Protein AF-0000000085181229 (afdb_homodimer)

Solvent-accessible surface area (backbone atoms only — not comparable to full-atom values): 54491 Å² total; per-residue (Å²): 119,78,71,60,65,61,52,58,64,28,60,73,49,41,60,48,72,68,52,48,51,51,50,50,49,50,52,50,50,47,50,50,52,50,39,44,42,35,57,73,62,67,42,37,66,45,62,47,60,65,68,50,47,51,39,48,48,48,57,24,53,43,37,38,72,69,46,45,77,33,68,40,23,42,47,73,65,24,61,64,57,36,45,54,32,13,55,34,37,59,72,67,39,24,57,26,54,10,52,46,50,26,25,43,48,53,36,58,68,44,45,61,59,42,46,51,42,28,49,34,60,34,53,87,66,46,30,57,55,52,47,50,50,40,43,35,39,33,47,32,35,40,68,31,42,41,70,74,58,30,26,70,49,66,46,52,58,31,43,45,46,34,43,45,66,40,35,47,51,62,39,50,46,68,62,48,53,85,82,51,46,57,62,54,10,27,50,34,12,41,38,46,44,48,24,49,32,28,44,44,65,55,39,72,26,41,45,64,13,42,51,49,19,27,58,70,68,65,39,58,60,23,53,51,26,14,50,50,36,25,47,49,51,51,52,51,48,30,71,73,65,35,74,62,40,60,57,32,40,51,50,32,42,51,45,40,54,68,20,85,53,56,66,48,50,75,55,54,63,68,45,48,47,56,32,30,73,29,28,64,50,47,51,34,53,52,48,44,28,54,52,30,40,65,67,67,37,53,53,48,15,50,22,48,55,52,25,44,64,21,55,54,46,52,18,21,64,46,51,46,44,51,64,72,59,28,57,56,50,18,49,52,25,58,74,66,42,58,61,83,83,45,52,46,98,85,63,47,44,42,28,57,52,24,43,53,34,16,50,42,20,43,43,66,33,37,22,28,52,46,27,23,65,44,27,31,57,50,54,47,67,53,87,63,86,63,47,38,42,65,40,74,62,32,77,74,34,46,29,28,26,27,48,38,34,62,37,31,29,41,32,37,38,33,69,41,28,47,92,89,39,91,38,30,89,39,43,83,47,30,82,72,80,80,70,36,58,57,96,87,38,75,45,62,71,32,28,33,44,65,10,62,48,46,52,42,46,53,52,32,52,51,41,41,74,72,67,53,55,64,37,19,51,41,42,43,23,45,58,38,64,46,38,58,41,36,64,36,34,79,35,49,31,22,41,52,44,69,57,48,61,62,56,25,53,92,55,26,59,28,39,36,36,48,43,49,20,73,28,59,67,44,22,34,52,32,42,49,34,36,50,74,67,46,41,41,69,46,76,77,44,79,57,97,57,32,35,36,19,32,65,37,75,107,119,77,71,58,63,60,52,58,63,29,62,73,50,42,62,49,72,69,52,48,51,52,50,50,50,50,52,50,50,48,49,50,50,50,38,43,43,36,58,73,60,69,42,37,65,46,62,47,61,64,69,50,48,50,38,48,46,49,55,25,52,45,37,38,73,69,46,45,77,33,70,40,24,42,47,74,64,22,61,64,56,35,44,55,32,13,55,35,36,59,73,67,39,25,57,26,54,12,52,46,51,25,25,44,48,54,36,58,67,44,43,60,59,42,47,51,43,27,49,32,58,35,54,87,65,46,29,57,55,50,46,50,49,40,43,34,39,34,45,33,35,38,68,32,40,42,70,73,57,30,26,72,47,66,47,51,57,30,44,46,46,35,43,45,66,40,36,48,51,62,39,50,45,68,62,50,52,86,82,51,45,56,60,54,11,27,49,34,11,42,38,47,44,50,23,48,32,27,44,45,64,55,37,71,26,40,46,63,14,42,51,49,18,29,57,70,66,65,38,58,58,23,53,51,26,14,51,50,36,26,47,51,51,50,51,52,49,30,72,74,64,36,72,63,38,60,58,32,41,51,48,32,43,53,44,39,53,68,21,84,52,56,64,48,48,78,55,55,63,67,46,49,46,57,32,30,72,29,28,63,50,46,51,35,53,51,48,45,26,53,51,30,40,67,67,67,35,52,54,48,15,49,22,47,54,52,24,43,65,20,54,52,46,53,19,22,64,45,50,47,50,47,65,72,59,28,57,58,51,18,49,51,25,57,72,66,41,57,61,85,82,44,51,47,98,84,64,48,45,42,28,57,51,23,44,51,34,17,51,42,20,44,44,66,34,37,23,27,53,47,27,23,66,42,27,31,58,50,53,47,67,51,88,63,87,65,46,39,40,63,41,73,63,32,78,73,33,46,29,28,27,27,49,38,36,63,36,32,29,43,32,37,38,32,68,41,27,46,93,91,38,92,37,30,89,38,42,85,48,30,83,72,80,79,68,37,60,56,93,87,38,74,44,65,71,31,30,32,43,63,11,63,46,46,53,41,44,52,52,31,52,51,41,41,75,73,66,52,53,66,39,20,49,40,41,43,22,46,58,36,64,46,38,59,40,37,65,36,33,76,35,50,31,23,41,52,44,70,56,49,60,62,57,24,53,91,55,27,60,28,38,36,36,48,43,48,21,73,29,58,67,44,23,33,50,31,41,48,33,36,49,74,67,44,42,42,69,46,76,78,44,78,59,98,57,34,36,34,18,33,64,38,77,107

Foldseek 3Di:
DVVVVVLVVLVVQFQDPVRLVVLLVLLVVLLVCLLCLLVVLPFAEFFDDLVLVLQLVVVLCCVLVPDDELQWAFDLFFPLQRVQLSVVVVVQAFSRVSLSRSLSVLSVVCSVLLSVLLRWFHGDCCSNVLSSLLNLLSRFQDNFDQDQTGHCHPSLLSSLVSLVSRLLSLQQGHTSDDDDLLVNLLSNLVSQLSCCRGPNLLCVLQVVLSVLLCVVVPSVNSVVSSVVNNVVSVVVVCVVPNPVSVVSNVVSLVQLCPFPPHNWDADDLCCLDPPPLRVLLNVLLVLLLVLCVQLVVPSNSSSSVSSSSSLSVSCRRVNSPASVCLQVSLRCLQRRQDDFPRAGPVGHTSNVSSNVSSVSSCVSRVSRSVSSSCNSVCSSVDDPPQKWASLNQDPSNRRYIYGPCQQQPKDKDADQQPVPGPNVVCVVVDDDDDFADAPNDGFGDMAMDGNNVNVLQVVLVVCVVVPNAAFAEAEQAQAGSNVSNHRYDHQTQYRRGDSAAAGRLVRGQKYKYFSHYNDRVSSRRHSVSCVVQVWHWAFDDDDPTITITGIDHD/DVVVVVLVVLVVQFQDPVRLVVLLVLLVVLLVCLLCLLVVLPFAEFFDDLVLVLQLVVVLCCVLVPDDELQWAFDLFFPLQRVQLSVVVVVQAFSRVSLSRSLSVLSVVCSVLLSVLLRWFHGDCCSNVLSSLLNLLSRFQDNFDQDQTGHCHPSLLSSLVSLVSRLLSLQQGHTSDDDDLLVSLLSNLVSQLSCCRGPNLLCVLQVVLSVLSCVVVPSVNSPVSSVVNNVVSVVVVCVVPNPVSVVSNVVSLVQLCPFPPHVFDADDLCCLCPPPLRVLLNVLLVLLLVLCVQLVVPSNSSSSVSSSSSLSVSCRRVNSPASVCLQVSLRCLQRRQDDFPRAGPVGDTSNVSSNVSSVSSCVSRVSRSVSSSCNSVCSSVDDPPQKWASLNQDPSNRRYIYGPCQQQDKDKDADQQPVPGPNVVCVVVDDDDDFADAPNDGFGDMAMDGNPVNVLQVVLVVCVVVPNAAFAEAEQAQAGSNVSNHRYDHQTQYRRGDSAAGGRLVRGQKYKYFSHYNDRVSSRRHSVNCVVQVWHWAFDDDDPTITITGIDHD

Organism: NCBI:txid2984134

pLDDT: mean 93.59, std 10.64, range [24.39, 98.88]

Structure (mmCIF, N/CA/C/O backbone):
data_AF-0000000085181229-model_v1
#
loop_
_entity.id
_entity.type
_entity.pdbx_description
1 polymer 'Uncharacterized protein'
#
loop_
_atom_site.group_PDB
_atom_site.id
_atom_site.type_symbol
_atom_site.label_atom_id
_atom_site.label_alt_id
_atom_site.label_comp_id
_atom_site.label_asym_id
_atom_site.label_entity_id
_atom_site.label_seq_id
_atom_site.pdbx_PDB_ins_code
_atom_site.Cartn_x
_atom_site.Cartn_y
_atom_site.Cartn_z
_atom_site.occupancy
_atom_site.B_iso_or_equiv
_atom_site.auth_seq_id
_atom_site.auth_comp_id
_atom_site.auth_asym_id
_atom_site.auth_atom_id
_atom_site.pdbx_PDB_model_num
ATOM 1 N N . MET A 1 1 ? 55.531 7.391 -15.328 1 25.17 1 MET A N 1
ATOM 2 C CA . MET A 1 1 ? 55.406 7.551 -13.883 1 25.17 1 MET A CA 1
ATOM 3 C C . MET A 1 1 ? 53.938 7.535 -13.453 1 25.17 1 MET A C 1
ATOM 5 O O . MET A 1 1 ? 53.625 7.418 -12.258 1 25.17 1 MET A O 1
ATOM 9 N N . TRP A 1 2 ? 53 8.031 -14.375 1 29.75 2 TRP A N 1
ATOM 10 C CA . TRP A 1 2 ? 51.562 8.055 -14.133 1 29.75 2 TRP A CA 1
ATOM 11 C C . TRP A 1 2 ? 51 6.637 -14.07 1 29.75 2 TRP A C 1
ATOM 13 O O . TRP A 1 2 ? 49.906 6.41 -13.508 1 29.75 2 TRP A O 1
ATOM 23 N N . LEU A 1 3 ? 51.625 5.625 -14.758 1 29.42 3 LEU A N 1
ATOM 24 C CA . LEU A 1 3 ? 51.125 4.246 -14.758 1 29.42 3 LEU A CA 1
ATOM 25 C C . LEU A 1 3 ? 51.344 3.598 -13.398 1 29.42 3 LEU A C 1
ATOM 27 O O . LEU A 1 3 ? 50.812 2.521 -13.125 1 29.42 3 LEU A O 1
ATOM 31 N N . LYS A 1 4 ? 52.5 3.91 -12.703 1 41.47 4 LYS A N 1
ATOM 32 C CA . LYS A 1 4 ? 52.844 3.221 -11.469 1 41.47 4 LYS A CA 1
ATOM 33 C C . LYS A 1 4 ? 51.812 3.469 -10.383 1 41.47 4 LYS A C 1
ATOM 35 O O . LYS A 1 4 ? 51.5 2.582 -9.578 1 41.47 4 LYS A O 1
ATOM 40 N N . ASN A 1 5 ? 51.312 4.785 -10.234 1 34.88 5 ASN A N 1
ATOM 41 C CA . ASN A 1 5 ? 50.469 5.113 -9.094 1 34.88 5 ASN A CA 1
ATOM 42 C C . ASN A 1 5 ? 49.094 4.5 -9.234 1 34.88 5 ASN A C 1
ATOM 44 O O . ASN A 1 5 ? 48.312 4.477 -8.273 1 34.88 5 ASN A O 1
ATOM 48 N N . GLY A 1 6 ? 48.594 4.191 -10.414 1 37.28 6 GLY A N 1
ATOM 49 C CA . GLY A 1 6 ? 47.312 3.547 -10.625 1 37.28 6 GLY A CA 1
ATOM 50 C C . GLY A 1 6 ? 47.281 2.105 -10.156 1 37.28 6 GLY A C 1
ATOM 51 O O . GLY A 1 6 ? 46.219 1.557 -9.891 1 37.28 6 GLY A O 1
ATOM 52 N N . ASN A 1 7 ? 48.438 1.377 -10.312 1 37.72 7 ASN A N 1
ATOM 53 C CA . ASN A 1 7 ? 48.594 -0.023 -9.93 1 37.72 7 ASN A CA 1
ATOM 54 C C . ASN A 1 7 ? 48.562 -0.2 -8.414 1 37.72 7 ASN A C 1
ATOM 56 O O . ASN A 1 7 ? 48.156 -1.251 -7.914 1 37.72 7 ASN A O 1
ATOM 60 N N . ASN A 1 8 ? 49.25 0.661 -7.641 1 36.84 8 ASN A N 1
ATOM 61 C CA . ASN A 1 8 ? 49.312 0.511 -6.191 1 36.84 8 ASN A CA 1
ATOM 62 C C . ASN A 1 8 ? 47.938 0.651 -5.535 1 36.84 8 ASN A C 1
ATOM 64 O O . ASN A 1 8 ? 47.688 0.059 -4.484 1 36.84 8 ASN A O 1
ATOM 68 N N . LEU A 1 9 ? 47.062 1.571 -5.949 1 39.47 9 LEU A N 1
ATOM 69 C CA . LEU A 1 9 ? 45.719 1.725 -5.379 1 39.47 9 LEU A CA 1
ATOM 70 C C . LEU A 1 9 ? 44.844 0.517 -5.703 1 39.47 9 LEU A C 1
ATOM 72 O O . LEU A 1 9 ? 43.844 0.29 -5.047 1 39.47 9 LEU A O 1
ATOM 76 N N . ARG A 1 10 ? 45.156 -0.214 -6.707 1 44.41 10 ARG A N 1
ATOM 77 C CA . ARG A 1 10 ? 44.5 -1.436 -7.133 1 44.41 10 ARG A CA 1
ATOM 78 C C . ARG A 1 10 ? 44.875 -2.615 -6.25 1 44.41 10 ARG A C 1
ATOM 80 O O . ARG A 1 10 ? 44.031 -3.465 -5.934 1 44.41 10 ARG A O 1
ATOM 87 N N . ILE A 1 11 ? 46.125 -2.799 -5.883 1 42.69 11 ILE A N 1
ATOM 88 C CA . ILE A 1 11 ? 46.594 -3.889 -5.047 1 42.69 11 ILE A CA 1
ATOM 89 C C . ILE A 1 11 ? 46 -3.764 -3.643 1 42.69 11 ILE A C 1
ATOM 91 O O . ILE A 1 11 ? 45.656 -4.77 -3.02 1 42.69 11 ILE A O 1
ATOM 95 N N . GLU A 1 12 ? 45.875 -2.582 -3.053 1 45.25 12 GLU A N 1
ATOM 96 C CA . GLU A 1 12 ? 45.344 -2.391 -1.701 1 45.25 12 GLU A CA 1
ATOM 97 C C . GLU A 1 12 ? 43.844 -2.695 -1.632 1 45.25 12 GLU A C 1
ATOM 99 O O . GLU A 1 12 ? 43.312 -2.945 -0.552 1 45.25 12 GLU A O 1
ATOM 104 N N . ALA A 1 13 ? 43.188 -2.68 -2.801 1 55.78 13 ALA A N 1
ATOM 105 C CA . ALA A 1 13 ? 41.719 -2.861 -2.811 1 55.78 13 ALA A CA 1
ATOM 106 C C . ALA A 1 13 ? 41.375 -4.344 -2.807 1 55.78 13 ALA A C 1
ATOM 108 O O . ALA A 1 13 ? 40.188 -4.699 -2.619 1 55.78 13 ALA A O 1
ATOM 109 N N . GLN A 1 14 ? 42.406 -5.324 -3.146 1 56.28 14 GLN A N 1
ATOM 110 C CA . GLN A 1 14 ? 42.062 -6.746 -3.137 1 56.28 14 GLN A CA 1
ATOM 111 C C . GLN A 1 14 ? 41.844 -7.25 -1.714 1 56.28 14 GLN A C 1
ATOM 113 O O . GLN A 1 14 ? 42.656 -6.965 -0.819 1 56.28 14 GLN A O 1
ATOM 118 N N . MET A 1 15 ? 40.719 -7.75 -1.543 1 68.81 15 MET A N 1
ATOM 119 C CA . MET A 1 15 ? 40.406 -8.305 -0.221 1 68.81 15 MET A CA 1
ATOM 120 C C . MET A 1 15 ? 41.406 -9.422 0.12 1 68.81 15 MET A C 1
ATOM 122 O O . MET A 1 15 ? 41.594 -10.344 -0.676 1 68.81 15 MET A O 1
ATOM 126 N N . GLY A 1 16 ? 42.219 -9.289 1.09 1 75.19 16 GLY A N 1
ATOM 127 C CA . GLY A 1 16 ? 43.156 -10.305 1.532 1 75.19 16 GLY A CA 1
ATOM 128 C C . GLY A 1 16 ? 42.5 -11.625 1.878 1 75.19 16 GLY A C 1
ATOM 129 O O . GLY A 1 16 ? 41.281 -11.711 1.958 1 75.19 16 GLY A O 1
ATOM 130 N N . ARG A 1 17 ? 43.188 -12.742 1.844 1 79.44 17 ARG A N 1
ATOM 131 C CA . ARG A 1 17 ? 42.688 -14.086 2.143 1 79.44 17 ARG A CA 1
ATOM 132 C C . ARG A 1 17 ? 41.906 -14.109 3.447 1 79.44 17 ARG A C 1
ATOM 134 O O . ARG A 1 17 ? 40.844 -14.75 3.531 1 79.44 17 ARG A O 1
ATOM 141 N N . SER A 1 18 ? 42.406 -13.43 4.359 1 81.25 18 SER A N 1
ATOM 142 C CA . SER A 1 18 ? 41.75 -13.383 5.656 1 81.25 18 SER A CA 1
ATOM 143 C C . SER A 1 18 ? 40.406 -12.656 5.559 1 81.25 18 SER A C 1
ATOM 145 O O . SER A 1 18 ? 39.438 -13.062 6.188 1 81.25 18 SER A O 1
ATOM 147 N N . SER A 1 19 ? 40.312 -11.664 4.785 1 89.69 19 SER A N 1
ATOM 148 C CA . SER A 1 19 ? 39.062 -10.914 4.602 1 89.69 19 SER A CA 1
ATOM 149 C C . SER A 1 19 ? 38.031 -11.727 3.822 1 89.69 19 SER A C 1
ATOM 151 O O . SER A 1 19 ? 36.844 -11.68 4.129 1 89.69 19 SER A O 1
ATOM 153 N N . THR A 1 20 ? 38.531 -12.453 2.904 1 93.5 20 THR A N 1
ATOM 154 C CA . THR A 1 20 ? 37.656 -13.312 2.133 1 93.5 20 THR A CA 1
ATOM 155 C C . THR A 1 20 ? 37.094 -14.422 3.01 1 93.5 20 THR A C 1
ATOM 157 O O . THR A 1 20 ? 35.906 -14.766 2.893 1 93.5 20 THR A O 1
ATOM 160 N N . ALA A 1 21 ? 37.938 -15 3.844 1 95.88 21 ALA A N 1
ATOM 161 C CA . ALA A 1 21 ? 37.469 -16.031 4.766 1 95.88 21 ALA A CA 1
ATOM 162 C C . ALA A 1 21 ? 36.406 -15.492 5.715 1 95.88 21 ALA A C 1
ATOM 164 O O . ALA A 1 21 ? 35.438 -16.188 6.023 1 95.88 21 ALA A O 1
ATOM 165 N N . ARG A 1 22 ? 36.594 -14.336 6.23 1 96.81 22 ARG A N 1
ATOM 166 C CA . ARG A 1 22 ? 35.625 -13.719 7.121 1 96.81 22 ARG A CA 1
ATOM 167 C C . ARG A 1 22 ? 34.312 -13.469 6.402 1 96.81 22 ARG A C 1
ATOM 169 O O . ARG A 1 22 ? 33.219 -13.695 6.965 1 96.81 22 ARG A O 1
ATOM 176 N N . LEU A 1 23 ? 34.406 -12.945 5.215 1 97.81 23 LEU A N 1
ATOM 177 C CA . LEU A 1 23 ? 33.219 -12.734 4.406 1 97.81 23 LEU A CA 1
ATOM 178 C C . LEU A 1 23 ? 32.469 -14.047 4.148 1 97.81 23 LEU A C 1
ATOM 180 O O . LEU A 1 23 ? 31.25 -14.117 4.262 1 97.81 23 LEU A O 1
ATOM 184 N N . THR A 1 24 ? 33.25 -15.023 3.777 1 98.19 24 THR A N 1
ATOM 185 C CA . THR A 1 24 ? 32.656 -16.344 3.523 1 98.19 24 THR A CA 1
ATOM 186 C C . THR A 1 24 ? 31.953 -16.875 4.77 1 98.19 24 THR A C 1
ATOM 188 O O . THR A 1 24 ? 30.828 -17.375 4.688 1 98.19 24 THR A O 1
ATOM 191 N N . ALA A 1 25 ? 32.625 -16.781 5.887 1 98.31 25 ALA A N 1
ATOM 192 C CA . ALA A 1 25 ? 32.031 -17.219 7.148 1 98.31 25 ALA A CA 1
ATOM 193 C C . ALA A 1 25 ? 30.75 -16.453 7.457 1 98.31 25 ALA A C 1
ATOM 195 O O . ALA A 1 25 ? 29.766 -17.031 7.914 1 98.31 25 ALA A O 1
ATOM 196 N N . PHE A 1 26 ? 30.812 -15.195 7.266 1 98.06 26 PHE A N 1
ATOM 197 C CA . PHE A 1 26 ? 29.656 -14.359 7.496 1 98.06 26 PHE A CA 1
ATOM 198 C C . PHE A 1 26 ? 28.469 -14.844 6.668 1 98.06 26 PHE A C 1
ATOM 200 O O . PHE A 1 26 ? 27.359 -14.992 7.188 1 98.06 26 PHE A O 1
ATOM 207 N N . LEU A 1 27 ? 28.656 -15.039 5.379 1 98.69 27 LEU A N 1
ATOM 208 C CA . LEU A 1 27 ? 27.578 -15.445 4.484 1 98.69 27 LEU A CA 1
ATOM 209 C C . LEU A 1 27 ? 27.062 -16.844 4.836 1 98.69 27 LEU A C 1
ATOM 211 O O . LEU A 1 27 ? 25.859 -17.094 4.785 1 98.69 27 LEU A O 1
ATOM 215 N N . ILE A 1 28 ? 28 -17.719 5.191 1 98.69 28 ILE A N 1
ATOM 216 C CA . ILE A 1 28 ? 27.609 -19.078 5.59 1 98.69 28 ILE A CA 1
ATOM 217 C C . ILE A 1 28 ? 26.75 -19.016 6.848 1 98.69 28 ILE A C 1
ATOM 219 O O . ILE A 1 28 ? 25.719 -19.688 6.938 1 98.69 28 ILE A O 1
ATOM 223 N N . VAL A 1 29 ? 27.172 -18.25 7.816 1 98.56 29 VAL A N 1
ATOM 224 C CA . VAL A 1 29 ? 26.422 -18.094 9.055 1 98.56 29 VAL A CA 1
ATOM 225 C C . VAL A 1 29 ? 25.047 -17.484 8.758 1 98.56 29 VAL A C 1
ATOM 227 O O . VAL A 1 29 ? 24.031 -17.906 9.336 1 98.56 29 VAL A O 1
ATOM 230 N N . LEU A 1 30 ? 25 -16.5 7.887 1 98.5 30 LEU A N 1
ATOM 231 C CA . LEU A 1 30 ? 23.75 -15.883 7.504 1 98.5 30 LEU A CA 1
ATOM 232 C C . LEU A 1 30 ? 22.797 -16.891 6.867 1 98.5 30 LEU A C 1
ATOM 234 O O . LEU A 1 30 ? 21.609 -16.938 7.18 1 98.5 30 LEU A O 1
ATOM 238 N N . ILE A 1 31 ? 23.297 -17.688 5.941 1 98.75 31 ILE A N 1
ATOM 239 C CA . ILE A 1 31 ? 22.5 -18.75 5.305 1 98.75 31 ILE A CA 1
ATOM 240 C C . ILE A 1 31 ? 21.984 -19.703 6.367 1 98.75 31 ILE A C 1
ATOM 242 O O . ILE A 1 31 ? 20.812 -20.078 6.355 1 98.75 31 ILE A O 1
ATOM 246 N N . ALA A 1 32 ? 22.891 -20.047 7.301 1 98.44 32 ALA A N 1
ATOM 247 C CA . ALA A 1 32 ? 22.516 -21 8.352 1 98.44 32 ALA A CA 1
ATOM 248 C C . ALA A 1 32 ? 21.422 -20.422 9.242 1 98.44 32 ALA A C 1
ATOM 250 O O . ALA A 1 32 ? 20.422 -21.094 9.516 1 98.44 32 ALA A O 1
ATOM 251 N N . ILE A 1 33 ? 21.531 -19.234 9.633 1 98 33 ILE A N 1
ATOM 252 C CA . ILE A 1 33 ? 20.594 -18.625 10.578 1 98 33 ILE A CA 1
ATOM 253 C C . ILE A 1 33 ? 19.266 -18.344 9.898 1 98 33 ILE A C 1
ATOM 255 O O . ILE A 1 33 ? 18.203 -18.75 10.383 1 98 33 ILE A O 1
ATOM 259 N N . LEU A 1 34 ? 19.25 -17.703 8.742 1 98 34 LEU A N 1
ATOM 260 C CA . LEU A 1 34 ? 18.031 -17.328 8.047 1 98 34 LEU A CA 1
ATOM 261 C C . LEU A 1 34 ? 17.344 -18.562 7.449 1 98 34 LEU A C 1
ATOM 263 O O . LEU A 1 34 ? 16.125 -18.594 7.312 1 98 34 LEU A O 1
ATOM 267 N N . GLY A 1 35 ? 18.172 -19.516 7.059 1 97.62 35 GLY A N 1
ATOM 268 C CA . GLY A 1 35 ? 17.625 -20.734 6.496 1 97.62 35 GLY A CA 1
ATOM 269 C C . GLY A 1 35 ? 17.031 -21.656 7.543 1 97.62 35 GLY A C 1
ATOM 270 O O . GLY A 1 35 ? 16.016 -22.312 7.297 1 97.62 35 GLY A O 1
ATOM 271 N N . THR A 1 36 ? 17.609 -21.672 8.758 1 96.5 36 THR A N 1
ATOM 272 C CA . THR A 1 36 ? 17.188 -22.641 9.766 1 96.5 36 THR A CA 1
ATOM 273 C C . THR A 1 36 ? 16.094 -22.062 10.656 1 96.5 36 THR A C 1
ATOM 275 O O . THR A 1 36 ? 15.25 -22.812 11.164 1 96.5 36 THR A O 1
ATOM 278 N N . ALA A 1 37 ? 15.992 -20.812 10.781 1 96.44 37 ALA A N 1
ATOM 279 C CA . ALA A 1 37 ? 15.008 -20.188 11.664 1 96.44 37 ALA A CA 1
ATOM 280 C C . ALA A 1 37 ? 13.594 -20.625 11.312 1 96.44 37 ALA A C 1
ATOM 282 O O . ALA A 1 37 ? 12.844 -21.078 12.18 1 96.44 37 ALA A O 1
ATOM 283 N N . PRO A 1 38 ? 13.227 -20.547 10.07 1 96.25 38 PRO A N 1
ATOM 284 C CA . PRO A 1 38 ? 11.859 -20.969 9.75 1 96.25 38 PRO A CA 1
ATOM 285 C C . PRO A 1 38 ? 11.641 -22.469 9.945 1 96.25 38 PRO A C 1
ATOM 287 O O . PRO A 1 38 ? 10.523 -22.891 10.273 1 96.25 38 PRO A O 1
ATOM 290 N N . ILE A 1 39 ? 12.68 -23.266 9.758 1 97.31 39 ILE A N 1
ATOM 291 C CA . ILE A 1 39 ? 12.586 -24.719 9.891 1 97.31 39 ILE A CA 1
ATOM 292 C C . ILE A 1 39 ? 12.25 -25.078 11.336 1 97.31 39 ILE A C 1
ATOM 294 O O . ILE A 1 39 ? 11.516 -26.031 11.586 1 97.31 39 ILE A O 1
ATOM 298 N N . LEU A 1 40 ? 12.734 -24.312 12.273 1 96.62 40 LEU A N 1
ATOM 299 C CA . LEU A 1 40 ? 12.57 -24.594 13.695 1 96.62 40 LEU A CA 1
ATOM 300 C C . LEU A 1 40 ? 11.094 -24.516 14.094 1 96.62 40 LEU A C 1
ATOM 302 O O . LEU A 1 40 ? 10.688 -25.141 15.078 1 96.62 40 LEU A O 1
ATOM 306 N N . LYS A 1 41 ? 10.305 -23.797 13.344 1 95.62 41 LYS A N 1
ATOM 307 C CA . LYS A 1 41 ? 8.883 -23.656 13.656 1 95.62 41 LYS A CA 1
ATOM 308 C C . LYS A 1 41 ? 8.117 -24.938 13.336 1 95.62 41 LYS A C 1
ATOM 310 O O . LYS A 1 41 ? 7.012 -25.156 13.844 1 95.62 41 LYS A O 1
ATOM 315 N N . GLY A 1 42 ? 8.617 -25.719 12.352 1 96.44 42 GLY A N 1
ATOM 316 C CA . GLY A 1 42 ? 8.094 -27.062 12.141 1 96.44 42 GLY A CA 1
ATOM 317 C C . GLY A 1 42 ? 7.227 -27.172 10.898 1 96.44 42 GLY A C 1
ATOM 318 O O . GLY A 1 42 ? 6.934 -28.266 10.438 1 96.44 42 GLY A O 1
ATOM 319 N N . ALA A 1 43 ? 6.703 -26.078 10.375 1 97.94 43 ALA A N 1
ATOM 320 C CA . ALA A 1 43 ? 5.895 -26.031 9.156 1 97.94 43 ALA A CA 1
ATOM 321 C C . ALA A 1 43 ? 5.977 -24.641 8.516 1 97.94 43 ALA A C 1
ATOM 323 O O . ALA A 1 43 ? 6.523 -23.703 9.102 1 97.94 43 ALA A O 1
ATOM 324 N N . PHE A 1 44 ? 5.668 -24.594 7.297 1 98.31 44 PHE A N 1
ATOM 325 C CA . PHE A 1 44 ? 5.535 -23.297 6.621 1 98.31 44 PHE A CA 1
ATOM 326 C C . PHE A 1 44 ? 4.18 -22.672 6.926 1 98.31 44 PHE A C 1
ATOM 328 O O . PHE A 1 44 ? 3.152 -23.125 6.41 1 98.31 44 PHE A O 1
ATOM 335 N N . TYR A 1 45 ? 4.168 -21.625 7.703 1 97.94 45 TYR A N 1
ATOM 336 C CA . TYR A 1 45 ? 2.934 -20.969 8.109 1 97.94 45 TYR A CA 1
ATOM 337 C C . TYR A 1 45 ? 2.639 -19.766 7.223 1 97.94 45 TYR A C 1
ATOM 339 O O . TYR A 1 45 ? 3.303 -18.734 7.324 1 97.94 45 TYR A O 1
ATOM 347 N N . LEU A 1 46 ? 1.604 -19.906 6.426 1 96.44 46 LEU A N 1
ATOM 348 C CA . LEU A 1 46 ? 1.216 -18.938 5.414 1 96.44 46 LEU A CA 1
ATOM 349 C C . LEU A 1 46 ? 0.326 -17.859 6.023 1 96.44 46 LEU A C 1
ATOM 351 O O . LEU A 1 46 ? -0.563 -18.156 6.82 1 96.44 46 LEU A O 1
ATOM 355 N N . GLY A 1 47 ? 0.599 -16.625 5.578 1 95.31 47 GLY A N 1
ATOM 356 C CA . GLY A 1 47 ? -0.245 -15.531 6.023 1 95.31 47 GLY A CA 1
ATOM 357 C C . GLY A 1 47 ? -1.129 -14.969 4.926 1 95.31 47 GLY A C 1
ATOM 358 O O . GLY A 1 47 ? -2.143 -14.328 5.203 1 95.31 47 GLY A O 1
ATOM 359 N N . LYS A 1 48 ? -0.667 -15.18 3.703 1 94.69 48 LYS A N 1
ATOM 360 C CA . LYS A 1 48 ? -1.441 -14.695 2.564 1 94.69 48 LYS A CA 1
ATOM 361 C C . LYS A 1 48 ? -1.114 -15.484 1.302 1 94.69 48 LYS A C 1
ATOM 363 O O . LYS A 1 48 ? -0.189 -16.297 1.296 1 94.69 48 LYS A O 1
ATOM 368 N N . HIS A 1 49 ? -1.887 -15.445 0.284 1 94.44 49 HIS A N 1
ATOM 369 C CA . HIS A 1 49 ? -1.684 -16.016 -1.043 1 94.44 49 HIS A CA 1
ATOM 370 C C . HIS A 1 49 ? -1.797 -17.531 -1.014 1 94.44 49 HIS A C 1
ATOM 372 O O . HIS A 1 49 ? -0.91 -18.234 -1.506 1 94.44 49 HIS A O 1
ATOM 378 N N . GLU A 1 50 ? -2.801 -18.031 -0.439 1 95.06 50 GLU A N 1
ATOM 379 C CA . GLU A 1 50 ? -3.041 -19.469 -0.407 1 95.06 50 GLU A CA 1
ATOM 380 C C . GLU A 1 50 ? -3.273 -20.031 -1.81 1 95.06 50 GLU A C 1
ATOM 382 O O . GLU A 1 50 ? -2.859 -21.141 -2.117 1 95.06 50 GLU A O 1
ATOM 387 N N . GLY A 1 51 ? -3.971 -19.234 -2.664 1 94 51 GLY A N 1
ATOM 388 C CA . GLY A 1 51 ? -4.137 -19.641 -4.047 1 94 51 GLY A CA 1
ATOM 389 C C . GLY A 1 51 ? -2.824 -19.797 -4.789 1 94 51 GLY A C 1
ATOM 390 O O . GLY A 1 51 ? -2.627 -20.766 -5.527 1 94 51 GLY A O 1
ATOM 391 N N . ASP A 1 52 ? -1.923 -18.891 -4.602 1 94.88 52 ASP A N 1
ATOM 392 C CA . ASP A 1 52 ? -0.594 -18.938 -5.199 1 94.88 52 ASP A CA 1
ATOM 393 C C . ASP A 1 52 ? 0.19 -20.141 -4.699 1 94.88 52 ASP A C 1
ATOM 395 O O . ASP A 1 52 ? 0.945 -20.766 -5.457 1 94.88 52 ASP A O 1
ATOM 399 N N . THR A 1 53 ? -0.022 -20.422 -3.482 1 96.94 53 THR A N 1
ATOM 400 C CA . THR A 1 53 ? 0.699 -21.531 -2.895 1 96.94 53 THR A CA 1
ATOM 401 C C . THR A 1 53 ? 0.175 -22.859 -3.438 1 96.94 53 THR A C 1
ATOM 403 O O . THR A 1 53 ? 0.95 -23.797 -3.682 1 96.94 53 THR A O 1
ATOM 406 N N . MET A 1 54 ? -1.11 -22.953 -3.615 1 95.94 54 MET A N 1
ATOM 407 C CA . MET A 1 54 ? -1.684 -24.156 -4.23 1 95.94 54 MET A CA 1
ATOM 408 C C . MET A 1 54 ? -1.189 -24.312 -5.664 1 95.94 54 MET A C 1
ATOM 410 O O . MET A 1 54 ? -0.911 -25.422 -6.105 1 95.94 54 MET A O 1
ATOM 414 N N . HIS A 1 55 ? -1.136 -23.172 -6.34 1 96.12 55 HIS A N 1
ATOM 415 C CA . HIS A 1 55 ? -0.567 -23.141 -7.684 1 96.12 55 HIS A CA 1
ATOM 416 C C . HIS A 1 55 ? 0.849 -23.703 -7.695 1 96.12 55 HIS A C 1
ATOM 418 O O . HIS A 1 55 ? 1.161 -24.594 -8.5 1 96.12 55 HIS A O 1
ATOM 424 N N . LEU A 1 56 ? 1.625 -23.266 -6.816 1 97.56 56 LEU A N 1
ATOM 425 C CA . LEU A 1 56 ? 3.006 -23.734 -6.691 1 97.56 56 LEU A CA 1
ATOM 426 C C . LEU A 1 56 ? 3.057 -25.203 -6.316 1 97.56 56 LEU A C 1
ATOM 428 O O . LEU A 1 56 ? 3.873 -25.953 -6.848 1 97.56 56 LEU A O 1
ATOM 432 N N . ALA A 1 57 ? 2.23 -25.594 -5.43 1 97.94 57 ALA A N 1
ATOM 433 C CA . ALA A 1 57 ? 2.18 -26.984 -4.984 1 97.94 57 ALA A CA 1
ATOM 434 C C . ALA A 1 57 ? 1.938 -27.938 -6.16 1 97.94 57 ALA A C 1
ATOM 436 O O . ALA A 1 57 ? 2.617 -28.953 -6.297 1 97.94 57 ALA A O 1
ATOM 437 N N . GLU A 1 58 ? 1.03 -27.547 -6.973 1 97.31 58 GLU A N 1
ATOM 438 C CA . GLU A 1 58 ? 0.73 -28.391 -8.125 1 97.31 58 GLU A CA 1
ATOM 439 C C . GLU A 1 58 ? 1.944 -28.531 -9.039 1 97.31 58 GLU A C 1
ATOM 441 O O . GLU A 1 58 ? 2.285 -29.641 -9.461 1 97.31 58 GLU A O 1
ATOM 446 N N . LEU A 1 59 ? 2.545 -27.438 -9.312 1 98 59 LEU A N 1
ATOM 447 C CA . LEU A 1 59 ? 3.701 -27.453 -10.203 1 98 59 LEU A CA 1
ATOM 448 C C . LEU A 1 59 ? 4.812 -28.328 -9.641 1 98 59 LEU A C 1
ATOM 450 O O . LEU A 1 59 ? 5.379 -29.156 -10.352 1 98 59 LEU A O 1
ATOM 454 N N . VAL A 1 60 ? 5.078 -28.203 -8.391 1 98.62 60 VAL A N 1
ATOM 455 C CA . VAL A 1 60 ? 6.188 -28.906 -7.738 1 98.62 60 VAL A CA 1
ATOM 456 C C . VAL A 1 60 ? 5.871 -30.391 -7.633 1 98.62 60 VAL A C 1
ATOM 458 O O . VAL A 1 60 ? 6.73 -31.234 -7.906 1 98.62 60 VAL A O 1
ATOM 461 N N . LEU A 1 61 ? 4.648 -30.719 -7.25 1 98.25 61 LEU A N 1
ATOM 462 C CA . LEU A 1 61 ? 4.273 -32.125 -7.066 1 98.25 61 LEU A CA 1
ATOM 463 C C . LEU A 1 61 ? 4.277 -32.875 -8.398 1 98.25 61 LEU A C 1
ATOM 465 O O . LEU A 1 61 ? 4.707 -34.031 -8.469 1 98.25 61 LEU A O 1
ATOM 469 N N . ARG A 1 62 ? 3.814 -32.219 -9.445 1 97.75 62 ARG A N 1
ATOM 470 C CA . ARG A 1 62 ? 3.834 -32.844 -10.766 1 97.75 62 ARG A CA 1
ATOM 471 C C . ARG A 1 62 ? 5.266 -33.062 -11.242 1 97.75 62 ARG A C 1
ATOM 473 O O . ARG A 1 62 ? 5.578 -34.125 -11.797 1 97.75 62 ARG A O 1
ATOM 480 N N . MET A 1 63 ? 6.07 -32.125 -10.992 1 98.12 63 MET A N 1
ATOM 481 C CA . MET A 1 63 ? 7.473 -32.281 -11.359 1 98.12 63 MET A CA 1
ATOM 482 C C . MET A 1 63 ? 8.133 -33.375 -10.523 1 98.12 63 MET A C 1
ATOM 484 O O . MET A 1 63 ? 8.938 -34.156 -11.031 1 98.12 63 MET A O 1
ATOM 488 N N . ALA A 1 64 ? 7.871 -33.406 -9.266 1 98.19 64 ALA A N 1
ATOM 489 C CA . ALA A 1 64 ? 8.414 -34.438 -8.375 1 98.19 64 ALA A CA 1
ATOM 490 C C . ALA A 1 64 ? 7.992 -35.844 -8.836 1 98.19 64 ALA A C 1
ATOM 492 O O . ALA A 1 64 ? 8.703 -36.812 -8.594 1 98.19 64 ALA A O 1
ATOM 493 N N . ASP A 1 65 ? 6.867 -35.906 -9.484 1 96.75 65 ASP A N 1
ATOM 494 C CA . ASP A 1 65 ? 6.344 -37.188 -9.992 1 96.75 65 ASP A CA 1
ATOM 495 C C . ASP A 1 65 ? 6.949 -37.5 -11.352 1 96.75 65 ASP A C 1
ATOM 497 O O . ASP A 1 65 ? 6.59 -38.531 -11.961 1 96.75 65 ASP A O 1
ATOM 501 N N . GLY A 1 66 ? 7.789 -36.625 -11.867 1 96.44 66 GLY A N 1
ATOM 502 C CA . GLY A 1 66 ? 8.531 -36.969 -13.078 1 96.44 66 GLY A CA 1
ATOM 503 C C . GLY A 1 66 ? 8.039 -36.188 -14.289 1 96.44 66 GLY A C 1
ATOM 504 O O . GLY A 1 66 ? 8.602 -36.312 -15.383 1 96.44 66 GLY A O 1
ATOM 505 N N . GLN A 1 67 ? 7.055 -35.344 -14.148 1 96.88 67 GLN A N 1
ATOM 506 C CA . GLN A 1 67 ? 6.523 -34.562 -15.266 1 96.88 67 GLN A CA 1
ATOM 507 C C . GLN A 1 67 ? 7.395 -33.344 -15.555 1 96.88 67 GLN A C 1
ATOM 509 O O . GLN A 1 67 ? 8.062 -32.844 -14.656 1 96.88 67 GLN A O 1
ATOM 514 N N . TRP A 1 68 ? 7.414 -32.938 -16.828 1 97.12 68 TRP A N 1
ATOM 515 C CA . TRP A 1 68 ? 8.188 -31.781 -17.25 1 97.12 68 TRP A CA 1
ATOM 516 C C . TRP A 1 68 ? 7.27 -30.594 -17.516 1 97.12 68 TRP A C 1
ATOM 518 O O . TRP A 1 68 ? 6.281 -30.719 -18.25 1 97.12 68 TRP A O 1
ATOM 528 N N . PRO A 1 69 ? 7.578 -29.453 -16.922 1 97.12 69 PRO A N 1
ATOM 529 C CA . PRO A 1 69 ? 6.844 -28.25 -17.328 1 97.12 69 PRO A CA 1
ATOM 530 C C . PRO A 1 69 ? 6.879 -28.016 -18.828 1 97.12 69 PRO A C 1
ATOM 532 O O . PRO A 1 69 ? 7.871 -28.344 -19.484 1 97.12 69 PRO A O 1
ATOM 535 N N . HIS A 1 70 ? 5.824 -27.422 -19.375 1 96.88 70 HIS A N 1
ATOM 536 C CA . HIS A 1 70 ? 5.668 -27.078 -20.781 1 96.88 70 HIS A CA 1
ATOM 537 C C . HIS A 1 70 ? 5.383 -28.312 -21.641 1 96.88 70 HIS A C 1
ATOM 539 O O . HIS A 1 70 ? 4.559 -28.266 -22.547 1 96.88 70 HIS A O 1
ATOM 545 N N . LEU A 1 71 ? 6.023 -29.406 -21.312 1 97 71 LEU A N 1
ATOM 546 C CA . LEU A 1 71 ? 5.793 -30.641 -22.047 1 97 71 LEU A CA 1
ATOM 547 C C . LEU A 1 71 ? 4.566 -31.375 -21.516 1 97 71 LEU A C 1
ATOM 549 O O . LEU A 1 71 ? 3.725 -31.828 -22.297 1 97 71 LEU A O 1
ATOM 553 N N . ASP A 1 72 ? 4.477 -31.453 -20.188 1 97 72 ASP A N 1
ATOM 554 C CA . ASP A 1 72 ? 3.424 -32.25 -19.578 1 97 72 ASP A CA 1
ATOM 555 C C . ASP A 1 72 ? 2.33 -31.375 -18.984 1 97 72 ASP A C 1
ATOM 557 O O . ASP A 1 72 ? 1.212 -31.844 -18.75 1 97 72 ASP A O 1
ATOM 561 N N . PHE A 1 73 ? 2.619 -30.219 -18.672 1 96.69 73 PHE A N 1
ATOM 562 C CA . PHE A 1 73 ? 1.626 -29.281 -18.172 1 96.69 73 PHE A CA 1
ATOM 563 C C . PHE A 1 73 ? 2.002 -27.844 -18.562 1 96.69 73 PHE A C 1
ATOM 565 O O . PHE A 1 73 ? 3.172 -27.562 -18.812 1 96.69 73 PHE A O 1
ATOM 572 N N . MET A 1 74 ? 1.056 -26.969 -18.641 1 95.94 74 MET A N 1
ATOM 573 C CA . MET A 1 74 ? 1.251 -25.594 -19.094 1 95.94 74 MET A CA 1
ATOM 574 C C . MET A 1 74 ? 1.625 -24.688 -17.922 1 95.94 74 MET A C 1
ATOM 576 O O . MET A 1 74 ? 1.031 -24.781 -16.844 1 95.94 74 MET A O 1
ATOM 580 N N . THR A 1 75 ? 2.598 -23.875 -18.047 1 95.88 75 THR A N 1
ATOM 581 C CA . THR A 1 75 ? 3.002 -22.828 -17.109 1 95.88 75 THR A CA 1
ATOM 582 C C . THR A 1 75 ? 3.973 -21.859 -17.766 1 95.88 75 THR A C 1
ATOM 584 O O . THR A 1 75 ? 4.758 -22.25 -18.641 1 95.88 75 THR A O 1
ATOM 587 N N . PRO A 1 76 ? 3.871 -20.625 -17.422 1 93.5 76 PRO A N 1
ATOM 588 C CA . PRO A 1 76 ? 4.867 -19.688 -17.938 1 93.5 76 PRO A CA 1
ATOM 589 C C . PRO A 1 76 ? 6.145 -19.656 -17.109 1 93.5 76 PRO A C 1
ATOM 591 O O . PRO A 1 76 ? 7.082 -18.922 -17.422 1 93.5 76 PRO A O 1
ATOM 594 N N . ILE A 1 77 ? 6.242 -20.422 -16.047 1 96 77 ILE A N 1
ATOM 595 C CA . ILE A 1 77 ? 7.355 -20.422 -15.094 1 96 77 ILE A CA 1
ATOM 596 C C . ILE A 1 77 ? 8.406 -21.438 -15.539 1 96 77 ILE A C 1
ATOM 598 O O . ILE A 1 77 ? 8.062 -22.531 -16 1 96 77 ILE A O 1
ATOM 602 N N . GLY A 1 78 ? 9.609 -21.109 -15.406 1 97.5 78 GLY A N 1
ATOM 603 C CA . GLY A 1 78 ? 10.688 -21.984 -15.852 1 97.5 78 GLY A CA 1
ATOM 604 C C . GLY A 1 78 ? 10.95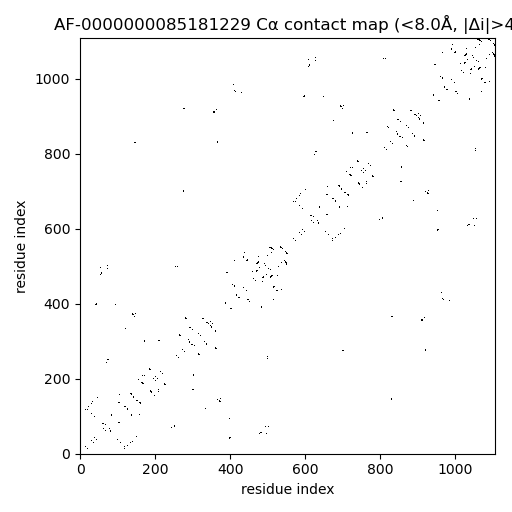3 -23.141 -14.891 1 97.5 78 GLY A C 1
ATOM 605 O O . GLY A 1 78 ? 10.617 -23.062 -13.711 1 97.5 78 GLY A O 1
ATOM 606 N N . VAL A 1 79 ? 11.633 -24.094 -15.375 1 97.94 79 VAL A N 1
ATOM 607 C CA . VAL A 1 79 ? 11.891 -25.359 -14.695 1 97.94 79 VAL A CA 1
ATOM 608 C C . VAL A 1 79 ? 12.695 -25.109 -13.422 1 97.94 79 VAL A C 1
ATOM 610 O O . VAL A 1 79 ? 12.461 -25.75 -12.398 1 97.94 79 VAL A O 1
ATOM 613 N N . LEU A 1 80 ? 13.602 -24.141 -13.453 1 98.25 80 LEU A N 1
ATOM 614 C CA . LEU A 1 80 ? 14.531 -23.953 -12.344 1 98.25 80 LEU A CA 1
ATOM 615 C C . LEU A 1 80 ? 13.867 -23.203 -11.195 1 98.25 80 LEU A C 1
ATOM 617 O O . LEU A 1 80 ? 14.391 -23.172 -10.078 1 98.25 80 LEU A O 1
ATOM 621 N N . ALA A 1 81 ? 12.695 -22.641 -11.422 1 98.31 81 ALA A N 1
ATOM 622 C CA . ALA A 1 81 ? 11.906 -22.062 -10.336 1 98.31 81 ALA A CA 1
ATOM 623 C C . ALA A 1 81 ? 11.266 -23.156 -9.484 1 98.31 81 ALA A C 1
ATOM 625 O O . ALA A 1 81 ? 10.891 -22.906 -8.336 1 98.31 81 ALA A O 1
ATOM 626 N N . LEU A 1 82 ? 11.164 -24.391 -9.992 1 98.56 82 LEU A N 1
ATOM 627 C CA . LEU A 1 82 ? 10.406 -25.469 -9.367 1 98.56 82 LEU A CA 1
ATOM 628 C C . LEU A 1 82 ? 11.32 -26.609 -8.945 1 98.56 82 LEU A C 1
ATOM 630 O O . LEU A 1 82 ? 11.109 -27.234 -7.902 1 98.56 82 LEU A O 1
ATOM 634 N N . ALA A 1 83 ? 12.367 -26.828 -9.719 1 98.38 83 ALA A N 1
ATOM 635 C CA . ALA A 1 83 ? 13.203 -28.016 -9.617 1 98.38 83 ALA A CA 1
ATOM 636 C C . ALA A 1 83 ? 13.82 -28.125 -8.227 1 98.38 83 ALA A C 1
ATOM 638 O O . ALA A 1 83 ? 13.875 -29.219 -7.652 1 98.38 83 ALA A O 1
ATOM 639 N N . PRO A 1 84 ? 14.297 -27.031 -7.645 1 98.56 84 PRO A N 1
ATOM 640 C CA . PRO A 1 84 ? 14.891 -27.156 -6.312 1 98.56 84 PRO A CA 1
ATOM 641 C C . PRO A 1 84 ? 13.906 -27.719 -5.281 1 98.56 84 PRO A C 1
ATOM 643 O O . PRO A 1 84 ? 14.305 -28.469 -4.395 1 98.56 84 PRO A O 1
ATOM 646 N N . MET A 1 85 ? 12.688 -27.391 -5.352 1 98.75 85 MET A N 1
ATOM 647 C CA . MET A 1 85 ? 11.68 -27.906 -4.434 1 98.75 85 MET A CA 1
ATOM 648 C C . MET A 1 85 ? 11.305 -29.328 -4.789 1 98.75 85 MET A C 1
ATOM 650 O O . MET A 1 85 ? 11.148 -30.172 -3.904 1 98.75 85 MET A O 1
ATOM 654 N N . ALA A 1 86 ? 11.172 -29.594 -6.062 1 98.75 86 ALA A N 1
ATOM 655 C CA . ALA A 1 86 ? 10.758 -30.922 -6.535 1 98.75 86 ALA A CA 1
ATOM 656 C C . ALA A 1 86 ? 11.758 -31.984 -6.117 1 98.75 86 ALA A C 1
ATOM 658 O O . ALA A 1 86 ? 11.375 -33.125 -5.809 1 98.75 86 ALA A O 1
ATOM 659 N N . ILE A 1 87 ? 13.055 -31.625 -6.098 1 98.31 87 ILE A N 1
ATOM 660 C CA . ILE A 1 87 ? 14.102 -32.562 -5.73 1 98.31 87 ILE A CA 1
ATOM 661 C C . ILE A 1 87 ? 13.914 -33 -4.281 1 98.31 87 ILE A C 1
ATOM 663 O O . ILE A 1 87 ? 14.055 -34.188 -3.961 1 98.31 87 ILE A O 1
ATOM 667 N N . PHE A 1 88 ? 13.57 -32.094 -3.439 1 98.81 88 PHE A N 1
ATOM 668 C CA . PHE A 1 88 ? 13.422 -32.438 -2.025 1 98.81 88 PHE A CA 1
ATOM 669 C C . PHE A 1 88 ? 12.109 -33.188 -1.777 1 98.81 88 PHE A C 1
ATOM 671 O O . PHE A 1 88 ? 12.039 -34.062 -0.915 1 98.81 88 PHE A O 1
ATOM 678 N N . VAL A 1 89 ? 11.047 -32.812 -2.498 1 98.81 89 VAL A N 1
ATOM 679 C CA . VAL A 1 89 ? 9.789 -33.562 -2.396 1 98.81 89 VAL A CA 1
ATOM 680 C C . VAL A 1 89 ? 10.008 -35 -2.834 1 98.81 89 VAL A C 1
ATOM 682 O O . VAL A 1 89 ? 9.539 -35.938 -2.174 1 98.81 89 VAL A O 1
ATOM 685 N N . LYS A 1 90 ? 10.68 -35.188 -3.92 1 98.12 90 LYS A N 1
ATOM 686 C CA . LYS A 1 90 ? 10.984 -36.531 -4.406 1 98.12 90 LYS A CA 1
ATOM 687 C C . LYS A 1 90 ? 11.797 -37.312 -3.379 1 98.12 90 LYS A C 1
ATOM 689 O O . LYS A 1 90 ? 11.633 -38.531 -3.25 1 98.12 90 LYS A O 1
ATOM 694 N N . ALA A 1 91 ? 12.602 -36.625 -2.617 1 98.31 91 ALA A N 1
ATOM 695 C CA . ALA A 1 91 ? 13.438 -37.25 -1.592 1 98.31 91 ALA A CA 1
ATOM 696 C C . ALA A 1 91 ? 12.641 -37.531 -0.326 1 98.31 91 ALA A C 1
ATOM 698 O O . ALA A 1 91 ? 13.164 -38.094 0.634 1 98.31 91 ALA A O 1
ATOM 699 N N . GLY A 1 92 ? 11.406 -37.094 -0.237 1 98.12 92 GLY A N 1
ATOM 700 C CA . GLY A 1 92 ? 10.539 -37.5 0.8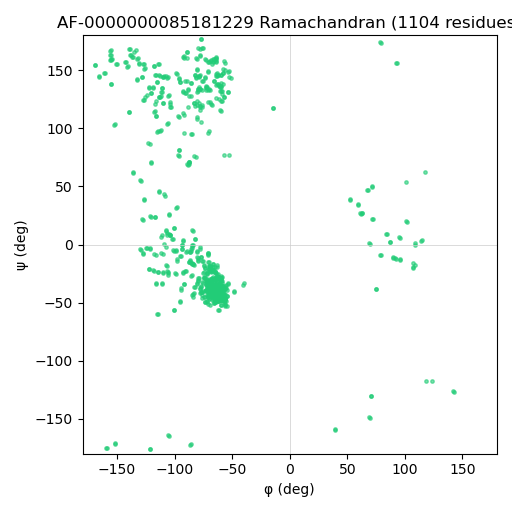61 1 98.12 92 GLY A CA 1
ATOM 701 C C . GLY A 1 92 ? 10.164 -36.344 1.767 1 98.12 92 GLY A C 1
ATOM 702 O O . GLY A 1 92 ? 9.438 -36.5 2.748 1 98.12 92 GLY A O 1
ATOM 703 N N . ALA A 1 93 ? 10.594 -35.125 1.408 1 98.5 93 ALA A N 1
ATOM 704 C CA . ALA A 1 93 ? 10.25 -33.969 2.234 1 98.5 93 ALA A CA 1
ATOM 705 C C . ALA A 1 93 ? 8.82 -33.5 1.966 1 98.5 93 ALA A C 1
ATOM 707 O O . ALA A 1 93 ? 8.336 -33.594 0.833 1 98.5 93 ALA A O 1
ATOM 708 N N . GLY A 1 94 ? 8.156 -33.031 3.062 1 98.56 94 GLY A N 1
ATOM 709 C CA . GLY A 1 94 ? 6.926 -32.312 2.834 1 98.56 94 GLY A CA 1
ATOM 710 C C . GLY A 1 94 ? 7.129 -31.016 2.055 1 98.56 94 GLY A C 1
ATOM 711 O O . GLY A 1 94 ? 8.234 -30.469 2.037 1 98.56 94 GLY A O 1
ATOM 712 N N . LEU A 1 95 ? 6.094 -30.578 1.444 1 98.38 95 LEU A N 1
ATOM 713 C CA . LEU A 1 95 ? 6.18 -29.391 0.584 1 98.38 95 LEU A CA 1
ATOM 714 C C . LEU A 1 95 ? 6.68 -28.188 1.364 1 98.38 95 LEU A C 1
ATOM 716 O O . LEU A 1 95 ? 7.465 -27.391 0.845 1 98.38 95 LEU A O 1
ATOM 720 N N . GLY A 1 96 ? 6.156 -27.969 2.615 1 98.38 96 GLY A N 1
ATOM 721 C CA . GLY A 1 96 ? 6.621 -26.859 3.432 1 98.38 96 GLY A CA 1
ATOM 722 C C . GLY A 1 96 ? 8.117 -26.875 3.68 1 98.38 96 GLY A C 1
ATOM 723 O O . GLY A 1 96 ? 8.805 -25.875 3.49 1 98.38 96 GLY A O 1
ATOM 724 N N . HIS A 1 97 ? 8.633 -28 4.027 1 98.62 97 HIS A N 1
ATOM 725 C CA . HIS A 1 97 ? 10.062 -28.156 4.273 1 98.62 97 HIS A CA 1
ATOM 726 C C . HIS A 1 97 ? 10.859 -28.062 2.977 1 98.62 97 HIS A C 1
ATOM 728 O O . HIS A 1 97 ? 11.969 -27.531 2.963 1 98.62 97 HIS A O 1
ATOM 734 N N . ALA A 1 98 ? 10.289 -28.594 1.904 1 98.81 98 ALA A N 1
ATOM 735 C CA . ALA A 1 98 ? 10.945 -28.484 0.606 1 98.81 98 ALA A CA 1
ATOM 736 C C . ALA A 1 98 ? 11.164 -27.016 0.223 1 98.81 98 ALA A C 1
ATOM 738 O O . ALA A 1 98 ? 12.18 -26.688 -0.397 1 98.81 98 ALA A O 1
ATOM 739 N N . ILE A 1 99 ? 10.227 -26.172 0.585 1 98.62 99 ILE A N 1
ATOM 740 C CA . ILE A 1 99 ? 10.352 -24.75 0.33 1 98.62 99 ILE A CA 1
ATOM 741 C C . ILE A 1 99 ? 11.555 -24.188 1.088 1 98.62 99 ILE A C 1
ATOM 743 O O . ILE A 1 99 ? 12.391 -23.484 0.513 1 98.62 99 ILE A O 1
ATOM 747 N N . PHE A 1 100 ? 11.719 -24.562 2.377 1 98.62 100 PHE A N 1
ATOM 748 C CA . PHE A 1 100 ? 12.852 -24.109 3.168 1 98.62 100 PHE A CA 1
ATOM 749 C C . PHE A 1 100 ? 14.164 -24.609 2.584 1 98.62 100 PHE A C 1
ATOM 751 O O . PHE A 1 100 ? 15.094 -23.844 2.367 1 98.62 100 PHE A O 1
ATOM 758 N N . TYR A 1 101 ? 14.195 -25.875 2.258 1 98.69 101 TYR A N 1
ATOM 759 C CA . TYR A 1 101 ? 15.422 -26.5 1.79 1 98.69 101 TYR A CA 1
ATOM 760 C C . TYR A 1 101 ? 15.844 -25.938 0.439 1 98.69 101 TYR A C 1
ATOM 762 O O . TYR A 1 101 ? 17.031 -25.75 0.188 1 98.69 101 TYR A O 1
ATOM 770 N N . SER A 1 102 ? 14.914 -25.766 -0.392 1 98.75 102 SER A N 1
ATOM 771 C CA . SER A 1 102 ? 15.219 -25.25 -1.718 1 98.75 102 SER A CA 1
ATOM 772 C C . SER A 1 102 ? 15.859 -23.859 -1.632 1 98.75 102 SER A C 1
ATOM 774 O O . SER A 1 102 ? 16.797 -23.562 -2.377 1 98.75 102 SER A O 1
ATOM 776 N N . GLN A 1 103 ? 15.383 -23.047 -0.775 1 98.62 103 GLN A N 1
ATOM 777 C CA . GLN A 1 103 ? 15.953 -21.703 -0.628 1 98.62 103 GLN A CA 1
ATOM 778 C C . GLN A 1 103 ? 17.375 -21.766 -0.106 1 98.62 103 GLN A C 1
ATOM 780 O O . GLN A 1 103 ? 18.25 -21.016 -0.567 1 98.62 103 GLN A O 1
ATOM 785 N N . ILE A 1 104 ? 17.625 -22.609 0.84 1 98.75 104 ILE A N 1
ATOM 786 C CA . ILE A 1 104 ? 18.969 -22.828 1.357 1 98.75 104 ILE A CA 1
ATOM 787 C C . ILE A 1 104 ? 19.875 -23.328 0.239 1 98.75 104 ILE A C 1
ATOM 789 O O . ILE A 1 104 ? 21.016 -22.859 0.095 1 98.75 104 ILE A O 1
ATOM 793 N N . LEU A 1 105 ? 19.359 -24.234 -0.539 1 98.75 105 LEU A N 1
ATOM 794 C CA . LEU A 1 105 ? 20.141 -24.797 -1.648 1 98.75 105 LEU A CA 1
ATOM 795 C C . LEU A 1 105 ? 20.531 -23.703 -2.633 1 98.75 105 LEU A C 1
ATOM 797 O O . LEU A 1 105 ? 21.688 -23.609 -3.049 1 98.75 105 LEU A O 1
ATOM 801 N N . VAL A 1 106 ? 19.547 -22.875 -3.008 1 98.81 106 VAL A N 1
ATOM 802 C CA . VAL A 1 106 ? 19.812 -21.797 -3.955 1 98.81 106 VAL A CA 1
ATOM 803 C C . VAL A 1 106 ? 20.859 -20.844 -3.377 1 98.81 106 VAL A C 1
ATOM 805 O O . VAL A 1 106 ? 21.797 -20.453 -4.074 1 98.81 106 VAL A O 1
ATOM 808 N N . ALA A 1 107 ? 20.719 -20.516 -2.102 1 98.88 107 ALA A N 1
ATOM 809 C CA . ALA A 1 107 ? 21.703 -19.656 -1.446 1 98.88 107 ALA A CA 1
ATOM 810 C C . ALA A 1 107 ? 23.094 -20.297 -1.463 1 98.88 107 ALA A C 1
ATOM 812 O O . ALA A 1 107 ? 24.078 -19.625 -1.752 1 98.88 107 ALA A O 1
ATOM 813 N N . ALA A 1 108 ? 23.156 -21.562 -1.194 1 98.69 108 ALA A N 1
ATOM 814 C CA . ALA A 1 108 ? 24.422 -22.297 -1.15 1 98.69 108 ALA A CA 1
ATOM 815 C C . ALA A 1 108 ? 25.078 -22.328 -2.529 1 98.69 108 ALA A C 1
ATOM 817 O O . ALA A 1 108 ? 26.281 -22.141 -2.656 1 98.69 108 ALA A O 1
ATOM 818 N N . VAL A 1 109 ? 24.281 -22.594 -3.527 1 98.62 109 VAL A N 1
ATOM 819 C CA . VAL A 1 109 ? 24.797 -22.703 -4.891 1 98.62 109 VAL A CA 1
ATOM 820 C C . VAL A 1 109 ? 25.328 -21.344 -5.348 1 98.62 109 VAL A C 1
ATOM 822 O O . VAL A 1 109 ? 26.328 -21.281 -6.066 1 98.62 109 VAL A O 1
ATOM 825 N N . LEU A 1 110 ? 24.703 -20.234 -4.934 1 98.81 110 LEU A N 1
ATOM 826 C CA . LEU A 1 110 ? 25.078 -18.906 -5.406 1 98.81 110 LEU A CA 1
ATOM 827 C C . LEU A 1 110 ? 26.203 -18.328 -4.555 1 98.81 110 LEU A C 1
ATOM 829 O O . LEU A 1 110 ? 26.75 -17.281 -4.883 1 98.81 110 LEU A O 1
ATOM 833 N N . LEU A 1 111 ? 26.578 -19.016 -3.469 1 98.75 111 LEU A N 1
ATOM 834 C CA . LEU A 1 111 ? 27.562 -18.5 -2.521 1 98.75 111 LEU A CA 1
ATOM 835 C C . LEU A 1 111 ? 28.875 -18.188 -3.225 1 98.75 111 LEU A C 1
ATOM 837 O O . LEU A 1 111 ? 29.406 -17.078 -3.088 1 98.75 111 LEU A O 1
ATOM 841 N N . LEU A 1 112 ? 29.406 -19.094 -4.047 1 98.44 112 LEU A N 1
ATOM 842 C CA . LEU A 1 112 ? 30.719 -18.922 -4.66 1 98.44 112 LEU A CA 1
ATOM 843 C C . LEU A 1 112 ? 30.688 -17.812 -5.707 1 98.44 112 LEU A C 1
ATOM 845 O O . LEU A 1 112 ? 31.547 -16.938 -5.73 1 98.44 112 LEU A O 1
ATOM 849 N N . PRO A 1 113 ? 29.641 -17.812 -6.621 1 98.75 113 PRO A N 1
ATOM 850 C CA . PRO A 1 113 ? 29.562 -16.672 -7.543 1 98.75 113 PRO A CA 1
ATOM 851 C C . PRO A 1 113 ? 29.422 -15.336 -6.82 1 98.75 113 PRO A C 1
ATOM 853 O O . PRO A 1 113 ? 29.969 -14.32 -7.273 1 98.75 113 PRO A O 1
ATOM 856 N N . VAL A 1 114 ? 28.656 -15.273 -5.734 1 98.81 114 VAL A N 1
ATOM 857 C CA . VAL A 1 114 ? 28.484 -14.055 -4.945 1 98.81 114 VAL A CA 1
ATOM 858 C C . VAL A 1 114 ? 29.844 -13.625 -4.383 1 98.81 114 VAL A C 1
ATOM 860 O O . VAL A 1 114 ? 30.188 -12.438 -4.414 1 98.81 114 VAL A O 1
ATOM 863 N N . LEU A 1 115 ? 30.609 -14.57 -3.91 1 98.25 115 LEU A N 1
ATOM 864 C CA . LEU A 1 115 ? 31.953 -14.273 -3.395 1 98.25 115 LEU A CA 1
ATOM 865 C C . LEU A 1 115 ? 32.844 -13.742 -4.5 1 98.25 115 LEU A C 1
ATOM 867 O O . LEU A 1 115 ? 33.656 -12.852 -4.266 1 98.25 115 LEU A O 1
ATOM 871 N N . ARG A 1 116 ? 32.719 -14.297 -5.691 1 97.44 116 ARG A N 1
ATOM 872 C CA . ARG A 1 116 ? 33.5 -13.82 -6.824 1 97.44 116 ARG A CA 1
ATOM 873 C C . ARG A 1 116 ? 33.25 -12.336 -7.082 1 97.44 116 ARG A C 1
ATOM 875 O O . ARG A 1 116 ? 34.188 -11.562 -7.25 1 97.44 116 ARG A O 1
ATOM 882 N N . VAL A 1 117 ? 32 -11.945 -7.102 1 98.19 117 VAL A N 1
ATOM 883 C CA . VAL A 1 117 ? 31.656 -10.539 -7.305 1 98.19 117 VAL A CA 1
ATOM 884 C C . VAL A 1 117 ? 32.188 -9.711 -6.141 1 98.19 117 VAL A C 1
ATOM 886 O O . VAL A 1 117 ? 32.875 -8.703 -6.348 1 98.19 117 VAL A O 1
ATOM 889 N N . ALA A 1 118 ? 31.922 -10.18 -4.91 1 97.94 118 ALA A N 1
ATOM 890 C CA . ALA A 1 118 ? 32.219 -9.422 -3.699 1 97.94 118 ALA A CA 1
ATOM 891 C C . ALA A 1 118 ? 33.719 -9.172 -3.576 1 97.94 118 ALA A C 1
ATOM 893 O O . ALA A 1 118 ? 34.156 -8.086 -3.174 1 97.94 118 ALA A O 1
ATOM 894 N N . THR A 1 119 ? 34.562 -10.117 -3.938 1 95.81 119 THR A N 1
ATOM 895 C CA . THR A 1 119 ? 36 -10.008 -3.715 1 95.81 119 THR A CA 1
ATOM 896 C C . THR A 1 119 ? 36.688 -9.352 -4.914 1 95.81 119 THR A C 1
ATOM 898 O O . THR A 1 119 ? 37.75 -8.75 -4.773 1 95.81 119 THR A O 1
ATOM 901 N N . SER A 1 120 ? 36.031 -9.438 -6.039 1 96.12 120 SER A N 1
ATOM 902 C CA . SER A 1 120 ? 36.719 -8.961 -7.238 1 96.12 120 SER A CA 1
ATOM 903 C C . SER A 1 120 ? 36.281 -7.551 -7.602 1 96.12 120 SER A C 1
ATOM 905 O O . SER A 1 120 ? 37 -6.82 -8.289 1 96.12 120 SER A O 1
ATOM 907 N N . ARG A 1 121 ? 35.062 -7.141 -7.195 1 96.38 121 ARG A N 1
ATOM 908 C CA . ARG A 1 121 ? 34.5 -5.887 -7.699 1 96.38 121 ARG A CA 1
ATOM 909 C C . ARG A 1 121 ? 34.25 -4.898 -6.562 1 96.38 121 ARG A C 1
ATOM 911 O O . ARG A 1 121 ? 34.125 -3.693 -6.793 1 96.38 121 ARG A O 1
ATOM 918 N N . LEU A 1 122 ? 34.125 -5.398 -5.367 1 96.62 122 LEU A N 1
ATOM 919 C CA . LEU A 1 122 ? 33.656 -4.547 -4.285 1 96.62 122 LEU A CA 1
ATOM 920 C C . LEU A 1 122 ? 34.719 -4.336 -3.229 1 96.62 122 LEU A C 1
ATOM 922 O O . LEU A 1 122 ? 35.656 -5.145 -3.107 1 96.62 122 LEU A O 1
ATOM 926 N N . THR A 1 123 ? 34.656 -3.268 -2.48 1 93.81 123 THR A N 1
ATOM 927 C CA . THR A 1 123 ? 35.594 -2.918 -1.433 1 93.81 123 THR A CA 1
ATOM 928 C C . THR A 1 123 ? 34.875 -2.383 -0.201 1 93.81 123 THR A C 1
ATOM 930 O O . THR A 1 123 ? 33.656 -2.129 -0.244 1 93.81 123 THR A O 1
ATOM 933 N N . GLY A 1 124 ? 35.562 -2.357 0.899 1 92.69 124 GLY A N 1
ATOM 934 C CA . GLY A 1 124 ? 35 -1.806 2.117 1 92.69 124 GLY A CA 1
ATOM 935 C C . GLY A 1 124 ? 33.906 -2.672 2.711 1 92.69 124 GLY A C 1
ATOM 936 O O . GLY A 1 124 ? 34.094 -3.881 2.873 1 92.69 124 GLY A O 1
ATOM 937 N N . ILE A 1 125 ? 32.75 -2.047 3.029 1 94.88 125 ILE A N 1
ATOM 938 C CA . ILE A 1 125 ? 31.641 -2.738 3.68 1 94.88 125 ILE A CA 1
ATOM 939 C C . ILE A 1 125 ? 30.75 -3.402 2.627 1 94.88 125 ILE A C 1
ATOM 941 O O . ILE A 1 125 ? 29.938 -4.266 2.949 1 94.88 125 ILE A O 1
ATOM 945 N N . TRP A 1 126 ? 30.922 -3.053 1.368 1 96.75 126 TRP A N 1
ATOM 946 C CA . TRP A 1 126 ? 29.984 -3.363 0.304 1 96.75 126 TRP A CA 1
ATOM 947 C C . TRP A 1 126 ? 29.984 -4.859 -0.002 1 96.75 126 TRP A C 1
ATOM 949 O O . TRP A 1 126 ? 28.938 -5.422 -0.359 1 96.75 126 TRP A O 1
ATOM 959 N N . PRO A 1 127 ? 31.141 -5.586 0.164 1 97.88 127 PRO A N 1
ATOM 960 C CA . PRO A 1 127 ? 31.047 -7.039 0.015 1 97.88 127 PRO A CA 1
ATOM 961 C C . PRO A 1 127 ? 30.062 -7.676 0.982 1 97.88 127 PRO A C 1
ATOM 963 O O . PRO A 1 127 ? 29.312 -8.586 0.601 1 97.88 127 PRO A O 1
ATOM 966 N N . TYR A 1 128 ? 29.984 -7.207 2.215 1 97.94 128 TYR A N 1
ATOM 967 C CA . TYR A 1 128 ? 29.094 -7.754 3.227 1 97.94 128 TYR A CA 1
ATOM 968 C C . TYR A 1 128 ? 27.641 -7.359 2.945 1 97.94 128 TYR A C 1
ATOM 970 O O . TYR A 1 128 ? 26.75 -8.195 3.02 1 97.94 128 TYR A O 1
ATOM 978 N N . ALA A 1 129 ? 27.438 -6.059 2.617 1 98.06 129 ALA A N 1
ATOM 979 C CA . ALA A 1 129 ? 26.094 -5.574 2.328 1 98.06 129 ALA A CA 1
ATOM 980 C C . ALA A 1 129 ? 25.516 -6.258 1.093 1 98.06 129 ALA A C 1
ATOM 982 O O . ALA A 1 129 ? 24.375 -6.707 1.104 1 98.06 129 ALA A O 1
ATOM 983 N N . TYR A 1 130 ? 26.359 -6.297 0.065 1 98.25 130 TYR A N 1
ATOM 984 C CA . TYR A 1 130 ? 25.969 -6.938 -1.188 1 98.25 130 TYR A CA 1
ATOM 985 C C . TYR A 1 130 ? 25.688 -8.422 -0.975 1 98.25 130 TYR A C 1
ATOM 987 O O . TYR A 1 130 ? 24.609 -8.906 -1.33 1 98.25 130 TYR A O 1
ATOM 995 N N . GLY A 1 131 ? 26.688 -9.086 -0.453 1 98.75 131 GLY A N 1
ATOM 996 C CA . GLY A 1 131 ? 26.5 -10.508 -0.225 1 98.75 131 GLY A CA 1
ATOM 997 C C . GLY A 1 131 ? 25.328 -10.82 0.676 1 98.75 131 GLY A C 1
ATOM 998 O O . GLY A 1 131 ? 24.547 -11.742 0.401 1 98.75 131 GLY A O 1
ATOM 999 N N . GLY A 1 132 ? 25.203 -10.102 1.78 1 98.62 132 GLY A N 1
ATOM 1000 C CA . GLY A 1 132 ? 24.062 -10.273 2.68 1 98.62 132 GLY A CA 1
ATOM 1001 C C . GLY A 1 132 ? 22.719 -10.086 2.002 1 98.62 132 GLY A C 1
ATOM 1002 O O . GLY A 1 132 ? 21.797 -10.867 2.217 1 98.62 132 GLY A O 1
ATOM 1003 N N . PHE A 1 133 ? 22.625 -9.062 1.138 1 98.44 133 PHE A N 1
ATOM 1004 C CA . PHE A 1 133 ? 21.359 -8.773 0.461 1 98.44 133 PHE A CA 1
ATOM 1005 C C . PHE A 1 133 ? 21 -9.891 -0.509 1 98.44 133 PHE A C 1
ATOM 1007 O O . PHE A 1 133 ? 19.828 -10.281 -0.612 1 98.44 133 PHE A O 1
ATOM 1014 N N . VAL A 1 134 ? 21.984 -10.406 -1.245 1 98.81 134 VAL A N 1
ATOM 1015 C CA . VAL A 1 134 ? 21.719 -11.492 -2.182 1 98.81 134 VAL A CA 1
ATOM 1016 C C . VAL A 1 134 ? 21.234 -12.719 -1.421 1 98.81 134 VAL A C 1
ATOM 1018 O O . VAL A 1 134 ? 20.297 -13.398 -1.865 1 98.81 134 VAL A O 1
ATOM 1021 N N . MET A 1 135 ? 21.844 -12.969 -0.251 1 98.81 135 MET A N 1
ATOM 1022 C CA . MET A 1 135 ? 21.375 -14.094 0.548 1 98.81 135 MET A CA 1
ATOM 1023 C C . MET A 1 135 ? 19.953 -13.852 1.03 1 98.81 135 MET A C 1
ATOM 1025 O O . MET A 1 135 ? 19.141 -14.781 1.093 1 98.81 135 MET A O 1
ATOM 1029 N N . LEU A 1 136 ? 19.594 -12.617 1.339 1 98.12 136 LEU A N 1
ATOM 1030 C CA . LEU A 1 136 ? 18.234 -12.281 1.729 1 98.12 136 LEU A CA 1
ATOM 1031 C C . LEU A 1 136 ? 17.266 -12.57 0.594 1 98.12 136 LEU A C 1
ATOM 1033 O O . LEU A 1 136 ? 16.156 -13.078 0.83 1 98.12 136 LEU A O 1
ATOM 1037 N N . LEU A 1 137 ? 17.625 -12.242 -0.618 1 98.25 137 LEU A N 1
ATOM 1038 C CA . LEU A 1 137 ? 16.781 -12.5 -1.779 1 98.25 137 LEU A CA 1
ATOM 1039 C C . LEU A 1 137 ? 16.484 -13.992 -1.921 1 98.25 137 LEU A C 1
ATOM 1041 O O . LEU A 1 137 ? 15.398 -14.383 -2.338 1 98.25 137 LEU A O 1
ATOM 1045 N N . CYS A 1 138 ? 17.438 -14.773 -1.49 1 98.69 138 CYS A N 1
ATOM 1046 C CA . CYS A 1 138 ? 17.281 -16.219 -1.626 1 98.69 138 CYS A CA 1
ATOM 1047 C C . CYS A 1 138 ? 16.406 -16.781 -0.508 1 98.69 138 CYS A C 1
ATOM 1049 O O . CYS A 1 138 ? 15.633 -17.719 -0.73 1 98.69 138 CYS A O 1
ATOM 1051 N N . LEU A 1 139 ? 16.5 -16.156 0.703 1 98.62 139 LEU A N 1
ATOM 1052 C CA . LEU A 1 139 ? 16.062 -16.891 1.891 1 98.62 139 LEU A CA 1
ATOM 1053 C C . LEU A 1 139 ? 14.797 -16.25 2.467 1 98.62 139 LEU A C 1
ATOM 1055 O O . LEU A 1 139 ? 14.172 -16.828 3.359 1 98.62 139 LEU A O 1
ATOM 1059 N N . ALA A 1 140 ? 14.352 -15.109 1.976 1 97.88 140 ALA A N 1
ATOM 1060 C CA . ALA A 1 140 ? 13.203 -14.406 2.529 1 97.88 140 ALA A CA 1
ATOM 1061 C C . ALA A 1 140 ? 11.914 -15.195 2.312 1 97.88 140 ALA A C 1
ATOM 1063 O O . ALA A 1 140 ? 11.859 -16.078 1.45 1 97.88 140 ALA A O 1
ATOM 1064 N N . LEU A 1 141 ? 10.875 -14.875 3.125 1 98.19 141 LEU A N 1
ATOM 1065 C CA . LEU A 1 141 ? 9.594 -15.586 3.084 1 98.19 141 LEU A CA 1
ATOM 1066 C C . LEU A 1 141 ? 8.469 -14.641 2.682 1 98.19 141 LEU A C 1
ATOM 1068 O O . LEU A 1 141 ? 7.316 -14.836 3.084 1 98.19 141 LEU A O 1
ATOM 1072 N N . VAL A 1 142 ? 8.828 -13.57 2.002 1 96.69 142 VAL A N 1
ATOM 1073 C CA . VAL A 1 142 ? 7.934 -12.617 1.347 1 96.69 142 VAL A CA 1
ATOM 1074 C C . VAL A 1 142 ? 8.477 -12.266 -0.036 1 96.69 142 VAL A C 1
ATOM 1076 O O . VAL A 1 142 ? 9.656 -12.508 -0.326 1 96.69 142 VAL A O 1
ATOM 1079 N N . HIS A 1 143 ? 7.707 -11.758 -0.881 1 94 143 HIS A N 1
ATOM 1080 C CA . HIS A 1 143 ? 8.172 -11.438 -2.227 1 94 143 HIS A CA 1
ATOM 1081 C C . HIS A 1 143 ? 8.859 -10.078 -2.264 1 94 143 HIS A C 1
ATOM 1083 O O . HIS A 1 143 ? 9.594 -9.773 -3.207 1 94 143 HIS A O 1
ATOM 1089 N N . GLY A 1 144 ? 8.617 -9.297 -1.222 1 93.81 144 GLY A N 1
ATOM 1090 C CA . GLY A 1 144 ? 9.172 -7.953 -1.144 1 93.81 144 GLY A CA 1
ATOM 1091 C C . GLY A 1 144 ? 8.211 -6.945 -0.536 1 93.81 144 GLY A C 1
ATOM 1092 O O . GLY A 1 144 ? 7.691 -7.16 0.562 1 93.81 144 GLY A O 1
ATOM 1093 N N . GLU A 1 145 ? 8.016 -5.949 -1.222 1 92 145 GLU A N 1
ATOM 1094 C CA . GLU A 1 145 ? 7.105 -4.906 -0.769 1 92 145 GLU A CA 1
ATOM 1095 C C . GLU A 1 145 ? 7.238 -4.668 0.732 1 92 145 GLU A C 1
ATOM 1097 O O . GLU A 1 145 ? 8.32 -4.852 1.302 1 92 145 GLU A O 1
ATOM 1102 N N . ALA A 1 146 ? 6.164 -4.066 1.329 1 92.5 146 ALA A N 1
ATOM 1103 C CA . ALA A 1 146 ? 6.258 -3.697 2.74 1 92.5 146 ALA A CA 1
ATOM 1104 C C . ALA A 1 146 ? 5.223 -4.449 3.572 1 92.5 146 ALA A C 1
ATOM 1106 O O . ALA A 1 146 ? 5.266 -4.418 4.805 1 92.5 146 ALA A O 1
ATOM 1107 N N . GLN A 1 147 ? 4.336 -5.148 2.891 1 90.81 147 GLN A N 1
ATOM 1108 C CA . GLN A 1 147 ? 3.355 -5.938 3.629 1 90.81 147 GLN A CA 1
ATOM 1109 C C . GLN A 1 147 ? 3.998 -7.168 4.258 1 90.81 147 GLN A C 1
ATOM 1111 O O . GLN A 1 147 ? 4.66 -7.949 3.57 1 90.81 147 GLN A O 1
ATOM 1116 N N . SER A 1 148 ? 3.699 -7.418 5.469 1 92.88 148 SER A N 1
ATOM 1117 C CA . SER A 1 148 ? 4.59 -8.266 6.254 1 92.88 148 SER A CA 1
ATOM 1118 C C . SER A 1 148 ? 4.078 -9.703 6.309 1 92.88 148 SER A C 1
ATOM 1120 O O . SER A 1 148 ? 4.793 -10.602 6.746 1 92.88 148 SER A O 1
ATOM 1122 N N . ASP A 1 149 ? 2.922 -9.977 5.773 1 94.12 149 ASP A N 1
ATOM 1123 C CA . ASP A 1 149 ? 2.4 -11.336 5.855 1 94.12 149 ASP A CA 1
ATOM 1124 C C . ASP A 1 149 ? 3.277 -12.305 5.066 1 94.12 149 ASP A C 1
ATOM 1126 O O . ASP A 1 149 ? 3.742 -11.984 3.973 1 94.12 149 ASP A O 1
ATOM 1130 N N . ILE A 1 150 ? 3.469 -13.461 5.617 1 97.38 150 ILE A N 1
ATOM 1131 C CA . ILE A 1 150 ? 4.363 -14.469 5.062 1 97.38 150 ILE A CA 1
ATOM 1132 C C . ILE A 1 150 ? 3.738 -15.078 3.809 1 97.38 150 ILE A C 1
ATOM 1134 O O . ILE A 1 150 ? 2.543 -15.383 3.787 1 97.38 150 ILE A O 1
ATOM 1138 N N . SER A 1 151 ? 4.539 -15.234 2.76 1 96.94 151 SER A N 1
ATOM 1139 C CA . SER A 1 151 ? 4.082 -15.82 1.502 1 96.94 151 SER A CA 1
ATOM 1140 C C . SER A 1 151 ? 5.254 -16.312 0.661 1 96.94 151 SER A C 1
ATOM 1142 O O . SER A 1 151 ? 6.336 -15.719 0.689 1 96.94 151 SER A O 1
ATOM 1144 N N . ILE A 1 152 ? 5.031 -17.344 -0.065 1 97.19 152 ILE A N 1
ATOM 1145 C CA . ILE A 1 152 ? 6.062 -17.859 -0.961 1 97.19 152 ILE A CA 1
ATOM 1146 C C . ILE A 1 152 ? 5.738 -17.469 -2.4 1 97.19 152 ILE A C 1
ATOM 1148 O O . ILE A 1 152 ? 6.438 -17.875 -3.332 1 97.19 152 ILE A O 1
ATOM 1152 N N . SER A 1 153 ? 4.746 -16.641 -2.512 1 95 153 SER A N 1
ATOM 1153 C CA . SER A 1 153 ? 4.344 -16.219 -3.846 1 95 153 SER A CA 1
ATOM 1154 C C . SER A 1 153 ? 5.488 -15.523 -4.574 1 95 153 SER A C 1
ATOM 1156 O O . SER A 1 153 ? 6.25 -14.766 -3.971 1 95 153 SER A O 1
ATOM 1158 N N . MET A 1 154 ? 5.707 -15.836 -5.832 1 93.88 154 MET A N 1
ATOM 1159 C CA . MET A 1 154 ? 6.625 -15.172 -6.758 1 93.88 154 MET A CA 1
ATOM 1160 C C . MET A 1 154 ? 8.062 -15.273 -6.266 1 93.88 154 MET A C 1
ATOM 1162 O O . MET A 1 154 ? 8.867 -14.367 -6.492 1 93.88 154 MET A O 1
ATOM 1166 N N . HIS A 1 155 ? 8.391 -16.297 -5.488 1 96.88 155 HIS A N 1
ATOM 1167 C CA . HIS A 1 155 ? 9.742 -16.484 -4.98 1 96.88 155 HIS A CA 1
ATOM 1168 C C . HIS A 1 155 ? 10.758 -16.469 -6.117 1 96.88 155 HIS A C 1
ATOM 1170 O O . HIS A 1 155 ? 11.906 -16.047 -5.926 1 96.88 155 HIS A O 1
ATOM 1176 N N . TYR A 1 156 ? 10.406 -16.969 -7.266 1 96.94 156 TYR A N 1
ATOM 1177 C CA . TYR A 1 156 ? 11.32 -17.078 -8.398 1 96.94 156 TYR A CA 1
ATOM 1178 C C . TYR A 1 156 ? 11.797 -15.703 -8.859 1 96.94 156 TYR A C 1
ATOM 1180 O O . TYR A 1 156 ? 12.875 -15.578 -9.438 1 96.94 156 TYR A O 1
ATOM 1188 N N . ASN A 1 157 ? 11.023 -14.656 -8.602 1 96.38 157 ASN A N 1
ATOM 1189 C CA . ASN A 1 157 ? 11.492 -13.305 -8.906 1 96.38 157 ASN A CA 1
ATOM 1190 C C . ASN A 1 157 ? 12.664 -12.906 -8.016 1 96.38 157 ASN A C 1
ATOM 1192 O O . ASN A 1 157 ? 13.609 -12.258 -8.477 1 96.38 157 ASN A O 1
ATOM 1196 N N . ARG A 1 158 ? 12.578 -13.273 -6.758 1 97 158 ARG A N 1
ATOM 1197 C CA . ARG A 1 158 ? 13.688 -13 -5.848 1 97 158 ARG A CA 1
ATOM 1198 C C . ARG A 1 158 ? 14.938 -13.758 -6.277 1 97 158 ARG A C 1
ATOM 1200 O O . ARG A 1 158 ? 16.047 -13.203 -6.254 1 97 158 ARG A O 1
ATOM 1207 N N . TRP A 1 159 ? 14.75 -14.969 -6.652 1 98.44 159 TRP A N 1
ATOM 1208 C CA . TRP A 1 159 ? 15.883 -15.766 -7.105 1 98.44 159 TRP A CA 1
ATOM 1209 C C . TRP A 1 159 ? 16.484 -15.188 -8.383 1 98.44 159 TRP A C 1
ATOM 1211 O O . TRP A 1 159 ? 17.703 -15.156 -8.539 1 98.44 159 TRP A O 1
ATOM 1221 N N . ALA A 1 160 ? 15.617 -14.766 -9.234 1 98.06 160 ALA A N 1
ATOM 1222 C CA . ALA A 1 160 ? 16.094 -14.141 -10.469 1 98.06 160 ALA A CA 1
ATOM 1223 C C . ALA A 1 160 ? 16.891 -12.883 -10.18 1 98.06 160 ALA A C 1
ATOM 1225 O O . ALA A 1 160 ? 17.922 -12.633 -10.812 1 98.06 160 ALA A O 1
ATOM 1226 N N . TRP A 1 161 ? 16.469 -12.148 -9.266 1 98 161 TRP A N 1
ATOM 1227 C CA . TRP A 1 161 ? 17.234 -10.961 -8.867 1 98 161 TRP A CA 1
ATOM 1228 C C . TRP A 1 161 ? 18.562 -11.352 -8.234 1 98 161 TRP A C 1
ATOM 1230 O O . TRP A 1 161 ? 19.578 -10.688 -8.445 1 98 161 TRP A O 1
ATOM 1240 N N . ALA A 1 162 ? 18.547 -12.391 -7.402 1 98.75 162 ALA A N 1
ATOM 1241 C CA . ALA A 1 162 ? 19.797 -12.852 -6.824 1 98.75 162 ALA A CA 1
ATOM 1242 C C . ALA A 1 162 ? 20.828 -13.156 -7.914 1 98.75 162 ALA A C 1
ATOM 1244 O O . ALA A 1 162 ? 21.984 -12.734 -7.82 1 98.75 162 ALA A O 1
ATOM 1245 N N . VAL A 1 163 ? 20.406 -13.805 -8.93 1 98.88 163 VAL A N 1
ATOM 1246 C CA . VAL A 1 163 ? 21.281 -14.125 -10.055 1 98.88 163 VAL A CA 1
ATOM 1247 C C . VAL A 1 163 ? 21.672 -12.844 -10.781 1 98.88 163 VAL A C 1
ATOM 1249 O O . VAL A 1 163 ? 22.828 -12.672 -11.164 1 98.88 163 VAL A O 1
ATOM 1252 N N . SER A 1 164 ? 20.719 -11.938 -10.922 1 98.75 164 SER A N 1
ATOM 1253 C CA . SER A 1 164 ? 20.969 -10.672 -11.602 1 98.75 164 SER A CA 1
ATOM 1254 C C . SER A 1 164 ? 22.031 -9.859 -10.859 1 98.75 164 SER A C 1
ATOM 1256 O O . SER A 1 164 ? 22.828 -9.148 -11.484 1 98.75 164 SER A O 1
ATOM 1258 N N . TYR A 1 165 ? 22.031 -9.961 -9.547 1 98.75 165 TYR A N 1
ATOM 1259 C CA . TYR A 1 165 ? 23 -9.242 -8.719 1 98.75 165 TYR A CA 1
ATOM 1260 C C . TYR A 1 165 ? 24.391 -9.836 -8.875 1 98.75 165 TYR A C 1
ATOM 1262 O O . TYR A 1 165 ? 25.375 -9.266 -8.398 1 98.75 165 TYR A O 1
ATOM 1270 N N . ILE A 1 166 ? 24.5 -10.93 -9.539 1 98.81 166 ILE A N 1
ATOM 1271 C CA . ILE A 1 166 ? 25.812 -11.5 -9.852 1 98.81 166 ILE A CA 1
ATOM 1272 C C . ILE A 1 166 ? 26.234 -11.055 -11.25 1 98.81 166 ILE A C 1
ATOM 1274 O O . ILE A 1 166 ? 27.312 -10.477 -11.414 1 98.81 166 ILE A O 1
ATOM 1278 N N . ILE A 1 167 ? 25.406 -11.18 -12.234 1 98.81 167 ILE A N 1
ATOM 1279 C CA . ILE A 1 167 ? 25.844 -11.039 -13.617 1 98.81 167 ILE A CA 1
ATOM 1280 C C . ILE A 1 167 ? 25.969 -9.555 -13.969 1 98.81 167 ILE A C 1
ATOM 1282 O O . ILE A 1 167 ? 26.828 -9.172 -14.766 1 98.81 167 ILE A O 1
ATOM 1286 N N . ILE A 1 168 ? 25.156 -8.664 -13.375 1 98.69 168 ILE A N 1
ATOM 1287 C CA . ILE A 1 168 ? 25.203 -7.246 -13.711 1 98.69 168 ILE A CA 1
ATOM 1288 C C . ILE A 1 168 ? 26.516 -6.637 -13.195 1 98.69 168 ILE A C 1
ATOM 1290 O O . ILE A 1 168 ? 27.266 -6.027 -13.961 1 98.69 168 ILE A O 1
ATOM 1294 N N . PRO A 1 169 ? 26.859 -6.824 -11.906 1 98.25 169 PRO A N 1
ATOM 1295 C CA . PRO A 1 169 ? 28.125 -6.254 -11.453 1 98.25 169 PRO A CA 1
ATOM 1296 C C . PRO A 1 169 ? 29.328 -6.836 -12.188 1 98.25 169 PRO A C 1
ATOM 1298 O O . PRO A 1 169 ? 30.312 -6.125 -12.445 1 98.25 169 PRO A O 1
ATOM 1301 N N . LEU A 1 170 ? 29.328 -8.141 -12.508 1 98.06 170 LEU A N 1
ATOM 1302 C CA . LEU A 1 170 ? 30.422 -8.727 -13.258 1 98.06 170 LEU A CA 1
ATOM 1303 C C . LEU A 1 170 ? 30.594 -8.039 -14.609 1 98.06 170 LEU A C 1
ATOM 1305 O O . LEU A 1 170 ? 31.719 -7.875 -15.086 1 98.06 170 LEU A O 1
ATOM 1309 N N . ALA A 1 171 ? 29.516 -7.66 -15.203 1 97.94 171 ALA A N 1
ATOM 1310 C CA . ALA A 1 171 ? 29.547 -7.043 -16.516 1 97.94 171 ALA A CA 1
ATOM 1311 C C . ALA A 1 171 ? 29.859 -5.551 -16.422 1 97.94 171 ALA A C 1
ATOM 1313 O O . ALA A 1 171 ? 30.625 -5.016 -17.234 1 97.94 171 ALA A O 1
ATOM 1314 N N . VAL A 1 172 ? 29.391 -4.887 -15.438 1 96.94 172 VAL A N 1
ATOM 1315 C CA . VAL A 1 172 ? 29.344 -3.43 -15.398 1 96.94 172 VAL A CA 1
ATOM 1316 C C . VAL A 1 172 ? 30.578 -2.898 -14.672 1 96.94 172 VAL A C 1
ATOM 1318 O O . VAL A 1 172 ? 31.156 -1.887 -15.07 1 96.94 172 VAL A O 1
ATOM 1321 N N . LEU A 1 173 ? 31.031 -3.555 -13.602 1 96.5 173 LEU A N 1
ATOM 1322 C CA . LEU A 1 173 ? 32.125 -3.055 -12.773 1 96.5 173 LEU A CA 1
ATOM 1323 C C . LEU A 1 173 ? 33.438 -3.662 -13.203 1 96.5 173 LEU A C 1
ATOM 1325 O O . LEU A 1 173 ? 33.531 -4.848 -13.531 1 96.5 173 LEU A O 1
ATOM 1329 N N . ALA A 1 174 ? 34.469 -2.889 -13.211 1 93.81 174 ALA A N 1
ATOM 1330 C CA . ALA A 1 174 ? 35.812 -3.363 -13.508 1 93.81 174 ALA A CA 1
ATOM 1331 C C . ALA A 1 174 ? 36.406 -4.117 -12.32 1 93.81 174 ALA A C 1
ATOM 1333 O O . ALA A 1 174 ? 36.188 -3.732 -11.172 1 93.81 174 ALA A O 1
ATOM 1334 N N . PRO A 1 175 ? 37.125 -5.191 -12.641 1 93.12 175 PRO A N 1
ATOM 1335 C CA . PRO A 1 175 ? 37.75 -5.914 -11.531 1 93.12 175 PRO A CA 1
ATOM 1336 C C . PRO A 1 175 ? 38.906 -5.137 -10.906 1 93.12 175 PRO A C 1
ATOM 1338 O O . PRO A 1 175 ? 39.594 -4.387 -11.594 1 93.12 175 PRO A O 1
ATOM 1341 N N . HIS A 1 176 ? 39.125 -5.332 -9.602 1 88.69 176 HIS A N 1
ATOM 1342 C CA . HIS A 1 176 ? 40.219 -4.715 -8.891 1 88.69 176 HIS A CA 1
ATOM 1343 C C . HIS A 1 176 ? 41.5 -5.555 -9.023 1 88.69 176 HIS A C 1
ATOM 1345 O O . HIS A 1 176 ? 42.594 -5.055 -8.797 1 88.69 176 HIS A O 1
ATOM 1351 N N . ASP A 1 177 ? 41.281 -6.789 -9.203 1 83.31 177 ASP A N 1
ATOM 1352 C CA . ASP A 1 177 ? 42.406 -7.715 -9.273 1 83.31 177 ASP A CA 1
ATOM 1353 C C . ASP A 1 177 ? 42.656 -8.172 -10.711 1 83.31 177 ASP A C 1
ATOM 1355 O O . ASP A 1 177 ? 42.219 -7.52 -11.656 1 83.31 177 ASP A O 1
ATOM 1359 N N . ARG A 1 178 ? 43.438 -9.273 -10.828 1 87.25 178 ARG A N 1
ATOM 1360 C CA . ARG A 1 178 ? 43.719 -9.852 -12.133 1 87.25 178 ARG A CA 1
ATOM 1361 C C . ARG A 1 178 ? 42.438 -10.266 -12.852 1 87.25 178 ARG A C 1
ATOM 1363 O O . ARG A 1 178 ? 41.625 -11.008 -12.305 1 87.25 178 ARG A O 1
ATOM 1370 N N . PRO A 1 179 ? 42.219 -9.742 -14.047 1 91.19 179 PRO A N 1
ATOM 1371 C CA . PRO A 1 179 ? 41.031 -10.086 -14.828 1 91.19 179 PRO A CA 1
ATOM 1372 C C . PRO A 1 179 ? 40.938 -11.578 -15.125 1 91.19 179 PRO A C 1
ATOM 1374 O O . PRO A 1 179 ? 41.938 -12.227 -15.391 1 91.19 179 PRO A O 1
ATOM 1377 N N . ARG A 1 180 ? 39.812 -12.125 -14.906 1 96.31 180 ARG A N 1
ATOM 1378 C CA . ARG A 1 180 ? 39.469 -13.492 -15.273 1 96.31 180 ARG A CA 1
ATOM 1379 C C . ARG A 1 180 ? 38.281 -13.531 -16.219 1 96.31 180 ARG A C 1
ATOM 1381 O O . ARG A 1 180 ? 37.219 -14.047 -15.867 1 96.31 180 ARG A O 1
ATOM 1388 N N . PRO A 1 181 ? 38.5 -13.102 -17.391 1 96.62 181 PRO A N 1
ATOM 1389 C CA . PRO A 1 181 ? 37.375 -12.891 -18.328 1 96.62 181 PRO A CA 1
ATOM 1390 C C . PRO A 1 181 ? 36.656 -14.18 -18.656 1 96.62 181 PRO A C 1
ATOM 1392 O O . PRO A 1 181 ? 35.438 -14.172 -18.828 1 96.62 181 PRO A O 1
ATOM 1395 N N . TRP A 1 182 ? 37.375 -15.336 -18.75 1 97.5 182 TRP A N 1
ATOM 1396 C CA . TRP A 1 182 ? 36.719 -16.594 -19.078 1 97.5 182 TRP A CA 1
ATOM 1397 C C . TRP A 1 182 ? 35.781 -17.031 -17.938 1 97.5 182 TRP A C 1
ATOM 1399 O O . TRP A 1 182 ? 34.656 -17.484 -18.188 1 97.5 182 TRP A O 1
ATOM 1409 N N . LEU A 1 183 ? 36.25 -16.922 -16.719 1 97.94 183 LEU A N 1
ATOM 1410 C CA . LEU A 1 183 ? 35.438 -17.297 -15.578 1 97.94 183 LEU A CA 1
ATOM 1411 C C . LEU A 1 183 ? 34.219 -16.359 -15.445 1 97.94 183 LEU A C 1
ATOM 1413 O O . LEU A 1 183 ? 33.094 -16.812 -15.273 1 97.94 183 LEU A O 1
ATOM 1417 N N . ASP A 1 184 ? 34.531 -15.055 -15.484 1 98.38 184 ASP A N 1
ATOM 1418 C CA . ASP A 1 184 ? 33.469 -14.07 -15.32 1 98.38 184 ASP A CA 1
ATOM 1419 C C . ASP A 1 184 ? 32.438 -14.164 -16.438 1 98.38 184 ASP A C 1
ATOM 1421 O O . ASP A 1 184 ? 31.234 -14.062 -16.203 1 98.38 184 ASP A O 1
ATOM 1425 N N . GLY A 1 185 ? 32.969 -14.328 -17.641 1 98.62 185 GLY A N 1
ATOM 1426 C CA . GLY A 1 185 ? 32.062 -14.539 -18.75 1 98.62 185 GLY A CA 1
ATOM 1427 C C . GLY A 1 185 ? 31.203 -15.781 -18.609 1 98.62 185 GLY A C 1
ATOM 1428 O O . GLY A 1 185 ? 30.016 -15.758 -18.922 1 98.62 185 GLY A O 1
ATOM 1429 N N . ALA A 1 186 ? 31.828 -16.859 -18.188 1 98.81 186 ALA A N 1
ATOM 1430 C CA . ALA A 1 186 ? 31.094 -18.109 -17.969 1 98.81 186 ALA A CA 1
ATOM 1431 C C . ALA A 1 186 ? 29.984 -17.922 -16.938 1 98.81 186 ALA A C 1
ATOM 1433 O O . ALA A 1 186 ? 28.891 -18.438 -17.094 1 98.81 186 ALA A O 1
ATOM 1434 N N . LEU A 1 187 ? 30.328 -17.188 -15.852 1 98.81 187 LEU A N 1
ATOM 1435 C CA . LEU A 1 187 ? 29.328 -16.922 -14.805 1 98.81 187 LEU A CA 1
ATOM 1436 C C . LEU A 1 187 ? 28.172 -16.109 -15.352 1 98.81 187 LEU A C 1
ATOM 1438 O O . LEU A 1 187 ? 27.016 -16.344 -14.992 1 98.81 187 LEU A O 1
ATOM 1442 N N . ILE A 1 188 ? 28.438 -15.102 -16.188 1 98.88 188 ILE A N 1
ATOM 1443 C CA . ILE A 1 188 ? 27.391 -14.305 -16.812 1 98.88 188 ILE A CA 1
ATOM 1444 C C . ILE A 1 188 ? 26.516 -15.188 -17.703 1 98.88 188 ILE A C 1
ATOM 1446 O O . ILE A 1 188 ? 25.297 -15.133 -17.625 1 98.88 188 ILE A O 1
ATOM 1450 N N . GLY A 1 189 ? 27.156 -16.062 -18.531 1 98.75 189 GLY A N 1
ATOM 1451 C CA . GLY A 1 189 ? 26.406 -16.953 -19.391 1 98.75 189 GLY A CA 1
ATOM 1452 C C . GLY A 1 189 ? 25.547 -17.953 -18.625 1 98.75 189 GLY A C 1
ATOM 1453 O O . GLY A 1 189 ? 24.391 -18.188 -18.984 1 98.75 189 GLY A O 1
ATOM 1454 N N . ILE A 1 190 ? 26.141 -18.578 -17.625 1 98.75 190 ILE A N 1
ATOM 1455 C CA . ILE A 1 190 ? 25.406 -19.5 -16.781 1 98.75 190 ILE A CA 1
ATOM 1456 C C . ILE A 1 190 ? 24.234 -18.781 -16.125 1 98.75 190 ILE A C 1
ATOM 1458 O O . ILE A 1 190 ? 23.109 -19.297 -16.078 1 98.75 190 ILE A O 1
ATOM 1462 N N . GLY A 1 191 ? 24.5 -17.547 -15.578 1 98.81 191 GLY A N 1
ATOM 1463 C CA . GLY A 1 191 ? 23.438 -16.766 -14.969 1 98.81 191 GLY A CA 1
ATOM 1464 C C . GLY A 1 191 ? 22.297 -16.453 -15.922 1 98.81 191 GLY A C 1
ATOM 1465 O O . GLY A 1 191 ? 21.125 -16.594 -15.555 1 98.81 191 GLY A O 1
ATOM 1466 N N . LEU A 1 192 ? 22.594 -16.031 -17.125 1 98.75 192 LEU A N 1
ATOM 1467 C CA . LEU A 1 192 ? 21.562 -15.758 -18.125 1 98.75 192 LEU A CA 1
ATOM 1468 C C . LEU A 1 192 ? 20.766 -17.016 -18.438 1 98.75 192 LEU A C 1
ATOM 1470 O O . LEU A 1 192 ? 19.547 -16.953 -18.609 1 98.75 192 LEU A O 1
ATOM 1474 N N . ALA A 1 193 ? 21.453 -18.156 -18.531 1 98.62 193 ALA A N 1
ATOM 1475 C CA . ALA A 1 193 ? 20.766 -19.422 -18.781 1 98.62 193 ALA A CA 1
ATOM 1476 C C . ALA A 1 193 ? 19.828 -19.766 -17.625 1 98.62 193 ALA A C 1
ATOM 1478 O O . ALA A 1 193 ? 18.719 -20.25 -17.844 1 98.62 193 ALA A O 1
ATOM 1479 N N . VAL A 1 194 ? 20.312 -19.547 -16.422 1 98.44 194 VAL A N 1
ATOM 1480 C CA . VAL A 1 194 ? 19.5 -19.797 -15.25 1 98.44 194 VAL A CA 1
ATOM 1481 C C . VAL A 1 194 ? 18.25 -18.906 -15.289 1 98.44 194 VAL A C 1
ATOM 1483 O O . VAL A 1 194 ? 17.156 -19.344 -14.953 1 98.44 194 VAL A O 1
ATOM 1486 N N . LEU A 1 195 ? 18.406 -17.656 -15.703 1 98.69 195 LEU A N 1
ATOM 1487 C CA . LEU A 1 195 ? 17.266 -16.734 -15.797 1 98.69 195 LEU A CA 1
ATOM 1488 C C . LEU A 1 195 ? 16.281 -17.203 -16.859 1 98.69 195 LEU A C 1
ATOM 1490 O O . LEU A 1 195 ? 15.07 -17.109 -16.672 1 98.69 195 LEU A O 1
ATOM 1494 N N . VAL A 1 196 ? 16.781 -17.703 -17.969 1 98.25 196 VAL A N 1
ATOM 1495 C CA . VAL A 1 196 ? 15.898 -18.25 -18.984 1 98.25 196 VAL A CA 1
ATOM 1496 C C . VAL A 1 196 ? 15.047 -19.375 -18.406 1 98.25 196 VAL A C 1
ATOM 1498 O O . VAL A 1 196 ? 13.852 -19.469 -18.688 1 98.25 196 VAL A O 1
ATOM 1501 N N . LEU A 1 197 ? 15.656 -20.172 -17.562 1 98.31 197 LEU A N 1
ATOM 1502 C CA . LEU A 1 197 ? 15.016 -21.375 -17.047 1 98.31 197 LEU A CA 1
ATOM 1503 C C . LEU A 1 197 ? 14.305 -21.094 -15.734 1 98.31 197 LEU A C 1
ATOM 1505 O O . LEU A 1 197 ? 13.852 -22.016 -15.055 1 98.31 197 LEU A O 1
ATOM 1509 N N . THR A 1 198 ? 14.266 -19.859 -15.266 1 97.94 198 THR A N 1
ATOM 1510 C CA . THR A 1 198 ? 13.539 -19.438 -14.078 1 97.94 198 THR A CA 1
ATOM 1511 C C . THR A 1 198 ? 12.414 -18.469 -14.445 1 97.94 198 THR A C 1
ATOM 1513 O O . THR A 1 198 ? 11.234 -18.766 -14.219 1 97.94 198 THR A O 1
ATOM 1516 N N . LYS A 1 199 ? 12.836 -17.375 -15.031 1 95.69 199 LYS A N 1
ATOM 1517 C CA . LYS A 1 199 ? 11.938 -16.328 -15.508 1 95.69 199 LYS A CA 1
ATOM 1518 C C . LYS A 1 199 ? 12.555 -15.578 -16.688 1 95.69 199 LYS A C 1
ATOM 1520 O O . LYS A 1 199 ? 13.32 -14.625 -16.484 1 95.69 199 LYS A O 1
ATOM 1525 N N . VAL A 1 200 ? 12.141 -15.828 -17.812 1 95.88 200 VAL A N 1
ATOM 1526 C CA . VAL A 1 200 ? 12.781 -15.422 -19.047 1 95.88 200 VAL A CA 1
ATOM 1527 C C . VAL A 1 200 ? 12.688 -13.906 -19.203 1 95.88 200 VAL A C 1
ATOM 1529 O O . VAL A 1 200 ? 13.516 -13.289 -19.875 1 95.88 200 VAL A O 1
ATOM 1532 N N . THR A 1 201 ? 11.758 -13.273 -18.578 1 93.5 201 THR A N 1
ATOM 1533 C CA . THR A 1 201 ? 11.586 -11.828 -18.703 1 93.5 201 THR A CA 1
ATOM 1534 C C . THR A 1 201 ? 12.828 -11.094 -18.203 1 93.5 201 THR A C 1
ATOM 1536 O O . THR A 1 201 ? 13.141 -10 -18.703 1 93.5 201 THR A O 1
ATOM 1539 N N . TYR A 1 202 ? 13.57 -11.648 -17.297 1 97.56 202 TYR A N 1
ATOM 1540 C CA . TYR A 1 202 ? 14.781 -11.023 -16.797 1 97.56 202 TYR A CA 1
ATOM 1541 C C . TYR A 1 202 ? 15.867 -10.984 -17.859 1 97.56 202 TYR A C 1
ATOM 1543 O O . TYR A 1 202 ? 16.641 -10.023 -17.938 1 97.56 202 TYR A O 1
ATOM 1551 N N . VAL A 1 203 ? 15.945 -11.992 -18.719 1 97.81 203 VAL A N 1
ATOM 1552 C CA . VAL A 1 203 ? 16.953 -12.023 -19.781 1 97.81 203 VAL A CA 1
ATOM 1553 C C . VAL A 1 203 ? 16.609 -10.961 -20.828 1 97.81 203 VAL A C 1
ATOM 1555 O O . VAL A 1 203 ? 17.484 -10.195 -21.25 1 97.81 203 VAL A O 1
ATOM 1558 N N . VAL A 1 204 ? 15.359 -10.906 -21.141 1 95.69 204 VAL A N 1
ATOM 1559 C CA . VAL A 1 204 ? 14.914 -9.922 -22.125 1 95.69 204 VAL A CA 1
ATOM 1560 C C . VAL A 1 204 ? 15.211 -8.516 -21.609 1 95.69 204 VAL A C 1
ATOM 1562 O O . VAL A 1 204 ? 15.641 -7.645 -22.359 1 95.69 204 VAL A O 1
ATOM 1565 N N . ALA A 1 205 ? 15.047 -8.344 -20.375 1 97.12 205 ALA A N 1
ATOM 1566 C CA . ALA A 1 205 ? 15.172 -7.031 -19.75 1 97.12 205 ALA A CA 1
ATOM 1567 C C . ALA A 1 205 ? 16.641 -6.656 -19.562 1 97.12 205 ALA A C 1
ATOM 1569 O O . ALA A 1 205 ? 17.016 -5.5 -19.75 1 97.12 205 ALA A O 1
ATOM 1570 N N . LEU A 1 206 ? 17.516 -7.574 -19.219 1 98.38 206 LEU A N 1
ATOM 1571 C CA . LEU A 1 206 ? 18.844 -7.234 -18.719 1 98.38 206 LEU A CA 1
ATOM 1572 C C . LEU A 1 206 ? 19.922 -7.484 -19.766 1 98.38 206 LEU A C 1
ATOM 1574 O O . LEU A 1 206 ? 20.984 -6.855 -19.734 1 98.38 206 LEU A O 1
ATOM 1578 N N . ALA A 1 207 ? 19.656 -8.398 -20.734 1 98.19 207 ALA A N 1
ATOM 1579 C CA . ALA A 1 207 ? 20.688 -8.828 -21.688 1 98.19 207 ALA A CA 1
ATOM 1580 C C . ALA A 1 207 ? 21.219 -7.648 -22.5 1 98.19 207 ALA A C 1
ATOM 1582 O O . ALA A 1 207 ? 22.422 -7.52 -22.688 1 98.19 207 ALA A O 1
ATOM 1583 N N . PRO A 1 208 ? 20.375 -6.738 -22.984 1 97.44 208 PRO A N 1
ATOM 1584 C CA . PRO A 1 208 ? 20.906 -5.605 -23.75 1 97.44 208 PRO A CA 1
ATOM 1585 C C . PRO A 1 208 ? 21.891 -4.762 -22.938 1 97.44 208 PRO A C 1
ATOM 1587 O O . PRO A 1 208 ? 22.953 -4.391 -23.453 1 97.44 208 PRO A O 1
ATOM 1590 N N . GLY A 1 209 ? 21.516 -4.488 -21.719 1 97.75 209 GLY A N 1
ATOM 1591 C CA . GLY A 1 209 ? 22.391 -3.697 -20.875 1 97.75 209 GLY A CA 1
ATOM 1592 C C . GLY A 1 209 ? 23.703 -4.395 -20.562 1 97.75 209 GLY A C 1
ATOM 1593 O O . GLY A 1 209 ? 24.75 -3.758 -20.547 1 97.75 209 GLY A O 1
ATOM 1594 N N . ILE A 1 210 ? 23.656 -5.672 -20.328 1 98.25 210 ILE A N 1
ATOM 1595 C CA . ILE A 1 210 ? 24.859 -6.461 -20.047 1 98.25 210 ILE A CA 1
ATOM 1596 C C . ILE A 1 210 ? 25.766 -6.477 -21.281 1 98.25 210 ILE A C 1
ATOM 1598 O O . ILE A 1 210 ? 26.969 -6.262 -21.172 1 98.25 210 ILE A O 1
ATOM 1602 N N . LEU A 1 211 ? 25.172 -6.691 -22.453 1 98.06 211 LEU A N 1
ATOM 1603 C CA . LEU A 1 211 ? 25.938 -6.734 -23.703 1 98.06 211 LEU A CA 1
ATOM 1604 C C . LEU A 1 211 ? 26.609 -5.391 -23.969 1 98.06 211 LEU A C 1
ATOM 1606 O O . LEU A 1 211 ? 27.781 -5.344 -24.344 1 98.06 211 LEU A O 1
ATOM 1610 N N . VAL A 1 212 ? 25.891 -4.344 -23.766 1 97.5 212 VAL A N 1
ATOM 1611 C CA . VAL A 1 212 ? 26.422 -3.008 -24 1 97.5 212 VAL A CA 1
ATOM 1612 C C . VAL A 1 212 ? 27.594 -2.744 -23.047 1 97.5 212 VAL A C 1
ATOM 1614 O O . VAL A 1 212 ? 28.594 -2.152 -23.438 1 97.5 212 VAL A O 1
ATOM 1617 N N . ALA A 1 213 ? 27.453 -3.145 -21.828 1 97.69 213 ALA A N 1
ATOM 1618 C CA . ALA A 1 213 ? 28.531 -2.965 -20.859 1 97.69 213 ALA A CA 1
ATOM 1619 C C . ALA A 1 213 ? 29.797 -3.709 -21.297 1 97.69 213 ALA A C 1
ATOM 1621 O O . ALA A 1 213 ? 30.891 -3.156 -21.25 1 97.69 213 ALA A O 1
ATOM 1622 N N . LEU A 1 214 ? 29.641 -4.922 -21.734 1 98 214 LEU A N 1
ATOM 1623 C CA . LEU A 1 214 ? 30.781 -5.73 -22.156 1 98 214 LEU A CA 1
ATOM 1624 C C . LEU A 1 214 ? 31.406 -5.172 -23.422 1 98 214 LEU A C 1
ATOM 1626 O O . LEU A 1 214 ? 32.625 -5.133 -23.562 1 98 214 LEU A O 1
ATOM 1630 N N . LEU A 1 215 ? 30.578 -4.746 -24.359 1 97.75 215 LEU A N 1
ATOM 1631 C CA . LEU A 1 215 ? 31.078 -4.16 -25.594 1 97.75 215 LEU A CA 1
ATOM 1632 C C . LEU A 1 215 ? 31.812 -2.854 -25.328 1 97.75 215 LEU A C 1
ATOM 1634 O O . LEU A 1 215 ? 32.844 -2.586 -25.922 1 97.75 215 LEU A O 1
ATOM 1638 N N . ALA A 1 216 ? 31.219 -2.074 -24.484 1 96.56 216 ALA A N 1
ATOM 1639 C CA . ALA A 1 216 ? 31.828 -0.792 -24.141 1 96.56 216 ALA A CA 1
ATOM 1640 C C . ALA A 1 216 ? 33.219 -0.99 -23.516 1 96.56 216 ALA A C 1
ATOM 1642 O O . ALA A 1 216 ? 34.094 -0.151 -23.688 1 96.56 216 ALA A O 1
ATOM 1643 N N . ARG A 1 217 ? 33.438 -2.111 -22.859 1 93.69 217 ARG A N 1
ATOM 1644 C CA . ARG A 1 217 ? 34.75 -2.422 -22.25 1 93.69 217 ARG A CA 1
ATOM 1645 C C . ARG A 1 217 ? 35.594 -3.238 -23.203 1 93.69 217 ARG A C 1
ATOM 1647 O O . ARG A 1 217 ? 36.75 -3.6 -22.859 1 93.69 217 ARG A O 1
ATOM 1654 N N . ARG A 1 218 ? 35.062 -3.598 -24.328 1 94.88 218 ARG A N 1
ATOM 1655 C CA . ARG A 1 218 ? 35.75 -4.395 -25.359 1 94.88 218 ARG A CA 1
ATOM 1656 C C . ARG A 1 218 ? 36.188 -5.746 -24.797 1 94.88 218 ARG A C 1
ATOM 1658 O O . ARG A 1 218 ? 37.281 -6.23 -25.094 1 94.88 218 ARG A O 1
ATOM 1665 N N . ASN A 1 219 ? 35.344 -6.211 -23.922 1 95.44 219 ASN A N 1
ATOM 1666 C CA . ASN A 1 219 ? 35.625 -7.52 -23.328 1 95.44 219 ASN A CA 1
ATOM 1667 C C . ASN A 1 219 ? 35.062 -8.648 -24.172 1 95.44 219 ASN A C 1
ATOM 1669 O O . ASN A 1 219 ? 34.188 -9.391 -23.719 1 95.44 219 ASN A O 1
ATOM 1673 N N . PHE A 1 220 ? 35.531 -8.945 -25.297 1 97.12 220 PHE A N 1
ATOM 1674 C CA . PHE A 1 220 ? 35.031 -9.93 -26.25 1 97.12 220 PHE A CA 1
ATOM 1675 C C . PHE A 1 220 ? 35.219 -11.344 -25.719 1 97.12 220 PHE A C 1
ATOM 1677 O O . PHE A 1 220 ? 34.375 -12.219 -25.984 1 97.12 220 PHE A O 1
ATOM 1684 N N . CYS A 1 221 ? 36.25 -11.547 -24.953 1 97.56 221 CYS A N 1
ATOM 1685 C CA . CYS A 1 221 ? 36.438 -12.852 -24.328 1 97.56 221 CYS A CA 1
ATOM 1686 C C . CYS A 1 221 ? 35.281 -13.203 -23.406 1 97.56 221 CYS A C 1
ATOM 1688 O O . CYS A 1 221 ? 34.812 -14.336 -23.406 1 97.56 221 CYS A O 1
ATOM 1690 N N . MET A 1 222 ? 34.844 -12.273 -22.609 1 98.06 222 MET A N 1
ATOM 1691 C CA . MET A 1 222 ? 33.719 -12.492 -21.703 1 98.06 222 MET A CA 1
ATOM 1692 C C . MET A 1 222 ? 32.438 -12.773 -22.484 1 98.06 222 MET A C 1
ATOM 1694 O O . MET A 1 222 ? 31.625 -13.594 -22.078 1 98.06 222 MET A O 1
ATOM 1698 N N . ILE A 1 223 ? 32.281 -12.062 -23.609 1 98.44 223 ILE A N 1
ATOM 1699 C CA . ILE A 1 223 ? 31.094 -12.266 -24.453 1 98.44 223 ILE A CA 1
ATOM 1700 C C . ILE A 1 223 ? 31.094 -13.688 -25 1 98.44 223 ILE A C 1
ATOM 1702 O O . ILE A 1 223 ? 30.078 -14.383 -24.922 1 98.44 223 ILE A O 1
ATOM 1706 N N . VAL A 1 224 ? 32.219 -14.109 -25.516 1 98.5 224 VAL A N 1
ATOM 1707 C CA . VAL A 1 224 ? 32.344 -15.453 -26.078 1 98.5 224 VAL A CA 1
ATOM 1708 C C . VAL A 1 224 ? 32.125 -16.484 -24.984 1 98.5 224 VAL A C 1
ATOM 1710 O O . VAL A 1 224 ? 31.422 -17.469 -25.172 1 98.5 224 VAL A O 1
ATOM 1713 N N . SER A 1 225 ? 32.812 -16.25 -23.875 1 98.62 225 SER A N 1
ATOM 1714 C CA . SER A 1 225 ? 32.688 -17.172 -22.75 1 98.62 225 SER A CA 1
ATOM 1715 C C . SER A 1 225 ? 31.234 -17.281 -22.281 1 98.62 225 SER A C 1
ATOM 1717 O O . SER A 1 225 ? 30.75 -18.375 -21.969 1 98.62 225 SER A O 1
ATOM 1719 N N . ALA A 1 226 ? 30.562 -16.156 -22.156 1 98.75 226 ALA A N 1
ATOM 1720 C CA . ALA A 1 226 ? 29.156 -16.156 -21.766 1 98.75 226 ALA A CA 1
ATOM 1721 C C . ALA A 1 226 ? 28.297 -16.938 -22.75 1 98.75 226 ALA A C 1
ATOM 1723 O O . ALA A 1 226 ? 27.438 -17.719 -22.359 1 98.75 226 ALA A O 1
ATOM 1724 N N . PHE A 1 227 ? 28.531 -16.688 -24.016 1 98.19 227 PHE A N 1
ATOM 1725 C CA . PHE A 1 227 ? 27.781 -17.375 -25.062 1 98.19 227 PHE A CA 1
ATOM 1726 C C . PHE A 1 227 ? 28.016 -18.875 -24.969 1 98.19 227 PHE A C 1
ATOM 1728 O O . PHE A 1 227 ? 27.062 -19.656 -25.031 1 98.19 227 PHE A O 1
ATOM 1735 N N . LEU A 1 228 ? 29.266 -19.328 -24.828 1 98.5 228 LEU A N 1
ATOM 1736 C CA . LEU A 1 228 ? 29.625 -20.734 -24.781 1 98.5 228 LEU A CA 1
ATOM 1737 C C . LEU A 1 228 ? 29.031 -21.422 -23.562 1 98.5 228 LEU A C 1
ATOM 1739 O O . LEU A 1 228 ? 28.5 -22.516 -23.656 1 98.5 228 LEU A O 1
ATOM 1743 N N . SER A 1 229 ? 29.141 -20.797 -22.453 1 98.56 229 SER A N 1
ATOM 1744 C CA . SER A 1 229 ? 28.594 -21.391 -21.234 1 98.56 229 SER A CA 1
ATOM 1745 C C . SER A 1 229 ? 27.078 -21.484 -21.297 1 98.56 229 SER A C 1
ATOM 1747 O O . SER A 1 229 ? 26.484 -22.469 -20.875 1 98.56 229 SER A O 1
ATOM 1749 N N . GLY A 1 230 ? 26.422 -20.422 -21.812 1 97.94 230 GLY A N 1
ATOM 1750 C CA . GLY A 1 230 ? 24.984 -20.5 -22.062 1 97.94 230 GLY A CA 1
ATOM 1751 C C . GLY A 1 230 ? 24.594 -21.609 -23 1 97.94 230 GLY A C 1
ATOM 1752 O O . GLY A 1 230 ? 23.625 -22.328 -22.766 1 97.94 230 GLY A O 1
ATOM 1753 N N . LEU A 1 231 ? 25.375 -21.797 -24.016 1 97.62 231 LEU A N 1
ATOM 1754 C CA . LEU A 1 231 ? 25.141 -22.844 -25 1 97.62 231 LEU A CA 1
ATOM 1755 C C . LEU A 1 231 ? 25.297 -24.234 -24.375 1 97.62 231 LEU A C 1
ATOM 1757 O O . LEU A 1 231 ? 24.531 -25.141 -24.688 1 97.62 231 LEU A O 1
ATOM 1761 N N . VAL A 1 232 ? 26.297 -24.391 -23.578 1 98.25 232 VAL A N 1
ATOM 1762 C CA . VAL A 1 232 ? 26.5 -25.656 -22.906 1 98.25 232 VAL A CA 1
ATOM 1763 C C . VAL A 1 232 ? 25.281 -26.016 -22.062 1 98.25 232 VAL A C 1
ATOM 1765 O O . VAL A 1 232 ? 24.797 -27.156 -22.094 1 98.25 232 VAL A O 1
ATOM 1768 N N . ILE A 1 233 ? 24.75 -25.047 -21.312 1 97.44 233 ILE A N 1
ATOM 1769 C CA . ILE A 1 233 ? 23.562 -25.281 -20.5 1 97.44 233 ILE A CA 1
ATOM 1770 C C . ILE A 1 233 ? 22.375 -25.625 -21.406 1 97.44 233 ILE A C 1
ATOM 1772 O O . ILE A 1 233 ? 21.594 -26.531 -21.109 1 97.44 233 ILE A O 1
ATOM 1776 N N . ALA A 1 234 ? 22.234 -24.906 -22.5 1 96.81 234 ALA A N 1
ATOM 1777 C CA . ALA A 1 234 ? 21.156 -25.188 -23.438 1 96.81 234 ALA A CA 1
ATOM 1778 C C . ALA A 1 234 ? 21.266 -26.594 -24 1 96.81 234 ALA A C 1
ATOM 1780 O O . ALA A 1 234 ? 20.25 -27.297 -24.125 1 96.81 234 ALA A O 1
ATOM 1781 N N . VAL A 1 235 ? 22.469 -27.047 -24.312 1 97.31 235 VAL A N 1
ATOM 1782 C CA . VAL A 1 235 ? 22.703 -28.375 -24.875 1 97.31 235 VAL A CA 1
ATOM 1783 C C . VAL A 1 235 ? 22.391 -29.438 -23.812 1 97.31 235 VAL A C 1
ATOM 1785 O O . VAL A 1 235 ? 21.734 -30.438 -24.109 1 97.31 235 VAL A O 1
ATOM 1788 N N . VAL A 1 236 ? 22.812 -29.188 -22.656 1 96.56 236 VAL A N 1
ATOM 1789 C CA . VAL A 1 236 ? 22.578 -30.141 -21.578 1 96.56 236 VAL A CA 1
ATOM 1790 C C . VAL A 1 236 ? 21.078 -30.266 -21.312 1 96.56 236 VAL A C 1
ATOM 1792 O O . VAL A 1 236 ? 20.562 -31.375 -21.188 1 96.56 236 VAL A O 1
ATOM 1795 N N . PHE A 1 237 ? 20.422 -29.172 -21.25 1 95.06 237 PHE A N 1
ATOM 1796 C CA . PHE A 1 237 ? 18.984 -29.172 -20.969 1 95.06 237 PHE A CA 1
ATOM 1797 C C . PHE A 1 237 ? 18.219 -29.797 -22.125 1 95.06 237 PHE A C 1
ATOM 1799 O O . PHE A 1 237 ? 17.219 -30.484 -21.922 1 95.06 237 PHE A O 1
ATOM 1806 N N . THR A 1 238 ? 18.688 -29.547 -23.344 1 96.88 238 THR A N 1
ATOM 1807 C CA . THR A 1 238 ? 18.078 -30.172 -24.5 1 96.88 238 THR A CA 1
ATOM 1808 C C . THR A 1 238 ? 18.266 -31.688 -24.453 1 96.88 238 THR A C 1
ATOM 1810 O O . THR A 1 238 ? 17.344 -32.438 -24.828 1 96.88 238 THR A O 1
ATOM 1813 N N . ALA A 1 239 ? 19.391 -32.094 -24.031 1 97.31 239 ALA A N 1
ATOM 1814 C CA . ALA A 1 239 ? 19.656 -33.531 -23.922 1 97.31 239 ALA A CA 1
ATOM 1815 C C . ALA A 1 239 ? 18.766 -34.188 -22.875 1 97.31 239 ALA A C 1
ATOM 1817 O O . ALA A 1 239 ? 18.359 -35.312 -23.016 1 97.31 239 ALA A O 1
ATOM 1818 N N . LEU A 1 240 ? 18.453 -33.438 -21.859 1 95.31 240 LEU A N 1
ATOM 1819 C CA . LEU A 1 240 ? 17.672 -33.969 -20.75 1 95.31 240 LEU A CA 1
ATOM 1820 C C . LEU A 1 240 ? 16.172 -33.938 -21.062 1 95.31 240 LEU A C 1
ATOM 1822 O O . LEU A 1 240 ? 15.438 -34.875 -20.75 1 95.31 240 LEU A O 1
ATOM 1826 N N . ALA A 1 241 ? 15.703 -32.844 -21.672 1 95.88 241 ALA A N 1
ATOM 1827 C CA . ALA A 1 241 ? 14.266 -32.594 -21.812 1 95.88 241 ALA A CA 1
ATOM 1828 C C . ALA A 1 241 ? 13.82 -32.812 -23.25 1 95.88 241 ALA A C 1
ATOM 1830 O O . ALA A 1 241 ? 12.625 -32.938 -23.516 1 95.88 241 ALA A O 1
ATOM 1831 N N . GLY A 1 242 ? 14.695 -32.812 -24.234 1 96.44 242 GLY A N 1
ATOM 1832 C CA . GLY A 1 242 ? 14.359 -32.875 -25.641 1 96.44 242 GLY A CA 1
ATOM 1833 C C . GLY A 1 242 ? 14.234 -31.531 -26.297 1 96.44 242 GLY A C 1
ATOM 1834 O O . GLY A 1 242 ? 14.008 -30.516 -25.625 1 96.44 242 GLY A O 1
ATOM 1835 N N . PHE A 1 243 ? 14.406 -31.484 -27.578 1 96.38 243 PHE A N 1
ATOM 1836 C CA . PHE A 1 243 ? 14.359 -30.25 -28.359 1 96.38 243 PHE A CA 1
ATOM 1837 C C . PHE A 1 243 ? 12.961 -29.641 -28.297 1 96.38 243 PHE A C 1
ATOM 1839 O O . PHE A 1 243 ? 12.812 -28.422 -28.375 1 96.38 243 PHE A O 1
ATOM 1846 N N . ASP A 1 244 ? 11.984 -30.438 -28.125 1 96.62 244 ASP A N 1
ATOM 1847 C CA . ASP A 1 244 ? 10.586 -30 -28.109 1 96.62 244 ASP A CA 1
ATOM 1848 C C . ASP A 1 244 ? 10.297 -29.125 -26.906 1 96.62 244 ASP A C 1
ATOM 1850 O O . ASP A 1 244 ? 9.352 -28.344 -26.906 1 96.62 244 ASP A O 1
ATOM 1854 N N . PHE A 1 245 ? 11.117 -29.281 -25.938 1 97.31 245 PHE A N 1
ATOM 1855 C CA . PHE A 1 245 ? 10.961 -28.5 -24.719 1 97.31 245 PHE A CA 1
ATOM 1856 C C . PHE A 1 245 ? 10.961 -27 -25.016 1 97.31 245 PHE A C 1
ATOM 1858 O O . PHE A 1 245 ? 10.117 -26.266 -24.516 1 97.31 245 PHE A O 1
ATOM 1865 N N . TRP A 1 246 ? 11.852 -26.562 -25.812 1 97.31 246 TRP A N 1
ATOM 1866 C CA . TRP A 1 246 ? 12.023 -25.141 -26.094 1 97.31 246 TRP A CA 1
ATOM 1867 C C . TRP A 1 246 ? 10.812 -24.578 -26.828 1 97.31 246 TRP A C 1
ATOM 1869 O O . TRP A 1 246 ? 10.359 -23.469 -26.547 1 97.31 246 TRP A O 1
ATOM 1879 N N . PHE A 1 247 ? 10.234 -25.328 -27.719 1 97.12 247 PHE A N 1
ATOM 1880 C CA . PHE A 1 247 ? 9.055 -24.906 -28.453 1 97.12 247 PHE A CA 1
ATOM 1881 C C . PHE A 1 247 ? 7.836 -24.859 -27.547 1 97.12 247 PHE A C 1
ATOM 1883 O O . PHE A 1 247 ? 7.023 -23.938 -27.625 1 97.12 247 PHE A O 1
ATOM 1890 N N . ALA A 1 248 ? 7.766 -25.891 -26.719 1 97.19 248 ALA A N 1
ATOM 1891 C CA . ALA A 1 248 ? 6.664 -25.922 -25.75 1 97.19 248 ALA A CA 1
ATOM 1892 C C . ALA A 1 248 ? 6.738 -24.734 -24.797 1 97.19 248 ALA A C 1
ATOM 1894 O O . ALA A 1 248 ? 5.711 -24.141 -24.453 1 97.19 248 ALA A O 1
ATOM 1895 N N . TYR A 1 249 ? 7.965 -24.469 -24.406 1 97.12 249 TYR A N 1
ATOM 1896 C CA . TYR A 1 249 ? 8.188 -23.344 -23.5 1 97.12 249 TYR A CA 1
ATOM 1897 C C . TYR A 1 249 ? 7.762 -22.031 -24.141 1 97.12 249 TYR A C 1
ATOM 1899 O O . TYR A 1 249 ? 7.016 -21.25 -23.531 1 97.12 249 TYR A O 1
ATOM 1907 N N . VAL A 1 250 ? 8.148 -21.75 -25.312 1 96.62 250 VAL A N 1
ATOM 1908 C CA . VAL A 1 250 ? 7.82 -20.516 -26.031 1 96.62 250 VAL A CA 1
ATOM 1909 C C . VAL A 1 250 ? 6.312 -20.438 -26.25 1 96.62 250 VAL A C 1
ATOM 1911 O O . VAL A 1 250 ? 5.711 -19.359 -26.141 1 96.62 250 VAL A O 1
ATOM 1914 N N . ARG A 1 251 ? 5.715 -21.531 -26.531 1 95.19 251 ARG A N 1
ATOM 1915 C CA . ARG A 1 251 ? 4.27 -21.578 -26.734 1 95.19 251 ARG A CA 1
ATOM 1916 C C . ARG A 1 251 ? 3.531 -21.172 -25.453 1 95.19 251 ARG A C 1
ATOM 1918 O O . ARG A 1 251 ? 2.57 -20.391 -25.516 1 95.19 251 ARG A O 1
ATOM 1925 N N . ASP A 1 252 ? 3.982 -21.719 -24.359 1 95.44 252 ASP A N 1
ATOM 1926 C CA . ASP A 1 252 ? 3.379 -21.344 -23.078 1 95.44 252 ASP A CA 1
ATOM 1927 C C . ASP A 1 252 ? 3.508 -19.844 -22.828 1 95.44 252 ASP A C 1
ATOM 1929 O O . ASP A 1 252 ? 2.547 -19.203 -22.406 1 95.44 252 ASP A O 1
ATOM 1933 N N . LEU A 1 253 ? 4.668 -19.281 -23.141 1 93.94 253 LEU A N 1
ATOM 1934 C CA . LEU A 1 253 ? 4.922 -17.859 -22.922 1 93.94 253 LEU A CA 1
ATOM 1935 C C . LEU A 1 253 ? 4.027 -17 -23.812 1 93.94 253 LEU A C 1
ATOM 1937 O O . LEU A 1 253 ? 3.451 -16.016 -23.359 1 93.94 253 LEU A O 1
ATOM 1941 N N . LEU A 1 254 ? 3.891 -17.391 -25.031 1 92 254 LEU A N 1
ATOM 1942 C CA . LEU A 1 254 ? 3.084 -16.641 -25.984 1 92 254 LEU A CA 1
ATOM 1943 C C . LEU A 1 254 ? 1.604 -16.719 -25.625 1 92 254 LEU A C 1
ATOM 1945 O O . LEU A 1 254 ? 0.874 -15.734 -25.766 1 92 254 LEU A O 1
ATOM 1949 N N . SER A 1 255 ? 1.175 -17.906 -25.172 1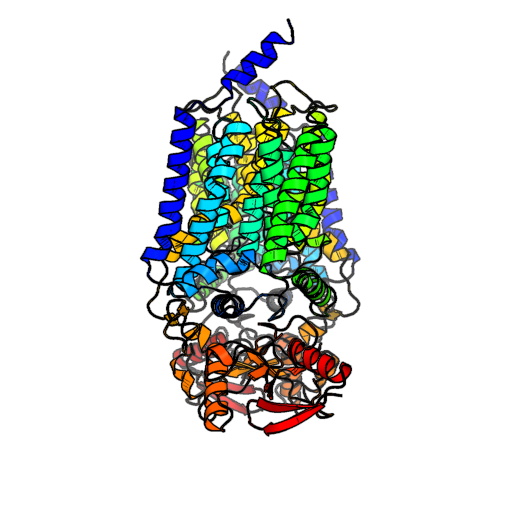 89.5 255 SER A N 1
ATOM 1950 C CA . SER A 1 255 ? -0.216 -18.078 -24.766 1 89.5 255 SER A CA 1
ATOM 1951 C C . SER A 1 255 ? -0.584 -17.156 -23.609 1 89.5 255 SER A C 1
ATOM 1953 O O . SER A 1 255 ? -1.655 -16.547 -23.625 1 89.5 255 SER A O 1
ATOM 1955 N N . VAL A 1 256 ? 0.289 -17.062 -22.703 1 86.62 256 VAL A N 1
ATOM 1956 C CA . VAL A 1 256 ? 0.037 -16.219 -21.531 1 86.62 256 VAL A CA 1
ATOM 1957 C C . VAL A 1 256 ? 0.132 -14.75 -21.922 1 86.62 256 VAL A C 1
ATOM 1959 O O . VAL A 1 256 ? -0.664 -13.93 -21.453 1 86.62 256 VAL A O 1
ATOM 1962 N N . ALA A 1 257 ? 1.023 -14.375 -22.734 1 85.12 257 ALA A N 1
ATOM 1963 C CA . ALA A 1 257 ? 1.241 -12.984 -23.141 1 85.12 257 ALA A CA 1
ATOM 1964 C C . ALA A 1 257 ? 0.07 -12.461 -23.969 1 85.12 257 ALA A C 1
ATOM 1966 O O . ALA A 1 257 ? -0.241 -11.273 -23.938 1 85.12 257 ALA A O 1
ATOM 1967 N N . GLN A 1 258 ? -0.59 -13.32 -24.688 1 79.19 258 GLN A N 1
ATOM 1968 C CA . GLN A 1 258 ? -1.643 -12.914 -25.609 1 79.19 258 GLN A CA 1
ATOM 1969 C C . GLN A 1 258 ? -3.025 -13.141 -25 1 79.19 258 GLN A C 1
ATOM 1971 O O . GLN A 1 258 ? -4.039 -12.812 -25.625 1 79.19 258 GLN A O 1
ATOM 1976 N N . GLY A 1 259 ? -3.055 -13.688 -23.953 1 74.94 259 GLY A N 1
ATOM 1977 C CA . GLY A 1 259 ? -4.348 -13.969 -23.344 1 74.94 259 GLY A CA 1
ATOM 1978 C C . GLY A 1 259 ? -5.031 -12.734 -22.797 1 74.94 259 GLY A C 1
ATOM 1979 O O . GLY A 1 259 ? -4.445 -11.648 -22.766 1 74.94 259 GLY A O 1
ATOM 1980 N N . ASP A 1 260 ? -6.418 -12.867 -22.641 1 62.19 260 ASP A N 1
ATOM 1981 C CA . ASP A 1 260 ? -7.254 -11.781 -22.141 1 62.19 260 ASP A CA 1
ATOM 1982 C C . ASP A 1 260 ? -6.816 -11.336 -20.75 1 62.19 260 ASP A C 1
ATOM 1984 O O . ASP A 1 260 ? -7.012 -10.18 -20.375 1 62.19 260 ASP A O 1
ATOM 1988 N N . SER A 1 261 ? -6.355 -12.367 -20.078 1 58.91 261 SER A N 1
ATOM 1989 C CA . SER A 1 261 ? -5.887 -11.992 -18.75 1 58.91 261 SER A CA 1
ATOM 1990 C C . SER A 1 261 ? -4.602 -11.172 -18.828 1 58.91 261 SER A C 1
ATOM 1992 O O . SER A 1 261 ? -3.676 -11.531 -19.562 1 58.91 261 SER A O 1
ATOM 1994 N N . ARG A 1 262 ? -4.789 -9.875 -18.75 1 53.53 262 ARG A N 1
ATOM 1995 C CA . ARG A 1 262 ? -3.834 -8.789 -18.953 1 53.53 262 ARG A CA 1
ATOM 1996 C C . ARG A 1 262 ? -2.402 -9.312 -18.938 1 53.53 262 ARG A C 1
ATOM 1998 O O . ARG A 1 262 ? -2.014 -10.055 -18.031 1 53.53 262 ARG A O 1
ATOM 2005 N N . PRO A 1 263 ? -1.751 -9.094 -20.172 1 49.53 263 PRO A N 1
ATOM 2006 C CA . PRO A 1 263 ? -0.319 -9.398 -20.219 1 49.53 263 PRO A CA 1
ATOM 2007 C C . PRO A 1 263 ? 0.425 -8.953 -18.953 1 49.53 263 PRO A C 1
ATOM 2009 O O . PRO A 1 263 ? 1.45 -9.539 -18.609 1 49.53 263 PRO A O 1
ATOM 2012 N N . ALA A 1 264 ? 0.002 -7.852 -18.375 1 60.66 264 ALA A N 1
ATOM 2013 C CA . ALA A 1 264 ? 0.685 -7.453 -17.156 1 60.66 264 ALA A CA 1
ATOM 2014 C C . ALA A 1 264 ? -0.303 -7.305 -16 1 60.66 264 ALA A C 1
ATOM 2016 O O . ALA A 1 264 ? -1.36 -6.691 -16.156 1 60.66 264 ALA A O 1
ATOM 2017 N N . PRO A 1 265 ? 0.259 -8.078 -14.984 1 65.19 265 PRO A N 1
ATOM 2018 C CA . PRO A 1 265 ? -0.561 -8.133 -13.773 1 65.19 265 PRO A CA 1
ATOM 2019 C C . PRO A 1 265 ? -0.455 -6.867 -12.93 1 65.19 265 PRO A C 1
ATOM 2021 O O . PRO A 1 265 ? 0.596 -6.219 -12.906 1 65.19 265 PRO A O 1
ATOM 2024 N N . GLY A 1 266 ? -1.5 -5.945 -12.914 1 73.62 266 GLY A N 1
ATOM 2025 C CA . GLY A 1 266 ? -1.509 -4.855 -11.953 1 73.62 266 GLY A CA 1
ATOM 2026 C C . GLY A 1 266 ? -1.597 -3.488 -12.602 1 73.62 266 GLY A C 1
ATOM 2027 O O . GLY A 1 266 ? -2.475 -3.244 -13.43 1 73.62 266 GLY A O 1
ATOM 2028 N N . MET A 1 267 ? -0.434 -2.701 -12.32 1 82 267 MET A N 1
ATOM 2029 C CA . MET A 1 267 ? -0.435 -1.31 -12.766 1 82 267 MET A CA 1
ATOM 2030 C C . MET A 1 267 ? 0.12 -1.188 -14.18 1 82 267 MET A C 1
ATOM 2032 O O . MET A 1 267 ? 0.879 -2.049 -14.625 1 82 267 MET A O 1
ATOM 2036 N N . SER A 1 268 ? -0.146 -0.09 -14.914 1 88.12 268 SER A N 1
ATOM 2037 C CA . SER A 1 268 ? 0.419 0.183 -16.234 1 88.12 268 SER A CA 1
ATOM 2038 C C . SER A 1 268 ? 1.913 0.478 -16.141 1 88.12 268 SER A C 1
ATOM 2040 O O . SER A 1 268 ? 2.426 0.788 -15.062 1 88.12 268 SER A O 1
ATOM 2042 N N . PHE A 1 269 ? 2.617 0.299 -17.25 1 90.81 269 PHE A N 1
ATOM 2043 C CA . PHE A 1 269 ? 4.047 0.577 -17.297 1 90.81 269 PHE A CA 1
ATOM 2044 C C . PHE A 1 269 ? 4.336 2.01 -16.875 1 90.81 269 PHE A C 1
ATOM 2046 O O . PHE A 1 269 ? 5.242 2.25 -16.078 1 90.81 269 PHE A O 1
ATOM 2053 N N . GLY A 1 270 ? 3.561 3.012 -17.391 1 90.81 270 GLY A N 1
ATOM 2054 C CA . GLY A 1 270 ? 3.717 4.402 -16.984 1 90.81 270 GLY A CA 1
ATOM 2055 C C . GLY A 1 270 ? 3.559 4.609 -15.492 1 90.81 270 GLY A C 1
ATOM 2056 O O . GLY A 1 270 ? 4.293 5.395 -14.891 1 90.81 270 GLY A O 1
ATOM 2057 N N . SER A 1 271 ? 2.66 3.898 -14.875 1 89.88 271 SER A N 1
ATOM 2058 C CA . SER A 1 271 ? 2.416 4.004 -13.438 1 89.88 271 SER A CA 1
ATOM 2059 C C . SER A 1 271 ? 3.602 3.477 -12.641 1 89.88 271 SER A C 1
ATOM 2061 O O . SER A 1 271 ? 3.98 4.062 -11.625 1 89.88 271 SER A O 1
ATOM 2063 N N . VAL A 1 272 ? 4.16 2.424 -13.102 1 91.5 272 VAL A N 1
ATOM 2064 C CA . VAL A 1 272 ? 5.293 1.822 -12.406 1 91.5 272 VAL A CA 1
ATOM 2065 C C . VAL A 1 272 ? 6.484 2.777 -12.438 1 91.5 272 VAL A C 1
ATOM 2067 O O . VAL A 1 272 ? 7.309 2.777 -11.516 1 91.5 272 VAL A O 1
ATOM 2070 N N . VAL A 1 273 ? 6.516 3.646 -13.375 1 93.75 273 VAL A N 1
ATOM 2071 C CA . VAL A 1 273 ? 7.637 4.57 -13.531 1 93.75 273 VAL A CA 1
ATOM 2072 C C . VAL A 1 273 ? 7.355 5.859 -12.766 1 93.75 273 VAL A C 1
ATOM 2074 O O . VAL A 1 273 ? 8.25 6.414 -12.117 1 93.75 273 VAL A O 1
ATOM 2077 N N . ALA A 1 274 ? 6.043 6.23 -12.75 1 93.69 274 ALA A N 1
ATOM 2078 C CA . ALA A 1 274 ? 5.84 7.648 -12.445 1 93.69 274 ALA A CA 1
ATOM 2079 C C . ALA A 1 274 ? 4.859 7.828 -11.289 1 93.69 274 ALA A C 1
ATOM 2081 O O . ALA A 1 274 ? 4.652 8.945 -10.812 1 93.69 274 ALA A O 1
ATOM 2082 N N . GLU A 1 275 ? 4.25 6.789 -10.836 1 93.19 275 GLU A N 1
ATOM 2083 C CA . GLU A 1 275 ? 3.355 6.969 -9.695 1 93.19 275 GLU A CA 1
ATOM 2084 C C . GLU A 1 275 ? 4.125 7.414 -8.453 1 93.19 275 GLU A C 1
ATOM 2086 O O . GLU A 1 275 ? 5.332 7.18 -8.352 1 93.19 275 GLU A O 1
ATOM 2091 N N . PRO A 1 276 ? 3.402 7.965 -7.531 1 94.12 276 PRO A N 1
ATOM 2092 C CA . PRO A 1 276 ? 4.066 8.578 -6.379 1 94.12 276 PRO A CA 1
ATOM 2093 C C . PRO A 1 276 ? 4.953 7.602 -5.617 1 94.12 276 PRO A C 1
ATOM 2095 O O . PRO A 1 276 ? 6.043 7.965 -5.172 1 94.12 276 PRO A O 1
ATOM 2098 N N . ILE A 1 277 ? 4.555 6.414 -5.516 1 92.75 277 ILE A N 1
ATOM 2099 C CA . ILE A 1 277 ? 5.301 5.434 -4.734 1 92.75 277 ILE A CA 1
ATOM 2100 C C . ILE A 1 277 ? 6.609 5.098 -5.445 1 92.75 277 ILE A C 1
ATOM 2102 O O . ILE A 1 277 ? 7.594 4.723 -4.805 1 92.75 277 ILE A O 1
ATOM 2106 N N . TYR A 1 278 ? 6.727 5.328 -6.777 1 94.88 278 TYR A N 1
ATOM 2107 C CA . TYR A 1 278 ? 7.863 4.852 -7.559 1 94.88 278 TYR A CA 1
ATOM 2108 C C . TYR A 1 278 ? 8.688 6.02 -8.086 1 94.88 278 TYR A C 1
ATOM 2110 O O . TYR A 1 278 ? 9.875 5.863 -8.391 1 94.88 278 TYR A O 1
ATOM 2118 N N . LEU A 1 279 ? 8.141 7.168 -8.227 1 96.56 279 LEU A N 1
ATOM 2119 C CA . LEU A 1 279 ? 8.758 8.289 -8.938 1 96.56 279 LEU A CA 1
ATOM 2120 C C . LEU A 1 279 ? 10.102 8.648 -8.305 1 96.56 279 LEU A C 1
ATOM 2122 O O . LEU A 1 279 ? 11.07 8.922 -9.023 1 96.56 279 LEU A O 1
ATOM 2126 N N . GLY A 1 280 ? 10.156 8.68 -6.973 1 97.06 280 GLY A N 1
ATOM 2127 C CA . GLY A 1 280 ? 11.422 8.977 -6.316 1 97.06 280 GLY A CA 1
ATOM 2128 C C . GLY A 1 280 ? 12.523 8.008 -6.707 1 97.06 280 GLY A C 1
ATOM 2129 O O . GLY A 1 280 ? 13.656 8.43 -6.969 1 97.06 280 GLY A O 1
ATOM 2130 N N . GLY A 1 281 ? 12.227 6.723 -6.699 1 97.25 281 GLY A N 1
ATOM 2131 C CA . GLY A 1 281 ? 13.188 5.723 -7.129 1 97.25 281 GLY A CA 1
ATOM 2132 C C . GLY A 1 281 ? 13.602 5.879 -8.578 1 97.25 281 GLY A C 1
ATOM 2133 O O . GLY A 1 281 ? 14.789 5.793 -8.906 1 97.25 281 GLY A O 1
ATOM 2134 N N . SER A 1 282 ? 12.672 6.16 -9.453 1 97.81 282 SER A N 1
ATOM 2135 C CA . SER A 1 282 ? 12.945 6.344 -10.867 1 97.81 282 SER A CA 1
ATOM 2136 C C . SER A 1 282 ? 13.859 7.543 -11.109 1 97.81 282 SER A C 1
ATOM 2138 O O . SER A 1 282 ? 14.82 7.457 -11.875 1 97.81 282 SER A O 1
ATOM 2140 N N . LEU A 1 283 ? 13.57 8.648 -10.438 1 98.25 283 LEU A N 1
ATOM 2141 C CA . LEU A 1 283 ? 14.398 9.844 -10.578 1 98.25 283 LEU A CA 1
ATOM 2142 C C . LEU A 1 283 ? 15.797 9.602 -10.031 1 98.25 283 LEU A C 1
ATOM 2144 O O . LEU A 1 283 ? 16.781 10.141 -10.555 1 98.25 283 LEU A O 1
ATOM 2148 N N . THR A 1 284 ? 15.828 8.828 -8.961 1 98.5 284 THR A N 1
ATOM 2149 C CA . THR A 1 284 ? 17.125 8.469 -8.398 1 98.5 284 THR A CA 1
ATOM 2150 C C . THR A 1 284 ? 17.969 7.688 -9.406 1 98.5 284 THR A C 1
ATOM 2152 O O . THR A 1 284 ? 19.172 7.906 -9.531 1 98.5 284 THR A O 1
ATOM 2155 N N . LEU A 1 285 ? 17.344 6.734 -10.109 1 98.5 285 LEU A N 1
ATOM 2156 C CA . LEU A 1 285 ? 18.031 5.973 -11.148 1 98.5 285 LEU A CA 1
ATOM 2157 C C . LEU A 1 285 ? 18.516 6.895 -12.258 1 98.5 285 LEU A C 1
ATOM 2159 O O . LEU A 1 285 ? 19.672 6.773 -12.711 1 98.5 285 LEU A O 1
ATOM 2163 N N . ILE A 1 286 ? 17.75 7.852 -12.68 1 98.56 286 ILE A N 1
ATOM 2164 C CA . ILE A 1 286 ? 18.141 8.812 -13.703 1 98.56 286 ILE A CA 1
ATOM 2165 C C . ILE A 1 286 ? 19.312 9.664 -13.211 1 98.56 286 ILE A C 1
ATOM 2167 O O . ILE A 1 286 ? 20.281 9.875 -13.938 1 98.56 286 ILE A O 1
ATOM 2171 N N . ALA A 1 287 ? 19.188 10.086 -11.992 1 98.56 287 ALA A N 1
ATOM 2172 C CA . ALA A 1 287 ? 20.281 10.867 -11.406 1 98.56 287 ALA A CA 1
ATOM 2173 C C . ALA A 1 287 ? 21.578 10.07 -11.375 1 98.56 287 ALA A C 1
ATOM 2175 O O . ALA A 1 287 ? 22.656 10.609 -11.648 1 98.56 287 ALA A O 1
ATOM 2176 N N . ALA A 1 288 ? 21.469 8.828 -11.016 1 98.62 288 ALA A N 1
ATOM 2177 C CA . ALA A 1 288 ? 22.656 7.977 -10.984 1 98.62 288 ALA A CA 1
ATOM 2178 C C . ALA A 1 288 ? 23.328 7.93 -12.359 1 98.62 288 ALA A C 1
ATOM 2180 O O . ALA A 1 288 ? 24.547 8.062 -12.469 1 98.62 288 ALA A O 1
ATOM 2181 N N . VAL A 1 289 ? 22.547 7.77 -13.406 1 98.44 289 VAL A N 1
ATOM 2182 C CA . VAL A 1 289 ? 23.062 7.719 -14.773 1 98.44 289 VAL A CA 1
ATOM 2183 C C . VAL A 1 289 ? 23.766 9.039 -15.102 1 98.44 289 VAL A C 1
ATOM 2185 O O . VAL A 1 289 ? 24.906 9.039 -15.562 1 98.44 289 VAL A O 1
ATOM 2188 N N . ILE A 1 290 ? 23.141 10.148 -14.805 1 98.12 290 ILE A N 1
ATOM 2189 C CA . ILE A 1 290 ? 23.656 11.477 -15.141 1 98.12 290 ILE A CA 1
ATOM 2190 C C . ILE A 1 290 ? 24.953 11.727 -14.375 1 98.12 290 ILE A C 1
ATOM 2192 O O . ILE A 1 290 ? 25.969 12.094 -14.977 1 98.12 290 ILE A O 1
ATOM 2196 N N . PHE A 1 291 ? 24.953 11.492 -13.117 1 98.38 291 PHE A N 1
ATOM 2197 C CA . PHE A 1 291 ? 26.109 11.844 -12.289 1 98.38 291 PHE A CA 1
ATOM 2198 C C . PHE A 1 291 ? 27.281 10.898 -12.562 1 98.38 291 PHE A C 1
ATOM 2200 O O . PHE A 1 291 ? 28.438 11.312 -12.5 1 98.38 291 PHE A O 1
ATOM 2207 N N . LEU A 1 292 ? 27 9.648 -12.828 1 97.94 292 LEU A N 1
ATOM 2208 C CA . LEU A 1 292 ? 28.078 8.734 -13.18 1 97.94 292 LEU A CA 1
ATOM 2209 C C . LEU A 1 292 ? 28.734 9.156 -14.484 1 97.94 292 LEU A C 1
ATOM 2211 O O . LEU A 1 292 ? 29.969 9.141 -14.594 1 97.94 292 LEU A O 1
ATOM 2215 N N . ARG A 1 293 ? 27.953 9.539 -15.445 1 96.94 293 ARG A N 1
ATOM 2216 C CA . ARG A 1 293 ? 28.516 9.992 -16.719 1 96.94 293 ARG A CA 1
ATOM 2217 C C . ARG A 1 293 ? 29.312 11.273 -16.531 1 96.94 293 ARG A C 1
ATOM 2219 O O . ARG A 1 293 ? 30.391 11.422 -17.125 1 96.94 293 ARG A O 1
ATOM 2226 N N . GLN A 1 294 ? 28.859 12.117 -15.75 1 97.19 294 GLN A N 1
ATOM 2227 C CA . GLN A 1 294 ? 29.578 13.367 -15.484 1 97.19 294 GLN A CA 1
ATOM 2228 C C . GLN A 1 294 ? 30.859 13.117 -14.711 1 97.19 294 GLN A C 1
ATOM 2230 O O . GLN A 1 294 ? 31.828 13.883 -14.828 1 97.19 294 GLN A O 1
ATOM 2235 N N . ALA A 1 295 ? 30.828 12.094 -13.938 1 96.81 295 ALA A N 1
ATOM 2236 C CA . ALA A 1 295 ? 32 11.734 -13.164 1 96.81 295 ALA A CA 1
ATOM 2237 C C . ALA A 1 295 ? 33 10.93 -14.008 1 96.81 295 ALA A C 1
ATOM 2239 O O . ALA A 1 295 ? 33.938 10.359 -13.484 1 96.81 295 ALA A O 1
ATOM 2240 N N . LYS A 1 296 ? 32.719 10.773 -15.281 1 94.69 296 LYS A N 1
ATOM 2241 C CA . LYS A 1 296 ? 33.562 10.133 -16.266 1 94.69 296 LYS A CA 1
ATOM 2242 C C . LYS A 1 296 ? 33.625 8.617 -16.062 1 94.69 296 LYS A C 1
ATOM 2244 O O . LYS A 1 296 ? 34.625 7.973 -16.359 1 94.69 296 LYS A O 1
ATOM 2249 N N . GLN A 1 297 ? 32.562 8.18 -15.367 1 95.25 297 GLN A N 1
ATOM 2250 C CA . GLN A 1 297 ? 32.312 6.738 -15.367 1 95.25 297 GLN A CA 1
ATOM 2251 C C . GLN A 1 297 ? 31.453 6.336 -16.562 1 95.25 297 GLN A C 1
ATOM 2253 O O . GLN A 1 297 ? 30.297 5.934 -16.391 1 95.25 297 GLN A O 1
ATOM 2258 N N . SER A 1 298 ? 31.984 6.387 -17.688 1 92.75 298 SER A N 1
ATOM 2259 C CA . SER A 1 298 ? 31.25 6.371 -18.953 1 92.75 298 SER A CA 1
ATOM 2260 C C . SER A 1 298 ? 30.625 5.008 -19.203 1 92.75 298 SER A C 1
ATOM 2262 O O . SER A 1 298 ? 29.469 4.922 -19.641 1 92.75 298 SER A O 1
ATOM 2264 N N . VAL A 1 299 ? 31.312 3.957 -18.891 1 94.5 299 VAL A N 1
ATOM 2265 C CA . VAL A 1 299 ? 30.812 2.619 -19.156 1 94.5 299 VAL A CA 1
ATOM 2266 C C . VAL A 1 299 ? 29.672 2.299 -18.203 1 94.5 299 VAL A C 1
ATOM 2268 O O . VAL A 1 299 ? 28.594 1.854 -18.625 1 94.5 299 VAL A O 1
ATOM 2271 N N . GLU A 1 300 ? 29.922 2.539 -16.922 1 96.56 300 GLU A N 1
ATOM 2272 C CA . GLU A 1 300 ? 28.922 2.232 -15.891 1 96.56 300 GLU A CA 1
ATOM 2273 C C . GLU A 1 300 ? 27.656 3.061 -16.078 1 96.56 300 GLU A C 1
ATOM 2275 O O . GLU A 1 300 ? 26.547 2.541 -15.953 1 96.56 300 GLU A O 1
ATOM 2280 N N . GLY A 1 301 ? 27.828 4.344 -16.391 1 97.19 301 GLY A N 1
ATOM 2281 C CA . GLY A 1 301 ? 26.688 5.188 -16.656 1 97.19 301 GLY A CA 1
ATOM 2282 C C . GLY A 1 301 ? 25.891 4.738 -17.859 1 97.19 301 GLY A C 1
ATOM 2283 O O . GLY A 1 301 ? 24.656 4.742 -17.828 1 97.19 301 GLY A O 1
ATOM 2284 N N . LEU A 1 302 ? 26.609 4.395 -18.906 1 97.25 302 LEU A N 1
ATOM 2285 C CA . LEU A 1 302 ? 25.953 3.922 -20.125 1 97.25 302 LEU A CA 1
ATOM 2286 C C . LEU A 1 302 ? 25.203 2.613 -19.859 1 97.25 302 LEU A C 1
ATOM 2288 O O . LEU A 1 302 ? 24.078 2.432 -20.328 1 97.25 302 LEU A O 1
ATOM 2292 N N . ALA A 1 303 ? 25.859 1.722 -19.188 1 97.31 303 ALA A N 1
ATOM 2293 C CA . ALA A 1 303 ? 25.234 0.438 -18.875 1 97.31 303 ALA A CA 1
ATOM 2294 C C . ALA A 1 303 ? 23.938 0.632 -18.094 1 97.31 303 ALA A C 1
ATOM 2296 O O . ALA A 1 303 ? 22.922 0.017 -18.406 1 97.31 303 ALA A O 1
ATOM 2297 N N . LEU A 1 304 ? 24 1.479 -17.062 1 97.81 304 LEU A N 1
ATOM 2298 C CA . LEU A 1 304 ? 22.797 1.737 -16.266 1 97.81 304 LEU A CA 1
ATOM 2299 C C . LEU A 1 304 ? 21.703 2.367 -17.109 1 97.81 304 LEU A C 1
ATOM 2301 O O . LEU A 1 304 ? 20.516 2.08 -16.922 1 97.81 304 LEU A O 1
ATOM 2305 N N . TYR A 1 305 ? 22.109 3.25 -18 1 98.25 305 TYR A N 1
ATOM 2306 C CA . TYR A 1 305 ? 21.156 3.887 -18.906 1 98.25 305 TYR A CA 1
ATOM 2307 C C . TYR A 1 305 ? 20.422 2.848 -19.75 1 98.25 305 TYR A C 1
ATOM 2309 O O . TYR A 1 305 ? 19.188 2.896 -19.875 1 98.25 305 TYR A O 1
ATOM 2317 N N . VAL A 1 306 ? 21.109 1.887 -20.234 1 98.44 306 VAL A N 1
ATOM 2318 C CA . VAL A 1 306 ? 20.531 0.88 -21.125 1 98.44 306 VAL A CA 1
ATOM 2319 C C . VAL A 1 306 ? 19.766 -0.149 -20.297 1 98.44 306 VAL A C 1
ATOM 2321 O O . VAL A 1 306 ? 18.781 -0.713 -20.766 1 98.44 306 VAL A O 1
ATOM 2324 N N . LEU A 1 307 ? 20.172 -0.38 -19.062 1 98.5 307 LEU A N 1
ATOM 2325 C CA . LEU A 1 307 ? 19.484 -1.315 -18.172 1 98.5 307 LEU A CA 1
ATOM 2326 C C . LEU A 1 307 ? 18.188 -0.722 -17.656 1 98.5 307 LEU A C 1
ATOM 2328 O O . LEU A 1 307 ? 17.281 -1.456 -17.234 1 98.5 307 LEU A O 1
ATOM 2332 N N . MET A 1 308 ? 18.031 0.592 -17.625 1 98.06 308 MET A N 1
ATOM 2333 C CA . MET A 1 308 ? 16.953 1.321 -16.984 1 98.06 308 MET A CA 1
ATOM 2334 C C . MET A 1 308 ? 15.594 0.853 -17.5 1 98.06 308 MET A C 1
ATOM 2336 O O . MET A 1 308 ? 14.719 0.48 -16.719 1 98.06 308 MET A O 1
ATOM 2340 N N . PRO A 1 309 ? 15.32 0.818 -18.844 1 97.19 309 PRO A N 1
ATOM 2341 C CA . PRO A 1 309 ? 14.016 0.31 -19.281 1 97.19 309 PRO A CA 1
ATOM 2342 C C . PRO A 1 309 ? 13.766 -1.133 -18.859 1 97.19 309 PRO A C 1
ATOM 2344 O O . PRO A 1 309 ? 12.625 -1.511 -18.578 1 97.19 309 PRO A O 1
ATOM 2347 N N . GLY A 1 310 ? 14.828 -1.959 -18.844 1 97.38 310 GLY A N 1
ATOM 2348 C CA . GLY A 1 310 ? 14.695 -3.322 -18.344 1 97.38 310 GLY A CA 1
ATOM 2349 C C . GLY A 1 310 ? 14.305 -3.396 -16.875 1 97.38 310 GLY A C 1
ATOM 2350 O O . GLY A 1 310 ? 13.492 -4.234 -16.5 1 97.38 310 GLY A O 1
ATOM 2351 N N . PHE A 1 311 ? 14.922 -2.492 -16.062 1 97.62 311 PHE A N 1
ATOM 2352 C CA . PHE A 1 311 ? 14.578 -2.406 -14.648 1 97.62 311 PHE A CA 1
ATOM 2353 C C . PHE A 1 311 ? 13.094 -2.098 -14.477 1 97.62 311 PHE A C 1
ATOM 2355 O O . PHE A 1 311 ? 12.398 -2.77 -13.711 1 97.62 311 PHE A O 1
ATOM 2362 N N . PHE A 1 312 ? 12.578 -1.15 -15.203 1 96.31 312 PHE A N 1
ATOM 2363 C CA . PHE A 1 312 ? 11.172 -0.771 -15.141 1 96.31 312 PHE A CA 1
ATOM 2364 C C . PHE A 1 312 ? 10.281 -1.901 -15.648 1 96.31 312 PHE A C 1
ATOM 2366 O O . PHE A 1 312 ? 9.211 -2.16 -15.078 1 96.31 312 PHE A O 1
ATOM 2373 N N . TYR A 1 313 ? 10.734 -2.59 -16.672 1 94.69 313 TYR A N 1
ATOM 2374 C CA . TYR A 1 313 ? 9.961 -3.674 -17.266 1 94.69 313 TYR A CA 1
ATOM 2375 C C . TYR A 1 313 ? 9.812 -4.836 -16.297 1 94.69 313 TYR A C 1
ATOM 2377 O O . TYR A 1 313 ? 8.734 -5.43 -16.188 1 94.69 313 TYR A O 1
ATOM 2385 N N . ILE A 1 314 ? 10.875 -5.156 -15.594 1 95.06 314 ILE A N 1
ATOM 2386 C CA . ILE A 1 314 ? 10.812 -6.234 -14.617 1 95.06 314 ILE A CA 1
ATOM 2387 C C . ILE A 1 314 ? 9.805 -5.891 -13.531 1 95.06 314 ILE A C 1
ATOM 2389 O O . ILE A 1 314 ? 8.992 -6.734 -13.133 1 95.06 314 ILE A O 1
ATOM 2393 N N . ALA A 1 315 ? 9.867 -4.652 -13.039 1 93 315 ALA A N 1
ATOM 2394 C CA . ALA A 1 315 ? 8.898 -4.23 -12.031 1 93 315 ALA A CA 1
ATOM 2395 C C . ALA A 1 315 ? 7.477 -4.293 -12.578 1 93 315 ALA A C 1
ATOM 2397 O O . ALA A 1 315 ? 6.566 -4.762 -11.891 1 93 315 ALA A O 1
ATOM 2398 N N . TYR A 1 316 ? 7.312 -3.902 -13.797 1 91.94 316 TYR A N 1
ATOM 2399 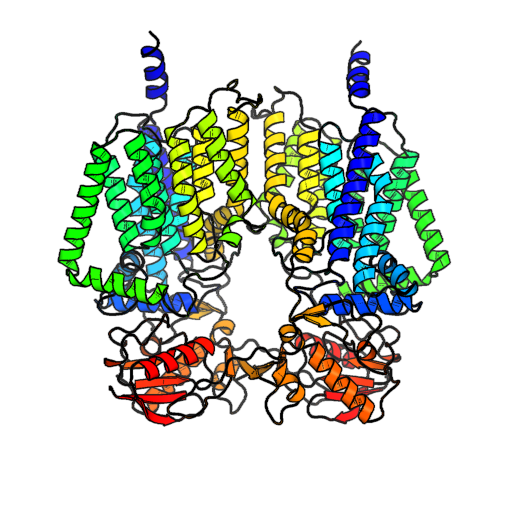C CA . TYR A 1 316 ? 6.016 -3.908 -14.461 1 91.94 316 TYR A CA 1
ATOM 2400 C C . TYR A 1 316 ? 5.461 -5.324 -14.57 1 91.94 316 TYR A C 1
ATOM 2402 O O . TYR A 1 316 ? 4.277 -5.559 -14.305 1 91.94 316 TYR A O 1
ATOM 2410 N N . GLN A 1 317 ? 6.293 -6.238 -14.82 1 89.06 317 GLN A N 1
ATOM 2411 C CA . GLN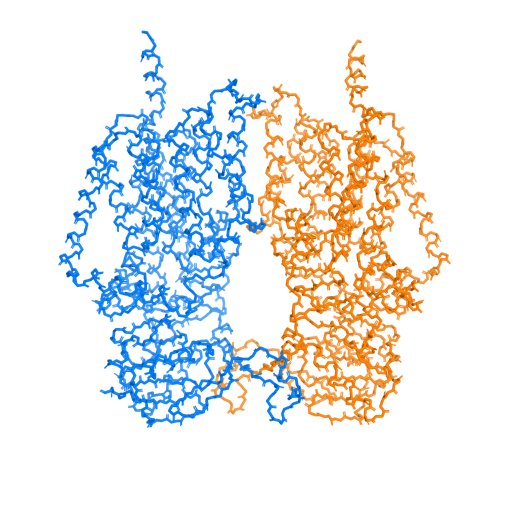 A 1 317 ? 5.891 -7.625 -15.023 1 89.06 317 GLN A CA 1
ATOM 2412 C C . GLN A 1 317 ? 5.645 -8.328 -13.688 1 89.06 317 GLN A C 1
ATOM 2414 O O . GLN A 1 317 ? 5.055 -9.414 -13.656 1 89.06 317 GLN A O 1
ATOM 2419 N N . ASN A 1 318 ? 6.105 -7.668 -12.617 1 85.38 318 ASN A N 1
ATOM 2420 C CA . ASN A 1 318 ? 5.953 -8.266 -11.297 1 85.38 318 ASN A CA 1
ATOM 2421 C C . ASN A 1 318 ? 5 -7.457 -10.422 1 85.38 318 ASN A C 1
ATOM 2423 O O . ASN A 1 318 ? 5.32 -7.133 -9.273 1 85.38 318 ASN A O 1
ATOM 2427 N N . TRP A 1 319 ? 3.898 -7.059 -10.93 1 77.12 319 TRP A N 1
ATOM 2428 C CA . TRP A 1 319 ? 2.812 -6.371 -10.242 1 77.12 319 TRP A CA 1
ATOM 2429 C C . TRP A 1 319 ? 3.273 -5.02 -9.711 1 77.12 319 TRP A C 1
ATOM 2431 O O . TRP A 1 319 ? 2.76 -4.531 -8.703 1 77.12 319 TRP A O 1
ATOM 2441 N N . GLY A 1 320 ? 4.328 -4.434 -10.43 1 71.44 320 GLY A N 1
ATOM 2442 C CA . GLY A 1 320 ? 4.855 -3.152 -9.992 1 71.44 320 GLY A CA 1
ATOM 2443 C C . GLY A 1 320 ? 5.609 -3.232 -8.68 1 71.44 320 GLY A C 1
ATOM 2444 O O . GLY A 1 320 ? 6.043 -2.211 -8.148 1 71.44 320 GLY A O 1
ATOM 2445 N N . ASN A 1 321 ? 5.582 -4.438 -8.312 1 64.81 321 ASN A N 1
ATOM 2446 C CA . ASN A 1 321 ? 6.066 -4.633 -6.949 1 64.81 321 ASN A CA 1
ATOM 2447 C C . ASN A 1 321 ? 7.574 -4.848 -6.918 1 64.81 321 ASN A C 1
ATOM 2449 O O . ASN A 1 321 ? 8.156 -5.359 -7.875 1 64.81 321 ASN A O 1
ATOM 2453 N N . ASP A 1 322 ? 8.32 -3.904 -6.207 1 77.38 322 ASP A N 1
ATOM 2454 C CA . ASP A 1 322 ? 9.594 -4.363 -5.656 1 77.38 322 ASP A CA 1
ATOM 2455 C C . ASP A 1 322 ? 10.758 -3.906 -6.523 1 77.38 322 ASP A C 1
ATOM 2457 O O . ASP A 1 322 ? 11.438 -4.727 -7.141 1 77.38 322 ASP A O 1
ATOM 2461 N N . PRO A 1 323 ? 10.875 -2.707 -6.805 1 92.44 323 PRO A N 1
ATOM 2462 C CA . PRO A 1 323 ? 12.078 -2.254 -7.508 1 92.44 323 PRO A CA 1
ATOM 2463 C C . PRO A 1 323 ? 13.367 -2.686 -6.812 1 92.44 323 PRO A C 1
ATOM 2465 O O . PRO A 1 323 ? 14.109 -1.843 -6.301 1 92.44 323 PRO A O 1
ATOM 2468 N N . GLN A 1 324 ? 13.68 -3.979 -7.008 1 95.88 324 GLN A N 1
ATOM 2469 C CA . GLN A 1 324 ? 14.852 -4.551 -6.352 1 95.88 324 GLN A CA 1
ATOM 2470 C C . GLN A 1 324 ? 16.141 -4.016 -6.973 1 95.88 324 GLN A C 1
ATOM 2472 O O . GLN A 1 324 ? 17.234 -4.23 -6.434 1 95.88 324 GLN A O 1
ATOM 2477 N N . TRP A 1 325 ? 16.047 -3.246 -8.086 1 97.31 325 TRP A N 1
ATOM 2478 C CA . TRP A 1 325 ? 17.219 -2.686 -8.758 1 97.31 325 TRP A CA 1
ATOM 2479 C C . TRP A 1 325 ? 17.766 -1.48 -8 1 97.31 325 TRP A C 1
ATOM 2481 O O . TRP A 1 325 ? 18.891 -1.035 -8.25 1 97.31 325 TRP A O 1
ATOM 2491 N N . LEU A 1 326 ? 17.078 -0.966 -7.039 1 97.88 326 LEU A N 1
ATOM 2492 C CA . LEU A 1 326 ? 17.484 0.215 -6.281 1 97.88 326 LEU A CA 1
ATOM 2493 C C . LEU A 1 326 ? 18.797 -0.028 -5.547 1 97.88 326 LEU A C 1
ATOM 2495 O O . LEU A 1 326 ? 19.641 0.869 -5.457 1 97.88 326 LEU A O 1
ATOM 2499 N N . TYR A 1 327 ? 19.047 -1.164 -5.035 1 97.75 327 TYR A N 1
ATOM 2500 C CA . TYR A 1 327 ? 20.25 -1.469 -4.281 1 97.75 327 TYR A CA 1
ATOM 2501 C C . TYR A 1 327 ? 21.453 -1.564 -5.203 1 97.75 327 TYR A C 1
ATOM 2503 O O . TYR A 1 327 ? 22.594 -1.287 -4.785 1 97.75 327 TYR A O 1
ATOM 2511 N N . LEU A 1 328 ? 21.188 -2 -6.43 1 97.69 328 LEU A N 1
ATOM 2512 C CA . LEU A 1 328 ? 22.25 -1.98 -7.43 1 97.69 328 LEU A CA 1
ATOM 2513 C C . LEU A 1 328 ? 22.656 -0.55 -7.758 1 97.69 328 LEU A C 1
ATOM 2515 O O . LEU A 1 328 ? 23.844 -0.262 -7.922 1 97.69 328 LEU A O 1
ATOM 2519 N N . VAL A 1 329 ? 21.672 0.331 -7.852 1 98.12 329 VAL A N 1
ATOM 2520 C CA . VAL A 1 329 ? 21.922 1.748 -8.086 1 98.12 329 VAL A CA 1
ATOM 2521 C C . VAL A 1 329 ? 22.734 2.326 -6.93 1 98.12 329 VAL A C 1
ATOM 2523 O O . VAL A 1 329 ? 23.703 3.066 -7.145 1 98.12 329 VAL A O 1
ATOM 2526 N N . ALA A 1 330 ? 22.359 1.97 -5.727 1 98.38 330 ALA A N 1
ATOM 2527 C CA . ALA A 1 330 ? 23.109 2.426 -4.551 1 98.38 330 ALA A CA 1
ATOM 2528 C C . ALA A 1 330 ? 24.547 1.927 -4.582 1 98.38 330 ALA A C 1
ATOM 2530 O O . ALA A 1 330 ? 25.484 2.689 -4.316 1 98.38 330 ALA A O 1
ATOM 2531 N N . LEU A 1 331 ? 24.719 0.677 -4.902 1 97.75 331 LEU A N 1
ATOM 2532 C CA . LEU A 1 331 ? 26.047 0.077 -4.98 1 97.75 331 LEU A CA 1
ATOM 2533 C C . LEU A 1 331 ? 26.922 0.824 -5.977 1 97.75 331 LEU A C 1
ATOM 2535 O O . LEU A 1 331 ? 28.047 1.193 -5.656 1 97.75 331 LEU A O 1
ATOM 2539 N N . CYS A 1 332 ? 26.422 1.099 -7.152 1 97.56 332 CYS A N 1
ATOM 2540 C CA . CYS A 1 332 ? 27.172 1.814 -8.18 1 97.56 332 CYS A CA 1
ATOM 2541 C C . CYS A 1 332 ? 27.469 3.24 -7.742 1 97.56 332 CYS A C 1
ATOM 2543 O O . CYS A 1 332 ? 28.594 3.717 -7.91 1 97.56 332 CYS A O 1
ATOM 2545 N N . ALA A 1 333 ? 26.469 3.848 -7.141 1 98 333 ALA A N 1
ATOM 2546 C CA . ALA A 1 333 ? 26.641 5.238 -6.723 1 98 333 ALA A CA 1
ATOM 2547 C C . ALA A 1 333 ? 27.75 5.367 -5.688 1 98 333 ALA A C 1
ATOM 2549 O O . ALA A 1 333 ? 28.594 6.266 -5.777 1 98 333 ALA A O 1
ATOM 2550 N N . PHE A 1 334 ? 27.812 4.5 -4.738 1 97.31 334 PHE A N 1
ATOM 2551 C CA . PHE A 1 334 ? 28.797 4.59 -3.656 1 97.31 334 PHE A CA 1
ATOM 2552 C C . PHE A 1 334 ? 30.172 4.125 -4.125 1 97.31 334 PHE A C 1
ATOM 2554 O O . PHE A 1 334 ? 31.188 4.727 -3.771 1 97.31 334 PHE A O 1
ATOM 2561 N N . LEU A 1 335 ? 30.234 3.082 -4.883 1 96.5 335 LEU A N 1
ATOM 2562 C CA . LEU A 1 335 ? 31.5 2.484 -5.281 1 96.5 335 LEU A CA 1
ATOM 2563 C C . LEU A 1 335 ? 32.219 3.371 -6.289 1 96.5 335 LEU A C 1
ATOM 2565 O O . LEU A 1 335 ? 33.469 3.404 -6.32 1 96.5 335 LEU A O 1
ATOM 2569 N N . LEU A 1 336 ? 31.484 4.113 -7.105 1 96.56 336 LEU A N 1
ATOM 2570 C CA . LEU A 1 336 ? 32.094 4.777 -8.258 1 96.56 336 LEU A CA 1
ATOM 2571 C C . LEU A 1 336 ? 32.188 6.281 -8.023 1 96.56 336 LEU A C 1
ATOM 2573 O O . LEU A 1 336 ? 32.469 7.043 -8.953 1 96.56 336 LEU A O 1
ATOM 2577 N N . ARG A 1 337 ? 31.969 6.672 -6.844 1 95.12 337 ARG A N 1
ATOM 2578 C CA . ARG A 1 337 ? 32.094 8.094 -6.543 1 95.12 337 ARG A CA 1
ATOM 2579 C C . ARG A 1 337 ? 33.531 8.578 -6.742 1 95.12 337 ARG A C 1
ATOM 2581 O O . ARG A 1 337 ? 34.469 7.883 -6.379 1 95.12 337 ARG A O 1
ATOM 2588 N N . PRO A 1 338 ? 33.656 9.727 -7.332 1 96 338 PRO A N 1
ATOM 2589 C CA . PRO A 1 338 ? 35 10.289 -7.508 1 96 338 PRO A CA 1
ATOM 2590 C C . PRO A 1 338 ? 35.562 10.906 -6.227 1 96 338 PRO A C 1
ATOM 2592 O O . PRO A 1 338 ? 34.906 10.875 -5.184 1 96 338 PRO A O 1
ATOM 2595 N N . GLU A 1 339 ? 36.812 11.383 -6.305 1 93.88 339 GLU A N 1
ATOM 2596 C CA . GLU A 1 339 ? 37.406 12.094 -5.18 1 93.88 339 GLU A CA 1
ATOM 2597 C C . GLU A 1 339 ? 36.719 13.43 -4.938 1 93.88 339 GLU A C 1
ATOM 2599 O O . GLU A 1 339 ? 36.031 13.945 -5.824 1 93.88 339 GLU A O 1
ATOM 2604 N N . ARG A 1 340 ? 36.812 13.883 -3.752 1 91.31 340 ARG A N 1
ATOM 2605 C CA . ARG A 1 340 ? 36.25 15.18 -3.424 1 91.31 340 ARG A CA 1
ATOM 2606 C C . ARG A 1 340 ? 36.844 16.281 -4.289 1 91.31 340 ARG A C 1
ATOM 2608 O O . ARG A 1 340 ? 38.031 16.281 -4.562 1 91.31 340 ARG A O 1
ATOM 2615 N N . GLY A 1 341 ? 36.031 17.188 -4.758 1 92 341 GLY A N 1
ATOM 2616 C CA . GLY A 1 341 ? 36.5 18.312 -5.547 1 92 341 GLY A CA 1
ATOM 2617 C C . GLY A 1 341 ? 36.156 18.219 -7.016 1 92 341 GLY A C 1
ATOM 2618 O O . GLY A 1 341 ? 36.188 19.203 -7.746 1 92 341 GLY A O 1
ATOM 2619 N N . VAL A 1 342 ? 35.781 16.984 -7.457 1 95.25 342 VAL A N 1
ATOM 2620 C CA . VAL A 1 342 ? 35.344 16.828 -8.836 1 95.25 342 VAL A CA 1
ATOM 2621 C C . VAL A 1 342 ? 33.906 17.375 -8.992 1 95.25 342 VAL A C 1
ATOM 2623 O O . VAL A 1 342 ? 32.969 16.891 -8.336 1 95.25 342 VAL A O 1
ATOM 2626 N N . THR A 1 343 ? 33.719 18.406 -9.836 1 96.31 343 THR A N 1
ATOM 2627 C CA . THR A 1 343 ? 32.438 19.078 -9.961 1 96.31 343 THR A CA 1
ATOM 2628 C C . THR A 1 343 ? 31.875 18.938 -11.375 1 96.31 343 THR A C 1
ATOM 2630 O O . THR A 1 343 ? 32.625 18.688 -12.32 1 96.31 343 THR A O 1
ATOM 2633 N N . ASN A 1 344 ? 30.656 19 -11.516 1 95.56 344 ASN A N 1
ATOM 2634 C CA . ASN A 1 344 ? 30.047 19 -12.844 1 95.56 344 ASN A CA 1
ATOM 2635 C C . ASN A 1 344 ? 29.984 20.422 -13.414 1 95.56 344 ASN A C 1
ATOM 2637 O O . ASN A 1 344 ? 30.594 21.344 -12.883 1 95.56 344 ASN A O 1
ATOM 2641 N N . GLY A 1 345 ? 29.281 20.594 -14.586 1 93.19 345 GLY A N 1
ATOM 2642 C CA . GLY A 1 345 ? 29.234 21.844 -15.312 1 93.19 345 GLY A CA 1
ATOM 2643 C C . GLY A 1 345 ? 28.578 22.969 -14.531 1 93.19 345 GLY A C 1
ATOM 2644 O O . GLY A 1 345 ? 28.844 24.141 -14.766 1 93.19 345 GLY A O 1
ATOM 2645 N N . ILE A 1 346 ? 27.797 22.578 -13.5 1 93.31 346 ILE A N 1
ATOM 2646 C CA . ILE A 1 346 ? 27.078 23.625 -12.766 1 93.31 346 ILE A CA 1
ATOM 2647 C C . ILE A 1 346 ? 27.672 23.766 -11.367 1 93.31 346 ILE A C 1
ATOM 2649 O O . ILE A 1 346 ? 27.062 24.375 -10.484 1 93.31 346 ILE A O 1
ATOM 2653 N N . GLY A 1 347 ? 28.781 23.109 -11.07 1 93.62 347 GLY A N 1
ATOM 2654 C CA . GLY A 1 347 ? 29.547 23.328 -9.859 1 93.62 347 GLY A CA 1
ATOM 2655 C C . GLY A 1 347 ? 29.203 22.375 -8.742 1 93.62 347 GLY A C 1
ATOM 2656 O O . GLY A 1 347 ? 29.703 22.5 -7.617 1 93.62 347 GLY A O 1
ATOM 2657 N N . TRP A 1 348 ? 28.422 21.422 -8.953 1 94.38 348 TRP A N 1
ATOM 2658 C CA . TRP A 1 348 ? 28.078 20.453 -7.918 1 94.38 348 TRP A CA 1
ATOM 2659 C C . TRP A 1 348 ? 29.203 19.438 -7.719 1 94.38 348 TRP A C 1
ATOM 2661 O O . TRP A 1 348 ? 29.766 18.922 -8.688 1 94.38 348 TRP A O 1
ATOM 2671 N N . ASP A 1 349 ? 29.531 19.203 -6.453 1 96.5 349 ASP A N 1
ATOM 2672 C CA . ASP A 1 349 ? 30.5 18.156 -6.148 1 96.5 349 ASP A CA 1
ATOM 2673 C C . ASP A 1 349 ? 29.906 16.781 -6.465 1 96.5 349 ASP A C 1
ATOM 2675 O O . ASP A 1 349 ? 28.906 16.375 -5.887 1 96.5 349 ASP A O 1
ATOM 2679 N N . LEU A 1 350 ? 30.547 16.078 -7.328 1 97.75 350 LEU A N 1
ATOM 2680 C CA . LEU A 1 350 ? 30 14.836 -7.848 1 97.75 350 LEU A CA 1
ATOM 2681 C C . LEU A 1 350 ? 30.094 13.719 -6.816 1 97.75 350 LEU A C 1
ATOM 2683 O O . LEU A 1 350 ? 29.344 12.75 -6.863 1 97.75 350 LEU A O 1
ATOM 2687 N N . ARG A 1 351 ? 31.094 13.781 -5.93 1 97.06 351 ARG A N 1
ATOM 2688 C CA . ARG A 1 351 ? 31.125 12.812 -4.844 1 97.06 351 ARG A CA 1
ATOM 2689 C C . ARG A 1 351 ? 29.891 12.922 -3.965 1 97.06 351 ARG A C 1
ATOM 2691 O O . ARG A 1 351 ? 29.266 11.914 -3.621 1 97.06 351 ARG A O 1
ATOM 2698 N N . ASP A 1 352 ? 29.484 14.164 -3.637 1 95.88 352 ASP A N 1
ATOM 2699 C CA . ASP A 1 352 ? 28.281 14.398 -2.832 1 95.88 352 ASP A CA 1
ATOM 2700 C C . ASP A 1 352 ? 27.031 13.977 -3.584 1 95.88 352 ASP A C 1
ATOM 2702 O O . ASP A 1 352 ? 26.141 13.32 -3.016 1 95.88 352 ASP A O 1
ATOM 2706 N N . ALA A 1 353 ? 27 14.359 -4.828 1 97.56 353 ALA A N 1
ATOM 2707 C CA . ALA A 1 353 ? 25.828 14.039 -5.637 1 97.56 353 ALA A CA 1
ATOM 2708 C C . ALA A 1 353 ? 25.594 12.531 -5.688 1 97.56 353 ALA A C 1
ATOM 2710 O O . ALA A 1 353 ? 24.469 12.07 -5.504 1 97.56 353 ALA A O 1
ATOM 2711 N N . LEU A 1 354 ? 26.625 11.789 -5.898 1 98.31 354 LEU A N 1
ATOM 2712 C CA . LEU A 1 354 ? 26.5 10.336 -5.98 1 98.31 354 LEU A CA 1
ATOM 2713 C C . LEU A 1 354 ? 26.219 9.734 -4.605 1 98.31 354 LEU A C 1
ATOM 2715 O O . LEU A 1 354 ? 25.516 8.734 -4.488 1 98.31 354 LEU A O 1
ATOM 2719 N N . THR A 1 355 ? 26.797 10.336 -3.572 1 97.88 355 THR A N 1
ATOM 2720 C CA . THR A 1 355 ? 26.484 9.875 -2.223 1 97.88 355 THR A CA 1
ATOM 2721 C C . THR A 1 355 ? 25 10.047 -1.919 1 97.88 355 THR A C 1
ATOM 2723 O O . THR A 1 355 ? 24.359 9.117 -1.425 1 97.88 355 THR A O 1
ATOM 2726 N N . TYR A 1 356 ? 24.469 11.25 -2.232 1 98 356 TYR A N 1
ATOM 2727 C CA . TYR A 1 356 ? 23.047 11.484 -2.02 1 98 356 TYR A CA 1
ATOM 2728 C C . TYR A 1 356 ? 22.203 10.516 -2.846 1 98 356 TYR A C 1
ATOM 2730 O O . TYR A 1 356 ? 21.172 10.023 -2.375 1 98 356 TYR A O 1
ATOM 2738 N N . THR A 1 357 ? 22.656 10.273 -4.051 1 98.44 357 THR A N 1
ATOM 2739 C CA . THR A 1 357 ? 21.953 9.328 -4.922 1 98.44 357 THR A CA 1
ATOM 2740 C C . THR A 1 357 ? 21.938 7.934 -4.301 1 98.44 357 THR A C 1
ATOM 2742 O O . THR A 1 357 ? 20.906 7.258 -4.324 1 98.44 357 THR A O 1
ATOM 2745 N N . GLY A 1 358 ? 23.062 7.5 -3.779 1 98.5 358 GLY A N 1
ATOM 2746 C CA . GLY A 1 358 ? 23.125 6.211 -3.109 1 98.5 358 GLY A CA 1
ATOM 2747 C C . GLY A 1 358 ? 22.219 6.125 -1.895 1 98.5 358 GLY A C 1
ATOM 2748 O O . GLY A 1 358 ? 21.516 5.133 -1.704 1 98.5 358 GLY A O 1
ATOM 2749 N N . VAL A 1 359 ? 22.203 7.219 -1.075 1 98.44 359 VAL A N 1
ATOM 2750 C CA . VAL A 1 359 ? 21.375 7.27 0.125 1 98.44 359 VAL A CA 1
ATOM 2751 C C . VAL A 1 359 ? 19.891 7.23 -0.263 1 98.44 359 VAL A C 1
ATOM 2753 O O . VAL A 1 359 ? 19.109 6.516 0.355 1 98.44 359 VAL A O 1
ATOM 2756 N N . LEU A 1 360 ? 19.531 7.961 -1.286 1 98.62 360 LEU A N 1
ATOM 2757 C CA . LEU A 1 360 ? 18.156 7.965 -1.772 1 98.62 360 LEU A CA 1
ATOM 2758 C C . LEU A 1 360 ? 17.734 6.578 -2.25 1 98.62 360 LEU A C 1
ATOM 2760 O O . LEU A 1 360 ? 16.656 6.105 -1.926 1 98.62 360 LEU A O 1
ATOM 2764 N N . ALA A 1 361 ? 18.594 5.938 -2.996 1 98.56 361 ALA A N 1
ATOM 2765 C CA . ALA A 1 361 ? 18.297 4.602 -3.508 1 98.56 361 ALA A CA 1
ATOM 2766 C C . ALA A 1 361 ? 18.062 3.617 -2.365 1 98.56 361 ALA A C 1
ATOM 2768 O O . ALA A 1 361 ? 17.109 2.834 -2.395 1 98.56 361 ALA A O 1
ATOM 2769 N N . LEU A 1 362 ? 18.938 3.689 -1.349 1 98.06 362 LEU A N 1
ATOM 2770 C CA . LEU A 1 362 ? 18.781 2.814 -0.192 1 98.06 362 LEU A CA 1
ATOM 2771 C C . LEU A 1 362 ? 17.484 3.125 0.552 1 98.06 362 LEU A C 1
ATOM 2773 O O . LEU A 1 362 ? 16.797 2.213 1.017 1 98.06 362 LEU A O 1
ATOM 2777 N N . ALA A 1 363 ? 17.156 4.395 0.646 1 98.19 363 ALA A N 1
ATOM 2778 C CA . ALA A 1 363 ? 15.945 4.801 1.366 1 98.19 363 ALA A CA 1
ATOM 2779 C C . ALA A 1 363 ? 14.688 4.309 0.655 1 98.19 363 ALA A C 1
ATOM 2781 O O . ALA A 1 363 ? 13.789 3.754 1.288 1 98.19 363 ALA A O 1
ATOM 2782 N N . PHE A 1 364 ? 14.617 4.465 -0.639 1 97.25 364 PHE A N 1
ATOM 2783 C CA . PHE A 1 364 ? 13.445 4.062 -1.403 1 97.25 364 PHE A CA 1
ATOM 2784 C C . PHE A 1 364 ? 13.312 2.545 -1.434 1 97.25 364 PHE A C 1
ATOM 2786 O O . PHE A 1 364 ? 12.203 2.018 -1.559 1 97.25 364 PHE A O 1
ATOM 2793 N N . GLY A 1 365 ? 14.391 1.814 -1.229 1 96.75 365 GLY A N 1
ATOM 2794 C CA . GLY A 1 365 ? 14.344 0.361 -1.219 1 96.75 365 GLY A CA 1
ATOM 2795 C C . GLY A 1 365 ? 14.203 -0.222 0.175 1 96.75 365 GLY A C 1
ATOM 2796 O O . GLY A 1 365 ? 13.938 -1.415 0.331 1 96.75 365 GLY A O 1
ATOM 2797 N N . ALA A 1 366 ? 14.336 0.593 1.203 1 96.75 366 ALA A N 1
ATOM 2798 C CA . ALA A 1 366 ? 14.477 0.135 2.582 1 96.75 366 ALA A CA 1
ATOM 2799 C C . ALA A 1 366 ? 13.25 -0.653 3.027 1 96.75 366 ALA A C 1
ATOM 2801 O O . ALA A 1 366 ? 13.375 -1.704 3.66 1 96.75 366 ALA A O 1
ATOM 2802 N N . PRO A 1 367 ? 12.031 -0.195 2.715 1 95.5 367 PRO A N 1
ATOM 2803 C CA . PRO A 1 367 ? 10.875 -0.955 3.197 1 95.5 367 PRO A CA 1
ATOM 2804 C C . PRO A 1 367 ? 10.875 -2.402 2.709 1 95.5 367 PRO A C 1
ATOM 2806 O O . PRO A 1 367 ? 10.633 -3.322 3.492 1 95.5 367 PRO A O 1
ATOM 2809 N N . SER A 1 368 ? 11.156 -2.6 1.485 1 96.44 368 SER A N 1
ATOM 2810 C CA . SER A 1 368 ? 11.203 -3.947 0.928 1 96.44 368 SER A CA 1
ATOM 2811 C C . SER A 1 368 ? 12.344 -4.758 1.534 1 96.44 368 SER A C 1
ATOM 2813 O O . SER A 1 368 ? 12.164 -5.922 1.896 1 96.44 368 SER A O 1
ATOM 2815 N N . ALA A 1 369 ? 13.531 -4.148 1.661 1 96.94 369 ALA A N 1
ATOM 2816 C CA . ALA A 1 369 ? 14.688 -4.852 2.213 1 96.94 369 ALA A CA 1
ATOM 2817 C C . ALA A 1 369 ? 14.445 -5.25 3.666 1 96.94 369 ALA A C 1
ATOM 2819 O O . ALA A 1 369 ? 14.797 -6.355 4.082 1 96.94 369 ALA A O 1
ATOM 2820 N N . ILE A 1 370 ? 13.852 -4.375 4.406 1 96.94 370 ILE A N 1
ATOM 2821 C CA . ILE A 1 370 ? 13.539 -4.652 5.805 1 96.94 370 ILE A CA 1
ATOM 2822 C C . ILE A 1 370 ? 12.523 -5.793 5.891 1 96.94 370 ILE A C 1
ATOM 2824 O O . ILE A 1 370 ? 12.664 -6.695 6.719 1 96.94 370 ILE A O 1
ATOM 2828 N N . ASN A 1 371 ? 11.547 -5.691 5.016 1 97.06 371 ASN A N 1
ATOM 2829 C CA . ASN A 1 371 ? 10.539 -6.746 4.977 1 97.06 371 ASN A CA 1
ATOM 2830 C C . ASN A 1 371 ? 11.156 -8.109 4.684 1 97.06 371 ASN A C 1
ATOM 2832 O O . ASN A 1 371 ? 10.836 -9.094 5.344 1 97.06 371 ASN A O 1
ATOM 2836 N N . LEU A 1 372 ? 12.055 -8.172 3.762 1 97.38 372 LEU A N 1
ATOM 2837 C CA . LEU A 1 372 ? 12.758 -9.398 3.418 1 97.38 372 LEU A CA 1
ATOM 2838 C C . LEU A 1 372 ? 13.578 -9.906 4.602 1 97.38 372 LEU A C 1
ATOM 2840 O O . LEU A 1 372 ? 13.516 -11.086 4.949 1 97.38 372 LEU A O 1
ATOM 2844 N N . ALA A 1 373 ? 14.258 -9.047 5.234 1 97.12 373 ALA A N 1
ATOM 2845 C CA . ALA A 1 373 ? 15.211 -9.406 6.277 1 97.12 373 ALA A CA 1
ATOM 2846 C C . ALA A 1 373 ? 14.5 -9.953 7.512 1 97.12 373 ALA A C 1
ATOM 2848 O O . ALA A 1 373 ? 15.008 -10.852 8.188 1 97.12 373 ALA A O 1
ATOM 2849 N N . PHE A 1 374 ? 13.328 -9.477 7.762 1 96.75 374 PHE A N 1
ATOM 2850 C CA . PHE A 1 374 ? 12.672 -9.836 9.016 1 96.75 374 PHE A CA 1
ATOM 2851 C C . PHE A 1 374 ? 11.68 -10.969 8.797 1 96.75 374 PHE A C 1
ATOM 2853 O O . PHE A 1 374 ? 11.172 -11.547 9.766 1 96.75 374 PHE A O 1
ATOM 2860 N N . SER A 1 375 ? 11.336 -11.32 7.621 1 97.75 375 SER A N 1
ATOM 2861 C CA . SER A 1 375 ? 10.297 -12.297 7.305 1 97.75 375 SER A CA 1
ATOM 2862 C C . SER A 1 375 ? 10.594 -13.648 7.961 1 97.75 375 SER A C 1
ATOM 2864 O O . SER A 1 375 ? 9.695 -14.289 8.508 1 97.75 375 SER A O 1
ATOM 2866 N N . PRO A 1 376 ? 11.914 -14.141 8.031 1 97.75 376 PRO A N 1
ATOM 2867 C CA . PRO A 1 376 ? 12.148 -15.422 8.703 1 97.75 376 PRO A CA 1
ATOM 2868 C C . PRO A 1 376 ? 11.883 -15.352 10.211 1 97.75 376 PRO A C 1
ATOM 2870 O O . PRO A 1 376 ? 11.391 -16.312 10.797 1 97.75 376 PRO A O 1
ATOM 2873 N N . TRP A 1 377 ? 12.188 -14.234 10.789 1 96.62 377 TRP A N 1
ATOM 2874 C CA . TRP A 1 377 ? 11.969 -14.055 12.219 1 96.62 377 TRP A CA 1
ATOM 2875 C C . TRP A 1 377 ? 10.484 -13.93 12.531 1 96.62 377 TRP A C 1
ATOM 2877 O O . TRP A 1 377 ? 10.008 -14.445 13.547 1 96.62 377 TRP A O 1
ATOM 2887 N N . ARG A 1 378 ? 9.812 -13.242 11.695 1 95.94 378 ARG A N 1
ATOM 2888 C CA . ARG A 1 378 ? 8.367 -13.141 11.852 1 95.94 378 ARG A CA 1
ATOM 2889 C C . ARG A 1 378 ? 7.703 -14.516 11.727 1 95.94 378 ARG A C 1
ATOM 2891 O O . ARG A 1 378 ? 6.75 -14.82 12.445 1 95.94 378 ARG A O 1
ATOM 2898 N N . HIS A 1 379 ? 8.172 -15.266 10.797 1 97.88 379 HIS A N 1
ATOM 2899 C CA . HIS A 1 379 ? 7.668 -16.625 10.656 1 97.88 379 HIS A CA 1
ATOM 2900 C C . HIS A 1 379 ? 7.906 -17.438 11.922 1 97.88 379 HIS A C 1
ATOM 2902 O O . HIS A 1 379 ? 7.02 -18.172 12.375 1 97.88 379 HIS A O 1
ATOM 2908 N N . LEU A 1 380 ? 9.086 -17.312 12.5 1 97.19 380 LEU A N 1
ATOM 2909 C CA . LEU A 1 380 ? 9.43 -18.047 13.719 1 97.19 380 LEU A CA 1
ATOM 2910 C C . LEU A 1 380 ? 8.539 -17.625 14.875 1 97.19 380 LEU A C 1
ATOM 2912 O O . LEU A 1 380 ? 8.172 -18.438 15.719 1 97.19 380 LEU A O 1
ATOM 2916 N N . ALA A 1 381 ? 8.094 -16.391 14.836 1 94.75 381 ALA A N 1
ATOM 2917 C CA . ALA A 1 381 ? 7.293 -15.836 15.922 1 94.75 381 ALA A CA 1
ATOM 2918 C C . ALA A 1 381 ? 5.801 -16 15.648 1 94.75 381 ALA A C 1
ATOM 2920 O O . ALA A 1 381 ? 4.965 -15.609 16.469 1 94.75 381 ALA A O 1
ATOM 2921 N N . ALA A 1 382 ? 5.414 -16.547 14.578 1 92.44 382 ALA A N 1
ATOM 2922 C CA . ALA A 1 382 ? 4.023 -16.625 14.148 1 92.44 382 ALA A CA 1
ATOM 2923 C C . ALA A 1 382 ? 3.182 -17.438 15.133 1 92.44 382 ALA A C 1
ATOM 2925 O O . ALA A 1 382 ? 3.66 -18.406 15.711 1 92.44 382 ALA A O 1
ATOM 2926 N N . GLU A 1 383 ? 1.942 -17.047 15.297 1 90.06 383 GLU A N 1
ATOM 2927 C CA . GLU A 1 383 ? 0.983 -17.828 16.078 1 90.06 383 GLU A CA 1
ATOM 2928 C C . GLU A 1 383 ? 0.445 -19 15.273 1 90.06 383 GLU A C 1
ATOM 2930 O O . GLU A 1 383 ? 0.074 -18.844 14.109 1 90.06 383 GLU A O 1
ATOM 2935 N N . THR A 1 384 ? 0.396 -20.188 15.953 1 90.94 384 THR A N 1
ATOM 2936 C CA . THR A 1 384 ? 0.101 -21.391 15.172 1 90.94 384 THR A CA 1
ATOM 2937 C C . THR A 1 384 ? -1.156 -22.078 15.695 1 90.94 384 THR A C 1
ATOM 2939 O O . THR A 1 384 ? -1.608 -23.078 15.125 1 90.94 384 THR A O 1
ATOM 2942 N N . GLU A 1 385 ? -1.79 -21.688 16.719 1 90 385 GLU A N 1
ATOM 2943 C CA . GLU A 1 385 ? -2.863 -22.406 17.391 1 90 385 GLU A CA 1
ATOM 2944 C C . GLU A 1 385 ? -4.047 -22.656 16.453 1 90 385 GLU A C 1
ATOM 2946 O O . GLU A 1 385 ? -4.633 -23.734 16.453 1 90 385 GLU A O 1
ATOM 2951 N N . GLU A 1 386 ? -4.488 -21.797 15.633 1 93.19 386 GLU A N 1
ATOM 2952 C CA . GLU A 1 386 ? -5.68 -21.969 14.812 1 93.19 386 GLU A CA 1
ATOM 2953 C C . GLU A 1 386 ? -5.316 -22.156 13.344 1 93.19 386 GLU A C 1
ATOM 2955 O O . GLU A 1 386 ? -6.02 -21.688 12.453 1 93.19 386 GLU A O 1
ATOM 2960 N N . THR A 1 387 ? -4.281 -22.984 13.164 1 96.62 387 THR A N 1
ATOM 2961 C CA . THR A 1 387 ? -3.859 -23.25 11.789 1 96.62 387 THR A CA 1
ATOM 2962 C C . THR A 1 387 ? -4.102 -24.703 11.414 1 96.62 387 THR A C 1
ATOM 2964 O O . THR A 1 387 ? -4.066 -25.594 12.273 1 96.62 387 THR A O 1
ATOM 2967 N N . VAL A 1 388 ? -4.441 -24.984 10.195 1 96.75 388 VAL A N 1
ATOM 2968 C CA . VAL A 1 388 ? -4.656 -26.312 9.648 1 96.75 388 VAL A CA 1
ATOM 2969 C C . VAL A 1 388 ? -3.922 -26.453 8.312 1 96.75 388 VAL A C 1
ATOM 2971 O O . VAL A 1 388 ? -3.547 -25.453 7.703 1 96.75 388 VAL A O 1
ATOM 2974 N N . PRO A 1 389 ? -3.65 -27.672 7.844 1 97.5 389 PRO A N 1
ATOM 2975 C CA . PRO A 1 389 ? -2.955 -27.859 6.57 1 97.5 389 PRO A CA 1
ATOM 2976 C C . PRO A 1 389 ? -3.725 -27.281 5.387 1 97.5 389 PRO A C 1
ATOM 2978 O O . PRO A 1 389 ? -4.945 -27.438 5.301 1 97.5 389 PRO A O 1
ATOM 2981 N N . LEU A 1 390 ? -3.035 -26.609 4.516 1 97.12 390 LEU A N 1
ATOM 2982 C CA . LEU A 1 390 ? -3.613 -26.109 3.279 1 97.12 390 LEU A CA 1
ATOM 2983 C C . LEU A 1 390 ? -4.09 -27.25 2.391 1 97.12 390 LEU A C 1
ATOM 2985 O O . LEU A 1 390 ? -5.191 -27.203 1.844 1 97.12 390 LEU A O 1
ATOM 2989 N N . LEU A 1 391 ? -3.217 -28.266 2.221 1 96.88 391 LEU A N 1
ATOM 2990 C CA . LEU A 1 391 ? -3.547 -29.469 1.461 1 96.88 391 LEU A CA 1
ATOM 2991 C C . LEU A 1 391 ? -4.016 -30.578 2.387 1 96.88 391 LEU A C 1
ATOM 2993 O O . LEU A 1 391 ? -3.293 -31.547 2.609 1 96.88 391 LEU A O 1
ATOM 2997 N N . SER A 1 392 ? -5.219 -30.531 2.762 1 95.5 392 SER A N 1
ATOM 2998 C CA . SER A 1 392 ? -5.785 -31.344 3.836 1 95.5 392 SER A CA 1
ATOM 2999 C C . SER A 1 392 ? -5.875 -32.812 3.43 1 95.5 392 SER A C 1
ATOM 3001 O O . SER A 1 392 ? -5.934 -33.688 4.289 1 95.5 392 SER A O 1
ATOM 3003 N N . ARG A 1 393 ? -5.82 -33.062 2.172 1 96.75 393 ARG A N 1
ATOM 3004 C CA . ARG A 1 393 ? -6.027 -34.438 1.707 1 96.75 393 ARG A CA 1
ATOM 3005 C C . ARG A 1 393 ? -4.715 -35.062 1.262 1 96.75 393 ARG A C 1
ATOM 3007 O O . ARG A 1 393 ? -4.711 -36.125 0.624 1 96.75 393 ARG A O 1
ATOM 3014 N N . LEU A 1 394 ? -3.654 -34.438 1.509 1 97.12 394 LEU A N 1
ATOM 3015 C CA . LEU A 1 394 ? -2.32 -34.969 1.229 1 97.12 394 LEU A CA 1
ATOM 3016 C C . LEU A 1 394 ? -1.478 -35 2.498 1 97.12 394 LEU A C 1
ATOM 3018 O O . LEU A 1 394 ? -0.65 -34.125 2.732 1 97.12 394 LEU A O 1
ATOM 3022 N N . PRO A 1 395 ? -1.579 -36.062 3.217 1 96.81 395 PRO A N 1
ATOM 3023 C CA . PRO A 1 395 ? -0.912 -36.125 4.52 1 96.81 395 PRO A CA 1
ATOM 3024 C C . PRO A 1 395 ? 0.604 -35.969 4.414 1 96.81 395 PRO A C 1
ATOM 3026 O O . PRO A 1 395 ? 1.237 -35.469 5.34 1 96.81 395 PRO A O 1
ATOM 3029 N N . ALA A 1 396 ? 1.202 -36.375 3.311 1 97.31 396 ALA A N 1
ATOM 3030 C CA . ALA A 1 396 ? 2.645 -36.25 3.117 1 97.31 396 ALA A CA 1
ATOM 3031 C C . ALA A 1 396 ? 3.059 -34.781 3.029 1 97.31 396 ALA A C 1
ATOM 3033 O O . ALA A 1 396 ? 4.238 -34.438 3.18 1 97.31 396 ALA A O 1
ATOM 3034 N N . HIS A 1 397 ? 2.131 -33.938 2.797 1 98.25 397 HIS A N 1
ATOM 3035 C CA . HIS A 1 397 ? 2.398 -32.5 2.602 1 98.25 397 HIS A CA 1
ATOM 3036 C C . HIS A 1 397 ? 1.55 -31.656 3.537 1 98.25 397 HIS A C 1
ATOM 3038 O O . HIS A 1 397 ? 1.012 -30.625 3.127 1 98.25 397 HIS A O 1
ATOM 3044 N N . ASP A 1 398 ? 1.363 -32.125 4.789 1 97.56 398 ASP A N 1
ATOM 3045 C CA . ASP A 1 398 ? 0.534 -31.422 5.77 1 97.56 398 ASP A CA 1
ATOM 3046 C C . ASP A 1 398 ? 1.325 -30.328 6.48 1 97.56 398 ASP A C 1
ATOM 3048 O O . ASP A 1 398 ? 0.834 -29.719 7.434 1 97.56 398 ASP A O 1
ATOM 3052 N N . ASP A 1 399 ? 2.525 -30 5.973 1 98.31 399 ASP A N 1
ATOM 3053 C CA . ASP A 1 399 ? 3.41 -29.062 6.656 1 98.31 399 ASP A CA 1
ATOM 3054 C C . ASP A 1 399 ? 3.342 -27.672 6.02 1 98.31 399 ASP A C 1
ATOM 3056 O O . ASP A 1 399 ? 4.281 -26.891 6.137 1 98.31 399 ASP A O 1
ATOM 3060 N N . ILE A 1 400 ? 2.395 -27.359 5.195 1 97.94 400 ILE A N 1
ATOM 3061 C CA . ILE A 1 400 ? 1.962 -26 4.863 1 97.94 400 ILE A CA 1
ATOM 3062 C C . ILE A 1 400 ? 0.655 -25.688 5.586 1 97.94 400 ILE A C 1
ATOM 3064 O O . ILE A 1 400 ? -0.371 -26.328 5.336 1 97.94 400 ILE A O 1
ATOM 3068 N N . LYS A 1 401 ? 0.72 -24.719 6.414 1 98 401 LYS A N 1
ATOM 3069 C CA . LYS A 1 401 ? -0.428 -24.469 7.281 1 98 401 LYS A CA 1
ATOM 3070 C C . LYS A 1 401 ? -0.888 -23.016 7.184 1 98 401 LYS A C 1
ATOM 3072 O O . LYS A 1 401 ? -0.11 -22.141 6.809 1 98 401 LYS A O 1
ATOM 3077 N N . MET A 1 402 ? -2.123 -22.812 7.48 1 96.69 402 MET A N 1
ATOM 3078 C CA . MET A 1 402 ? -2.748 -21.484 7.449 1 96.69 402 MET A CA 1
ATOM 3079 C C . MET A 1 402 ? -3.957 -21.438 8.375 1 96.69 402 MET A C 1
ATOM 3081 O O . MET A 1 402 ? -4.43 -22.484 8.844 1 96.69 402 MET A O 1
ATOM 3085 N N . SER A 1 403 ? -4.43 -20.266 8.633 1 95.56 403 SER A N 1
ATOM 3086 C CA . SER A 1 403 ? -5.598 -20.062 9.477 1 95.56 403 SER A CA 1
ATOM 3087 C C . SER A 1 403 ? -6.781 -20.891 8.992 1 95.56 403 SER A C 1
ATOM 3089 O O . SER A 1 403 ? -7.129 -20.859 7.809 1 95.56 403 SER A O 1
ATOM 3091 N N . ARG A 1 404 ? -7.375 -21.578 9.93 1 95.75 404 ARG A N 1
ATOM 3092 C CA . ARG A 1 404 ? -8.539 -22.406 9.625 1 95.75 404 ARG A CA 1
ATOM 3093 C C . ARG A 1 404 ? -9.68 -21.562 9.07 1 95.75 404 ARG A C 1
ATOM 3095 O O . ARG A 1 404 ? -10.305 -21.922 8.078 1 95.75 404 ARG A O 1
ATOM 3102 N N . ALA A 1 405 ? -9.945 -20.453 9.641 1 94.44 405 ALA A N 1
ATOM 3103 C CA . ALA A 1 405 ? -11.039 -19.578 9.234 1 94.44 405 ALA A CA 1
ATOM 3104 C C . ALA A 1 405 ? -10.844 -19.094 7.801 1 94.44 405 ALA A C 1
ATOM 3106 O O . ALA A 1 405 ? -11.805 -19 7.031 1 94.44 405 ALA A O 1
ATOM 3107 N N . ARG A 1 406 ? -9.695 -18.828 7.445 1 92.94 406 ARG A N 1
ATOM 3108 C CA . ARG A 1 406 ? -9.406 -18.328 6.105 1 92.94 406 ARG A CA 1
ATOM 3109 C C . ARG A 1 406 ? -9.625 -19.406 5.055 1 92.94 406 ARG A C 1
ATOM 3111 O O . ARG A 1 406 ? -10.117 -19.125 3.959 1 92.94 406 ARG A O 1
ATOM 3118 N N . LEU A 1 407 ? -9.383 -20.609 5.418 1 95.88 407 LEU A N 1
ATOM 3119 C CA . LEU A 1 407 ? -9.445 -21.719 4.461 1 95.88 407 LEU A CA 1
ATOM 3120 C C . LEU A 1 407 ? -10.867 -22.234 4.312 1 95.88 407 LEU A C 1
ATOM 3122 O O . LEU A 1 407 ? -11.203 -22.875 3.312 1 95.88 407 LEU A O 1
ATOM 3126 N N . TYR A 1 408 ? -11.75 -21.859 5.312 1 96.25 408 TYR A N 1
ATOM 3127 C CA . TYR A 1 408 ? -13.008 -22.594 5.309 1 96.25 408 TYR A CA 1
ATOM 3128 C C . TYR A 1 408 ? -14.203 -21.656 5.359 1 96.25 408 TYR A C 1
ATOM 3130 O O . TYR A 1 408 ? -15.352 -22.078 5.211 1 96.25 408 TYR A O 1
ATOM 3138 N N . THR A 1 409 ? -13.969 -20.375 5.496 1 94.31 409 THR A N 1
ATOM 3139 C CA . THR A 1 409 ? -15.078 -19.422 5.48 1 94.31 409 THR A CA 1
ATOM 3140 C C . THR A 1 409 ? -15.5 -19.125 4.047 1 94.31 409 THR A C 1
ATOM 3142 O O . THR A 1 409 ? -14.711 -18.594 3.26 1 94.31 409 THR A O 1
ATOM 3145 N N . ASN A 1 410 ? -16.766 -19.438 3.748 1 93.62 410 ASN A N 1
ATOM 3146 C CA . ASN A 1 410 ? -17.266 -19.234 2.395 1 93.62 410 ASN A CA 1
ATOM 3147 C C . ASN A 1 410 ? -18.438 -18.234 2.381 1 93.62 410 ASN A C 1
ATOM 3149 O O . ASN A 1 410 ? -19.297 -18.281 3.256 1 93.62 410 ASN A O 1
ATOM 3153 N N . HIS A 1 411 ? -18.328 -17.359 1.438 1 95 411 HIS A N 1
ATOM 3154 C CA . HIS A 1 411 ? -19.438 -16.469 1.129 1 95 411 HIS A CA 1
ATOM 3155 C C . HIS A 1 411 ? -19.812 -16.547 -0.346 1 95 411 HIS A C 1
ATOM 3157 O O . HIS A 1 411 ? -19 -16.953 -1.18 1 95 411 HIS A O 1
ATOM 3163 N N . ILE A 1 412 ? -21.062 -16.281 -0.608 1 95.44 412 ILE A N 1
ATOM 3164 C CA . ILE A 1 412 ? -21.531 -16.156 -1.981 1 95.44 412 ILE A CA 1
ATOM 3165 C C . ILE A 1 412 ? -21.906 -14.695 -2.256 1 95.44 412 ILE A C 1
ATOM 3167 O O . ILE A 1 412 ? -22.469 -14.023 -1.395 1 95.44 412 ILE A O 1
ATOM 3171 N N . VAL A 1 413 ? -21.484 -14.203 -3.354 1 95.62 413 VAL A N 1
ATOM 3172 C CA . VAL A 1 413 ? -21.781 -12.836 -3.787 1 95.62 413 VAL A CA 1
ATOM 3173 C C . VAL A 1 413 ? -22.703 -12.875 -5.004 1 95.62 413 VAL A C 1
ATOM 3175 O O . VAL A 1 413 ? -22.391 -13.523 -6.008 1 95.62 413 VAL A O 1
ATOM 3178 N N . LEU A 1 414 ? -23.766 -12.18 -4.945 1 94.62 414 LEU A N 1
ATO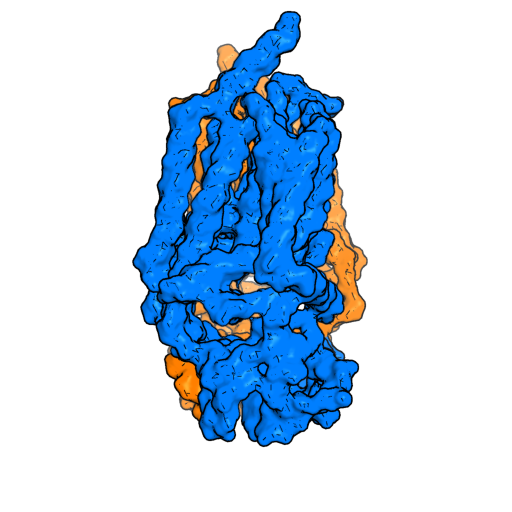M 3179 C CA . LEU A 1 414 ? -24.766 -12.148 -6 1 94.62 414 LEU A CA 1
ATOM 3180 C C . LEU A 1 414 ? -25.094 -10.719 -6.41 1 94.62 414 LEU A C 1
ATOM 3182 O O . LEU A 1 414 ? -25.047 -9.805 -5.578 1 94.62 414 LEU A O 1
ATOM 3186 N N . PRO A 1 415 ? -25.344 -10.562 -7.773 1 93.5 415 PRO A N 1
ATOM 3187 C CA . PRO A 1 415 ? -25.969 -9.281 -8.102 1 93.5 415 PRO A CA 1
ATOM 3188 C C . PRO A 1 415 ? -27.281 -9.062 -7.371 1 93.5 415 PRO A C 1
ATOM 3190 O O . PRO A 1 415 ? -28 -10.031 -7.074 1 93.5 415 PRO A O 1
ATOM 3193 N N . TYR A 1 416 ? -27.578 -7.871 -7.059 1 95.19 416 TYR A N 1
ATOM 3194 C CA . TYR A 1 416 ? -28.812 -7.578 -6.344 1 95.19 416 TYR A CA 1
ATOM 3195 C C . TYR A 1 416 ? -29.703 -6.621 -7.141 1 95.19 416 TYR A C 1
ATOM 3197 O O . TYR A 1 416 ? -30.469 -5.859 -6.566 1 95.19 416 TYR A O 1
ATOM 3205 N N . ASP A 1 417 ? -29.469 -6.625 -8.461 1 94.12 417 ASP A N 1
ATOM 3206 C CA . ASP A 1 417 ? -30.203 -5.715 -9.344 1 94.12 417 ASP A CA 1
ATOM 3207 C C . ASP A 1 417 ? -30.859 -6.473 -10.492 1 94.12 417 ASP A C 1
ATOM 3209 O O . ASP A 1 417 ? -31.141 -5.895 -11.539 1 94.12 417 ASP A O 1
ATOM 3213 N N . ARG A 1 418 ? -31.109 -7.758 -10.422 1 90.69 418 ARG A N 1
ATOM 3214 C CA . ARG A 1 418 ? -31.766 -8.555 -11.453 1 90.69 418 ARG A CA 1
ATOM 3215 C C . ARG A 1 418 ? -33.281 -8.305 -11.477 1 90.69 418 ARG A C 1
ATOM 3217 O O . ARG A 1 418 ? -33.812 -7.703 -10.547 1 90.69 418 ARG A O 1
ATOM 3224 N N . PRO A 1 419 ? -33.906 -8.828 -12.562 1 90.94 419 PRO A N 1
ATOM 3225 C CA . PRO A 1 419 ? -35.375 -8.633 -12.625 1 90.94 419 PRO A CA 1
ATOM 3226 C C . PRO A 1 419 ? -36.094 -9.195 -11.406 1 90.94 419 PRO A C 1
ATOM 3228 O O . PRO A 1 419 ? -35.875 -10.352 -11.047 1 90.94 419 PRO A O 1
ATOM 3231 N N . GLY A 1 420 ? -36.844 -8.43 -10.812 1 92.62 420 GLY A N 1
ATOM 3232 C CA . GLY A 1 420 ? -37.594 -8.852 -9.641 1 92.62 420 GLY A CA 1
ATOM 3233 C C . GLY A 1 420 ? -36.906 -8.508 -8.328 1 92.62 420 GLY A C 1
ATOM 3234 O O . GLY A 1 420 ? -37.531 -8.594 -7.266 1 92.62 420 GLY A O 1
ATOM 3235 N N . GLU A 1 421 ? -35.688 -8.141 -8.406 1 93.31 421 GLU A N 1
ATOM 3236 C CA . GLU A 1 421 ? -34.938 -7.805 -7.199 1 93.31 421 GLU A CA 1
ATOM 3237 C C . GLU A 1 421 ? -35.094 -6.328 -6.855 1 93.31 421 GLU A C 1
ATOM 3239 O O . GLU A 1 421 ? -35.5 -5.527 -7.691 1 93.31 421 GLU A O 1
ATOM 3244 N N . PRO A 1 422 ? -34.719 -5.98 -5.688 1 92.56 422 PRO A N 1
ATOM 3245 C CA . PRO A 1 422 ? -34.969 -4.625 -5.195 1 92.56 422 PRO A CA 1
ATOM 3246 C C . PRO A 1 422 ? -34.281 -3.551 -6.027 1 92.56 422 PRO A C 1
ATOM 3248 O O . PRO A 1 422 ? -34.844 -2.475 -6.246 1 92.56 422 PRO A O 1
ATOM 3251 N N . PHE A 1 423 ? -33.094 -3.832 -6.574 1 95.44 423 PHE A N 1
ATOM 3252 C CA . PHE A 1 423 ? -32.344 -2.787 -7.246 1 95.44 423 PHE A CA 1
ATOM 3253 C C . PHE A 1 423 ? -32.406 -2.949 -8.758 1 95.44 423 PHE A C 1
ATOM 3255 O O . PHE A 1 423 ? -31.516 -2.488 -9.477 1 95.44 423 PHE A O 1
ATOM 3262 N N . GLU A 1 424 ? -33.406 -3.547 -9.266 1 94.81 424 GLU A N 1
ATOM 3263 C CA . GLU A 1 424 ? -33.594 -3.809 -10.688 1 94.81 424 GLU A CA 1
ATOM 3264 C C . GLU A 1 424 ? -33.5 -2.521 -11.508 1 94.81 424 GLU A C 1
ATOM 3266 O O . GLU A 1 424 ? -32.938 -2.506 -12.594 1 94.81 424 GLU A O 1
ATOM 3271 N N . ALA A 1 425 ? -34.031 -1.488 -10.977 1 94 425 ALA A N 1
ATOM 3272 C CA . ALA A 1 425 ? -34.125 -0.222 -11.703 1 94 425 ALA A CA 1
ATOM 3273 C C . ALA A 1 425 ? -32.719 0.356 -11.977 1 94 425 ALA A C 1
ATOM 3275 O O . ALA A 1 425 ? -32.562 1.203 -12.852 1 94 425 ALA A O 1
ATOM 3276 N N . TYR A 1 426 ? -31.766 -0.074 -11.258 1 95 426 TYR A N 1
ATOM 3277 C CA . TYR A 1 426 ? -30.422 0.485 -11.383 1 95 426 TYR A CA 1
ATOM 3278 C C . TYR A 1 426 ? -29.531 -0.437 -12.195 1 95 426 TYR A C 1
ATOM 3280 O O . TYR A 1 426 ? -28.328 -0.172 -12.336 1 95 426 TYR A O 1
ATOM 3288 N N . HIS A 1 427 ? -30 -1.485 -12.734 1 92.44 427 HIS A N 1
ATOM 3289 C CA . HIS A 1 427 ? -29.219 -2.484 -13.461 1 92.44 427 HIS A CA 1
ATOM 3290 C C . HIS A 1 427 ? -28.438 -1.85 -14.602 1 92.44 427 HIS A C 1
ATOM 3292 O O . HIS A 1 427 ? -27.297 -2.219 -14.852 1 92.44 427 HIS A O 1
ATOM 3298 N N . GLU A 1 428 ? -29.016 -0.859 -15.234 1 90.25 428 GLU A N 1
ATOM 3299 C CA . GLU A 1 428 ? -28.391 -0.242 -16.406 1 90.25 428 GLU A CA 1
ATOM 3300 C C . GLU A 1 428 ? -27.203 0.628 -16.016 1 90.25 428 GLU A C 1
ATOM 3302 O O . GLU A 1 428 ? -26.344 0.929 -16.844 1 90.25 428 GLU A O 1
ATOM 3307 N N . TYR A 1 429 ? -27.141 1.027 -14.789 1 91.62 429 TYR A N 1
ATOM 3308 C CA . TYR A 1 429 ? -26.047 1.88 -14.32 1 91.62 429 TYR A CA 1
ATOM 3309 C C . TYR A 1 429 ? -24.859 1.044 -13.859 1 91.62 429 TYR A C 1
ATOM 3311 O O . TYR A 1 429 ? -23.75 1.563 -13.695 1 91.62 429 TYR A O 1
ATOM 3319 N N . ALA A 1 430 ? -25.125 -0.256 -13.664 1 88.38 430 ALA A N 1
ATOM 3320 C CA . ALA A 1 430 ? -24.125 -1.141 -13.086 1 88.38 430 ALA A CA 1
ATOM 3321 C C . ALA A 1 430 ? -23.141 -1.608 -14.148 1 88.38 430 ALA A C 1
ATOM 3323 O O . ALA A 1 430 ? -23.453 -1.611 -15.344 1 88.38 430 ALA A O 1
ATOM 3324 N N . ASP A 1 431 ? -21.891 -1.77 -13.695 1 82.25 431 ASP A N 1
ATOM 3325 C CA . ASP A 1 431 ? -20.859 -2.387 -14.531 1 82.25 431 ASP A CA 1
ATOM 3326 C C . ASP A 1 431 ? -20.906 -3.908 -14.422 1 82.25 431 ASP A C 1
ATOM 3328 O O . ASP A 1 431 ? -20.422 -4.484 -13.453 1 82.25 431 ASP A O 1
ATOM 3332 N N . ARG A 1 432 ? -21.625 -4.531 -15.398 1 83.12 432 ARG A N 1
ATOM 3333 C CA . ARG A 1 432 ? -21.797 -5.98 -15.375 1 83.12 432 ARG A CA 1
ATOM 3334 C C . ARG A 1 432 ? -21.266 -6.621 -16.656 1 83.12 432 ARG A C 1
ATOM 3336 O O . ARG A 1 432 ? -21.422 -6.07 -17.734 1 83.12 432 ARG A O 1
ATOM 3343 N N . GLU A 1 433 ? -20.547 -7.699 -16.344 1 76.06 433 GLU A N 1
ATOM 3344 C CA . GLU A 1 433 ? -20.172 -8.523 -17.484 1 76.06 433 GLU A CA 1
ATOM 3345 C C . GLU A 1 433 ? -21.312 -9.453 -17.891 1 76.06 433 GLU A C 1
ATOM 3347 O O . GLU A 1 433 ? -22.156 -9.812 -17.062 1 76.06 433 GLU A O 1
ATOM 3352 N N . GLY A 1 434 ? -21.516 -9.727 -19.188 1 76.62 434 GLY A N 1
ATOM 3353 C CA . GLY A 1 434 ? -22.547 -10.656 -19.625 1 76.62 434 GLY A CA 1
ATOM 3354 C C . GLY A 1 434 ? -22.391 -12.047 -19.047 1 76.62 434 GLY A C 1
ATOM 3355 O O . GLY A 1 434 ? -21.297 -12.438 -18.641 1 76.62 434 GLY A O 1
ATOM 3356 N N . PRO A 1 435 ? -23.484 -12.727 -18.891 1 81.06 435 PRO A N 1
ATOM 3357 C CA . PRO A 1 435 ? -23.453 -14.078 -18.312 1 81.06 435 PRO A CA 1
ATOM 3358 C C . PRO A 1 435 ? -22.609 -15.047 -19.125 1 81.06 435 PRO A C 1
ATOM 3360 O O . PRO A 1 435 ? -22.484 -14.898 -20.344 1 81.06 435 PRO A O 1
ATOM 3363 N N . ALA A 1 436 ? -21.984 -15.93 -18.453 1 90.44 436 ALA A N 1
ATOM 3364 C CA . ALA A 1 436 ? -21.281 -17.031 -19.125 1 90.44 436 ALA A CA 1
ATOM 3365 C C . ALA A 1 436 ? -22.266 -18.047 -19.672 1 90.44 436 ALA A C 1
ATOM 3367 O O . ALA A 1 436 ? -23.328 -18.266 -19.094 1 90.44 436 ALA A O 1
ATOM 3368 N N . MET A 1 437 ? -21.922 -18.594 -20.828 1 91.5 437 MET A N 1
ATOM 3369 C CA . MET A 1 437 ? -22.812 -19.531 -21.5 1 91.5 437 MET A CA 1
ATOM 3370 C C . MET A 1 437 ? -22.234 -20.953 -21.484 1 91.5 437 MET A C 1
ATOM 3372 O O . MET A 1 437 ? -21.031 -21.125 -21.703 1 91.5 437 MET A O 1
ATOM 3376 N N . LEU A 1 438 ? -23.062 -21.875 -21.094 1 93.25 438 LEU A N 1
ATOM 3377 C CA . LEU A 1 438 ? -22.734 -23.297 -21.25 1 93.25 438 LEU A CA 1
ATOM 3378 C C . LEU A 1 438 ? -23.703 -23.984 -22.203 1 93.25 438 LEU A C 1
ATOM 3380 O O . LEU A 1 438 ? -24.875 -24.156 -21.875 1 93.25 438 LEU A O 1
ATOM 3384 N N . ASN A 1 439 ? -23.281 -24.391 -23.375 1 88.44 439 ASN A N 1
ATOM 3385 C CA . ASN A 1 439 ? -24.094 -25.047 -24.375 1 88.44 439 ASN A CA 1
ATOM 3386 C C . ASN A 1 439 ? -25.359 -24.25 -24.688 1 88.44 439 ASN A C 1
ATOM 3388 O O . ASN A 1 439 ? -26.453 -24.828 -24.766 1 88.44 439 ASN A O 1
ATOM 3392 N N . GLY A 1 440 ? -25.266 -22.906 -24.734 1 85.75 440 GLY A N 1
ATOM 3393 C CA . GLY A 1 440 ? -26.375 -22.047 -25.094 1 85.75 440 GLY A CA 1
ATOM 3394 C C . GLY A 1 440 ? -27.172 -21.578 -23.891 1 85.75 440 GLY A C 1
ATOM 3395 O O . GLY A 1 440 ? -28 -20.656 -24.016 1 85.75 440 GLY A O 1
ATOM 3396 N N . ASP A 1 441 ? -26.938 -22.188 -22.703 1 89.69 441 ASP A N 1
ATOM 3397 C CA . ASP A 1 441 ? -27.656 -21.797 -21.5 1 89.69 441 ASP A CA 1
ATOM 3398 C C . ASP A 1 441 ? -26.844 -20.797 -20.672 1 89.69 441 ASP A C 1
ATOM 3400 O O . ASP A 1 441 ? -25.625 -20.938 -20.547 1 89.69 441 ASP A O 1
ATOM 3404 N N . GLU A 1 442 ? -27.531 -19.891 -20.109 1 91.88 442 GLU A N 1
ATOM 3405 C CA . GLU A 1 442 ? -26.891 -18.891 -19.25 1 91.88 442 GLU A CA 1
ATOM 3406 C C . GLU A 1 442 ? -26.609 -19.469 -17.859 1 91.88 442 GLU A C 1
ATOM 3408 O O . GLU A 1 442 ? -27.453 -20.156 -17.297 1 91.88 442 GLU A O 1
ATOM 3413 N N . LEU A 1 443 ? -25.453 -19.219 -17.438 1 93.94 443 LEU A N 1
ATOM 3414 C CA . LEU A 1 443 ? -25.078 -19.656 -16.094 1 93.94 443 LEU A CA 1
ATOM 3415 C C . LEU A 1 443 ? -25.344 -18.547 -15.078 1 93.94 443 LEU A C 1
ATOM 3417 O O . LEU A 1 443 ? -25.453 -17.375 -15.445 1 93.94 443 LEU A O 1
ATOM 3421 N N . ALA A 1 444 ? -25.391 -19.016 -13.844 1 88 444 ALA A N 1
ATOM 3422 C CA . ALA A 1 444 ? -25.656 -18.078 -12.766 1 88 444 ALA A CA 1
ATOM 3423 C C . ALA A 1 444 ? -24.562 -17.031 -12.648 1 88 444 ALA A C 1
ATOM 3425 O O . ALA A 1 444 ? -23.391 -17.328 -12.875 1 88 444 ALA A O 1
ATOM 3426 N N . ASP A 1 445 ? -24.953 -15.82 -12.297 1 91.38 445 ASP A N 1
ATOM 3427 C CA . ASP A 1 445 ? -24.016 -14.719 -12.039 1 91.38 445 ASP A CA 1
ATOM 3428 C C . ASP A 1 445 ? -23.734 -14.578 -10.547 1 91.38 445 ASP A C 1
ATOM 3430 O O . ASP A 1 445 ? -24.281 -13.703 -9.883 1 91.38 445 ASP A O 1
ATOM 3434 N N . CYS A 1 446 ? -22.906 -15.445 -10.031 1 93.38 446 CYS A N 1
ATOM 3435 C CA . CYS A 1 446 ? -22.516 -15.445 -8.625 1 93.38 446 CYS A CA 1
ATOM 3436 C C . CYS A 1 446 ? -21.047 -15.828 -8.469 1 93.38 446 CYS A C 1
ATOM 3438 O O . CYS A 1 446 ? -20.453 -16.422 -9.375 1 93.38 446 CYS A O 1
ATOM 3440 N N . GLU A 1 447 ? -20.531 -15.398 -7.359 1 94 447 GLU A N 1
ATOM 3441 C CA . GLU A 1 447 ? -19.125 -15.695 -7.082 1 94 447 GLU A CA 1
ATOM 3442 C C . GLU A 1 447 ? -18.938 -16.219 -5.66 1 94 447 GLU A C 1
ATOM 3444 O O . GLU A 1 447 ? -19.625 -15.766 -4.734 1 94 447 GLU A O 1
ATOM 3449 N N . LEU A 1 448 ? -18.062 -17.141 -5.586 1 94.56 448 LEU A N 1
ATOM 3450 C CA . LEU A 1 448 ? -17.656 -17.641 -4.277 1 94.56 448 LEU A CA 1
ATOM 3451 C C . LEU A 1 448 ? -16.438 -16.891 -3.768 1 94.56 448 LEU A C 1
ATOM 3453 O O . LEU A 1 448 ? -15.461 -16.719 -4.508 1 94.56 448 LEU A O 1
ATOM 3457 N N . THR A 1 449 ? -16.547 -16.469 -2.527 1 92.88 449 THR A N 1
ATOM 3458 C CA . THR A 1 449 ? -15.383 -15.805 -1.938 1 92.88 449 THR A CA 1
ATOM 3459 C C . THR A 1 449 ? -14.914 -16.547 -0.694 1 92.88 449 THR A C 1
ATOM 3461 O O . THR A 1 449 ? -15.727 -16.953 0.137 1 92.88 449 THR A O 1
ATOM 3464 N N . GLY A 1 450 ? -13.609 -16.797 -0.678 1 88.75 450 GLY A N 1
ATOM 3465 C CA . GLY A 1 450 ? -13.008 -17.516 0.435 1 88.75 450 GLY A CA 1
ATOM 3466 C C . GLY A 1 450 ? -13.227 -19.016 0.371 1 88.75 450 GLY A C 1
ATOM 3467 O O . GLY A 1 450 ? -13.797 -19.516 -0.593 1 88.75 450 GLY A O 1
ATOM 3468 N N . GLY A 1 451 ? -12.617 -19.734 1.263 1 91.19 451 GLY A N 1
ATOM 3469 C CA . GLY A 1 451 ? -12.875 -21.141 1.525 1 91.19 451 GLY A CA 1
ATOM 3470 C C . GLY A 1 451 ? -12.445 -22.047 0.384 1 91.19 451 GLY A C 1
ATOM 3471 O O . GLY A 1 451 ? -13.219 -22.906 -0.059 1 91.19 451 GLY A O 1
ATOM 3472 N N . PHE A 1 452 ? -11.312 -21.891 -0.139 1 88.81 452 PHE A N 1
ATOM 3473 C CA . PHE A 1 452 ? -10.844 -22.688 -1.257 1 88.81 452 PHE A CA 1
ATOM 3474 C C . PHE A 1 452 ? -10.758 -24.156 -0.863 1 88.81 452 PHE A C 1
ATOM 3476 O O . PHE A 1 452 ? -11.117 -25.047 -1.649 1 88.81 452 PHE A O 1
ATOM 3483 N N . SER A 1 453 ? -10.352 -24.359 0.381 1 94.06 453 SER A N 1
ATOM 3484 C CA . SER A 1 453 ? -10.219 -25.734 0.843 1 94.06 453 SER A CA 1
ATOM 3485 C C . SER A 1 453 ? -11.586 -26.406 0.994 1 94.06 453 SER A C 1
ATOM 3487 O O . SER A 1 453 ? -11.758 -27.562 0.62 1 94.06 453 SER A O 1
ATOM 3489 N N . ALA A 1 454 ? -12.516 -25.641 1.496 1 95.19 454 ALA A N 1
ATOM 3490 C CA . ALA A 1 454 ? -13.867 -26.172 1.635 1 95.19 454 ALA A CA 1
ATOM 3491 C C . ALA A 1 454 ? -14.445 -26.562 0.278 1 95.19 454 ALA A C 1
ATOM 3493 O O . ALA A 1 454 ? -15.078 -27.625 0.148 1 95.19 454 ALA A O 1
ATOM 3494 N N . TRP A 1 455 ? -14.266 -25.766 -0.721 1 95.69 455 TRP A N 1
ATOM 3495 C CA . TRP A 1 455 ? -14.766 -26.031 -2.064 1 95.69 455 TRP A CA 1
ATOM 3496 C C . TRP A 1 455 ? -14.203 -27.328 -2.613 1 95.69 455 TRP A C 1
ATOM 3498 O O . TRP A 1 455 ? -14.945 -28.219 -3.043 1 95.69 455 TRP A O 1
ATOM 3508 N N . PHE A 1 456 ? -12.93 -27.469 -2.574 1 96.88 456 PHE A N 1
ATOM 3509 C CA . PHE A 1 456 ? -12.289 -28.625 -3.197 1 96.88 456 PHE A CA 1
ATOM 3510 C C . PHE A 1 456 ? -12.594 -29.906 -2.418 1 96.88 456 PHE A C 1
ATOM 3512 O O . PHE A 1 456 ? -12.828 -30.953 -3.008 1 96.88 456 PHE A O 1
ATOM 3519 N N . GLU A 1 457 ? -12.609 -29.781 -1.065 1 97.06 457 GLU A N 1
ATOM 3520 C CA . GLU A 1 457 ? -12.961 -30.938 -0.263 1 97.06 457 GLU A CA 1
ATOM 3521 C C . GLU A 1 457 ? -14.375 -31.422 -0.575 1 97.06 457 GLU A C 1
ATOM 3523 O O . GLU A 1 457 ? -14.594 -32.594 -0.835 1 97.06 457 GLU A O 1
ATOM 3528 N N . LEU A 1 458 ? -15.258 -30.5 -0.596 1 96.81 458 LEU A N 1
ATOM 3529 C CA . LEU A 1 458 ? -16.672 -30.828 -0.776 1 96.81 458 LEU A CA 1
ATOM 3530 C C . LEU A 1 458 ? -16.922 -31.406 -2.168 1 96.81 458 LEU A C 1
ATOM 3532 O O . LEU A 1 458 ? -17.594 -32.438 -2.311 1 96.81 458 LEU A O 1
ATOM 3536 N N . VAL A 1 459 ? -16.453 -30.812 -3.197 1 97.19 459 VAL A N 1
ATOM 3537 C CA . VAL A 1 459 ? -16.734 -31.188 -4.578 1 97.19 459 VAL A CA 1
ATOM 3538 C C . VAL A 1 459 ? -16.031 -32.5 -4.902 1 97.19 459 VAL A C 1
ATOM 3540 O O . VAL A 1 459 ? -16.609 -33.375 -5.574 1 97.19 459 VAL A O 1
ATOM 3543 N N . THR A 1 460 ? -14.836 -32.719 -4.418 1 97.94 460 THR A N 1
ATOM 3544 C CA . THR A 1 460 ? -14.133 -33.969 -4.688 1 97.94 460 THR A CA 1
ATOM 3545 C C . THR A 1 460 ? -14.812 -35.125 -3.967 1 97.94 460 THR A C 1
ATOM 3547 O O . THR A 1 460 ? -14.922 -36.219 -4.52 1 97.94 460 THR A O 1
ATOM 3550 N N . ASP A 1 461 ? -15.234 -34.906 -2.725 1 97.88 461 ASP A N 1
ATOM 3551 C CA . ASP A 1 461 ? -15.984 -35.938 -2.014 1 97.88 461 ASP A CA 1
ATOM 3552 C C . ASP A 1 461 ? -17.234 -36.312 -2.781 1 97.88 461 ASP A C 1
ATOM 3554 O O . ASP A 1 461 ? -17.562 -37.5 -2.904 1 97.88 461 ASP A O 1
ATOM 3558 N N . ASP A 1 462 ? -17.922 -35.312 -3.264 1 97.94 462 ASP A N 1
ATOM 3559 C CA . ASP A 1 462 ? -19.156 -35.531 -4.004 1 97.94 462 ASP A CA 1
ATOM 3560 C C . ASP A 1 462 ? -18.891 -36.281 -5.301 1 97.94 462 ASP A C 1
ATOM 3562 O O . ASP A 1 462 ? -19.625 -37.219 -5.652 1 97.94 462 ASP A O 1
ATOM 3566 N N . LEU A 1 463 ? -17.906 -35.906 -6.055 1 98.31 463 LEU A N 1
ATOM 3567 C CA . LEU A 1 463 ? -17.547 -36.562 -7.309 1 98.31 463 LEU A CA 1
ATOM 3568 C C . LEU A 1 463 ? -17.141 -38.031 -7.074 1 98.31 463 LEU A C 1
ATOM 3570 O O . LEU A 1 463 ? -17.516 -38.906 -7.852 1 98.31 463 LEU A O 1
ATOM 3574 N N . GLU A 1 464 ? -16.391 -38.25 -6.008 1 98.44 464 GLU A N 1
ATOM 3575 C CA . GLU A 1 464 ? -16 -39.625 -5.672 1 98.44 464 GLU A CA 1
ATOM 3576 C C . GLU A 1 464 ? -17.219 -40.469 -5.324 1 98.44 464 GLU A C 1
ATOM 3578 O O . GLU A 1 464 ? -17.344 -41.625 -5.805 1 98.44 464 GLU A O 1
ATOM 3583 N N . ALA A 1 465 ? -18.062 -39.938 -4.516 1 98.12 465 ALA A N 1
ATOM 3584 C CA . ALA A 1 465 ? -19.281 -40.656 -4.121 1 98.12 465 ALA A CA 1
ATOM 3585 C C . ALA A 1 465 ? -20.141 -40.969 -5.336 1 98.12 465 ALA A C 1
ATOM 3587 O O . ALA A 1 465 ? -20.828 -42 -5.367 1 98.12 465 ALA A O 1
ATOM 3588 N N . ALA A 1 466 ? -20.078 -40.125 -6.344 1 98.25 466 ALA A N 1
ATOM 3589 C CA . ALA A 1 466 ? -20.906 -40.281 -7.543 1 98.25 466 ALA A CA 1
ATOM 3590 C C . ALA A 1 466 ? -20.25 -41.219 -8.539 1 98.25 466 ALA A C 1
ATOM 3592 O O . ALA A 1 466 ? -20.797 -41.5 -9.609 1 98.25 466 ALA A O 1
ATOM 3593 N N . GLY A 1 467 ? -19.047 -41.688 -8.266 1 98.12 467 GLY A N 1
ATOM 3594 C CA . GLY A 1 467 ? -18.438 -42.75 -9.062 1 98.12 467 GLY A CA 1
ATOM 3595 C C . GLY A 1 467 ? -17.422 -42.219 -10.062 1 98.12 467 GLY A C 1
ATOM 3596 O O . GLY A 1 467 ? -17.062 -42.938 -11.008 1 98.12 467 GLY A O 1
ATOM 3597 N N . TYR A 1 468 ? -16.906 -41.031 -9.867 1 98.5 468 TYR A N 1
ATOM 3598 C CA . TYR A 1 468 ? -16.016 -40.469 -10.867 1 98.5 468 TYR A CA 1
ATOM 3599 C C . TYR A 1 468 ? -14.562 -40.531 -10.398 1 98.5 468 TYR A C 1
ATOM 3601 O O . TYR A 1 468 ? -13.68 -39.906 -11.008 1 98.5 468 TYR A O 1
ATOM 3609 N N . ALA A 1 469 ? -14.297 -41.219 -9.312 1 98.19 469 ALA A N 1
ATOM 3610 C CA . ALA A 1 469 ? -12.938 -41.375 -8.805 1 98.19 469 ALA A CA 1
ATOM 3611 C C . ALA A 1 469 ? -12 -41.906 -9.891 1 98.19 469 ALA A C 1
ATOM 3613 O O . ALA A 1 469 ? -12.406 -42.688 -10.75 1 98.19 469 ALA A O 1
ATOM 3614 N N . GLY A 1 470 ? -10.75 -41.406 -9.844 1 98.06 470 GLY A N 1
ATOM 3615 C CA . GLY A 1 470 ? -9.742 -41.875 -10.773 1 98.06 470 GLY A CA 1
ATOM 3616 C C . GLY A 1 470 ? -9.695 -41.062 -12.062 1 98.06 470 GLY A C 1
ATOM 3617 O O . GLY A 1 470 ? -8.742 -41.188 -12.828 1 98.06 470 GLY A O 1
ATOM 3618 N N . SER A 1 471 ? -10.648 -40.219 -12.328 1 98.31 471 SER A N 1
ATOM 3619 C CA . SER A 1 471 ? -10.734 -39.438 -13.57 1 98.31 471 SER A CA 1
ATOM 3620 C C . SER A 1 471 ? -9.836 -38.219 -13.523 1 98.31 471 SER A C 1
ATOM 3622 O O . SER A 1 471 ? -9.391 -37.812 -12.453 1 98.31 471 SER A O 1
ATOM 3624 N N . ALA A 1 472 ? -9.531 -37.719 -14.711 1 98.19 472 ALA A N 1
ATOM 3625 C CA . ALA A 1 472 ? -8.891 -36.406 -14.852 1 98.19 472 ALA A CA 1
ATOM 3626 C C . ALA A 1 472 ? -9.938 -35.281 -15.016 1 98.19 472 ALA A C 1
ATOM 3628 O O . ALA A 1 472 ? -10.609 -35.219 -16.047 1 98.19 472 ALA A O 1
ATOM 3629 N N . VAL A 1 473 ? -10 -34.469 -13.984 1 97.88 473 VAL A N 1
ATOM 3630 C CA . VAL A 1 473 ? -11.047 -33.438 -13.969 1 97.88 473 VAL A CA 1
ATOM 3631 C C . VAL A 1 473 ? -10.422 -32.062 -14.07 1 97.88 473 VAL A C 1
ATOM 3633 O O . VAL A 1 473 ? -9.469 -31.75 -13.352 1 97.88 473 VAL A O 1
ATOM 3636 N N . MET A 1 474 ? -10.844 -31.266 -14.992 1 96.06 474 MET A N 1
ATOM 3637 C CA . MET A 1 474 ? -10.453 -29.859 -15.07 1 96.06 474 MET A CA 1
ATOM 3638 C C . MET A 1 474 ? -11.625 -28.953 -14.734 1 96.06 474 MET A C 1
ATOM 3640 O O . MET A 1 474 ? -12.773 -29.281 -15.008 1 96.06 474 MET A O 1
ATOM 3644 N N . GLY A 1 475 ? -11.367 -27.859 -14.078 1 96 475 GLY A N 1
ATOM 3645 C CA . GLY A 1 475 ? -12.406 -26.922 -13.711 1 96 475 GLY A CA 1
ATOM 3646 C C . GLY A 1 475 ? -12.391 -25.656 -14.547 1 96 475 GLY A C 1
ATOM 3647 O O . GLY A 1 475 ? -11.328 -25.156 -14.906 1 96 475 GLY A O 1
ATOM 3648 N N . THR A 1 476 ? -13.586 -25.109 -14.859 1 95.69 476 THR A N 1
ATOM 3649 C CA . THR A 1 476 ? -13.695 -23.812 -15.523 1 95.69 476 THR A CA 1
ATOM 3650 C C . THR A 1 476 ? -13.75 -22.688 -14.492 1 95.69 476 THR A C 1
ATOM 3652 O O . THR A 1 476 ? -14.781 -22.047 -14.328 1 95.69 476 THR A O 1
ATOM 3655 N N . ASP A 1 477 ? -12.695 -22.438 -13.82 1 94.12 477 ASP A N 1
ATOM 3656 C CA . ASP A 1 477 ? -12.453 -21.438 -12.781 1 94.12 477 ASP A CA 1
ATOM 3657 C C . ASP A 1 477 ? -10.977 -21.031 -12.742 1 94.12 477 ASP A C 1
ATOM 3659 O O . ASP A 1 477 ? -10.203 -21.406 -13.625 1 94.12 477 ASP A O 1
ATOM 3663 N N . LEU A 1 478 ? -10.672 -20.312 -11.758 1 92 478 LEU A N 1
ATOM 3664 C CA . LEU A 1 478 ? -9.273 -19.922 -11.633 1 92 478 LEU A CA 1
ATOM 3665 C C . LEU A 1 478 ? -8.406 -21.125 -11.281 1 92 478 LEU A C 1
ATOM 3667 O O . LEU A 1 478 ? -7.316 -21.297 -11.836 1 92 478 LEU A O 1
ATOM 3671 N N . PHE A 1 479 ? -8.969 -22.016 -10.414 1 91 479 PHE A N 1
ATOM 3672 C CA . PHE A 1 479 ? -8.172 -23.141 -9.945 1 91 479 PHE A CA 1
ATOM 3673 C C . PHE A 1 479 ? -8.781 -24.453 -10.414 1 91 479 PHE A C 1
ATOM 3675 O O . PHE A 1 479 ? -10 -24.578 -10.562 1 91 479 PHE A O 1
ATOM 3682 N N . SER A 1 480 ? -7.91 -25.391 -10.688 1 91.44 480 SER A N 1
ATOM 3683 C CA . SER A 1 480 ? -8.305 -26.75 -11.062 1 91.44 480 SER A CA 1
ATOM 3684 C C . SER A 1 480 ? -7.566 -27.797 -10.227 1 91.44 480 SER A C 1
ATOM 3686 O O . SER A 1 480 ? -6.98 -28.734 -10.773 1 91.44 480 SER A O 1
ATOM 3688 N N . ALA A 1 481 ? -7.645 -27.719 -8.938 1 92.56 481 ALA A N 1
ATOM 3689 C CA . ALA A 1 481 ? -6.773 -28.469 -8.047 1 92.56 481 ALA A CA 1
ATOM 3690 C C . ALA A 1 481 ? -7.473 -29.734 -7.539 1 92.56 481 ALA A C 1
ATOM 3692 O O . ALA A 1 481 ? -7.195 -30.203 -6.434 1 92.56 481 ALA A O 1
ATOM 3693 N N . TYR A 1 482 ? -8.344 -30.344 -8.281 1 96.88 482 TYR A N 1
ATOM 3694 C CA . TYR A 1 482 ? -9.18 -31.453 -7.828 1 96.88 482 TYR A CA 1
ATOM 3695 C C . TYR A 1 482 ? -8.32 -32.656 -7.422 1 96.88 482 TYR A C 1
ATOM 3697 O O . TYR A 1 482 ? -8.578 -33.281 -6.398 1 96.88 482 TYR A O 1
ATOM 3705 N N . TRP A 1 483 ? -7.266 -32.938 -8.148 1 97 483 TRP A N 1
ATOM 3706 C CA . TRP A 1 483 ? -6.449 -34.125 -7.922 1 97 483 TRP A CA 1
ATOM 3707 C C . TRP A 1 483 ? -5.656 -34 -6.625 1 97 483 TRP A C 1
ATOM 3709 O O . TRP A 1 483 ? -5.172 -35 -6.09 1 97 483 TRP A O 1
ATOM 3719 N N . MET A 1 484 ? -5.543 -32.812 -6.047 1 97.25 484 MET A N 1
ATOM 3720 C CA . MET A 1 484 ? -4.797 -32.625 -4.805 1 97.25 484 MET A CA 1
ATOM 3721 C C . MET A 1 484 ? -5.707 -32.812 -3.594 1 97.25 484 MET A C 1
ATOM 3723 O O . MET A 1 484 ? -5.234 -32.844 -2.457 1 97.25 484 MET A O 1
ATOM 3727 N N . PHE A 1 485 ? -6.996 -32.969 -3.826 1 97.56 485 PHE A N 1
ATOM 3728 C CA . PHE A 1 485 ? -7.941 -33.031 -2.717 1 97.56 485 PHE A CA 1
ATOM 3729 C C . PHE A 1 485 ? -8.758 -34.312 -2.764 1 97.56 485 PHE A C 1
ATOM 3731 O O . PHE A 1 485 ? -9.578 -34.562 -1.875 1 97.56 485 PHE A O 1
ATOM 3738 N N . GLY A 1 486 ? -8.555 -35.125 -3.789 1 97.31 486 GLY A N 1
ATOM 3739 C CA . GLY A 1 486 ? -9.305 -36.375 -3.93 1 97.31 486 GLY A CA 1
ATOM 3740 C C . GLY A 1 486 ? -8.625 -37.375 -4.832 1 97.31 486 GLY A C 1
ATOM 3741 O O . GLY A 1 486 ? -7.48 -37.188 -5.246 1 97.31 486 GLY A O 1
ATOM 3742 N N . ASP A 1 487 ? -9.367 -38.5 -5.043 1 97.75 487 ASP A N 1
ATOM 3743 C CA . ASP A 1 487 ? -8.828 -39.562 -5.883 1 97.75 487 ASP A CA 1
ATOM 3744 C C . ASP A 1 487 ? -9.031 -39.25 -7.363 1 97.75 487 ASP A C 1
ATOM 3746 O O . ASP A 1 487 ? -9.891 -39.844 -8.016 1 97.75 487 ASP A O 1
ATOM 3750 N N . PHE A 1 488 ? -8.227 -38.344 -7.836 1 98.25 488 PHE A N 1
ATOM 3751 C CA . PHE A 1 488 ? -8.25 -37.906 -9.227 1 98.25 488 PHE A CA 1
ATOM 3752 C C . PHE A 1 488 ? -6.844 -37.844 -9.797 1 98.25 488 PHE A C 1
ATOM 3754 O O . PHE A 1 488 ? -5.863 -37.906 -9.055 1 98.25 488 PHE A O 1
ATOM 3761 N N . ARG A 1 489 ? -6.719 -37.719 -11.078 1 97 489 ARG A N 1
ATOM 3762 C CA . ARG A 1 489 ? -5.434 -37.594 -11.75 1 97 489 ARG A CA 1
ATOM 3763 C C . ARG A 1 489 ? -5.254 -36.156 -12.289 1 97 489 ARG A C 1
ATOM 3765 O O . ARG A 1 489 ? -6.219 -35.531 -12.703 1 97 489 ARG A O 1
ATOM 3772 N N . PRO A 1 490 ? -4.016 -35.688 -12.242 1 96.69 490 PRO A N 1
ATOM 3773 C CA . PRO A 1 490 ? -3.807 -34.406 -12.922 1 96.69 490 PRO A CA 1
ATOM 3774 C C . PRO A 1 490 ? -4.051 -34.469 -14.422 1 96.69 490 PRO A C 1
ATOM 3776 O O . PRO A 1 490 ? -3.732 -35.5 -15.055 1 96.69 490 PRO A O 1
ATOM 3779 N N . VAL A 1 491 ? -4.523 -33.406 -14.992 1 97.44 491 VAL A N 1
ATOM 3780 C CA . VAL A 1 491 ? -4.836 -33.375 -16.422 1 97.44 491 VAL A CA 1
ATOM 3781 C C . VAL A 1 491 ? -3.559 -33.156 -17.219 1 97.44 491 VAL A C 1
ATOM 3783 O O . VAL A 1 491 ? -2.869 -32.156 -17.031 1 97.44 491 VAL A O 1
ATOM 3786 N N . LYS A 1 492 ? -3.289 -34.062 -18.109 1 96.69 492 LYS A N 1
ATOM 3787 C CA . LYS A 1 492 ? -2.146 -33.906 -19 1 96.69 492 LYS A CA 1
ATOM 3788 C C . LYS A 1 492 ? -2.283 -32.625 -19.812 1 96.69 492 LYS A C 1
ATOM 3790 O O . LYS A 1 492 ? -3.352 -32.344 -20.359 1 96.69 492 LYS A O 1
ATOM 3795 N N . GLY A 1 493 ? -1.202 -31.844 -19.797 1 96.19 493 GLY A N 1
ATOM 3796 C CA . GLY A 1 493 ? -1.205 -30.594 -20.547 1 96.19 493 GLY A CA 1
ATOM 3797 C C . GLY A 1 493 ? -1.93 -29.469 -19.844 1 96.19 493 GLY A C 1
ATOM 3798 O O . GLY A 1 493 ? -1.898 -28.328 -20.281 1 96.19 493 GLY A O 1
ATOM 3799 N N . GLY A 1 494 ? -2.596 -29.828 -18.766 1 95.88 494 GLY A N 1
ATOM 3800 C CA . GLY A 1 494 ? -3.381 -28.828 -18.031 1 95.88 494 GLY A CA 1
ATOM 3801 C C . GLY A 1 494 ? -2.527 -27.812 -17.312 1 95.88 494 GLY A C 1
ATOM 3802 O O . GLY A 1 494 ? -1.354 -28.062 -17.031 1 95.88 494 GLY A O 1
ATOM 3803 N N . ALA A 1 495 ? -3.084 -26.625 -17.016 1 94.81 495 ALA A N 1
ATOM 3804 C CA . ALA A 1 495 ? -2.447 -25.578 -16.203 1 94.81 495 ALA A CA 1
ATOM 3805 C C . ALA A 1 495 ? -2.947 -25.625 -14.766 1 94.81 495 ALA A C 1
ATOM 3807 O O . ALA A 1 495 ? -4.098 -25.984 -14.508 1 94.81 495 ALA A O 1
ATOM 3808 N N . PRO A 1 496 ? -2.061 -25.266 -13.82 1 92.31 496 PRO A N 1
ATOM 3809 C CA . PRO A 1 496 ? -2.506 -25.266 -12.43 1 92.31 496 PRO A CA 1
ATOM 3810 C C . PRO A 1 496 ? -3.613 -24.25 -12.156 1 92.31 496 PRO A C 1
ATOM 3812 O O . PRO A 1 496 ? -4.465 -24.469 -11.297 1 92.31 496 PRO A O 1
ATOM 3815 N N . TRP A 1 497 ? -3.553 -23.156 -12.797 1 91.44 497 TRP A N 1
ATOM 3816 C CA . TRP A 1 497 ? -4.668 -22.219 -12.828 1 91.44 497 TRP A CA 1
ATOM 3817 C C . TRP A 1 497 ? -4.84 -21.625 -14.227 1 91.44 497 TRP A C 1
ATOM 3819 O O . TRP A 1 497 ? -4.039 -21.891 -15.125 1 91.44 497 TRP A O 1
ATOM 3829 N N . TYR A 1 498 ? -5.891 -20.984 -14.438 1 90.81 498 TYR A N 1
ATOM 3830 C CA . TYR A 1 498 ? -6.25 -20.562 -15.789 1 90.81 498 TYR A CA 1
ATOM 3831 C C . TYR A 1 498 ? -5.445 -19.344 -16.219 1 90.81 498 TYR A C 1
ATOM 3833 O O . TYR A 1 498 ? -5.527 -18.281 -15.586 1 90.81 498 TYR A O 1
ATOM 3841 N N . TYR A 1 499 ? -4.672 -19.562 -17.297 1 90.06 499 TYR A N 1
ATOM 3842 C CA . TYR A 1 499 ? -3.971 -18.453 -17.938 1 90.06 499 TYR A CA 1
ATOM 3843 C C . TYR A 1 499 ? -4.711 -17.984 -19.188 1 90.06 499 TYR A C 1
ATOM 3845 O O . TYR A 1 499 ? -4.984 -16.797 -19.328 1 90.06 499 TYR A O 1
ATOM 3853 N N . SER A 1 500 ? -4.918 -18.922 -20.062 1 89.5 500 SER A N 1
ATOM 3854 C CA . SER A 1 500 ? -5.562 -18.672 -21.344 1 89.5 500 SER A CA 1
ATOM 3855 C C . SER A 1 500 ? -5.91 -19.969 -22.047 1 89.5 500 SER A C 1
ATOM 3857 O O . SER A 1 500 ? -5.355 -21.031 -21.734 1 89.5 500 SER A O 1
ATOM 3859 N N . GLY A 1 501 ? -6.887 -19.859 -22.859 1 90.5 501 GLY A N 1
ATOM 3860 C CA . GLY A 1 501 ? -7.227 -20.984 -23.703 1 90.5 501 GLY A CA 1
ATOM 3861 C C . GLY A 1 501 ? -7.797 -22.156 -22.922 1 90.5 501 GLY A C 1
ATOM 3862 O O . GLY A 1 501 ? -8.57 -21.969 -21.984 1 90.5 501 GLY A O 1
ATOM 3863 N N . THR A 1 502 ? -7.5 -23.375 -23.484 1 92.44 502 THR A N 1
ATOM 3864 C CA . THR A 1 502 ? -8.023 -24.594 -22.875 1 92.44 502 THR A CA 1
ATOM 3865 C C . THR A 1 502 ? -6.945 -25.672 -22.812 1 92.44 502 THR A C 1
ATOM 3867 O O . THR A 1 502 ? -7.141 -26.781 -23.328 1 92.44 502 THR A O 1
ATOM 3870 N N . PRO A 1 503 ? -5.93 -25.344 -22.109 1 93 503 PRO A N 1
ATOM 3871 C CA . PRO A 1 503 ? -4.836 -26.328 -22.062 1 93 503 PRO A CA 1
ATOM 3872 C C . PRO A 1 503 ? -5.25 -27.656 -21.453 1 93 503 PRO A C 1
ATOM 3874 O O . PRO A 1 503 ? -5.77 -27.703 -20.344 1 93 503 PRO A O 1
ATOM 3877 N N . GLY A 1 504 ? -5 -28.734 -22.234 1 95.25 504 GLY A N 1
ATOM 3878 C CA . GLY A 1 504 ? -5.168 -30.078 -21.734 1 95.25 504 GLY A CA 1
ATOM 3879 C C . GLY A 1 504 ? -6.586 -30.609 -21.891 1 95.25 504 GLY A C 1
ATOM 3880 O O . GLY A 1 504 ? -6.891 -31.719 -21.469 1 95.25 504 GLY A O 1
ATOM 3881 N N . ILE A 1 505 ? -7.461 -29.844 -22.484 1 96.5 505 ILE A N 1
ATOM 3882 C CA . ILE A 1 505 ? -8.867 -30.219 -22.547 1 96.5 505 ILE A CA 1
ATOM 3883 C C . ILE A 1 505 ? -9.016 -31.547 -23.281 1 96.5 505 ILE A C 1
ATOM 3885 O O . ILE A 1 505 ? -9.898 -32.344 -22.969 1 96.5 505 ILE A O 1
ATOM 3889 N N . GLU A 1 506 ? -8.125 -31.906 -24.234 1 96 506 GLU A N 1
ATOM 3890 C CA . GLU A 1 506 ? -8.188 -33.125 -25.016 1 96 506 GLU A CA 1
ATOM 3891 C C . GLU A 1 506 ? -7.898 -34.344 -24.141 1 96 506 GLU A C 1
ATOM 3893 O O . GLU A 1 506 ? -8.266 -35.469 -24.484 1 96 506 GLU A O 1
ATOM 3898 N N . TYR A 1 507 ? -7.273 -34.094 -23 1 97.06 507 TYR A N 1
ATOM 3899 C CA . TYR A 1 507 ? -6.887 -35.188 -22.125 1 97.06 507 TYR A CA 1
ATOM 3900 C C . TYR A 1 507 ? -7.758 -35.25 -20.875 1 97.06 507 TYR A C 1
ATOM 3902 O O . TYR A 1 507 ? -7.594 -36.125 -20.016 1 97.06 507 TYR A O 1
ATOM 3910 N N . ALA A 1 508 ? -8.656 -34.344 -20.734 1 97.88 508 ALA A N 1
ATOM 3911 C CA . ALA A 1 508 ? -9.57 -34.344 -19.594 1 97.88 508 ALA A CA 1
ATOM 3912 C C . ALA A 1 508 ? -10.719 -35.344 -19.797 1 97.88 508 ALA A C 1
ATOM 3914 O O . ALA A 1 508 ? -11.328 -35.375 -20.875 1 97.88 508 ALA A O 1
ATOM 3915 N N . ASP A 1 509 ? -10.945 -36.125 -18.781 1 98.31 509 ASP A N 1
ATOM 3916 C CA . ASP A 1 509 ? -12.117 -36.969 -18.812 1 98.31 509 ASP A CA 1
ATOM 3917 C C . ASP A 1 509 ? -13.398 -36.156 -18.625 1 98.31 509 ASP A C 1
ATOM 3919 O O . ASP A 1 509 ? -14.422 -36.438 -19.25 1 98.31 509 ASP A O 1
ATOM 3923 N N . TYR A 1 510 ? -13.281 -35.188 -17.703 1 98.38 510 TYR A N 1
ATOM 3924 C CA . TYR A 1 510 ? -14.43 -34.375 -17.391 1 98.38 510 TYR A CA 1
ATOM 3925 C C . TYR A 1 510 ? -14.023 -32.906 -17.172 1 98.38 510 TYR A C 1
ATOM 3927 O O . TYR A 1 510 ? -12.867 -32.625 -16.859 1 98.38 510 TYR A O 1
ATOM 3935 N N . VAL A 1 511 ? -14.953 -32.031 -17.438 1 98.25 511 VAL A N 1
ATOM 3936 C CA . VAL A 1 511 ? -14.852 -30.609 -17.141 1 98.25 511 VAL A CA 1
ATOM 3937 C C . VAL A 1 511 ? -15.922 -30.203 -16.141 1 98.25 511 VAL A C 1
ATOM 3939 O O . VAL A 1 511 ? -17.109 -30.328 -16.406 1 98.25 511 VAL A O 1
ATOM 3942 N N . ALA A 1 512 ? -15.43 -29.797 -14.969 1 98.06 512 ALA A N 1
ATOM 3943 C CA . ALA A 1 512 ? -16.344 -29.297 -13.945 1 98.06 512 ALA A CA 1
ATOM 3944 C C . ALA A 1 512 ? -16.625 -27.812 -14.133 1 98.06 512 ALA A C 1
ATOM 3946 O O . ALA A 1 512 ? -15.703 -27 -14.203 1 98.06 512 ALA A O 1
ATOM 3947 N N . VAL A 1 513 ? -17.812 -27.406 -14.188 1 97.69 513 VAL A N 1
ATOM 3948 C CA . VAL A 1 513 ? -18.25 -26.031 -14.328 1 97.69 513 VAL A CA 1
ATOM 3949 C C . VAL A 1 513 ? -18.953 -25.562 -13.047 1 97.69 513 VAL A C 1
ATOM 3951 O O . VAL A 1 513 ? -20.141 -25.828 -12.852 1 97.69 513 VAL A O 1
ATOM 3954 N N . PRO A 1 514 ? -18.203 -24.891 -12.25 1 96.38 514 PRO A N 1
ATOM 3955 C CA . PRO A 1 514 ? -18.875 -24.359 -11.062 1 96.38 514 PRO A CA 1
ATOM 3956 C C . PRO A 1 514 ? -20 -23.391 -11.406 1 96.38 514 PRO A C 1
ATOM 3958 O O . PRO A 1 514 ? -19.859 -22.562 -12.32 1 96.38 514 PRO A O 1
ATOM 3961 N N . LEU A 1 515 ? -21.047 -23.547 -10.711 1 95.38 515 LEU A N 1
ATOM 3962 C CA . LEU A 1 515 ? -22.141 -22.625 -10.922 1 95.38 515 LEU A CA 1
ATOM 3963 C C . LEU A 1 515 ? -21.797 -21.234 -10.375 1 95.38 515 LEU A C 1
ATOM 3965 O O . LEU A 1 515 ? -22 -20.234 -11.062 1 95.38 515 LEU A O 1
ATOM 3969 N N . CYS A 1 516 ? -21.234 -21.203 -9.156 1 94.5 516 CYS A N 1
ATOM 3970 C CA . CYS A 1 516 ? -20.656 -19.984 -8.609 1 94.5 516 CYS A CA 1
ATOM 3971 C C . CYS A 1 516 ? -19.141 -20.125 -8.422 1 94.5 516 CYS A C 1
ATOM 3973 O O . CYS A 1 516 ? -18.688 -20.609 -7.387 1 94.5 516 CYS A O 1
ATOM 3975 N N . PRO A 1 517 ? -18.438 -19.578 -9.453 1 94.62 517 PRO A N 1
ATOM 3976 C CA . PRO A 1 517 ? -16.984 -19.766 -9.43 1 94.62 517 PRO A CA 1
ATOM 3977 C C . PRO A 1 517 ? -16.281 -18.797 -8.477 1 94.62 517 PRO A C 1
ATOM 3979 O O . PRO A 1 517 ? -16.922 -17.891 -7.926 1 94.62 517 PRO A O 1
ATOM 3982 N N . THR A 1 518 ? -15 -19.047 -8.227 1 92.69 518 THR A N 1
ATOM 3983 C CA . THR A 1 518 ? -14.172 -18.109 -7.473 1 92.69 518 THR A CA 1
ATOM 3984 C C . THR A 1 518 ? -13.867 -16.859 -8.305 1 92.69 518 THR A C 1
ATOM 3986 O O . THR A 1 518 ? -13.555 -15.805 -7.754 1 92.69 518 THR A O 1
ATOM 3989 N N . SER A 1 519 ? -13.93 -17.094 -9.633 1 91.31 519 SER A N 1
ATOM 3990 C CA . SER A 1 519 ? -13.727 -15.977 -10.555 1 91.31 519 SER A CA 1
ATOM 3991 C C . SER A 1 519 ? -14.688 -16.047 -11.734 1 91.31 519 SER A C 1
ATOM 3993 O O . SER A 1 519 ? -14.516 -16.891 -12.625 1 91.31 519 SER A O 1
ATOM 3995 N N . LEU A 1 520 ? -15.57 -15.109 -11.812 1 91.06 520 LEU A N 1
ATOM 3996 C CA . LEU A 1 520 ? -16.562 -15.055 -12.875 1 91.06 520 LEU A CA 1
ATOM 3997 C C . LEU A 1 520 ? -15.906 -14.828 -14.234 1 91.06 520 LEU A C 1
ATOM 3999 O O . LEU A 1 520 ? -16.297 -15.445 -15.227 1 91.06 520 LEU A O 1
ATOM 4003 N N . SER A 1 521 ? -14.961 -13.977 -14.188 1 88.81 521 SER A N 1
ATOM 4004 C CA . SER A 1 521 ? -14.312 -13.609 -15.438 1 88.81 521 SER A CA 1
ATOM 4005 C C . SER A 1 521 ? -13.523 -14.781 -16.016 1 88.81 521 SER A C 1
ATOM 4007 O O . SER A 1 521 ? -13.523 -15 -17.234 1 88.81 521 SER A O 1
ATOM 4009 N N . ARG A 1 522 ? -12.914 -15.547 -15.164 1 91.19 522 ARG A N 1
ATOM 4010 C CA . ARG A 1 522 ? -12.109 -16.672 -15.633 1 91.19 522 ARG A CA 1
ATOM 4011 C C . ARG A 1 522 ? -13 -17.812 -16.125 1 91.19 522 ARG A C 1
ATOM 4013 O O . ARG A 1 522 ? -12.672 -18.469 -17.125 1 91.19 522 ARG A O 1
ATOM 4020 N N . ARG A 1 523 ? -14.047 -18.047 -15.422 1 93.81 523 ARG A N 1
ATOM 4021 C CA . ARG A 1 523 ? -14.977 -19.062 -15.914 1 93.81 523 ARG A CA 1
ATOM 4022 C C . ARG A 1 523 ? -15.508 -18.688 -17.297 1 93.81 523 ARG A C 1
ATOM 4024 O O . ARG A 1 523 ? -15.547 -19.531 -18.188 1 93.81 523 ARG A O 1
ATOM 4031 N N . ALA A 1 524 ? -15.906 -17.453 -17.422 1 92.38 524 ALA A N 1
ATOM 4032 C CA . ALA A 1 524 ? -16.453 -17 -18.703 1 92.38 524 ALA A CA 1
ATOM 4033 C C . ALA A 1 524 ? -15.422 -17.094 -19.812 1 92.38 524 ALA A C 1
ATOM 4035 O O . ALA A 1 524 ? -15.727 -17.562 -20.906 1 92.38 524 ALA A O 1
ATOM 4036 N N . SER A 1 525 ? -14.234 -16.672 -19.531 1 91.44 525 SER A N 1
ATOM 4037 C CA . SER A 1 525 ? -13.164 -16.703 -20.531 1 91.44 525 SER A CA 1
ATOM 4038 C C . SER A 1 525 ? -12.836 -18.125 -20.969 1 91.44 525 SER A C 1
ATOM 4040 O O . SER A 1 525 ? -12.594 -18.375 -22.141 1 91.44 525 SER A O 1
ATOM 4042 N N . MET A 1 526 ? -12.828 -19 -20.031 1 93.69 526 MET A N 1
ATOM 4043 C CA . MET A 1 526 ? -12.508 -20.391 -20.359 1 93.69 526 MET A CA 1
ATOM 4044 C C . MET A 1 526 ? -13.625 -21.016 -21.188 1 93.69 526 MET A C 1
ATOM 4046 O O . MET A 1 526 ? -13.352 -21.734 -22.156 1 93.69 526 MET A O 1
ATOM 4050 N N . LEU A 1 527 ? -14.805 -20.781 -20.812 1 95.38 527 LEU A N 1
ATOM 4051 C CA . LEU A 1 527 ? -15.938 -21.328 -21.562 1 95.38 527 LEU A CA 1
ATOM 4052 C C . LEU A 1 527 ? -15.969 -20.75 -22.969 1 95.38 527 LEU A C 1
ATOM 4054 O O . LEU A 1 527 ? -16.297 -21.469 -23.922 1 95.38 527 LEU A O 1
ATOM 4058 N N . GLU A 1 528 ? -15.664 -19.5 -23.078 1 92.69 528 GLU A N 1
ATOM 4059 C CA . GLU A 1 528 ? -15.555 -18.906 -24.406 1 92.69 528 GLU A CA 1
ATOM 4060 C C . GLU A 1 528 ? -14.461 -19.562 -25.234 1 92.69 528 GLU A C 1
ATOM 4062 O O . GLU A 1 528 ? -14.648 -19.828 -26.422 1 92.69 528 GLU A O 1
ATOM 4067 N N . ALA A 1 529 ? -13.344 -19.781 -24.609 1 92.75 529 ALA A N 1
ATOM 4068 C CA . ALA A 1 529 ? -12.234 -20.453 -25.297 1 92.75 529 ALA A CA 1
ATOM 4069 C C . ALA A 1 529 ? -12.617 -21.859 -25.734 1 92.75 529 ALA A C 1
ATOM 4071 O O . ALA A 1 529 ? -12.211 -22.312 -26.797 1 92.75 529 ALA A O 1
ATOM 4072 N N . ILE A 1 530 ? -13.359 -22.562 -24.922 1 95.06 530 ILE A N 1
ATOM 4073 C CA . ILE A 1 530 ? -13.82 -23.906 -25.234 1 95.06 530 ILE A CA 1
ATOM 4074 C C . ILE A 1 530 ? -14.734 -23.875 -26.453 1 95.06 530 ILE A C 1
ATOM 4076 O O . ILE A 1 530 ? -14.562 -24.672 -27.391 1 95.06 530 ILE A O 1
ATOM 4080 N N . ASN A 1 531 ? -15.594 -22.938 -26.438 1 93.44 531 ASN A N 1
ATOM 4081 C CA . ASN A 1 531 ? -16.516 -22.781 -27.562 1 93.44 531 ASN A CA 1
ATOM 4082 C C . ASN A 1 531 ? -15.766 -22.406 -28.844 1 93.44 531 ASN A C 1
ATOM 4084 O O . ASN A 1 531 ? -16.047 -22.953 -29.906 1 93.44 531 ASN A O 1
ATOM 4088 N N . GLU A 1 532 ? -14.906 -21.516 -28.75 1 92 532 GLU A N 1
ATOM 4089 C CA . GLU A 1 532 ? -14.133 -21.062 -29.906 1 92 532 GLU A CA 1
ATOM 4090 C C . GLU A 1 532 ? -13.273 -22.188 -30.469 1 92 532 GLU A C 1
ATOM 4092 O O . GLU A 1 532 ? -13.008 -22.234 -31.672 1 92 532 GLU A O 1
ATOM 4097 N N . GLY A 1 533 ? -12.891 -23.062 -29.547 1 93 533 GLY A N 1
ATOM 4098 C CA . GLY A 1 533 ? -12.086 -24.203 -29.953 1 93 533 GLY A CA 1
ATOM 4099 C C . GLY A 1 533 ? -12.906 -25.297 -30.609 1 93 533 GLY A C 1
ATOM 4100 O O . GLY A 1 533 ? -12.352 -26.281 -31.094 1 93 533 GLY A O 1
ATOM 4101 N N . GLY A 1 534 ? -14.18 -25.156 -30.672 1 92.81 534 GLY A N 1
ATOM 4102 C CA . GLY A 1 534 ? -15.047 -26.125 -31.312 1 92.81 534 GLY A CA 1
ATOM 4103 C C . GLY A 1 534 ? -15.43 -27.281 -30.391 1 92.81 534 GLY A C 1
ATOM 4104 O O . GLY A 1 534 ? -16.016 -28.266 -30.844 1 92.81 534 GLY A O 1
ATOM 4105 N N . TRP A 1 535 ? -15.102 -27.188 -29.125 1 94.44 535 TRP A N 1
ATOM 4106 C CA . TRP A 1 535 ? -15.43 -28.234 -28.172 1 94.44 535 TRP A CA 1
ATOM 4107 C C . TRP A 1 535 ? -16.891 -28.141 -27.75 1 94.44 535 TRP A C 1
ATOM 4109 O O . TRP A 1 535 ? -17.453 -27.047 -27.672 1 94.44 535 TRP A O 1
ATOM 4119 N N . THR A 1 536 ? -17.484 -29.25 -27.531 1 93.56 536 THR A N 1
ATOM 4120 C CA . THR A 1 536 ? -18.812 -29.328 -26.922 1 93.56 536 THR A CA 1
ATOM 4121 C C . THR A 1 536 ? -18.75 -30.016 -25.562 1 93.56 536 THR A C 1
ATOM 4123 O O . THR A 1 536 ? -18.016 -31 -25.391 1 93.56 536 THR A O 1
ATOM 4126 N N . LEU A 1 537 ? -19.469 -29.531 -24.641 1 97.12 537 LEU A N 1
ATOM 4127 C CA . LEU A 1 537 ? -19.484 -30.078 -23.281 1 97.12 537 LEU A CA 1
ATOM 4128 C C . LEU A 1 537 ? -20.781 -30.844 -23.031 1 97.12 537 LEU A C 1
ATOM 4130 O O . LEU A 1 537 ? -21.812 -30.234 -22.734 1 97.12 537 LEU A O 1
ATOM 4134 N N . ARG A 1 538 ? -20.703 -32.125 -23.062 1 97.56 538 ARG A N 1
ATOM 4135 C CA . ARG A 1 538 ? -21.875 -32.938 -22.797 1 97.56 538 ARG A CA 1
ATOM 4136 C C . ARG A 1 538 ? -22.109 -33.125 -21.297 1 97.56 538 ARG A C 1
ATOM 4138 O O . ARG A 1 538 ? -21.266 -33.719 -20.609 1 97.56 538 ARG A O 1
ATOM 4145 N N . GLU A 1 539 ? -23.25 -32.719 -20.859 1 97.38 539 GLU A N 1
ATOM 4146 C CA . GLU A 1 539 ? -23.562 -32.812 -19.422 1 97.38 539 GLU A CA 1
ATOM 4147 C C . GLU A 1 539 ? -23.719 -34.25 -19 1 97.38 539 GLU A C 1
ATOM 4149 O O . GLU A 1 539 ? -24.422 -35.031 -19.656 1 97.38 539 GLU A O 1
ATOM 4154 N N . VAL A 1 540 ? -23.078 -34.625 -17.875 1 97.94 540 VAL A N 1
ATOM 4155 C CA . VAL A 1 540 ? -23.188 -35.969 -17.375 1 97.94 540 VAL A CA 1
ATOM 4156 C C . VAL A 1 540 ? -23.734 -35.969 -15.945 1 97.94 540 VAL A C 1
ATOM 4158 O O . VAL A 1 540 ? -24.266 -36.969 -15.469 1 97.94 540 VAL A O 1
ATOM 4161 N N . ARG A 1 541 ? -23.578 -34.781 -15.273 1 97.19 541 ARG A N 1
ATOM 4162 C CA . ARG A 1 541 ? -24.094 -34.625 -13.914 1 97.19 541 ARG A CA 1
ATOM 4163 C C . ARG A 1 541 ? -24.359 -33.156 -13.602 1 97.19 541 ARG A C 1
ATOM 4165 O O . ARG A 1 541 ? -23.578 -32.281 -13.977 1 97.19 541 ARG A O 1
ATOM 4172 N N . ARG A 1 542 ? -25.469 -32.875 -12.953 1 96.12 542 ARG A N 1
ATOM 4173 C CA . ARG A 1 542 ? -25.812 -31.531 -12.5 1 96.12 542 ARG A CA 1
ATOM 4174 C C . ARG A 1 542 ? -26.141 -31.516 -11.016 1 96.12 542 ARG A C 1
ATOM 4176 O O . ARG A 1 542 ? -26.922 -32.344 -10.547 1 96.12 542 ARG A O 1
ATOM 4183 N N . THR A 1 543 ? -25.469 -30.719 -10.32 1 95.69 543 THR A N 1
ATOM 4184 C CA . THR A 1 543 ? -25.734 -30.531 -8.906 1 95.69 543 THR A CA 1
ATOM 4185 C C . THR A 1 543 ? -26.062 -29.062 -8.617 1 95.69 543 THR A C 1
ATOM 4187 O O . THR A 1 543 ? -26.141 -28.25 -9.531 1 95.69 543 THR A O 1
ATOM 4190 N N . ALA A 1 544 ? -26.234 -28.797 -7.297 1 92.56 544 ALA A N 1
ATOM 4191 C CA . ALA A 1 544 ? -26.484 -27.422 -6.879 1 92.56 544 ALA A CA 1
ATOM 4192 C C . ALA A 1 544 ? -25.203 -26.594 -6.914 1 92.56 544 ALA A C 1
ATOM 4194 O O . ALA A 1 544 ? -25.25 -25.359 -6.934 1 92.56 544 ALA A O 1
ATOM 4195 N N . LEU A 1 545 ? -24.031 -27.25 -7.023 1 95.25 545 LEU A N 1
ATOM 4196 C CA . LEU A 1 545 ? -22.766 -26.547 -6.91 1 95.25 545 LEU A CA 1
ATOM 4197 C C . LEU A 1 545 ? -22.031 -26.5 -8.25 1 95.25 545 LEU A C 1
ATOM 4199 O O . LEU A 1 545 ? -21.297 -25.562 -8.531 1 95.25 545 LEU A O 1
ATOM 4203 N N . TYR A 1 546 ? -22.234 -27.594 -9.016 1 97.12 546 TYR A N 1
ATOM 4204 C CA . TYR A 1 546 ? -21.469 -27.672 -10.25 1 97.12 546 TYR A CA 1
ATOM 4205 C C . TYR A 1 546 ? -22.172 -28.562 -11.266 1 97.12 546 TYR A C 1
ATOM 4207 O O . TYR A 1 546 ? -23.078 -29.328 -10.922 1 97.12 546 TYR A O 1
ATOM 4215 N N . ILE A 1 547 ? -21.797 -28.328 -12.523 1 97.81 547 ILE A N 1
ATOM 4216 C CA . ILE A 1 547 ? -22.172 -29.203 -13.633 1 97.81 547 ILE A CA 1
ATOM 4217 C C . ILE A 1 547 ? -20.938 -29.938 -14.141 1 97.81 547 ILE A C 1
ATOM 4219 O O . ILE A 1 547 ? -19.922 -29.328 -14.438 1 97.81 547 ILE A O 1
ATOM 4223 N N . LEU A 1 548 ? -21.047 -31.219 -14.086 1 98.5 548 LEU A N 1
ATOM 4224 C CA . LEU A 1 548 ? -19.984 -32.031 -14.656 1 98.5 548 LEU A CA 1
ATOM 4225 C C . LEU A 1 548 ? -20.25 -32.344 -16.125 1 98.5 548 LEU A C 1
ATOM 4227 O O . LEU A 1 548 ? -21.359 -32.75 -16.469 1 98.5 548 LEU A O 1
ATOM 4231 N N . THR A 1 549 ? -19.266 -32.125 -16.953 1 98.38 549 THR A N 1
ATOM 4232 C CA . THR A 1 549 ? -19.453 -32.344 -18.391 1 98.38 549 THR A CA 1
ATOM 4233 C C . THR A 1 549 ? -18.312 -33.188 -18.953 1 98.38 549 THR A C 1
ATOM 4235 O O . THR A 1 549 ? -17.25 -33.312 -18.328 1 98.38 549 THR A O 1
ATOM 4238 N N . GLN A 1 550 ? -18.562 -33.844 -20.047 1 98.19 550 GLN A N 1
ATOM 4239 C CA . GLN A 1 550 ? -17.547 -34.531 -20.844 1 98.19 550 GLN A CA 1
ATOM 4240 C C . GLN A 1 550 ? -17.219 -33.719 -22.094 1 98.19 550 GLN A C 1
ATOM 4242 O O . GLN A 1 550 ? -18.109 -33.406 -22.891 1 98.19 550 GLN A O 1
ATOM 4247 N N . PRO A 1 551 ? -15.969 -33.406 -22.188 1 97.56 551 PRO A N 1
ATOM 4248 C CA . PRO A 1 551 ? -15.617 -32.656 -23.406 1 97.56 551 PRO A CA 1
ATOM 4249 C C . PRO A 1 551 ? -15.625 -33.531 -24.656 1 97.56 551 PRO A C 1
ATOM 4251 O O . PRO A 1 551 ? -15.102 -34.656 -24.625 1 97.56 551 PRO A O 1
ATOM 4254 N N . VAL A 1 552 ? -16.266 -33.031 -25.703 1 95.44 552 VAL A N 1
ATOM 4255 C CA . VAL A 1 552 ? -16.328 -33.719 -27 1 95.44 552 VAL A CA 1
ATOM 4256 C C . VAL A 1 552 ? -15.617 -32.875 -28.047 1 95.44 552 VAL A C 1
ATOM 4258 O O . VAL A 1 552 ? -15.977 -31.734 -28.281 1 95.44 552 VAL A O 1
ATOM 4261 N N . GLY A 1 553 ? -14.695 -33.469 -28.625 1 91.38 553 GLY A N 1
ATOM 4262 C CA . GLY A 1 553 ? -13.852 -32.781 -29.594 1 91.38 553 GLY A CA 1
ATOM 4263 C C . GLY A 1 553 ? -14.602 -32.344 -30.844 1 91.38 553 GLY A C 1
ATOM 4264 O O . GLY A 1 553 ? -15.703 -32.844 -31.109 1 91.38 553 GLY A O 1
ATOM 4265 N N . PRO A 1 554 ? -14.102 -31.406 -31.516 1 86.19 554 PRO A N 1
ATOM 4266 C CA . PRO A 1 554 ? -14.695 -31.047 -32.812 1 86.19 554 PRO A CA 1
ATOM 4267 C C . PRO A 1 554 ? -14.547 -32.125 -33.844 1 86.19 554 PRO A C 1
ATOM 4269 O O . PRO A 1 554 ? -13.625 -32.938 -33.781 1 86.19 554 PRO A O 1
ATOM 4272 N N . MET B 1 1 ? 35.438 39.844 22.188 1 24.39 1 MET B N 1
ATOM 4273 C CA . MET B 1 1 ? 35.625 39.812 20.75 1 24.39 1 MET B CA 1
ATOM 4274 C C . MET B 1 1 ? 34.844 38.656 20.125 1 24.39 1 MET B C 1
ATOM 4276 O O . MET B 1 1 ? 34.688 38.594 18.906 1 24.39 1 MET B O 1
ATOM 4280 N N . TRP B 1 2 ? 34.594 37.531 20.922 1 27.03 2 TRP B N 1
ATOM 4281 C CA . TRP B 1 2 ? 33.844 36.344 20.5 1 27.03 2 TRP B CA 1
ATOM 4282 C C . TRP B 1 2 ? 32.375 36.688 20.281 1 27.03 2 TRP B C 1
ATOM 4284 O O . TRP B 1 2 ? 31.656 36.031 19.531 1 27.03 2 TRP B O 1
ATOM 4294 N N . LEU B 1 3 ? 31.797 37.719 21 1 28.5 3 LEU B N 1
ATOM 4295 C CA . LEU B 1 3 ? 30.406 38.125 20.859 1 28.5 3 LEU B CA 1
ATOM 4296 C C . LEU B 1 3 ? 30.172 38.812 19.516 1 28.5 3 LEU B C 1
ATOM 4298 O O . LEU B 1 3 ? 29.031 39.125 19.172 1 28.5 3 LEU B O 1
ATOM 4302 N N . LYS B 1 4 ? 31.172 39.562 19 1 36.44 4 LYS B N 1
ATOM 4303 C CA . LYS B 1 4 ? 30.953 40.375 17.797 1 36.44 4 LYS B CA 1
ATOM 4304 C C . LYS B 1 4 ? 30.672 39.5 16.578 1 36.44 4 LYS B C 1
ATOM 4306 O O . LYS B 1 4 ? 29.906 39.875 15.695 1 36.44 4 LYS B O 1
ATOM 4311 N N . ASN B 1 5 ? 31.5 38.406 16.422 1 32.28 5 ASN B N 1
ATOM 4312 C CA . ASN B 1 5 ? 31.391 37.625 15.195 1 32.28 5 ASN B CA 1
ATOM 4313 C C . ASN B 1 5 ? 30.094 36.812 15.141 1 32.28 5 ASN B C 1
ATOM 4315 O O . ASN B 1 5 ? 29.734 36.281 14.094 1 32.28 5 ASN B O 1
ATOM 4319 N N . GLY B 1 6 ? 29.453 36.5 16.266 1 36.06 6 GLY B N 1
ATOM 4320 C CA . GLY B 1 6 ? 28.188 35.781 16.266 1 36.06 6 GLY B CA 1
ATOM 4321 C C . GLY B 1 6 ? 27.031 36.625 15.727 1 36.06 6 GLY B C 1
ATOM 4322 O O . GLY B 1 6 ? 26.031 36.062 15.258 1 36.06 6 GLY B O 1
ATOM 4323 N N . ASN B 1 7 ? 27.062 37.906 16.047 1 37.25 7 ASN B N 1
ATOM 4324 C CA . ASN B 1 7 ? 26.047 38.875 15.625 1 37.25 7 ASN B CA 1
ATOM 4325 C C . ASN B 1 7 ? 26.062 39.094 14.117 1 37.25 7 ASN B C 1
ATOM 4327 O O . ASN B 1 7 ? 25.031 39.375 13.516 1 37.25 7 ASN B O 1
ATOM 4331 N N . ASN B 1 8 ? 27.25 39.219 13.5 1 35.88 8 ASN B N 1
ATOM 4332 C CA . ASN B 1 8 ? 27.359 39.5 12.07 1 35.88 8 ASN B CA 1
ATOM 4333 C C . ASN B 1 8 ? 26.812 38.344 11.227 1 35.88 8 ASN B C 1
ATOM 4335 O O . ASN B 1 8 ? 26.297 38.562 10.125 1 35.88 8 ASN B O 1
ATOM 4339 N N . LEU B 1 9 ? 27.078 37.062 11.594 1 38.94 9 LEU B N 1
ATOM 4340 C CA . LEU B 1 9 ? 26.531 35.938 10.844 1 38.94 9 LEU B CA 1
ATOM 4341 C C . LEU B 1 9 ? 25 35.906 10.953 1 38.94 9 LEU B C 1
ATOM 4343 O O . LEU B 1 9 ? 24.328 35.312 10.117 1 38.94 9 LEU B O 1
ATOM 4347 N N . ARG B 1 10 ? 24.453 36.5 11.969 1 43.66 10 ARG B N 1
ATOM 4348 C CA . ARG B 1 10 ? 23.016 36.594 12.242 1 43.66 10 ARG B CA 1
ATOM 4349 C C . ARG B 1 10 ? 22.344 37.625 11.359 1 43.66 10 ARG B C 1
ATOM 4351 O O . ARG B 1 10 ? 21.203 37.438 10.922 1 43.66 10 ARG B O 1
ATOM 4358 N N . ILE B 1 11 ? 22.875 38.812 11.188 1 41.31 11 ILE B N 1
ATOM 4359 C CA . ILE B 1 11 ? 22.328 39.906 10.383 1 41.31 11 ILE B CA 1
ATOM 4360 C C . ILE B 1 11 ? 22.266 39.469 8.914 1 41.31 11 ILE B C 1
ATOM 4362 O O . ILE B 1 11 ? 21.312 39.812 8.211 1 41.31 11 ILE B O 1
ATOM 4366 N N . GLU B 1 12 ? 23.203 38.75 8.375 1 44.72 12 GLU B N 1
ATOM 4367 C CA . GLU B 1 12 ? 23.219 38.312 6.98 1 44.72 12 GLU B CA 1
ATOM 4368 C C . GLU B 1 12 ? 22.156 37.281 6.695 1 44.72 12 GLU B C 1
ATOM 4370 O O . GLU B 1 12 ? 21.797 37.031 5.535 1 44.72 12 GLU B O 1
ATOM 4375 N N . ALA B 1 13 ? 21.609 36.625 7.777 1 55.06 13 ALA B N 1
ATOM 4376 C CA . ALA B 1 13 ? 20.656 35.531 7.586 1 55.06 13 ALA B CA 1
ATOM 4377 C C . ALA B 1 13 ? 19.234 36.062 7.441 1 55.06 13 ALA B C 1
ATOM 4379 O O . ALA B 1 13 ? 18.312 35.312 7.109 1 55.06 13 ALA B O 1
ATOM 4380 N N . GLN B 1 14 ? 18.953 37.406 7.84 1 55.97 14 GLN B N 1
ATOM 4381 C CA . GLN B 1 14 ? 17.609 37.938 7.703 1 55.97 14 GLN B CA 1
ATOM 4382 C C . GLN B 1 14 ? 17.234 38.125 6.234 1 55.97 14 GLN B C 1
ATOM 4384 O O . GLN B 1 14 ? 18.016 38.688 5.457 1 55.97 14 GLN B O 1
ATOM 4389 N N . MET B 1 15 ? 16.203 37.5 5.887 1 68.69 15 MET B N 1
ATOM 4390 C CA . MET B 1 15 ? 15.742 37.656 4.508 1 68.69 15 MET B CA 1
ATOM 4391 C C . MET B 1 15 ? 15.406 39.125 4.215 1 68.69 15 MET B C 1
ATOM 4393 O O . MET B 1 15 ? 14.656 39.75 4.965 1 68.69 15 MET B O 1
ATOM 4397 N N . GLY B 1 16 ? 16.047 39.812 3.359 1 75.5 16 GLY B N 1
ATOM 4398 C CA . GLY B 1 16 ? 15.797 41.188 2.975 1 75.5 16 GLY B CA 1
ATOM 4399 C C . GLY B 1 16 ? 14.383 41.406 2.471 1 75.5 16 GLY B C 1
ATOM 4400 O O . GLY B 1 16 ? 13.633 40.438 2.246 1 75.5 16 GLY B O 1
ATOM 4401 N N . ARG B 1 17 ? 13.828 42.625 2.49 1 78.81 17 ARG B N 1
ATOM 4402 C CA . ARG B 1 17 ? 12.492 43 2.043 1 78.81 17 ARG B CA 1
ATOM 4403 C C . ARG B 1 17 ? 12.195 42.438 0.657 1 78.81 17 ARG B C 1
ATOM 4405 O O . ARG B 1 17 ? 11.102 41.938 0.405 1 78.81 17 ARG B O 1
ATOM 4412 N N . SER B 1 18 ? 13.172 42.5 -0.144 1 80.81 18 SER B N 1
ATOM 4413 C CA . SER B 1 18 ? 13 42 -1.506 1 80.81 18 SER B CA 1
ATOM 4414 C C . SER B 1 18 ? 12.844 40.5 -1.524 1 80.81 18 SER B C 1
ATOM 4416 O O . SER B 1 18 ? 12.047 39.969 -2.293 1 80.81 18 SER B O 1
ATOM 4418 N N . SER B 1 19 ? 13.508 39.812 -0.7 1 89.69 19 SER B N 1
ATOM 4419 C CA . SER B 1 19 ? 13.422 38.375 -0.619 1 89.69 19 SER B CA 1
ATOM 4420 C C . SER B 1 19 ? 12.086 37.906 -0.025 1 89.69 19 SER B C 1
ATOM 4422 O O . SER B 1 19 ? 11.5 36.938 -0.469 1 89.69 19 SER B O 1
ATOM 4424 N N . THR B 1 20 ? 11.656 38.688 0.911 1 93.5 20 THR B N 1
ATOM 4425 C CA . THR B 1 20 ? 10.359 38.406 1.512 1 93.5 20 THR B CA 1
ATOM 4426 C C . THR B 1 20 ? 9.234 38.594 0.5 1 93.5 20 THR B C 1
ATOM 4428 O O . THR B 1 20 ? 8.289 37.812 0.449 1 93.5 20 THR B O 1
ATOM 4431 N N . ALA B 1 21 ? 9.336 39.656 -0.271 1 95.94 21 ALA B N 1
ATOM 4432 C CA . ALA B 1 21 ? 8.344 39.938 -1.308 1 95.94 21 ALA B CA 1
ATOM 4433 C C . ALA B 1 21 ? 8.312 38.812 -2.342 1 95.94 21 ALA B C 1
ATOM 4435 O O . ALA B 1 21 ? 7.238 38.438 -2.811 1 95.94 21 ALA B O 1
ATOM 4436 N N . ARG B 1 22 ? 9.422 38.344 -2.748 1 96.88 22 ARG B N 1
ATOM 4437 C CA . ARG B 1 22 ? 9.5 37.25 -3.711 1 96.88 22 ARG B CA 1
ATOM 4438 C C . ARG B 1 22 ? 8.883 35.969 -3.143 1 96.88 22 ARG B C 1
ATOM 4440 O O . ARG B 1 22 ? 8.164 35.25 -3.846 1 96.88 22 ARG B O 1
ATOM 4447 N N . LEU B 1 23 ? 9.227 35.719 -1.915 1 97.75 23 LEU B N 1
ATOM 4448 C CA . LEU B 1 23 ? 8.641 34.562 -1.245 1 97.75 23 LEU B CA 1
ATOM 4449 C C . LEU B 1 23 ? 7.125 34.688 -1.167 1 97.75 23 LEU B C 1
ATOM 4451 O O . LEU B 1 23 ? 6.402 33.719 -1.434 1 97.75 23 LEU B O 1
ATOM 4455 N N . THR B 1 24 ? 6.699 35.812 -0.782 1 98.19 24 THR B N 1
ATOM 4456 C CA . THR B 1 24 ? 5.266 36.062 -0.686 1 98.19 24 THR B CA 1
ATOM 4457 C C . THR B 1 24 ? 4.59 35.875 -2.041 1 98.19 24 THR B C 1
ATOM 4459 O O . THR B 1 24 ? 3.541 35.219 -2.131 1 98.19 24 THR B O 1
ATOM 4462 N N . ALA B 1 25 ? 5.18 36.438 -3.053 1 98.31 25 ALA B N 1
ATOM 4463 C CA . ALA B 1 25 ? 4.645 36.281 -4.402 1 98.31 25 ALA B CA 1
ATOM 4464 C C . ALA B 1 25 ? 4.605 34.812 -4.816 1 98.31 25 ALA B C 1
ATOM 4466 O O . ALA B 1 25 ? 3.633 34.375 -5.422 1 98.31 25 ALA B O 1
ATOM 4467 N N . PHE B 1 26 ? 5.645 34.156 -4.531 1 98.12 26 PHE B N 1
ATOM 4468 C CA . PHE B 1 26 ? 5.715 32.719 -4.84 1 98.12 26 PHE B CA 1
ATOM 4469 C C . PHE B 1 26 ? 4.559 31.984 -4.199 1 98.12 26 PHE B C 1
ATOM 4471 O O . PHE B 1 26 ? 3.879 31.188 -4.859 1 98.12 26 PHE B O 1
ATOM 4478 N N . LEU B 1 27 ? 4.332 32.156 -2.918 1 98.69 27 LEU B N 1
ATOM 4479 C CA . LEU B 1 27 ? 3.293 31.453 -2.186 1 98.69 27 LEU B CA 1
ATOM 4480 C C . LEU B 1 27 ? 1.907 31.844 -2.689 1 98.69 27 LEU B C 1
ATOM 4482 O O . LEU B 1 27 ? 1.019 30.984 -2.795 1 98.69 27 LEU B O 1
ATOM 4486 N N . ILE B 1 28 ? 1.731 33.125 -2.988 1 98.69 28 ILE B N 1
ATOM 4487 C CA . ILE B 1 28 ? 0.453 33.594 -3.516 1 98.69 28 ILE B CA 1
ATOM 4488 C C . ILE B 1 28 ? 0.177 32.938 -4.859 1 98.69 28 ILE B C 1
ATOM 4490 O O . ILE B 1 28 ? -0.938 32.469 -5.117 1 98.69 28 ILE B O 1
ATOM 4494 N N . VAL B 1 29 ? 1.164 32.906 -5.723 1 98.56 29 VAL B N 1
ATOM 4495 C CA . VAL B 1 29 ? 1.026 32.281 -7.031 1 98.56 29 VAL B CA 1
ATOM 4496 C C . VAL B 1 29 ? 0.727 30.797 -6.859 1 98.56 29 VAL B C 1
ATOM 4498 O O . VAL B 1 29 ? -0.103 30.234 -7.582 1 98.56 29 VAL B O 1
ATOM 4501 N N . LEU B 1 30 ? 1.405 30.141 -5.941 1 98.44 30 LEU B N 1
ATOM 4502 C CA . LEU B 1 30 ? 1.172 28.734 -5.672 1 98.44 30 LEU B CA 1
ATOM 4503 C C . LEU B 1 30 ? -0.266 28.5 -5.223 1 98.44 30 LEU B C 1
ATOM 4505 O O . LEU B 1 30 ? -0.917 27.547 -5.68 1 98.44 30 LEU B O 1
ATOM 4509 N N . ILE B 1 31 ? -0.756 29.297 -4.293 1 98.75 31 ILE B N 1
ATOM 4510 C CA . ILE B 1 31 ? -2.135 29.203 -3.828 1 98.75 31 ILE B CA 1
ATOM 4511 C C . ILE B 1 31 ? -3.09 29.375 -5.004 1 98.75 31 ILE B C 1
ATOM 4513 O O . ILE B 1 31 ? -4.047 28.609 -5.16 1 98.75 31 ILE B O 1
ATOM 4517 N N . ALA B 1 32 ? -2.754 30.375 -5.848 1 98.38 32 ALA B N 1
ATOM 4518 C CA . ALA B 1 32 ? -3.611 30.672 -6.992 1 98.38 32 ALA B CA 1
ATOM 4519 C C . ALA B 1 32 ? -3.643 29.5 -7.969 1 98.38 32 ALA B C 1
ATOM 4521 O O . ALA B 1 32 ? -4.715 29.078 -8.406 1 98.38 32 ALA B O 1
ATOM 4522 N N . ILE B 1 33 ? -2.557 28.938 -8.266 1 98 33 ILE B N 1
ATOM 4523 C CA . ILE B 1 33 ? -2.457 27.891 -9.281 1 98 33 ILE B CA 1
ATOM 4524 C C . ILE B 1 33 ? -3.051 26.594 -8.75 1 98 33 ILE B C 1
ATOM 4526 O O . ILE B 1 33 ? -3.916 25.984 -9.383 1 98 33 ILE B O 1
ATOM 4530 N N . LEU B 1 34 ? -2.682 26.141 -7.562 1 97.94 34 LEU B N 1
ATOM 4531 C CA . LEU B 1 34 ? -3.145 24.891 -6.996 1 97.94 34 LEU B CA 1
ATOM 4532 C C . LEU B 1 34 ? -4.605 24.984 -6.566 1 97.94 34 LEU B C 1
ATOM 4534 O O . LEU B 1 34 ? -5.332 23.984 -6.586 1 97.94 34 LEU B O 1
ATOM 4538 N N . GLY B 1 35 ? -4.973 26.172 -6.141 1 97.56 35 GLY B N 1
ATOM 4539 C CA . GLY B 1 35 ? -6.352 26.375 -5.727 1 97.56 35 GLY B CA 1
ATOM 4540 C C . GLY B 1 35 ? -7.316 26.484 -6.895 1 97.56 35 GLY B C 1
ATOM 4541 O O . GLY B 1 35 ? -8.445 26 -6.816 1 97.56 35 GLY B O 1
ATOM 4542 N N . THR B 1 36 ? -6.859 27.031 -8.031 1 96.38 36 THR B N 1
ATOM 4543 C CA . THR B 1 36 ? -7.766 27.312 -9.141 1 96.38 36 THR B CA 1
ATOM 4544 C C . THR B 1 36 ? -7.801 26.141 -10.117 1 96.38 36 THR B C 1
ATOM 4546 O O . THR B 1 36 ? -8.812 25.906 -10.773 1 96.38 36 THR B O 1
ATOM 4549 N N . ALA B 1 37 ? -6.801 25.359 -10.172 1 96.38 37 ALA B N 1
ATOM 4550 C CA . ALA B 1 37 ? -6.719 24.266 -11.133 1 96.38 37 ALA B CA 1
ATOM 4551 C C . ALA B 1 37 ? -7.91 23.312 -10.984 1 96.38 37 ALA B C 1
ATOM 4553 O O . ALA B 1 37 ? -8.594 23.016 -11.961 1 96.38 37 ALA B O 1
ATOM 4554 N N . PRO B 1 38 ? -8.203 22.891 -9.789 1 96.25 38 PRO B N 1
ATOM 4555 C CA . PRO B 1 38 ? -9.344 21.984 -9.672 1 96.25 38 PRO B CA 1
ATOM 4556 C C . PRO B 1 38 ? -10.68 22.656 -9.984 1 96.25 38 PRO B C 1
ATOM 4558 O O . PRO B 1 38 ? -11.609 22.016 -10.469 1 96.25 38 PRO B O 1
ATOM 4561 N N . ILE B 1 39 ? -10.773 23.953 -9.719 1 97.38 39 ILE B N 1
ATOM 4562 C CA . ILE B 1 39 ? -12.008 24.703 -9.953 1 97.38 39 ILE B CA 1
ATOM 4563 C C . ILE B 1 39 ? -12.312 24.734 -11.445 1 97.38 39 ILE B C 1
ATOM 4565 O O . ILE B 1 39 ? -13.477 24.688 -11.844 1 97.38 39 ILE B O 1
ATOM 4569 N N . LEU B 1 40 ? -11.305 24.766 -12.273 1 96.62 40 LEU B N 1
ATOM 4570 C CA . LEU B 1 40 ? -11.445 24.875 -13.719 1 96.62 40 LEU B CA 1
ATOM 4571 C C . LEU B 1 40 ? -12.164 23.641 -14.289 1 96.62 40 LEU B C 1
ATOM 4573 O O . LEU B 1 40 ? -12.773 23.719 -15.359 1 96.62 40 LEU B O 1
ATOM 4577 N N . LYS B 1 41 ? -12.102 22.531 -13.594 1 95.56 41 LYS B N 1
ATOM 4578 C CA . LYS B 1 41 ? -12.727 21.312 -14.07 1 95.56 41 LYS B CA 1
ATOM 4579 C C . LYS B 1 41 ? -14.242 21.375 -13.922 1 95.56 41 LYS B C 1
ATOM 4581 O O . LYS B 1 41 ? -14.969 20.625 -14.586 1 95.56 41 LYS B O 1
ATOM 4586 N N . GLY B 1 42 ? -14.727 22.156 -12.93 1 96.44 42 GLY B N 1
ATOM 4587 C CA . GLY B 1 42 ? -16.141 22.469 -12.867 1 96.44 42 GLY B CA 1
ATOM 4588 C C . GLY B 1 42 ? -16.875 21.734 -11.75 1 96.44 42 GLY B C 1
ATOM 4589 O O . GLY B 1 42 ? -18 22.094 -11.398 1 96.44 42 GLY B O 1
ATOM 4590 N N . ALA B 1 43 ? -16.328 20.656 -11.227 1 98 43 ALA B N 1
ATOM 4591 C CA . ALA B 1 43 ? -16.875 19.875 -10.117 1 98 43 ALA B CA 1
ATOM 4592 C C . ALA B 1 43 ? -15.773 19.125 -9.375 1 98 43 ALA B C 1
ATOM 4594 O O . ALA B 1 43 ? -14.625 19.094 -9.828 1 98 43 ALA B O 1
ATOM 4595 N N . PHE B 1 44 ? -16.047 18.75 -8.203 1 98.31 44 PHE B N 1
ATOM 4596 C CA . PHE B 1 44 ? -15.148 17.875 -7.469 1 98.31 44 PHE B CA 1
ATOM 4597 C C . PHE B 1 44 ? -15.344 16.422 -7.895 1 98.31 44 PHE B C 1
ATOM 4599 O O . PHE B 1 44 ? -16.344 15.797 -7.543 1 98.31 44 PHE B O 1
ATOM 4606 N N . TYR B 1 45 ? -14.406 15.883 -8.602 1 97.94 45 TYR B N 1
ATOM 4607 C CA . TYR B 1 45 ? -14.492 14.523 -9.117 1 97.94 45 TYR B CA 1
ATOM 4608 C C . TYR B 1 45 ? -13.781 13.539 -8.195 1 97.94 45 TYR B C 1
ATOM 4610 O O . TYR B 1 45 ? -12.547 13.508 -8.148 1 97.94 45 TYR B O 1
ATOM 4618 N N . LEU B 1 46 ? -14.578 12.727 -7.539 1 96.44 46 LEU B N 1
ATOM 4619 C CA . LEU B 1 46 ? -14.117 11.789 -6.52 1 96.44 46 LEU B CA 1
ATOM 4620 C C . LEU B 1 46 ? -13.648 10.484 -7.148 1 96.44 46 LEU B C 1
ATOM 4622 O O . LEU B 1 46 ? -14.289 9.969 -8.062 1 96.44 46 LEU B O 1
ATOM 4626 N N . GLY B 1 47 ? -12.539 9.992 -6.598 1 95.31 47 GLY B N 1
ATOM 4627 C CA . GLY B 1 47 ? -12.047 8.711 -7.074 1 95.31 47 GLY B CA 1
ATOM 4628 C C . GLY B 1 47 ? -12.203 7.594 -6.059 1 95.31 47 GLY B C 1
ATOM 4629 O O . GLY B 1 47 ? -12.211 6.418 -6.418 1 95.31 47 GLY B O 1
ATOM 4630 N N . LYS B 1 48 ? -12.258 8.016 -4.801 1 94.5 48 LYS B N 1
ATOM 4631 C CA . LYS B 1 48 ? -12.422 7.031 -3.734 1 94.5 48 LYS B CA 1
ATOM 4632 C C . LYS B 1 48 ? -13.047 7.66 -2.492 1 94.5 48 LYS B C 1
ATOM 4634 O O . LYS B 1 48 ? -13.195 8.883 -2.418 1 94.5 48 LYS B O 1
ATOM 4639 N N . HIS B 1 49 ? -13.57 6.93 -1.588 1 94.19 49 HIS B N 1
ATOM 4640 C CA . HIS B 1 49 ? -14.094 7.328 -0.284 1 94.19 49 HIS B CA 1
ATOM 4641 C C . HIS B 1 49 ? -15.398 8.102 -0.423 1 94.19 49 HIS B C 1
ATOM 4643 O O . HIS B 1 49 ? -15.539 9.195 0.127 1 94.19 49 HIS B O 1
ATOM 4649 N N . GLU B 1 50 ? -16.297 7.59 -1.141 1 94.81 50 GLU B N 1
ATOM 4650 C CA . GLU B 1 50 ? -17.609 8.211 -1.297 1 94.81 50 GLU B CA 1
ATOM 4651 C C . GLU B 1 50 ? -18.359 8.25 0.029 1 94.81 50 GLU B C 1
ATOM 4653 O O . GLU B 1 50 ? -19.094 9.203 0.307 1 94.81 50 GLU B O 1
ATOM 4658 N N . GLY B 1 51 ? -18.188 7.172 0.846 1 93.88 51 GLY B N 1
ATOM 4659 C CA . GLY B 1 51 ? -18.797 7.188 2.166 1 93.88 51 GLY B CA 1
ATOM 4660 C C . GLY B 1 51 ? -18.281 8.297 3.053 1 93.88 51 GLY B C 1
ATOM 4661 O O . GLY B 1 51 ? -19.062 8.969 3.744 1 93.88 51 GLY B O 1
ATOM 4662 N N . ASP B 1 52 ? -17.016 8.539 3.025 1 94.75 52 ASP B N 1
ATOM 4663 C CA . ASP B 1 52 ? -16.391 9.617 3.777 1 94.75 52 ASP B CA 1
ATOM 4664 C C . ASP B 1 52 ? -16.891 10.977 3.299 1 94.75 52 ASP B C 1
ATOM 4666 O O . ASP B 1 52 ? -17.062 11.898 4.102 1 94.75 52 ASP B O 1
ATOM 4670 N N . THR B 1 53 ? -17.078 11.039 2.057 1 96.88 53 THR B N 1
ATOM 4671 C CA . THR B 1 53 ? -17.531 12.305 1.486 1 96.88 53 THR B CA 1
ATOM 4672 C C . THR B 1 53 ? -18.984 12.586 1.878 1 96.88 53 THR B C 1
ATOM 4674 O O . THR B 1 53 ? -19.344 13.734 2.152 1 96.88 53 THR B O 1
ATOM 4677 N N . MET B 1 54 ? -19.797 11.57 1.894 1 95.81 54 MET B N 1
ATOM 4678 C CA . MET B 1 54 ? -21.172 11.734 2.357 1 95.81 54 MET B CA 1
ATOM 4679 C C . MET B 1 54 ? -21.203 12.141 3.828 1 95.81 54 MET B C 1
ATOM 4681 O O . MET B 1 54 ? -22.016 12.977 4.227 1 95.81 54 MET B O 1
ATOM 4685 N N . HIS B 1 55 ? -20.312 11.492 4.574 1 96.12 55 HIS B N 1
ATOM 4686 C CA . HIS B 1 55 ? -20.141 11.859 5.977 1 96.12 55 HIS B CA 1
ATOM 4687 C C . HIS B 1 55 ? -19.812 13.344 6.125 1 96.12 55 HIS B C 1
ATOM 4689 O O . HIS B 1 55 ? -20.469 14.047 6.898 1 96.12 55 HIS B O 1
ATOM 4695 N N . LEU B 1 56 ? -18.922 13.789 5.375 1 97.56 56 LEU B N 1
ATOM 4696 C CA . LEU B 1 56 ? -18.516 15.195 5.391 1 97.56 56 LEU B CA 1
ATOM 4697 C C . LEU B 1 56 ? -19.656 16.094 4.926 1 97.56 56 LEU B C 1
ATOM 4699 O O . LEU B 1 56 ? -19.891 17.156 5.508 1 97.56 56 LEU B O 1
ATOM 4703 N N . ALA B 1 57 ? -20.328 15.695 3.926 1 97.94 57 ALA B N 1
ATOM 4704 C CA . ALA B 1 57 ? -21.453 16.469 3.391 1 97.94 57 ALA B CA 1
ATOM 4705 C C . ALA B 1 57 ? -22.516 16.719 4.465 1 97.94 57 ALA B C 1
ATOM 4707 O O . ALA B 1 57 ? -22.984 17.844 4.613 1 97.94 57 ALA B O 1
ATOM 4708 N N . GLU B 1 58 ? -22.781 15.711 5.188 1 97.31 58 GLU B N 1
ATOM 4709 C CA . GLU B 1 58 ? -23.797 15.867 6.234 1 97.31 58 GLU B CA 1
ATOM 4710 C C . GLU B 1 58 ? -23.344 16.891 7.281 1 97.31 58 GLU B C 1
ATOM 4712 O O . GLU B 1 58 ? -24.109 17.766 7.676 1 97.31 58 GLU B O 1
ATOM 4717 N N . LEU B 1 59 ? -22.141 16.734 7.695 1 98 59 LEU B N 1
ATOM 4718 C CA . LEU B 1 59 ? -21.609 17.641 8.711 1 98 59 LEU B CA 1
ATOM 4719 C C . LEU B 1 59 ? -21.656 19.094 8.227 1 98 59 LEU B C 1
ATOM 4721 O O . LEU B 1 59 ? -22.109 19.969 8.953 1 98 59 LEU B O 1
ATOM 4725 N N . VAL B 1 60 ? -21.266 19.312 7.035 1 98.62 60 VAL B N 1
ATOM 4726 C CA . VAL B 1 60 ? -21.141 20.656 6.477 1 98.62 60 VAL B CA 1
ATOM 4727 C C . VAL B 1 60 ? -22.531 21.25 6.238 1 98.62 60 VAL B C 1
ATOM 4729 O O . VAL B 1 60 ? -22.781 22.406 6.559 1 98.62 60 VAL B O 1
ATOM 4732 N N . LEU B 1 61 ? -23.438 20.469 5.699 1 98.25 61 LEU B N 1
ATOM 4733 C CA . LEU B 1 61 ? -24.766 20.953 5.383 1 98.25 61 LEU B CA 1
ATOM 4734 C C . LEU B 1 61 ? -25.547 21.297 6.652 1 98.25 61 LEU B C 1
ATOM 4736 O O . LEU B 1 61 ? -26.25 22.297 6.703 1 98.25 61 LEU B O 1
ATOM 4740 N N . ARG B 1 62 ? -25.391 20.484 7.668 1 97.75 62 ARG B N 1
ATOM 4741 C CA . ARG B 1 62 ? -26.047 20.766 8.938 1 97.75 62 ARG B CA 1
ATOM 4742 C C . ARG B 1 62 ? -25.5 22.047 9.57 1 97.75 62 ARG B C 1
ATOM 4744 O O . ARG B 1 62 ? -26.266 22.875 10.078 1 97.75 62 ARG B O 1
ATOM 4751 N N . MET B 1 63 ? -24.25 22.188 9.477 1 98.19 63 MET B N 1
ATOM 4752 C CA . MET B 1 63 ? -23.641 23.406 10 1 98.19 63 MET B CA 1
ATOM 4753 C C . MET B 1 63 ? -24.078 24.625 9.18 1 98.19 63 MET B C 1
ATOM 4755 O O . MET B 1 63 ? -24.328 25.688 9.734 1 98.19 63 MET B O 1
ATOM 4759 N N . ALA B 1 64 ? -24.094 24.5 7.906 1 98.25 64 ALA B N 1
ATOM 4760 C CA . ALA B 1 64 ? -24.531 25.594 7.031 1 98.25 64 ALA B CA 1
ATOM 4761 C C . ALA B 1 64 ? -25.969 26 7.34 1 98.25 64 ALA B C 1
ATOM 4763 O O . ALA B 1 64 ? -26.359 27.156 7.125 1 98.25 64 ALA B O 1
ATOM 4764 N N . ASP B 1 65 ? -26.719 25.094 7.844 1 96.81 65 ASP B N 1
ATOM 4765 C CA . ASP B 1 65 ? -28.125 25.344 8.203 1 96.81 65 ASP B CA 1
ATOM 4766 C C . ASP B 1 65 ? -28.234 25.953 9.594 1 96.81 65 ASP B C 1
ATOM 4768 O O . ASP B 1 65 ? -29.328 26.188 10.094 1 96.81 65 ASP B O 1
ATOM 4772 N N . GLY B 1 66 ? -27.109 26.094 10.266 1 96.44 66 GLY B N 1
ATOM 4773 C CA . GLY B 1 66 ? -27.094 26.812 11.531 1 96.44 66 GLY B CA 1
ATOM 4774 C C . GLY B 1 66 ? -26.891 25.906 12.727 1 96.44 66 GLY B C 1
ATOM 4775 O O . GLY B 1 66 ? -26.812 26.375 13.867 1 96.44 66 GLY B O 1
ATOM 4776 N N . GLN B 1 67 ? -26.719 24.609 12.539 1 96.94 67 GLN B N 1
ATOM 4777 C CA . GLN B 1 67 ? -26.516 23.672 13.633 1 96.94 67 GLN B CA 1
ATOM 4778 C C . GLN B 1 67 ? -25.062 23.688 14.102 1 96.94 67 GLN B C 1
ATOM 4780 O O . GLN B 1 67 ? -24.156 23.984 13.328 1 96.94 67 GLN B O 1
ATOM 4785 N N . TRP B 1 68 ? -24.875 23.391 15.383 1 97.12 68 TRP B N 1
ATOM 4786 C CA . TRP B 1 68 ? -23.547 23.344 15.977 1 97.12 68 TRP B CA 1
ATOM 4787 C C . TRP B 1 68 ? -23.109 21.891 16.219 1 97.12 68 TRP B C 1
ATOM 4789 O O . TRP B 1 68 ? -23.844 21.109 16.812 1 97.12 68 TRP B O 1
ATOM 4799 N N . PRO B 1 69 ? -21.922 21.547 15.719 1 97.19 69 PRO B N 1
ATOM 4800 C CA . PRO B 1 69 ? -21.391 20.234 16.109 1 97.19 69 PRO B CA 1
ATOM 4801 C C . PRO B 1 69 ? -21.359 20.031 17.625 1 97.19 69 PRO B C 1
ATOM 4803 O O . PRO B 1 69 ? -21.156 21 18.375 1 97.19 69 PRO B O 1
ATOM 4806 N N . HIS B 1 70 ? -21.516 18.797 18.078 1 96.88 70 HIS B N 1
ATOM 4807 C CA . HIS B 1 70 ? -21.484 18.391 19.469 1 96.88 70 HIS B CA 1
ATOM 4808 C C . HIS B 1 70 ? -22.766 18.797 20.203 1 96.88 70 HIS B C 1
ATOM 4810 O O . HIS B 1 70 ? -23.297 18.031 21.016 1 96.88 70 HIS B O 1
ATOM 4816 N N . LEU B 1 71 ? -23.281 19.969 19.875 1 97.06 71 LEU B N 1
ATOM 4817 C CA . LEU B 1 71 ? -24.516 20.422 20.516 1 97.06 71 LEU B CA 1
ATOM 4818 C C . LEU B 1 71 ? -25.734 19.875 19.797 1 97.06 71 LEU B C 1
ATOM 4820 O O . LEU B 1 71 ? -26.672 19.375 20.422 1 97.06 71 LEU B O 1
ATOM 4824 N N . ASP B 1 72 ? -25.688 19.922 18.453 1 97 72 ASP B N 1
ATOM 4825 C CA . ASP B 1 72 ? -26.859 19.547 17.672 1 97 72 ASP B CA 1
ATOM 4826 C C . ASP B 1 72 ? -26.672 18.188 17 1 97 72 ASP B C 1
ATOM 4828 O O . ASP B 1 72 ? -27.656 17.547 16.594 1 97 72 ASP B O 1
ATOM 4832 N N . PHE B 1 73 ? -25.531 17.797 16.812 1 96.69 73 PHE B N 1
ATOM 4833 C CA . PHE B 1 73 ? -25.25 16.484 16.25 1 96.69 73 PHE B CA 1
ATOM 4834 C C . PHE B 1 73 ? -23.906 15.961 16.766 1 96.69 73 PHE B C 1
ATOM 4836 O O . PHE B 1 73 ? -23.047 16.734 17.188 1 96.69 73 PHE B O 1
ATOM 4843 N N . MET B 1 74 ? -23.734 14.68 16.781 1 96 74 MET B N 1
ATOM 4844 C CA . MET B 1 74 ? -22.547 14.031 17.344 1 96 74 MET B CA 1
ATOM 4845 C C . MET B 1 74 ? -21.453 13.891 16.297 1 96 74 MET B C 1
ATOM 4847 O O . MET B 1 74 ? -21.719 13.508 15.156 1 96 74 MET B O 1
ATOM 4851 N N . THR B 1 75 ? -20.25 14.219 16.594 1 95.88 75 THR B N 1
ATOM 4852 C CA . THR B 1 75 ? -19.047 14.016 15.781 1 95.88 75 THR B CA 1
ATOM 4853 C C . THR B 1 75 ? -17.781 14.219 16.609 1 95.88 75 THR B C 1
ATOM 4855 O O . THR B 1 75 ? -17.766 15.031 17.547 1 95.88 75 THR B O 1
ATOM 4858 N N . PRO B 1 76 ? -16.781 13.469 16.328 1 93.56 76 PRO B N 1
ATOM 4859 C CA . PRO B 1 76 ? -15.523 13.727 17.031 1 93.56 76 PRO B CA 1
ATOM 4860 C C . PRO B 1 76 ? -14.695 14.82 16.344 1 93.56 76 PRO B C 1
ATOM 4862 O O . PRO B 1 76 ? -13.617 15.172 16.844 1 93.56 76 PRO B O 1
ATOM 4865 N N . ILE B 1 77 ? -15.133 15.383 15.266 1 95.94 77 ILE B N 1
ATOM 4866 C CA . ILE B 1 77 ? -14.414 16.359 14.461 1 95.94 77 ILE B CA 1
ATOM 4867 C C . ILE B 1 77 ? -14.711 17.766 14.961 1 95.94 77 ILE B C 1
ATOM 4869 O O . ILE B 1 77 ? -15.852 18.078 15.32 1 95.94 77 ILE B O 1
ATOM 4873 N N . GLY B 1 78 ? -13.766 18.594 14.992 1 97.5 78 GLY B N 1
ATOM 4874 C CA . GLY B 1 78 ? -13.93 19.953 15.5 1 97.5 78 GLY B CA 1
ATOM 4875 C C . GLY B 1 78 ? -14.609 20.875 14.516 1 97.5 78 GLY B C 1
ATOM 4876 O O . GLY B 1 78 ? -14.594 20.625 13.305 1 97.5 78 GLY B O 1
ATOM 4877 N N . VAL B 1 79 ? -15.078 21.938 15.016 1 98 79 VAL B N 1
ATOM 4878 C CA . VAL B 1 79 ? -15.891 22.906 14.289 1 98 79 VAL B CA 1
ATOM 4879 C C . VAL B 1 79 ? -15.086 23.516 13.141 1 98 79 VAL B C 1
ATOM 4881 O O . VAL B 1 79 ? -15.625 23.75 12.055 1 98 79 VAL B O 1
ATOM 4884 N N . LEU B 1 80 ? -13.789 23.719 13.344 1 98.25 80 LEU B N 1
ATOM 4885 C CA . LEU B 1 80 ? -12.992 24.453 12.359 1 98.25 80 LEU B CA 1
ATOM 4886 C C . LEU B 1 80 ? -12.602 23.547 11.195 1 98.25 80 LEU B C 1
ATOM 4888 O O . LEU B 1 80 ? -12.141 24.031 10.164 1 98.25 80 LEU B O 1
ATOM 4892 N N . ALA B 1 81 ? -12.82 22.25 11.32 1 98.31 81 ALA B N 1
ATOM 4893 C CA . ALA B 1 81 ? -12.648 21.344 10.188 1 98.31 81 ALA B CA 1
ATOM 4894 C C . ALA B 1 81 ? -13.797 21.484 9.195 1 98.31 81 ALA B C 1
ATOM 4896 O O . ALA B 1 81 ? -13.664 21.109 8.023 1 98.31 81 ALA B O 1
ATOM 4897 N N . LEU B 1 82 ? -14.938 22.078 9.617 1 98.56 82 LEU B N 1
ATOM 4898 C CA . LEU B 1 82 ? -16.172 22.094 8.836 1 98.56 82 LEU B CA 1
ATOM 4899 C C . LEU B 1 82 ? -16.547 23.516 8.453 1 98.56 82 LEU B C 1
ATOM 4901 O O . LEU B 1 82 ? -17.047 23.766 7.352 1 98.56 82 LEU B O 1
ATOM 4905 N N . ALA B 1 83 ? -16.234 24.453 9.328 1 98.38 83 ALA B N 1
ATOM 4906 C CA . ALA B 1 83 ? -16.734 25.812 9.25 1 98.38 83 ALA B CA 1
ATOM 4907 C C . ALA B 1 83 ? -16.328 26.484 7.934 1 98.38 83 ALA B C 1
ATOM 4909 O O . ALA B 1 83 ? -17.125 27.172 7.305 1 98.38 83 ALA B O 1
ATOM 4910 N N . PRO B 1 84 ? -15.078 26.281 7.488 1 98.62 84 PRO B N 1
ATOM 4911 C CA . PRO B 1 84 ? -14.703 26.922 6.23 1 98.62 84 PRO B CA 1
ATOM 4912 C C . PRO B 1 84 ? -15.578 26.5 5.055 1 98.62 84 PRO B C 1
ATOM 4914 O O . PRO B 1 84 ? -15.883 27.312 4.18 1 98.62 84 PRO B O 1
ATOM 4917 N N . MET B 1 85 ? -15.992 25.312 5 1 98.75 85 MET B N 1
ATOM 4918 C CA . MET B 1 85 ? -16.859 24.828 3.936 1 98.75 85 MET B CA 1
ATOM 4919 C C . MET B 1 85 ? -18.297 25.297 4.148 1 98.75 85 MET B C 1
ATOM 4921 O O . MET B 1 85 ? -18.969 25.703 3.201 1 98.75 85 MET B O 1
ATOM 4925 N N . ALA B 1 86 ? -18.75 25.266 5.371 1 98.75 86 ALA B N 1
ATOM 4926 C CA . ALA B 1 86 ? -20.109 25.641 5.711 1 98.75 86 ALA B CA 1
ATOM 4927 C C . ALA B 1 86 ? -20.391 27.094 5.344 1 98.75 86 ALA B C 1
ATOM 4929 O O . ALA B 1 86 ? -21.5 27.438 4.918 1 98.75 86 ALA B O 1
ATOM 4930 N N . ILE B 1 87 ? -19.375 27.953 5.516 1 98.31 87 ILE B N 1
ATOM 4931 C CA . ILE B 1 87 ? -19.516 29.375 5.211 1 98.31 87 ILE B CA 1
ATOM 4932 C C . ILE B 1 87 ? -19.812 29.562 3.723 1 98.31 87 ILE B C 1
ATOM 4934 O O . ILE B 1 87 ? -20.672 30.359 3.348 1 98.31 87 ILE B O 1
ATOM 4938 N N . PHE B 1 88 ? -19.156 28.812 2.904 1 98.81 88 PHE B N 1
ATOM 4939 C CA . PHE B 1 88 ? -19.328 28.969 1.465 1 98.81 88 PHE B CA 1
ATOM 4940 C C . PHE B 1 88 ? -20.641 28.328 1.012 1 98.81 88 PHE B C 1
ATOM 4942 O O . PHE B 1 88 ? -21.297 28.812 0.091 1 98.81 88 PHE B O 1
ATOM 4949 N N . VAL B 1 89 ? -21.031 27.203 1.625 1 98.81 89 VAL B N 1
ATOM 4950 C CA . VAL B 1 89 ? -22.328 26.594 1.326 1 98.81 89 VAL B CA 1
ATOM 4951 C C . VAL B 1 89 ? -23.453 27.562 1.69 1 98.81 89 VAL B C 1
ATOM 4953 O O . VAL B 1 89 ? -24.391 27.75 0.918 1 98.81 89 VAL B O 1
ATOM 4956 N N . LYS B 1 90 ? -23.328 28.156 2.824 1 98.12 90 LYS B N 1
ATOM 4957 C CA . LYS B 1 90 ? -24.328 29.125 3.258 1 98.12 90 LYS B CA 1
ATOM 4958 C C . LYS B 1 90 ? -24.406 30.297 2.287 1 98.12 90 LYS B C 1
ATOM 4960 O O . LYS B 1 90 ? -25.469 30.859 2.061 1 98.12 90 LYS B O 1
ATOM 4965 N N . ALA B 1 91 ? -23.297 30.625 1.681 1 98.31 91 ALA B N 1
ATOM 4966 C CA . ALA B 1 91 ? -23.219 31.734 0.727 1 98.31 91 ALA B CA 1
ATOM 4967 C C . ALA B 1 91 ? -23.734 31.312 -0.642 1 98.31 91 ALA B C 1
ATOM 4969 O O . ALA B 1 91 ? -23.812 32.125 -1.565 1 98.31 91 ALA B O 1
ATOM 4970 N N . GLY B 1 92 ? -24.062 30.078 -0.854 1 98.12 92 GLY B N 1
ATOM 4971 C CA . GLY B 1 92 ? -24.734 29.656 -2.072 1 98.12 92 GLY B CA 1
ATOM 4972 C C . GLY B 1 92 ? -23.891 28.75 -2.939 1 98.12 92 GLY B C 1
ATOM 4973 O O . GLY B 1 92 ? -24.328 28.312 -4.008 1 98.12 92 GLY B O 1
ATOM 4974 N N . ALA B 1 93 ? -22.703 28.406 -2.459 1 98.5 93 ALA B N 1
ATOM 4975 C CA . ALA B 1 93 ? -21.844 27.516 -3.246 1 98.5 93 ALA B CA 1
ATOM 4976 C C . ALA B 1 93 ? -22.297 26.062 -3.121 1 98.5 93 ALA B C 1
ATOM 4978 O O . ALA B 1 93 ? -22.766 25.641 -2.061 1 98.5 93 ALA B O 1
ATOM 4979 N N . GLY B 1 94 ? -22.125 25.312 -4.254 1 98.56 94 GLY B N 1
ATOM 4980 C CA . GLY B 1 94 ? -22.234 23.875 -4.129 1 98.56 94 GLY B CA 1
ATOM 4981 C C . GLY B 1 94 ? -21.172 23.266 -3.25 1 98.56 94 GLY B C 1
ATOM 4982 O O . GLY B 1 94 ? -20.094 23.859 -3.062 1 98.56 94 GLY B O 1
ATOM 4983 N N . LEU B 1 95 ? -21.453 22.125 -2.74 1 98.38 95 LEU B N 1
ATOM 4984 C CA . LEU B 1 95 ? -20.547 21.469 -1.804 1 98.38 95 LEU B CA 1
ATOM 4985 C C . LEU B 1 95 ? -19.172 21.25 -2.439 1 98.38 95 LEU B C 1
ATOM 4987 O O . LEU B 1 95 ? -18.141 21.406 -1.779 1 98.38 95 LEU B O 1
ATOM 4991 N N . GLY B 1 96 ? -19.125 20.781 -3.732 1 98.38 96 GLY B N 1
ATOM 4992 C CA . GLY B 1 96 ? -17.859 20.578 -4.418 1 98.38 96 GLY B CA 1
ATOM 4993 C C . GLY B 1 96 ? -17.016 21.844 -4.48 1 98.38 96 GLY B C 1
ATOM 4994 O O . GLY B 1 96 ? -15.836 21.828 -4.141 1 98.38 96 GLY B O 1
ATOM 4995 N N . HIS B 1 97 ? -17.609 22.922 -4.836 1 98.62 97 HIS B N 1
ATOM 4996 C CA . HIS B 1 97 ? -16.922 24.203 -4.91 1 98.62 97 HIS B CA 1
ATOM 4997 C C . HIS B 1 97 ? -16.547 24.719 -3.523 1 98.62 97 HIS B C 1
ATOM 4999 O O . HIS B 1 97 ? -15.5 25.328 -3.34 1 98.62 97 HIS B O 1
ATOM 5005 N N . ALA B 1 98 ? -17.438 24.484 -2.561 1 98.81 98 ALA B N 1
ATOM 5006 C CA . ALA B 1 98 ? -17.141 24.875 -1.187 1 98.81 98 ALA B CA 1
ATOM 5007 C C . ALA B 1 98 ? -15.859 24.203 -0.686 1 98.81 98 ALA B C 1
ATOM 5009 O O . ALA B 1 98 ? -15.094 24.797 0.076 1 98.81 98 ALA B O 1
ATOM 5010 N N . ILE B 1 99 ? -15.648 22.984 -1.106 1 98.62 99 ILE B N 1
ATOM 5011 C CA . ILE B 1 99 ? -14.43 22.266 -0.748 1 98.62 99 ILE B CA 1
ATOM 5012 C C . ILE B 1 99 ? -13.211 22.984 -1.315 1 98.62 99 ILE B C 1
ATOM 5014 O O . ILE B 1 99 ? -12.242 23.234 -0.599 1 98.62 99 ILE B O 1
ATOM 5018 N N . PHE B 1 100 ? -13.281 23.406 -2.598 1 98.62 100 PHE B N 1
ATOM 5019 C CA . PHE B 1 100 ? -12.172 24.141 -3.213 1 98.62 100 PHE B CA 1
ATOM 5020 C C . PHE B 1 100 ? -11.93 25.469 -2.51 1 98.62 100 PHE B C 1
ATOM 5022 O O . PHE B 1 100 ? -10.805 25.781 -2.129 1 98.62 100 PHE B O 1
ATOM 5029 N N . TYR B 1 101 ? -12.984 26.188 -2.262 1 98.75 101 TYR B N 1
ATOM 5030 C CA . TYR B 1 101 ? -12.891 27.516 -1.688 1 98.75 101 TYR B CA 1
ATOM 5031 C C . TYR B 1 101 ? -12.352 27.469 -0.261 1 98.75 101 TYR B C 1
ATOM 5033 O O . TYR B 1 101 ? -11.562 28.312 0.147 1 98.75 101 TYR B O 1
ATOM 5041 N N . SER B 1 102 ? -12.828 26.531 0.456 1 98.75 102 SER B N 1
ATOM 5042 C CA . SER B 1 102 ? -12.391 26.406 1.842 1 98.75 102 SER B CA 1
ATOM 5043 C C . SER B 1 102 ? -10.883 26.156 1.923 1 98.75 102 SER B C 1
ATOM 5045 O O . SER B 1 102 ? -10.203 26.719 2.793 1 98.75 102 SER B O 1
ATOM 5047 N N . GLN B 1 103 ? -10.375 25.359 1.067 1 98.62 103 GLN B N 1
ATOM 5048 C CA . GLN B 1 103 ? -8.945 25.078 1.076 1 98.62 103 GLN B CA 1
ATOM 5049 C C . GLN B 1 103 ? -8.141 26.328 0.729 1 98.62 103 GLN B C 1
ATOM 5051 O O . GLN B 1 103 ? -7.102 26.594 1.342 1 98.62 103 GLN B O 1
ATOM 5056 N N . ILE B 1 104 ? -8.578 27.062 -0.235 1 98.75 104 ILE B N 1
ATOM 5057 C CA . ILE B 1 104 ? -7.941 28.328 -0.6 1 98.75 104 ILE B CA 1
ATOM 5058 C C . ILE B 1 104 ? -7.988 29.281 0.585 1 98.75 104 ILE B C 1
ATOM 5060 O O . ILE B 1 104 ? -6.996 29.953 0.893 1 98.75 104 ILE B O 1
ATOM 5064 N N . LEU B 1 105 ? -9.125 29.328 1.236 1 98.75 105 LEU B N 1
ATOM 5065 C CA . LEU B 1 105 ? -9.281 30.219 2.393 1 98.75 105 LEU B CA 1
ATOM 5066 C C . LEU B 1 105 ? -8.281 29.859 3.486 1 98.75 105 LEU B C 1
ATOM 5068 O O . LEU B 1 105 ? -7.621 30.734 4.043 1 98.75 105 LEU B O 1
ATOM 5072 N N . VAL B 1 106 ? -8.188 28.562 3.795 1 98.81 106 VAL B N 1
ATOM 5073 C CA . VAL B 1 106 ? -7.27 28.109 4.836 1 98.81 106 VAL B CA 1
ATOM 5074 C C . VAL B 1 106 ? -5.836 28.469 4.449 1 98.81 106 VAL B C 1
ATOM 5076 O O . VAL B 1 106 ? -5.074 28.969 5.277 1 98.81 106 VAL B O 1
ATOM 5079 N N . ALA B 1 107 ? -5.488 28.25 3.193 1 98.88 107 ALA B N 1
ATOM 5080 C CA . ALA B 1 107 ? -4.156 28.609 2.717 1 98.88 107 ALA B CA 1
ATOM 5081 C C . ALA B 1 107 ? -3.914 30.109 2.861 1 98.88 107 ALA B C 1
ATOM 5083 O O . ALA B 1 107 ? -2.846 30.531 3.311 1 98.88 107 ALA B O 1
ATOM 5084 N N . ALA B 1 108 ? -4.895 30.906 2.51 1 98.69 108 ALA B N 1
ATOM 5085 C CA . ALA B 1 108 ? -4.781 32.344 2.576 1 98.69 108 ALA B CA 1
ATOM 5086 C C . ALA B 1 108 ? -4.621 32.844 4.02 1 98.69 108 ALA B C 1
ATOM 5088 O O . ALA B 1 108 ? -3.799 33.719 4.305 1 98.69 108 ALA B O 1
ATOM 5089 N N . VAL B 1 109 ? -5.398 32.25 4.895 1 98.62 109 VAL B N 1
ATOM 5090 C CA . VAL B 1 109 ? -5.367 32.656 6.301 1 98.62 109 VAL B CA 1
ATOM 5091 C C . VAL B 1 109 ? -4.008 32.281 6.902 1 98.62 109 VAL B C 1
ATOM 5093 O O . VAL B 1 109 ? -3.48 33.031 7.738 1 98.62 109 VAL B O 1
ATOM 5096 N N . LEU B 1 110 ? -3.396 31.172 6.492 1 98.81 110 LEU B N 1
ATOM 5097 C CA . LEU B 1 110 ? -2.15 30.703 7.086 1 98.81 110 LEU B CA 1
ATOM 5098 C C . LEU B 1 110 ? -0.946 31.359 6.414 1 98.81 110 LEU B C 1
ATOM 5100 O O . LEU B 1 110 ? 0.187 31.203 6.875 1 98.81 110 LEU B O 1
ATOM 5104 N N . LEU B 1 111 ? -1.18 32.125 5.344 1 98.75 111 LEU B N 1
ATOM 5105 C CA . LEU B 1 111 ? -0.095 32.688 4.555 1 98.75 111 LEU B CA 1
ATOM 5106 C C . LEU B 1 111 ? 0.813 33.562 5.43 1 98.75 111 LEU B C 1
ATOM 5108 O O . LEU B 1 111 ? 2.033 33.375 5.434 1 98.75 111 LEU B O 1
ATOM 5112 N N . LEU B 1 112 ? 0.264 34.469 6.246 1 98.44 112 LEU B N 1
ATOM 5113 C CA . LEU B 1 112 ? 1.067 35.406 7.023 1 98.44 112 LEU B CA 1
ATOM 5114 C C . LEU B 1 112 ? 1.831 34.688 8.125 1 98.44 112 LEU B C 1
ATOM 5116 O O . LEU B 1 112 ? 3.031 34.906 8.305 1 98.44 112 LEU B O 1
ATOM 5120 N N . PRO B 1 113 ? 1.149 33.75 8.906 1 98.75 113 PRO B N 1
ATOM 5121 C CA . PRO B 1 113 ? 1.927 33 9.883 1 98.75 113 PRO B CA 1
ATOM 5122 C C . PRO B 1 113 ? 3.041 32.188 9.234 1 98.75 113 PRO B C 1
ATOM 5124 O O . PRO B 1 113 ? 4.121 32.031 9.812 1 98.75 113 PRO B O 1
ATOM 5127 N N . VAL B 1 114 ? 2.793 31.578 8.078 1 98.81 114 VAL B N 1
ATOM 5128 C CA . VAL B 1 114 ? 3.801 30.812 7.359 1 98.81 114 VAL B CA 1
ATOM 5129 C C . VAL B 1 114 ? 4.977 31.719 6.988 1 98.81 114 VAL B C 1
ATOM 5131 O O . VAL B 1 114 ? 6.137 31.328 7.141 1 98.81 114 VAL B O 1
ATOM 5134 N N . LEU B 1 115 ? 4.68 32.906 6.547 1 98.25 115 LEU B N 1
ATOM 5135 C CA . LEU B 1 115 ? 5.723 33.875 6.215 1 98.25 115 LEU B CA 1
ATOM 5136 C C . LEU B 1 115 ? 6.527 34.25 7.453 1 98.25 115 LEU B C 1
ATOM 5138 O O . LEU B 1 115 ? 7.746 34.438 7.375 1 98.25 115 LEU B O 1
ATOM 5142 N N . ARG B 1 116 ? 5.859 34.375 8.586 1 97.5 116 ARG B N 1
ATOM 5143 C CA . ARG B 1 116 ? 6.547 34.656 9.828 1 97.5 116 ARG B CA 1
ATOM 5144 C C . ARG B 1 116 ? 7.598 33.594 10.156 1 97.5 116 ARG B C 1
ATOM 5146 O O . ARG B 1 116 ? 8.742 33.938 10.484 1 97.5 116 ARG B O 1
ATOM 5153 N N . VAL B 1 117 ? 7.219 32.375 10.047 1 98.19 117 VAL B N 1
ATOM 5154 C CA . VAL B 1 117 ? 8.164 31.281 10.297 1 98.19 117 VAL B CA 1
ATOM 5155 C C . VAL B 1 117 ? 9.281 31.312 9.258 1 98.19 117 VAL B C 1
ATOM 5157 O O . VAL B 1 117 ? 10.461 31.297 9.609 1 98.19 117 VAL B O 1
ATOM 5160 N N . ALA B 1 118 ? 8.891 31.438 7.984 1 97.94 118 ALA B N 1
ATOM 5161 C CA . ALA B 1 118 ? 9.828 31.328 6.871 1 97.94 118 ALA B CA 1
ATOM 5162 C C . ALA B 1 118 ? 10.883 32.438 6.941 1 97.94 118 ALA B C 1
ATOM 5164 O O . ALA B 1 118 ? 12.062 32.188 6.66 1 97.94 118 ALA B O 1
ATOM 5165 N N . THR B 1 119 ? 10.531 33.625 7.344 1 95.88 119 THR B N 1
ATOM 5166 C CA . THR B 1 119 ? 11.445 34.781 7.301 1 95.88 119 THR B CA 1
ATOM 5167 C C . THR B 1 119 ? 12.211 34.906 8.617 1 95.88 119 THR B C 1
ATOM 5169 O O . THR B 1 119 ? 13.32 35.438 8.648 1 95.88 119 THR B O 1
ATOM 5172 N N . SER B 1 120 ? 11.664 34.344 9.648 1 96.12 120 SER B N 1
ATOM 5173 C CA . SER B 1 120 ? 12.289 34.562 10.945 1 96.12 120 SER B CA 1
ATOM 5174 C C . SER B 1 120 ? 13.156 33.375 11.352 1 96.12 120 SER B C 1
ATOM 5176 O O . SER B 1 120 ? 14.07 33.5 12.164 1 96.12 120 SER B O 1
ATOM 5178 N N . ARG B 1 121 ? 12.859 32.156 10.812 1 96.44 121 ARG B N 1
ATOM 5179 C CA . ARG B 1 121 ? 13.531 30.969 11.328 1 96.44 121 ARG B CA 1
ATOM 5180 C C . ARG B 1 121 ? 14.352 30.297 10.242 1 96.44 121 ARG B C 1
ATOM 5182 O O . ARG B 1 121 ? 15.242 29.5 10.539 1 96.44 121 ARG B O 1
ATOM 5189 N N . LEU B 1 122 ? 14.008 30.531 9.016 1 96.69 122 LEU B N 1
ATOM 5190 C CA . LEU B 1 122 ? 14.562 29.719 7.941 1 96.69 122 LEU B CA 1
ATOM 5191 C C . LEU B 1 122 ? 15.469 30.547 7.031 1 96.69 122 LEU B C 1
ATOM 5193 O O . LEU B 1 122 ? 15.328 31.766 6.965 1 96.69 122 LEU B O 1
ATOM 5197 N N . THR B 1 123 ? 16.391 29.938 6.355 1 93.81 123 THR B N 1
ATOM 5198 C CA . THR B 1 123 ? 17.328 30.594 5.449 1 93.81 123 THR B CA 1
ATOM 5199 C C . THR B 1 123 ? 17.516 29.766 4.176 1 93.81 123 THR B C 1
ATOM 5201 O O . THR B 1 123 ? 17.062 28.625 4.098 1 93.81 123 THR B O 1
ATOM 5204 N N . GLY B 1 124 ? 18.047 30.406 3.168 1 92.69 124 GLY B N 1
ATOM 5205 C CA . GLY B 1 124 ? 18.328 29.703 1.926 1 92.69 124 GLY B CA 1
ATOM 5206 C C . GLY B 1 124 ? 17.078 29.312 1.156 1 92.69 124 GLY B C 1
ATOM 5207 O O . GLY B 1 124 ? 16.203 30.156 0.944 1 92.69 124 GLY B O 1
ATOM 5208 N N . ILE B 1 125 ? 16.984 28.047 0.743 1 94.94 125 ILE B N 1
ATOM 5209 C CA . ILE B 1 125 ? 15.883 27.562 -0.077 1 94.94 125 ILE B CA 1
ATOM 5210 C C . ILE B 1 125 ? 14.719 27.141 0.819 1 94.94 125 ILE B C 1
ATOM 5212 O O . ILE B 1 125 ? 13.594 26.969 0.347 1 94.94 125 ILE B O 1
ATOM 5216 N N . TRP B 1 126 ? 14.961 27 2.107 1 96.75 126 TRP B N 1
ATOM 5217 C CA . TRP B 1 126 ? 14.047 26.328 3.029 1 96.75 126 TRP B CA 1
ATOM 5218 C C . TRP B 1 126 ? 12.781 27.156 3.234 1 96.75 126 TRP B C 1
ATOM 5220 O O . TRP B 1 126 ? 11.695 26.609 3.432 1 96.75 126 TRP B O 1
ATOM 5230 N N . PRO B 1 127 ? 12.852 28.531 3.162 1 97.88 127 PRO B N 1
ATOM 5231 C CA . PRO B 1 127 ? 11.594 29.281 3.205 1 97.88 127 PRO B CA 1
ATOM 5232 C C . PRO B 1 127 ? 10.633 28.891 2.086 1 97.88 127 PRO B C 1
ATOM 5234 O O . PRO B 1 127 ? 9.43 28.766 2.314 1 97.88 127 PRO B O 1
ATOM 5237 N N . TYR B 1 128 ? 11.125 28.625 0.888 1 97.94 128 TYR B N 1
ATOM 5238 C CA . TYR B 1 128 ? 10.305 28.266 -0.259 1 97.94 128 TYR B CA 1
ATOM 5239 C C . TYR B 1 128 ? 9.789 26.828 -0.13 1 97.94 128 TYR B C 1
ATOM 5241 O O . TYR B 1 128 ? 8.609 26.562 -0.364 1 97.94 128 TYR B O 1
ATOM 5249 N N . ALA B 1 129 ? 10.703 25.906 0.258 1 98.06 129 ALA B N 1
ATOM 5250 C CA . ALA B 1 129 ? 10.312 24.5 0.411 1 98.06 129 ALA B CA 1
ATOM 5251 C C . ALA B 1 129 ? 9.281 24.344 1.521 1 98.06 129 ALA B C 1
ATOM 5253 O O . ALA B 1 129 ? 8.273 23.656 1.343 1 98.06 129 ALA B O 1
ATOM 5254 N N . TYR B 1 130 ? 9.594 24.984 2.645 1 98.31 130 TYR B N 1
ATOM 5255 C CA . TYR B 1 130 ? 8.703 24.953 3.797 1 98.31 130 TYR B CA 1
ATOM 5256 C C . TYR B 1 130 ? 7.352 25.578 3.455 1 98.31 130 TYR B C 1
ATOM 5258 O O . TYR B 1 130 ? 6.309 24.953 3.645 1 98.31 130 TYR B O 1
ATOM 5266 N N . GLY B 1 131 ? 7.43 26.812 3.01 1 98.75 131 GLY B N 1
ATOM 5267 C CA . GLY B 1 131 ? 6.188 27.484 2.67 1 98.75 131 GLY B CA 1
ATOM 5268 C C . GLY B 1 131 ? 5.379 26.75 1.617 1 98.75 131 GLY B C 1
ATOM 5269 O O . GLY B 1 131 ? 4.16 26.625 1.739 1 98.75 131 GLY B O 1
ATOM 5270 N N . GLY B 1 132 ? 6.031 26.312 0.56 1 98.56 132 GLY B N 1
ATOM 5271 C CA . GLY B 1 132 ? 5.363 25.547 -0.48 1 98.56 132 GLY B CA 1
ATOM 5272 C C . GLY B 1 132 ? 4.691 24.281 0.041 1 98.56 132 GLY B C 1
ATOM 5273 O O . GLY B 1 132 ? 3.559 23.969 -0.332 1 98.56 132 GLY B O 1
ATOM 5274 N N . PHE B 1 133 ? 5.371 23.547 0.942 1 98.44 133 PHE B N 1
ATOM 5275 C CA . PHE B 1 133 ? 4.824 22.312 1.477 1 98.44 133 PHE B CA 1
ATOM 5276 C C . PHE B 1 133 ? 3.588 22.578 2.322 1 98.44 133 PHE B C 1
ATOM 5278 O O . PHE B 1 133 ? 2.609 21.844 2.258 1 98.44 133 PHE B O 1
ATOM 5285 N N . VAL B 1 134 ? 3.635 23.641 3.145 1 98.81 134 VAL B N 1
ATOM 5286 C CA . VAL B 1 134 ? 2.479 23.984 3.971 1 98.81 134 VAL B CA 1
ATOM 5287 C C . VAL B 1 134 ? 1.286 24.312 3.078 1 98.81 134 VAL B C 1
ATOM 5289 O O . VAL B 1 134 ? 0.157 23.906 3.361 1 98.81 134 VAL B O 1
ATOM 5292 N N . MET B 1 135 ? 1.568 25.047 1.975 1 98.81 135 MET B N 1
ATOM 5293 C CA . MET B 1 135 ? 0.475 25.344 1.053 1 98.81 135 MET B CA 1
ATOM 5294 C C . MET B 1 135 ? -0.061 24.062 0.42 1 98.81 135 MET B C 1
ATOM 5296 O O . MET B 1 135 ? -1.268 23.922 0.204 1 98.81 135 MET B O 1
ATOM 5300 N N . LEU B 1 136 ? 0.803 23.094 0.155 1 98.06 136 LEU B N 1
ATOM 5301 C CA . LEU B 1 136 ? 0.37 21.812 -0.376 1 98.06 136 LEU B CA 1
ATOM 5302 C C . LEU B 1 136 ? -0.546 21.094 0.612 1 98.06 136 LEU B C 1
ATOM 5304 O O . LEU B 1 136 ? -1.543 20.484 0.214 1 98.06 136 LEU B O 1
ATOM 5308 N N . LEU B 1 137 ? -0.223 21.125 1.876 1 98.19 137 LEU B N 1
ATOM 5309 C CA . LEU B 1 137 ? -1.044 20.5 2.908 1 98.19 137 LEU B CA 1
ATOM 5310 C C . LEU B 1 137 ? -2.447 21.094 2.92 1 98.19 137 LEU B C 1
ATOM 5312 O O . LEU B 1 137 ? -3.424 20.391 3.184 1 98.19 137 LEU B O 1
ATOM 5316 N N . CYS B 1 138 ? -2.514 22.344 2.559 1 98.69 138 CYS B N 1
ATOM 5317 C CA . CYS B 1 138 ? -3.805 23.031 2.582 1 98.69 138 CYS B CA 1
ATOM 5318 C C . CYS B 1 138 ? -4.617 22.703 1.334 1 98.69 138 CYS B C 1
ATOM 5320 O O . CYS B 1 138 ? -5.84 22.562 1.401 1 98.69 138 CYS B O 1
ATOM 5322 N N . LEU B 1 139 ? -3.906 22.516 0.185 1 98.62 139 LEU B N 1
ATOM 5323 C CA . LEU B 1 139 ? -4.602 22.625 -1.091 1 98.62 139 LEU B CA 1
ATOM 5324 C C . LEU B 1 139 ? -4.723 21.266 -1.775 1 98.62 139 LEU B C 1
ATOM 5326 O O . LEU B 1 139 ? -5.43 21.141 -2.775 1 98.62 139 LEU B O 1
ATOM 5330 N N . ALA B 1 140 ? -4.082 20.219 -1.269 1 97.88 140 ALA B N 1
ATOM 5331 C CA . ALA B 1 140 ? -4.074 18.906 -1.911 1 97.88 140 ALA B CA 1
ATOM 5332 C C . ALA B 1 140 ? -5.469 18.297 -1.906 1 97.88 140 ALA B C 1
ATOM 5334 O O . ALA B 1 140 ? -6.328 18.688 -1.115 1 97.88 140 ALA B O 1
ATOM 5335 N N . LEU B 1 141 ? -5.684 17.312 -2.824 1 98.12 141 LEU B N 1
ATOM 5336 C CA . LEU B 1 141 ? -6.977 16.656 -2.986 1 98.12 141 LEU B CA 1
ATOM 5337 C C . LEU B 1 141 ? -6.879 15.164 -2.668 1 98.12 141 LEU B C 1
ATOM 5339 O O . LEU B 1 141 ? -7.613 14.352 -3.234 1 98.12 141 LEU B O 1
ATOM 5343 N N . VAL B 1 142 ? -5.891 14.812 -1.869 1 96.69 142 VAL B N 1
ATOM 5344 C CA . VAL B 1 142 ? -5.68 13.492 -1.273 1 96.69 142 VAL B CA 1
ATOM 5345 C C . VAL B 1 142 ? -5.27 13.648 0.19 1 96.69 142 VAL B C 1
ATOM 5347 O O . VAL B 1 142 ? -4.875 14.734 0.618 1 96.69 142 VAL B O 1
ATOM 5350 N N . HIS B 1 143 ? -5.387 12.664 0.938 1 93.88 143 HIS B N 1
ATOM 5351 C CA . HIS B 1 143 ? -5.031 12.773 2.348 1 93.88 143 HIS B CA 1
ATOM 5352 C C . HIS B 1 143 ? -3.531 12.578 2.555 1 93.88 143 HIS B C 1
ATOM 5354 O O . HIS B 1 143 ? -2.99 12.961 3.596 1 93.88 143 HIS B O 1
ATOM 5360 N N . GLY B 1 144 ? -2.889 12 1.559 1 93.81 144 GLY B N 1
ATOM 5361 C CA . GLY B 1 144 ? -1.464 11.719 1.632 1 93.81 144 GLY B CA 1
ATOM 5362 C C . GLY B 1 144 ? -1.083 10.398 0.982 1 93.81 144 GLY B C 1
ATOM 5363 O O . GLY B 1 144 ? -1.411 10.156 -0.181 1 93.81 144 GLY B O 1
ATOM 5364 N N . GLU B 1 145 ? -0.435 9.656 1.698 1 92.06 145 GLU B N 1
ATOM 5365 C CA . GLU B 1 145 ? -0.017 8.344 1.217 1 92.06 145 GLU B CA 1
ATOM 5366 C C . GLU B 1 145 ? 0.419 8.406 -0.245 1 92.06 145 GLU B C 1
ATOM 5368 O O . GLU B 1 145 ? 0.906 9.438 -0.71 1 92.06 145 GLU B O 1
ATOM 5373 N N . ALA B 1 146 ? 0.405 7.211 -0.903 1 92.56 146 ALA B N 1
ATOM 5374 C CA . ALA B 1 146 ? 0.932 7.164 -2.264 1 92.56 146 ALA B CA 1
ATOM 5375 C C . ALA B 1 146 ? -0.162 6.801 -3.264 1 92.56 146 ALA B C 1
ATOM 5377 O O . ALA B 1 146 ? 0.03 6.926 -4.477 1 92.56 146 ALA B O 1
ATOM 5378 N N . GLN B 1 147 ? -1.312 6.41 -2.75 1 90.88 147 GLN B N 1
ATOM 5379 C CA . GLN B 1 147 ? -2.416 6.098 -3.652 1 90.88 147 GLN B CA 1
ATOM 5380 C C . GLN B 1 147 ? -2.992 7.367 -4.277 1 90.88 147 GLN B C 1
ATOM 5382 O O . GLN B 1 147 ? -3.342 8.312 -3.566 1 90.88 147 GLN B O 1
ATOM 5387 N N . SER B 1 148 ? -3.229 7.332 -5.527 1 92.88 148 SER B N 1
ATOM 5388 C CA . SER B 1 148 ? -3.336 8.594 -6.258 1 92.88 148 SER B CA 1
ATOM 5389 C C . SER B 1 148 ? -4.793 8.992 -6.457 1 92.88 148 SER B C 1
ATOM 5391 O O . SER B 1 148 ? -5.086 10.117 -6.859 1 92.88 148 SER B O 1
ATOM 5393 N N . ASP B 1 149 ? -5.727 8.164 -6.082 1 94.06 149 ASP B N 1
ATOM 5394 C CA . ASP B 1 149 ? -7.125 8.508 -6.316 1 94.06 149 ASP B CA 1
ATOM 5395 C C . ASP B 1 149 ? -7.535 9.727 -5.492 1 94.06 149 ASP B C 1
ATOM 5397 O O . ASP B 1 149 ? -7.148 9.859 -4.332 1 94.06 149 ASP B O 1
ATOM 5401 N N . ILE B 1 150 ? -8.32 10.57 -6.086 1 97.31 150 ILE B N 1
ATOM 5402 C CA . ILE B 1 150 ? -8.727 11.844 -5.492 1 97.31 150 ILE B CA 1
ATOM 5403 C C . ILE B 1 150 ? -9.727 11.586 -4.363 1 97.31 150 ILE B C 1
ATOM 5405 O O . ILE B 1 150 ? -10.641 10.773 -4.508 1 97.31 150 ILE B O 1
ATOM 5409 N N . SER B 1 151 ? -9.539 12.281 -3.238 1 96.94 151 SER B N 1
ATOM 5410 C CA . SER B 1 151 ? -10.414 12.148 -2.084 1 96.94 151 SER B CA 1
ATOM 5411 C C . SER B 1 151 ? -10.281 13.336 -1.14 1 96.94 151 SER B C 1
ATOM 5413 O O . SER B 1 151 ? -9.188 13.898 -1 1 96.94 151 SER B O 1
ATOM 5415 N N . ILE B 1 152 ? -11.344 13.68 -0.507 1 97.19 152 ILE B N 1
ATOM 5416 C CA . ILE B 1 152 ? -11.312 14.758 0.474 1 97.19 152 ILE B CA 1
ATOM 5417 C C . ILE B 1 152 ? -11.336 14.18 1.885 1 97.19 152 ILE B C 1
ATOM 5419 O O . ILE B 1 152 ? -11.406 14.914 2.869 1 97.19 152 ILE B O 1
ATOM 5423 N N . SER B 1 153 ? -11.211 12.891 1.922 1 94.88 153 SER B N 1
ATOM 5424 C CA . SER B 1 153 ? -11.242 12.227 3.219 1 94.88 153 SER B CA 1
ATOM 5425 C C . SER B 1 153 ? -10.125 12.734 4.125 1 94.88 153 SER B C 1
ATOM 5427 O O . SER B 1 153 ? -9.008 12.977 3.668 1 94.88 153 SER B O 1
ATOM 5429 N N . MET B 1 154 ? -10.414 12.992 5.375 1 93.75 154 MET B N 1
ATOM 5430 C CA . MET B 1 154 ? -9.469 13.32 6.445 1 93.75 154 MET B CA 1
ATOM 5431 C C . MET B 1 154 ? -8.703 14.594 6.121 1 93.75 154 MET B C 1
ATOM 5433 O O . MET B 1 154 ? -7.535 14.734 6.504 1 93.75 154 MET B O 1
ATOM 5437 N N . HIS B 1 155 ? -9.273 15.5 5.328 1 96.88 155 HIS B N 1
ATOM 5438 C CA . HIS B 1 155 ? -8.617 16.75 4.98 1 96.88 155 HIS B CA 1
ATOM 5439 C C . HIS B 1 155 ? -8.18 17.516 6.23 1 96.88 155 HIS B C 1
ATOM 5441 O O . HIS B 1 155 ? -7.176 18.219 6.207 1 96.88 155 HIS B O 1
ATOM 5447 N N . TYR B 1 156 ? -8.914 17.422 7.297 1 97 156 TYR B N 1
ATOM 5448 C CA . TYR B 1 156 ? -8.641 18.156 8.523 1 97 156 TYR B CA 1
ATOM 5449 C C . TYR B 1 156 ? -7.301 17.75 9.117 1 97 156 TYR B C 1
ATOM 5451 O O . TYR B 1 156 ? -6.668 18.531 9.844 1 97 156 TYR B O 1
ATOM 5459 N N . ASN B 1 157 ? -6.832 16.531 8.844 1 96.38 157 ASN B N 1
ATOM 5460 C CA . ASN B 1 157 ? -5.5 16.141 9.281 1 96.38 157 ASN B CA 1
ATOM 5461 C C . ASN B 1 157 ? -4.41 16.938 8.57 1 96.38 157 ASN B C 1
ATOM 5463 O O . ASN B 1 157 ? -3.412 17.312 9.18 1 96.38 157 ASN B O 1
ATOM 5467 N N . ARG B 1 158 ? -4.617 17.141 7.285 1 97 158 ARG B N 1
ATOM 5468 C CA . ARG B 1 158 ? -3.672 17.969 6.535 1 97 158 ARG B CA 1
ATOM 5469 C C . ARG B 1 158 ? -3.646 19.391 7.066 1 97 158 ARG B C 1
ATOM 5471 O O . ARG B 1 158 ? -2.578 20 7.215 1 97 158 ARG B O 1
ATOM 5478 N N . TRP B 1 159 ? -4.801 19.906 7.336 1 98.44 159 TRP B N 1
ATOM 5479 C CA . TRP B 1 159 ? -4.887 21.266 7.871 1 98.44 159 TRP B CA 1
ATOM 5480 C C . TRP B 1 159 ? -4.227 21.344 9.242 1 98.44 159 TRP B C 1
ATOM 5482 O O . TRP B 1 159 ? -3.541 22.328 9.547 1 98.44 159 TRP B O 1
ATOM 5492 N N . ALA B 1 160 ? -4.457 20.344 10.016 1 98.06 160 ALA B N 1
ATOM 5493 C CA . ALA B 1 160 ? -3.83 20.297 11.336 1 98.06 160 ALA B CA 1
ATOM 5494 C C . ALA B 1 160 ? -2.309 20.281 11.219 1 98.06 160 ALA B C 1
ATOM 5496 O O . ALA B 1 160 ? -1.611 20.938 11.984 1 98.06 160 ALA B O 1
ATOM 5497 N N . TRP B 1 161 ? -1.828 19.562 10.312 1 97.94 161 TRP B N 1
ATOM 5498 C CA . TRP B 1 161 ? -0.386 19.547 10.086 1 97.94 161 TRP B CA 1
ATOM 5499 C C . TRP B 1 161 ? 0.106 20.906 9.594 1 97.94 161 TRP B C 1
ATOM 5501 O O . TRP B 1 161 ? 1.189 21.359 9.977 1 97.94 161 TRP B O 1
ATOM 5511 N N . ALA B 1 162 ? -0.654 21.531 8.703 1 98.75 162 ALA B N 1
ATOM 5512 C CA . ALA B 1 162 ? -0.273 22.859 8.25 1 98.75 162 ALA B CA 1
ATOM 5513 C C . ALA B 1 162 ? -0.085 23.812 9.438 1 98.75 162 ALA B C 1
ATOM 5515 O O . ALA B 1 162 ? 0.913 24.531 9.508 1 98.75 162 ALA B O 1
ATOM 5516 N N . VAL B 1 163 ? -0.969 23.766 10.344 1 98.88 163 VAL B N 1
ATOM 5517 C CA . VAL B 1 163 ? -0.887 24.594 11.539 1 98.88 163 VAL B CA 1
ATOM 5518 C C . VAL B 1 163 ? 0.301 24.141 12.391 1 98.88 163 VAL B C 1
ATOM 5520 O O . VAL B 1 163 ? 1.037 24.984 12.922 1 98.88 163 VAL B O 1
ATOM 5523 N N . SER B 1 164 ? 0.496 22.844 12.477 1 98.69 164 SER B N 1
ATOM 5524 C CA . SER B 1 164 ? 1.6 22.297 13.266 1 98.69 164 SER B CA 1
ATOM 5525 C C . SER B 1 164 ? 2.947 22.75 12.711 1 98.69 164 SER B C 1
ATOM 5527 O O . SER B 1 164 ? 3.893 22.969 13.469 1 98.69 164 SER B O 1
ATOM 5529 N N . TYR B 1 165 ? 3.021 22.891 11.414 1 98.75 165 TYR B N 1
ATOM 5530 C CA . TYR B 1 165 ? 4.246 23.328 10.758 1 98.75 165 TYR B CA 1
ATOM 5531 C C . TYR B 1 165 ? 4.52 24.812 11.047 1 98.75 165 TYR B C 1
ATOM 5533 O O . TYR B 1 165 ? 5.598 25.312 10.734 1 98.75 165 TYR B O 1
ATOM 5541 N N . ILE B 1 166 ? 3.596 25.469 11.641 1 98.81 166 ILE B N 1
ATOM 5542 C CA . ILE B 1 166 ? 3.812 26.844 12.07 1 98.81 166 ILE B CA 1
ATOM 5543 C C . ILE B 1 166 ? 4.25 26.875 13.531 1 98.81 166 ILE B C 1
ATOM 5545 O O . ILE B 1 166 ? 5.305 27.422 13.867 1 98.81 166 ILE B O 1
ATOM 5549 N N . ILE B 1 167 ? 3.57 26.188 14.398 1 98.81 167 ILE B N 1
ATOM 5550 C CA . ILE B 1 167 ? 3.768 26.375 15.836 1 98.81 167 ILE B CA 1
ATOM 5551 C C . ILE B 1 167 ? 5.012 25.625 16.297 1 98.81 167 ILE B C 1
ATOM 5553 O O . ILE B 1 167 ? 5.711 26.062 17.203 1 98.81 167 ILE B O 1
ATOM 5557 N N . ILE B 1 168 ? 5.371 24.5 15.648 1 98.69 168 ILE B N 1
ATOM 5558 C CA . ILE B 1 168 ? 6.527 23.719 16.078 1 98.69 168 ILE B CA 1
ATOM 5559 C C . ILE B 1 168 ? 7.809 24.469 15.758 1 98.69 168 ILE B C 1
ATOM 5561 O O . ILE B 1 168 ? 8.641 24.703 16.641 1 98.69 168 ILE B O 1
ATOM 5565 N N . PRO B 1 169 ? 8 24.938 14.523 1 98.25 169 PRO B N 1
ATOM 5566 C CA . PRO B 1 169 ? 9.227 25.703 14.266 1 98.25 169 PRO B CA 1
ATOM 5567 C C . PRO B 1 169 ? 9.328 26.969 15.102 1 98.25 169 PRO B C 1
ATOM 5569 O O . PRO B 1 169 ? 10.422 27.359 15.516 1 98.25 169 PRO B O 1
ATOM 5572 N N . LEU B 1 170 ? 8.211 27.672 15.336 1 98.06 170 LEU B N 1
ATOM 5573 C CA . LEU B 1 170 ? 8.25 28.859 16.172 1 98.06 170 LEU B CA 1
ATOM 5574 C C . LEU B 1 170 ? 8.75 28.531 17.578 1 98.06 170 LEU B C 1
ATOM 5576 O O . LEU B 1 170 ? 9.461 29.328 18.188 1 98.06 170 LEU B O 1
ATOM 5580 N N . ALA B 1 171 ? 8.398 27.391 18.047 1 97.94 171 ALA B N 1
ATOM 5581 C CA . ALA B 1 171 ? 8.766 26.984 19.406 1 97.94 171 ALA B CA 1
ATOM 5582 C C . ALA B 1 171 ? 10.18 26.406 19.438 1 97.94 171 ALA B C 1
ATOM 5584 O O . ALA B 1 171 ? 10.945 26.688 20.359 1 97.94 171 ALA B O 1
ATOM 5585 N N . VAL B 1 172 ? 10.578 25.703 18.438 1 96.94 172 VAL B N 1
ATOM 5586 C CA . VAL B 1 172 ? 11.766 24.859 18.5 1 96.94 172 VAL B CA 1
ATOM 5587 C C . VAL B 1 172 ? 12.977 25.625 17.953 1 96.94 172 VAL B C 1
ATOM 5589 O O . VAL B 1 172 ? 14.078 25.5 18.5 1 96.94 172 VAL B O 1
ATOM 5592 N N . LEU B 1 173 ? 12.805 26.422 16.922 1 96.5 173 LEU B N 1
ATOM 5593 C CA . LEU B 1 173 ? 13.922 27.094 16.266 1 96.5 173 LEU B CA 1
ATOM 5594 C C . LEU B 1 173 ? 14.109 28.5 16.812 1 96.5 173 LEU B C 1
ATOM 5596 O O . LEU B 1 173 ? 13.133 29.203 17.062 1 96.5 173 LEU B O 1
ATOM 5600 N N . ALA B 1 174 ? 15.312 28.906 17 1 93.94 174 ALA B N 1
ATOM 5601 C CA . ALA B 1 174 ? 15.633 30.266 17.422 1 93.94 174 ALA B CA 1
ATOM 5602 C C . ALA B 1 174 ? 15.484 31.25 16.266 1 93.94 174 ALA B C 1
ATOM 5604 O O . ALA B 1 174 ? 15.82 30.938 15.117 1 93.94 174 ALA B O 1
ATOM 5605 N N . PRO B 1 175 ? 14.961 32.438 16.578 1 93.25 175 PRO B N 1
ATOM 5606 C CA . PRO B 1 175 ? 14.852 33.406 15.516 1 93.25 175 PRO B CA 1
ATOM 5607 C C . PRO B 1 175 ? 16.203 33.969 15.078 1 93.25 175 PRO B C 1
ATOM 5609 O O . PRO B 1 175 ? 17.125 34.094 15.891 1 93.25 175 PRO B O 1
ATOM 5612 N N . HIS B 1 176 ? 16.297 34.312 13.797 1 88.75 176 HIS B N 1
ATOM 5613 C CA . HIS B 1 176 ? 17.5 34.938 13.266 1 88.75 176 HIS B CA 1
ATOM 5614 C C . HIS B 1 176 ? 17.5 36.438 13.469 1 88.75 176 HIS B C 1
ATOM 5616 O O . HIS B 1 176 ? 18.531 37.094 13.391 1 88.75 176 HIS B O 1
ATOM 5622 N N . ASP B 1 177 ? 16.328 36.938 13.547 1 83.94 177 ASP B N 1
ATOM 5623 C CA . ASP B 1 177 ? 16.156 38.375 13.688 1 83.94 177 ASP B CA 1
ATOM 5624 C C . ASP B 1 177 ? 15.758 38.75 15.109 1 83.94 177 ASP B C 1
ATOM 5626 O O . ASP B 1 177 ? 15.938 37.969 16.031 1 83.94 177 ASP B O 1
ATOM 5630 N N . ARG B 1 178 ? 15.273 40 15.242 1 87.44 178 ARG B N 1
ATOM 5631 C CA . ARG B 1 178 ? 14.82 40.5 16.531 1 87.44 178 ARG B CA 1
ATOM 5632 C C . ARG B 1 178 ? 13.68 39.625 17.078 1 87.44 178 ARG B C 1
ATOM 5634 O O . ARG B 1 178 ? 12.68 39.406 16.391 1 87.44 178 ARG B O 1
ATOM 5641 N N . PRO B 1 179 ? 13.867 39.094 18.266 1 91.44 179 PRO B N 1
ATOM 5642 C CA . PRO B 1 179 ? 12.828 38.25 18.875 1 91.44 179 PRO B CA 1
ATOM 5643 C C . PRO B 1 179 ? 11.516 39 19.078 1 91.44 179 PRO B C 1
ATOM 5645 O O . PRO B 1 179 ? 11.516 40.188 19.422 1 91.44 179 PRO B O 1
ATOM 5648 N N . ARG B 1 180 ? 10.484 38.406 18.688 1 96.44 180 ARG B N 1
ATOM 5649 C CA . ARG B 1 180 ? 9.125 38.875 18.922 1 96.44 180 ARG B CA 1
ATOM 5650 C C . ARG B 1 180 ? 8.32 37.844 19.719 1 96.44 180 ARG B C 1
ATOM 5652 O O . ARG B 1 180 ? 7.344 37.281 19.219 1 96.44 180 ARG B O 1
ATOM 5659 N N . PRO B 1 181 ? 8.656 37.719 20.938 1 96.69 181 PRO B N 1
ATOM 5660 C CA . PRO B 1 181 ? 8.102 36.625 21.734 1 96.69 181 PRO B CA 1
ATOM 5661 C C . PRO B 1 181 ? 6.59 36.719 21.906 1 96.69 181 PRO B C 1
ATOM 5663 O O . PRO B 1 181 ? 5.902 35.688 21.922 1 96.69 181 PRO B O 1
ATOM 5666 N N . TRP B 1 182 ? 6.027 37.938 22 1 97.56 182 TRP B N 1
ATOM 5667 C CA . TRP B 1 182 ? 4.586 38.094 22.172 1 97.56 182 TRP B CA 1
ATOM 5668 C C . TRP B 1 182 ? 3.842 37.656 20.906 1 97.56 182 TRP B C 1
ATOM 5670 O O . TRP B 1 182 ? 2.814 37 21 1 97.56 182 TRP B O 1
ATOM 5680 N N . LEU B 1 183 ? 4.34 38.062 19.766 1 98 183 LEU B N 1
ATOM 5681 C CA . LEU B 1 183 ? 3.721 37.656 18.516 1 98 183 LEU B CA 1
ATOM 5682 C C . LEU B 1 183 ? 3.838 36.156 18.297 1 98 183 LEU B C 1
ATOM 5684 O O . LEU B 1 183 ? 2.854 35.5 17.953 1 98 183 LEU B O 1
ATOM 5688 N N . ASP B 1 184 ? 5.074 35.688 18.453 1 98.38 184 ASP B N 1
ATOM 5689 C CA . ASP B 1 184 ? 5.316 34.25 18.219 1 98.38 184 ASP B CA 1
ATOM 5690 C C . ASP B 1 184 ? 4.527 33.406 19.203 1 98.38 184 ASP B C 1
ATOM 5692 O O . ASP B 1 184 ? 3.973 32.375 18.844 1 98.38 184 ASP B O 1
ATOM 5696 N N . GLY B 1 185 ? 4.539 33.844 20.438 1 98.62 185 GLY B N 1
ATOM 5697 C CA . GLY B 1 185 ? 3.729 33.156 21.438 1 98.62 185 GLY B CA 1
ATOM 5698 C C . GLY B 1 185 ? 2.248 33.156 21.109 1 98.62 185 GLY B C 1
ATOM 5699 O O . GLY B 1 185 ? 1.564 32.156 21.266 1 98.62 185 GLY B O 1
ATOM 5700 N N . ALA B 1 186 ? 1.751 34.312 20.688 1 98.81 186 ALA B N 1
ATOM 5701 C CA . ALA B 1 186 ? 0.345 34.406 20.297 1 98.81 186 ALA B CA 1
ATOM 5702 C C . ALA B 1 186 ? 0.01 33.469 19.156 1 98.81 186 ALA B C 1
ATOM 5704 O O . ALA B 1 186 ? -1.053 32.844 19.141 1 98.81 186 ALA B O 1
ATOM 5705 N N . LEU B 1 187 ? 0.93 33.375 18.188 1 98.81 187 LEU B N 1
ATOM 5706 C CA . LEU B 1 187 ? 0.715 32.5 17.047 1 98.81 187 LEU B CA 1
ATOM 5707 C C . LEU B 1 187 ? 0.678 31.047 17.5 1 98.81 187 LEU B C 1
ATOM 5709 O O . LEU B 1 187 ? -0.113 30.25 16.984 1 98.81 187 LEU B O 1
ATOM 5713 N N . ILE B 1 188 ? 1.556 30.656 18.422 1 98.88 188 ILE B N 1
ATOM 5714 C CA . ILE B 1 188 ? 1.56 29.297 18.969 1 98.88 188 ILE B CA 1
ATOM 5715 C C . ILE B 1 188 ? 0.237 29.031 19.688 1 98.88 188 ILE B C 1
ATOM 5717 O O . ILE B 1 188 ? -0.391 27.984 19.469 1 98.88 188 ILE B O 1
ATOM 5721 N N . GLY B 1 189 ? -0.225 29.984 20.516 1 98.75 189 GLY B N 1
ATOM 5722 C CA . GLY B 1 189 ? -1.48 29.828 21.234 1 98.75 189 GLY B CA 1
ATOM 5723 C C . GLY B 1 189 ? -2.684 29.734 20.312 1 98.75 189 GLY B C 1
ATOM 5724 O O . GLY B 1 189 ? -3.561 28.891 20.516 1 98.75 189 GLY B O 1
ATOM 5725 N N . ILE B 1 190 ? -2.744 30.625 19.344 1 98.75 190 ILE B N 1
ATOM 5726 C CA . ILE B 1 190 ? -3.818 30.594 18.359 1 98.75 190 ILE B CA 1
ATOM 5727 C C . ILE B 1 190 ? -3.791 29.266 17.609 1 98.75 190 ILE B C 1
ATOM 5729 O O . ILE B 1 190 ? -4.836 28.641 17.406 1 98.75 190 ILE B O 1
ATOM 5733 N N . GLY B 1 191 ? -2.576 28.828 17.203 1 98.81 191 GLY B N 1
ATOM 5734 C CA . GLY B 1 191 ? -2.441 27.547 16.516 1 98.81 191 GLY B CA 1
ATOM 5735 C C . GLY B 1 191 ? -2.945 26.391 17.344 1 98.81 191 GLY B C 1
ATOM 5736 O O . GLY B 1 191 ? -3.656 25.516 16.828 1 98.81 191 GLY B O 1
ATOM 5737 N N . LEU B 1 192 ? -2.576 26.312 18.594 1 98.75 192 LEU B N 1
ATOM 5738 C CA . LEU B 1 192 ? -3.043 25.25 19.484 1 98.75 192 LEU B CA 1
ATOM 5739 C C . LEU B 1 192 ? -4.562 25.281 19.609 1 98.75 192 LEU B C 1
ATOM 5741 O O . LEU B 1 192 ? -5.207 24.234 19.641 1 98.75 192 LEU B O 1
ATOM 5745 N N . ALA B 1 193 ? -5.129 26.484 19.719 1 98.62 193 ALA B N 1
ATOM 5746 C CA . ALA B 1 193 ? -6.578 26.609 19.797 1 98.62 193 ALA B CA 1
ATOM 5747 C C . ALA B 1 193 ? -7.246 26.125 18.516 1 98.62 193 ALA B C 1
ATOM 5749 O O . ALA B 1 193 ? -8.289 25.469 18.562 1 98.62 193 ALA B O 1
ATOM 5750 N N . VAL B 1 194 ? -6.652 26.469 17.406 1 98.5 194 VAL B N 1
ATOM 5751 C CA . VAL B 1 194 ? -7.168 26.016 16.125 1 98.5 194 VAL B CA 1
ATOM 5752 C C . VAL B 1 194 ? -7.129 24.484 16.062 1 98.5 194 VAL B C 1
ATOM 5754 O O . VAL B 1 194 ? -8.062 23.859 15.57 1 98.5 194 VAL B O 1
ATOM 5757 N N . LEU B 1 195 ? -6.062 23.859 16.578 1 98.69 195 LEU B N 1
ATOM 5758 C CA . LEU B 1 195 ? -5.949 22.406 16.594 1 98.69 195 LEU B CA 1
ATOM 5759 C C . LEU B 1 195 ? -7.008 21.797 17.5 1 98.69 195 LEU B C 1
ATOM 5761 O O . LEU B 1 195 ? -7.59 20.766 17.172 1 98.69 195 LEU B O 1
ATOM 5765 N N . VAL B 1 196 ? -7.281 22.422 18.625 1 98.25 196 VAL B N 1
ATOM 5766 C CA . VAL B 1 196 ? -8.344 21.938 19.5 1 98.25 196 VAL B CA 1
ATOM 5767 C C . VAL B 1 196 ? -9.672 21.906 18.75 1 98.25 196 VAL B C 1
ATOM 5769 O O . VAL B 1 196 ? -10.445 20.953 18.859 1 98.25 196 VAL B O 1
ATOM 5772 N N . LEU B 1 197 ? -9.891 22.906 17.938 1 98.31 197 LEU B N 1
ATOM 5773 C CA . LEU B 1 197 ? -11.172 23.094 17.266 1 98.31 197 LEU B CA 1
ATOM 5774 C C . LEU B 1 197 ? -11.172 22.438 15.891 1 98.31 197 LEU B C 1
ATOM 5776 O O . LEU B 1 197 ? -12.109 22.625 15.109 1 98.31 197 LEU B O 1
ATOM 5780 N N . THR B 1 198 ? -10.109 21.75 15.5 1 98 198 THR B N 1
ATOM 5781 C CA . THR B 1 198 ? -10.031 20.984 14.258 1 98 198 THR B CA 1
ATOM 5782 C C . THR B 1 198 ? -9.898 19.484 14.555 1 98 198 THR B C 1
ATOM 5784 O O . THR B 1 198 ? -10.758 18.703 14.156 1 98 198 THR B O 1
ATOM 5787 N N . LYS B 1 199 ? -8.844 19.188 15.258 1 95.62 199 LYS B N 1
ATOM 5788 C CA . LYS B 1 199 ? -8.539 17.828 15.688 1 95.62 199 LYS B CA 1
ATOM 5789 C C . LYS B 1 199 ? -7.715 17.828 16.969 1 95.62 199 LYS B C 1
ATOM 5791 O O . LYS B 1 199 ? -6.488 17.922 16.922 1 95.62 199 LYS B O 1
ATOM 5796 N N . VAL B 1 200 ? -8.297 17.562 18.016 1 95.94 200 VAL B N 1
ATOM 5797 C CA . VAL B 1 200 ? -7.75 17.766 19.359 1 95.94 200 VAL B CA 1
ATOM 5798 C C . VAL B 1 200 ? -6.578 16.828 19.594 1 95.94 200 VAL B C 1
ATOM 5800 O O . VAL B 1 200 ? -5.691 17.109 20.391 1 95.94 200 VAL B O 1
ATOM 5803 N N . THR B 1 201 ? -6.5 15.758 18.891 1 93.38 201 THR B N 1
ATOM 5804 C CA . THR B 1 201 ? -5.43 14.781 19.094 1 93.38 201 THR B CA 1
ATOM 5805 C C . THR B 1 201 ? -4.07 15.414 18.797 1 93.38 201 THR B C 1
ATOM 5807 O O . THR B 1 201 ? -3.059 15.016 19.391 1 93.38 201 THR B O 1
ATOM 5810 N N . TYR B 1 202 ? -4 16.391 17.953 1 97.5 202 TYR B N 1
ATOM 5811 C CA . TYR B 1 202 ? -2.748 17.062 17.625 1 97.5 202 TYR B CA 1
ATOM 5812 C C . TYR B 1 202 ? -2.24 17.859 18.828 1 97.5 202 TYR B C 1
ATOM 5814 O O . TYR B 1 202 ? -1.032 17.953 19.062 1 97.5 202 TYR B O 1
ATOM 5822 N N . VAL B 1 203 ? -3.141 18.453 19.625 1 97.88 203 VAL B N 1
ATOM 5823 C CA . VAL B 1 203 ? -2.738 19.219 20.797 1 97.88 203 VAL B CA 1
ATOM 5824 C C . VAL B 1 203 ? -2.172 18.281 21.859 1 97.88 203 VAL B C 1
ATOM 5826 O O . VAL B 1 203 ? -1.109 18.547 22.422 1 97.88 203 VAL B O 1
ATOM 5829 N N . VAL B 1 204 ? -2.863 17.203 22.016 1 95.69 204 VAL B N 1
ATOM 5830 C CA . VAL B 1 204 ? -2.418 16.203 23 1 95.69 204 VAL B CA 1
ATOM 5831 C C . VAL B 1 204 ? -1.034 15.688 22.609 1 95.69 204 VAL B C 1
ATOM 5833 O O . VAL B 1 204 ? -0.172 15.5 23.469 1 95.69 204 VAL B O 1
ATOM 5836 N N . ALA B 1 205 ? -0.841 15.539 21.375 1 97 205 ALA B N 1
ATOM 5837 C CA . ALA B 1 205 ? 0.388 14.945 20.859 1 97 205 ALA B CA 1
ATOM 5838 C C . ALA B 1 205 ? 1.536 15.953 20.875 1 97 205 ALA B C 1
ATOM 5840 O O . ALA B 1 205 ? 2.676 15.594 21.188 1 97 205 ALA B O 1
ATOM 5841 N N . LEU B 1 206 ? 1.316 17.203 20.594 1 98.31 206 LEU B N 1
ATOM 5842 C CA . LEU B 1 206 ? 2.396 18.141 20.266 1 98.31 206 LEU B CA 1
ATOM 5843 C C . LEU B 1 206 ? 2.658 19.094 21.438 1 98.31 206 LEU B C 1
ATOM 5845 O O . LEU B 1 206 ? 3.766 19.609 21.578 1 98.31 206 LEU B O 1
ATOM 5849 N N . ALA B 1 207 ? 1.643 19.344 22.297 1 98.19 207 ALA B N 1
ATOM 5850 C CA . ALA B 1 207 ? 1.74 20.359 23.344 1 98.19 207 ALA B CA 1
ATOM 5851 C C . ALA B 1 207 ? 2.91 20.078 24.281 1 98.19 207 ALA B C 1
ATOM 5853 O O . ALA B 1 207 ? 3.666 20.984 24.641 1 98.19 207 ALA B O 1
ATOM 5854 N N . PRO B 1 208 ? 3.135 18.844 24.719 1 97.44 208 PRO B N 1
ATOM 5855 C CA . PRO B 1 208 ? 4.273 18.578 25.609 1 97.44 208 PRO B CA 1
ATOM 5856 C C . PRO B 1 208 ? 5.609 18.969 24.984 1 97.44 208 PRO B C 1
ATOM 5858 O O . PRO B 1 208 ? 6.445 19.609 25.641 1 97.44 208 PRO B O 1
ATOM 5861 N N . GLY B 1 209 ? 5.758 18.594 23.75 1 97.81 209 GLY B N 1
ATOM 5862 C CA . GLY B 1 209 ? 7 18.922 23.062 1 97.81 209 GLY B CA 1
ATOM 5863 C C . GLY B 1 209 ? 7.191 20.406 22.859 1 97.81 209 GLY B C 1
ATOM 5864 O O . GLY B 1 209 ? 8.297 20.922 23.016 1 97.81 209 GLY B O 1
ATOM 5865 N N . ILE B 1 210 ? 6.148 21.125 22.547 1 98.25 210 ILE B N 1
ATOM 5866 C CA . ILE B 1 210 ? 6.191 22.562 22.375 1 98.25 210 ILE B CA 1
ATOM 5867 C C . ILE B 1 210 ? 6.535 23.25 23.688 1 98.25 210 ILE B C 1
ATOM 5869 O O . ILE B 1 210 ? 7.395 24.125 23.734 1 98.25 210 ILE B O 1
ATOM 5873 N N . LEU B 1 211 ? 5.895 22.797 24.781 1 98.12 211 LEU B N 1
ATOM 5874 C CA . LEU B 1 211 ? 6.137 23.375 26.094 1 98.12 211 LEU B CA 1
ATOM 5875 C C . LEU B 1 211 ? 7.582 23.156 26.531 1 98.12 211 LEU B C 1
ATOM 5877 O O . LEU B 1 211 ? 8.234 24.062 27.031 1 98.12 211 LEU B O 1
ATOM 5881 N N . VAL B 1 212 ? 8.07 21.984 26.297 1 97.56 212 VAL B N 1
ATOM 5882 C CA . VAL B 1 212 ? 9.438 21.656 26.688 1 97.56 212 VAL B CA 1
ATOM 5883 C C . VAL B 1 212 ? 10.414 22.531 25.891 1 97.56 212 VAL B C 1
ATOM 5885 O O . VAL B 1 212 ? 11.422 22.984 26.438 1 97.56 212 VAL B O 1
ATOM 5888 N N . ALA B 1 213 ? 10.156 22.703 24.625 1 97.75 213 ALA B N 1
ATOM 5889 C CA . ALA B 1 213 ? 11.016 23.562 23.812 1 97.75 213 ALA B CA 1
ATOM 5890 C C . ALA B 1 213 ? 11.055 24.984 24.359 1 97.75 213 ALA B C 1
ATOM 5892 O O . ALA B 1 213 ? 12.125 25.578 24.484 1 97.75 213 ALA B O 1
ATOM 5893 N N . LEU B 1 214 ? 9.922 25.531 24.703 1 98 214 LEU B N 1
ATOM 5894 C CA . LEU B 1 214 ? 9.844 26.891 25.203 1 98 214 LEU B CA 1
ATOM 5895 C C . LEU B 1 214 ? 10.5 27.016 26.578 1 98 214 LEU B C 1
ATOM 5897 O O . LEU B 1 214 ? 11.195 27.984 26.859 1 98 214 LEU B O 1
ATOM 5901 N N . LEU B 1 215 ? 10.281 26.031 27.422 1 97.75 215 LEU B N 1
ATOM 5902 C CA . LEU B 1 215 ? 10.898 26.031 28.75 1 97.75 215 LEU B CA 1
ATOM 5903 C C . LEU B 1 215 ? 12.414 25.906 28.641 1 97.75 215 LEU B C 1
ATOM 5905 O O . LEU B 1 215 ? 13.141 26.578 29.375 1 97.75 215 LEU B O 1
ATOM 5909 N N . ALA B 1 216 ? 12.82 25.031 27.781 1 96.62 216 ALA B N 1
ATOM 5910 C CA . ALA B 1 216 ? 14.258 24.828 27.594 1 96.62 216 ALA B CA 1
ATOM 5911 C C . ALA B 1 216 ? 14.938 26.125 27.125 1 96.62 216 ALA B C 1
ATOM 5913 O O . ALA B 1 216 ? 16.094 26.375 27.453 1 96.62 216 ALA B O 1
ATOM 5914 N N . ARG B 1 217 ? 14.219 26.969 26.438 1 93.81 217 ARG B N 1
ATOM 5915 C CA . ARG B 1 217 ? 14.75 28.234 25.953 1 93.81 217 ARG B CA 1
ATOM 5916 C C . ARG B 1 217 ? 14.461 29.359 26.938 1 93.81 217 ARG B C 1
ATOM 5918 O O . ARG B 1 217 ? 14.836 30.516 26.719 1 93.81 217 ARG B O 1
ATOM 5925 N N . ARG B 1 218 ? 13.742 29.062 27.984 1 94.94 218 ARG B N 1
ATOM 5926 C CA . ARG B 1 218 ? 13.352 30.016 29.031 1 94.94 218 ARG B CA 1
ATOM 5927 C C . ARG B 1 218 ? 12.547 31.172 28.438 1 94.94 218 ARG B C 1
ATOM 5929 O O . ARG B 1 218 ? 12.727 32.312 28.828 1 94.94 218 ARG B O 1
ATOM 5936 N N . ASN B 1 219 ? 11.805 30.812 27.453 1 95.38 219 ASN B N 1
ATOM 5937 C CA . ASN B 1 219 ? 10.953 31.828 26.828 1 95.38 219 ASN B CA 1
ATOM 5938 C C . ASN B 1 219 ? 9.609 31.938 27.531 1 95.38 219 ASN B C 1
ATOM 5940 O O . ASN B 1 219 ? 8.562 31.656 26.938 1 95.38 219 ASN B O 1
ATOM 5944 N N . PHE B 1 220 ? 9.5 32.438 28.672 1 97.19 220 PHE B N 1
ATOM 5945 C CA . PHE B 1 220 ? 8.305 32.531 29.5 1 97.19 220 PHE B CA 1
ATOM 5946 C C . PHE B 1 220 ? 7.289 33.5 28.906 1 97.19 220 PHE B C 1
ATOM 5948 O O . PHE B 1 220 ? 6.082 33.281 29.016 1 97.19 220 PHE B O 1
ATOM 5955 N N . CYS B 1 221 ? 7.781 34.5 28.234 1 97.56 221 CYS B N 1
ATOM 5956 C CA . CYS B 1 221 ? 6.895 35.469 27.562 1 97.56 221 CYS B CA 1
ATOM 5957 C C . CYS B 1 221 ? 6.07 34.75 26.484 1 97.56 221 CYS B C 1
ATOM 5959 O O . CYS B 1 221 ? 4.871 35 26.375 1 97.56 221 CYS B O 1
ATOM 5961 N N . MET B 1 222 ? 6.691 33.906 25.719 1 98.06 222 MET B N 1
ATOM 5962 C CA . MET B 1 222 ? 5.988 33.156 24.688 1 98.06 222 MET B CA 1
ATOM 5963 C C . MET B 1 222 ? 4.953 32.219 25.297 1 98.06 222 MET B C 1
ATOM 5965 O O . MET B 1 222 ? 3.873 32.031 24.734 1 98.06 222 MET B O 1
ATOM 5969 N N . ILE B 1 223 ? 5.316 31.609 26.438 1 98.44 223 ILE B N 1
ATOM 5970 C CA . ILE B 1 223 ? 4.395 30.703 27.109 1 98.44 223 ILE B CA 1
ATOM 5971 C C . ILE B 1 223 ? 3.158 31.469 27.562 1 98.44 223 ILE B C 1
ATOM 5973 O O . ILE B 1 223 ? 2.027 31.031 27.328 1 98.44 223 ILE B O 1
ATOM 5977 N N . VAL B 1 224 ? 3.373 32.594 28.172 1 98.5 224 VAL B N 1
ATOM 5978 C CA . VAL B 1 224 ? 2.271 33.438 28.656 1 98.5 224 VAL B CA 1
ATOM 5979 C C . VAL B 1 224 ? 1.431 33.906 27.484 1 98.5 224 VAL B C 1
ATOM 5981 O O . VAL B 1 224 ? 0.199 33.875 27.531 1 98.5 224 VAL B O 1
ATOM 5984 N N . SER B 1 225 ? 2.129 34.406 26.484 1 98.69 225 SER B N 1
ATOM 5985 C CA . SER B 1 225 ? 1.429 34.875 25.297 1 98.69 225 SER B CA 1
ATOM 5986 C C . SER B 1 225 ? 0.592 33.781 24.656 1 98.69 225 SER B C 1
ATOM 5988 O O . SER B 1 225 ? -0.533 34.031 24.219 1 98.69 225 SER B O 1
ATOM 5990 N N . ALA B 1 226 ? 1.163 32.625 24.516 1 98.75 226 ALA B N 1
ATOM 5991 C CA . ALA B 1 226 ? 0.434 31.469 23.969 1 98.75 226 ALA B CA 1
ATOM 5992 C C . ALA B 1 226 ? -0.801 31.156 24.797 1 98.75 226 ALA B C 1
ATOM 5994 O O . ALA B 1 226 ? -1.884 30.922 24.266 1 98.75 226 ALA B O 1
ATOM 5995 N N . PHE B 1 227 ? -0.617 31.125 26.094 1 98.19 227 PHE B N 1
ATOM 5996 C CA . PHE B 1 227 ? -1.727 30.844 27 1 98.19 227 PHE B CA 1
ATOM 5997 C C . PHE B 1 227 ? -2.828 31.875 26.844 1 98.19 227 PHE B C 1
ATOM 5999 O O . PHE B 1 227 ? -4.008 31.531 26.734 1 98.19 227 PHE B O 1
ATOM 6006 N N . LEU B 1 228 ? -2.475 33.156 26.812 1 98.5 228 LEU B N 1
ATOM 6007 C CA . LEU B 1 228 ? -3.438 34.25 26.734 1 98.5 228 LEU B CA 1
ATOM 6008 C C . LEU B 1 228 ? -4.18 34.219 25.391 1 98.5 228 LEU B C 1
ATOM 6010 O O . LEU B 1 228 ? -5.398 34.406 25.359 1 98.5 228 LEU B O 1
ATOM 6014 N N . SER B 1 229 ? -3.473 34.062 24.344 1 98.56 229 SER B N 1
ATOM 6015 C CA . SER B 1 229 ? -4.121 34.031 23.047 1 98.56 229 SER B CA 1
ATOM 6016 C C . SER B 1 229 ? -5.047 32.812 22.922 1 98.56 229 SER B C 1
ATOM 6018 O O . SER B 1 229 ? -6.141 32.906 22.359 1 98.56 229 SER B O 1
ATOM 6020 N N . GLY B 1 230 ? -4.594 31.641 23.422 1 98 230 GLY B N 1
ATOM 6021 C CA . GLY B 1 230 ? -5.48 30.484 23.484 1 98 230 GLY B CA 1
ATOM 6022 C C . GLY B 1 230 ? -6.73 30.75 24.297 1 98 230 GLY B C 1
ATOM 6023 O O . GLY B 1 230 ? -7.828 30.344 23.906 1 98 230 GLY B O 1
ATOM 6024 N N . LEU B 1 231 ? -6.57 31.422 25.391 1 97.69 231 LEU B N 1
ATOM 6025 C CA . LEU B 1 231 ? -7.684 31.734 26.266 1 97.69 231 LEU B CA 1
ATOM 6026 C C . LEU B 1 231 ? -8.656 32.688 25.578 1 97.69 231 LEU B C 1
ATOM 6028 O O . LEU B 1 231 ? -9.875 32.562 25.734 1 97.69 231 LEU B O 1
ATOM 6032 N N . VAL B 1 232 ? -8.148 33.656 24.891 1 98.25 232 VAL B N 1
ATOM 6033 C CA . VAL B 1 232 ? -9 34.594 24.172 1 98.25 232 VAL B CA 1
ATOM 6034 C C . VAL B 1 232 ? -9.875 33.844 23.172 1 98.25 232 VAL B C 1
ATOM 6036 O O . VAL B 1 232 ? -11.078 34.094 23.094 1 98.25 232 VAL B O 1
ATOM 6039 N N . ILE B 1 233 ? -9.289 32.906 22.438 1 97.44 233 ILE B N 1
ATOM 6040 C CA . ILE B 1 233 ? -10.039 32.125 21.469 1 97.44 233 ILE B CA 1
ATOM 6041 C C . ILE B 1 233 ? -11.086 31.281 22.203 1 97.44 233 ILE B C 1
ATOM 6043 O O . ILE B 1 233 ? -12.234 31.188 21.766 1 97.44 233 ILE B O 1
ATOM 6047 N N . ALA B 1 234 ? -10.695 30.703 23.312 1 96.88 234 ALA B N 1
ATOM 6048 C CA . ALA B 1 234 ? -11.625 29.891 24.109 1 96.88 234 ALA B CA 1
ATOM 6049 C C . ALA B 1 234 ? -12.805 30.734 24.578 1 96.88 234 ALA B C 1
ATOM 6051 O O . ALA B 1 234 ? -13.953 30.297 24.531 1 96.88 234 ALA B O 1
ATOM 6052 N N . VAL B 1 235 ? -12.547 31.953 25.016 1 97.38 235 VAL B N 1
ATOM 6053 C CA . VAL B 1 235 ? -13.57 32.844 25.531 1 97.38 235 VAL B CA 1
ATOM 6054 C C . VAL B 1 235 ? -14.5 33.281 24.391 1 97.38 235 VAL B C 1
ATOM 6056 O O . VAL B 1 235 ? -15.719 33.281 24.547 1 97.38 235 VAL B O 1
ATOM 6059 N N . VAL B 1 236 ? -13.922 33.562 23.312 1 96.62 236 VAL B N 1
ATOM 6060 C CA . VAL B 1 236 ? -14.711 34 22.156 1 96.62 236 VAL B CA 1
ATOM 6061 C C . VAL B 1 236 ? -15.609 32.875 21.688 1 96.62 236 VAL B C 1
ATOM 6063 O O . VAL B 1 236 ? -16.797 33.062 21.422 1 96.62 236 VAL B O 1
ATOM 6066 N N . PHE B 1 237 ? -15.023 31.719 21.594 1 95.19 237 PHE B N 1
ATOM 6067 C CA . PHE B 1 237 ? -15.797 30.562 21.141 1 95.19 237 PHE B CA 1
ATOM 6068 C C . PHE B 1 237 ? -16.875 30.188 22.141 1 95.19 237 PHE B C 1
ATOM 6070 O O . PHE B 1 237 ? -17.969 29.781 21.766 1 95.19 237 PHE B O 1
ATOM 6077 N N . THR B 1 238 ? -16.562 30.328 23.422 1 96.94 238 THR B N 1
ATOM 6078 C CA . THR B 1 238 ? -17.562 30.094 24.453 1 96.94 238 THR B CA 1
ATOM 6079 C C . THR B 1 238 ? -18.703 31.109 24.344 1 96.94 238 THR B C 1
ATOM 6081 O O . THR B 1 238 ? -19.875 30.75 24.547 1 96.94 238 THR B O 1
ATOM 6084 N N . ALA B 1 239 ? -18.375 32.312 24.062 1 97.31 239 ALA B N 1
ATOM 6085 C CA . ALA B 1 239 ? -19.391 33.344 23.906 1 97.31 239 ALA B CA 1
ATOM 6086 C C . ALA B 1 239 ? -20.297 33.062 22.703 1 97.31 239 ALA B C 1
ATOM 6088 O O . ALA B 1 239 ? -21.5 33.344 22.734 1 97.31 239 ALA B O 1
ATOM 6089 N N . LEU B 1 240 ? -19.75 32.438 21.703 1 95.31 240 LEU B N 1
ATOM 6090 C CA . LEU B 1 240 ? -20.469 32.156 20.469 1 95.31 240 LEU B CA 1
ATOM 6091 C C . LEU B 1 240 ? -21.297 30.891 20.594 1 95.31 240 LEU B C 1
ATOM 6093 O O . LEU B 1 240 ? -22.438 30.844 20.141 1 95.31 240 LEU B O 1
ATOM 6097 N N . ALA B 1 241 ? -20.734 29.859 21.203 1 95.81 241 ALA B N 1
ATOM 6098 C CA . ALA B 1 241 ? -21.344 28.531 21.188 1 95.81 241 ALA B CA 1
ATOM 6099 C C . ALA B 1 241 ? -21.938 28.172 22.547 1 95.81 241 ALA B C 1
ATOM 6101 O O . ALA B 1 241 ? -22.75 27.25 22.641 1 95.81 241 ALA B O 1
ATOM 6102 N N . GLY B 1 242 ? -21.578 28.828 23.609 1 96.44 242 GLY B N 1
ATOM 6103 C CA . GLY B 1 242 ? -22 28.5 24.969 1 96.44 242 GLY B CA 1
ATOM 6104 C C . GLY B 1 242 ? -21.031 27.578 25.688 1 96.44 242 GLY B C 1
ATOM 6105 O O . GLY B 1 242 ? -20.25 26.875 25.047 1 96.44 242 GLY B O 1
ATOM 6106 N N . PHE B 1 243 ? -21.062 27.625 26.984 1 96.44 243 PHE B N 1
ATOM 6107 C CA . PHE B 1 243 ? -20.172 26.828 27.812 1 96.44 243 PHE B CA 1
ATOM 6108 C C . PHE B 1 243 ? -20.438 25.344 27.625 1 96.44 243 PHE B C 1
ATOM 6110 O O . PHE B 1 243 ? -19.531 24.516 27.75 1 96.44 243 PHE B O 1
ATOM 6117 N N . ASP B 1 244 ? -21.625 25 27.297 1 96.69 244 ASP B N 1
ATOM 6118 C CA . ASP B 1 244 ? -22.047 23.609 27.141 1 96.69 244 ASP B CA 1
ATOM 6119 C C . ASP B 1 244 ? -21.344 22.969 25.953 1 96.69 244 ASP B C 1
ATOM 6121 O O . ASP B 1 244 ? -21.219 21.734 25.891 1 96.69 244 ASP B O 1
ATOM 6125 N N . PHE B 1 245 ? -20.891 23.766 25.094 1 97.38 245 PHE B N 1
ATOM 6126 C CA . PHE B 1 245 ? -20.188 23.281 23.906 1 97.38 245 PHE B CA 1
ATOM 6127 C C . PHE B 1 245 ? -19 22.406 24.312 1 97.38 245 PHE B C 1
ATOM 6129 O O . PHE B 1 245 ? -18.797 21.328 23.766 1 97.38 245 PHE B O 1
ATOM 6136 N N . TRP B 1 246 ? -18.234 22.844 25.234 1 97.31 246 TRP B N 1
ATOM 6137 C CA . TRP B 1 246 ? -17 22.156 25.609 1 97.31 246 TRP B CA 1
ATOM 6138 C C . TRP B 1 246 ? -17.297 20.797 26.234 1 97.31 246 TRP B C 1
ATOM 6140 O O . TRP B 1 246 ? -16.609 19.812 25.969 1 97.31 246 TRP B O 1
ATOM 6150 N N . PHE B 1 247 ? -18.344 20.703 27 1 97.19 247 PHE B N 1
ATOM 6151 C CA . PHE B 1 247 ? -18.734 19.438 27.609 1 97.19 247 PHE B CA 1
ATOM 6152 C C . PHE B 1 247 ? -19.266 18.469 26.562 1 97.19 247 PHE B C 1
ATOM 6154 O O . PHE B 1 247 ? -18.969 17.266 26.594 1 97.19 247 PHE B O 1
ATOM 6161 N N . ALA B 1 248 ? -20.062 19.047 25.672 1 97.25 248 ALA B N 1
ATOM 6162 C CA . ALA B 1 248 ? -20.578 18.234 24.594 1 97.25 248 ALA B CA 1
ATOM 6163 C C . ALA B 1 248 ? -19.453 17.688 23.719 1 97.25 248 ALA B C 1
ATOM 6165 O O . ALA B 1 248 ? -19.484 16.531 23.297 1 97.25 248 ALA B O 1
ATOM 6166 N N . TYR B 1 249 ? -18.5 18.547 23.5 1 97.12 249 TYR B N 1
ATOM 6167 C CA . TYR B 1 249 ? -17.344 18.156 22.688 1 97.12 249 TYR B CA 1
ATOM 6168 C C . TYR B 1 249 ? -16.578 17.016 23.359 1 97.12 249 TYR B C 1
ATOM 6170 O O . TYR B 1 249 ? -16.281 16.016 22.719 1 97.12 249 TYR B O 1
ATOM 6178 N N . VAL B 1 250 ? -16.266 17.109 24.594 1 96.69 250 VAL B N 1
ATOM 6179 C CA . VAL B 1 250 ? -15.531 16.094 25.344 1 96.69 250 VAL B CA 1
ATOM 6180 C C . VAL B 1 250 ? -16.328 14.805 25.375 1 96.69 250 VAL B C 1
ATOM 6182 O O . VAL B 1 250 ? -15.773 13.711 25.25 1 96.69 250 VAL B O 1
ATOM 6185 N N . ARG B 1 251 ? -17.594 14.914 25.516 1 95.25 251 ARG B N 1
ATOM 6186 C CA . ARG B 1 251 ? -18.453 13.734 25.531 1 95.25 251 ARG B CA 1
ATOM 6187 C C . ARG B 1 251 ? -18.375 12.977 24.203 1 95.25 251 ARG B C 1
ATOM 6189 O O . ARG B 1 251 ? -18.281 11.75 24.203 1 95.25 251 ARG B O 1
ATOM 6196 N N . ASP B 1 252 ? -18.453 13.734 23.141 1 95.56 252 ASP B N 1
ATOM 6197 C CA . ASP B 1 252 ? -18.328 13.109 21.828 1 95.56 252 ASP B CA 1
ATOM 6198 C C . ASP B 1 252 ? -17 12.383 21.688 1 95.56 252 ASP B C 1
ATOM 6200 O O . ASP B 1 252 ? -16.953 11.25 21.188 1 95.56 252 ASP B O 1
ATOM 6204 N N . LEU B 1 253 ? -15.922 12.992 22.172 1 94 253 LEU B N 1
ATOM 6205 C CA . LEU B 1 253 ? -14.586 12.414 22.078 1 94 253 LEU B CA 1
ATOM 6206 C C . LEU B 1 253 ? -14.484 11.133 22.906 1 94 253 LEU B C 1
ATOM 6208 O O . LEU B 1 253 ? -13.945 10.133 22.438 1 94 253 LEU B O 1
ATOM 6212 N N . LEU B 1 254 ? -15.023 11.164 24.062 1 92.06 254 LEU B N 1
ATOM 6213 C CA . LEU B 1 254 ? -14.969 10.016 24.969 1 92.06 254 LEU B CA 1
ATOM 6214 C C . LEU B 1 254 ? -15.82 8.867 24.422 1 92.06 254 LEU B C 1
ATOM 6216 O O . LEU B 1 254 ? -15.43 7.703 24.531 1 92.06 254 LEU B O 1
ATOM 6220 N N . SER B 1 255 ? -16.984 9.211 23.844 1 89.56 255 SER B N 1
ATOM 6221 C CA . SER B 1 255 ? -17.859 8.203 23.266 1 89.56 255 SER B CA 1
ATOM 6222 C C . SER B 1 255 ? -17.156 7.449 22.141 1 89.56 255 SER B C 1
ATOM 6224 O O . SER B 1 255 ? -17.25 6.223 22.047 1 89.56 255 SER B O 1
ATOM 6226 N N . VAL B 1 256 ? -16.484 8.164 21.344 1 86.62 256 VAL B N 1
ATOM 6227 C CA . VAL B 1 256 ? -15.797 7.562 20.203 1 86.62 256 VAL B CA 1
ATOM 6228 C C . VAL B 1 256 ? -14.57 6.781 20.688 1 86.62 256 VAL B C 1
ATOM 6230 O O . VAL B 1 256 ? -14.289 5.691 20.188 1 86.62 256 VAL B O 1
ATOM 6233 N N . ALA B 1 257 ? -13.867 7.254 21.625 1 85.31 257 ALA B N 1
ATOM 6234 C CA . ALA B 1 257 ? -12.648 6.625 22.141 1 85.31 257 ALA B CA 1
ATOM 6235 C C . ALA B 1 257 ? -12.969 5.312 22.844 1 85.31 257 ALA B C 1
ATOM 6237 O O . ALA B 1 257 ? -12.148 4.391 22.859 1 85.31 257 ALA B O 1
ATOM 6238 N N . GLN B 1 258 ? -14.125 5.191 23.406 1 79.44 258 GLN B N 1
ATOM 6239 C CA . GLN B 1 258 ? -14.484 4.031 24.219 1 79.44 258 GLN B CA 1
ATOM 6240 C C . GLN B 1 258 ? -15.367 3.064 23.438 1 79.44 258 GLN B C 1
ATOM 6242 O O . GLN B 1 258 ? -15.734 2.004 23.938 1 79.44 258 GLN B O 1
ATOM 6247 N N . GLY B 1 259 ? -15.703 3.422 22.359 1 75.12 259 GLY B N 1
ATOM 6248 C CA . GLY B 1 259 ? -16.578 2.568 21.578 1 75.12 259 GLY B CA 1
ATOM 6249 C C . GLY B 1 259 ? -15.891 1.345 21.016 1 75.12 259 GLY B C 1
ATOM 6250 O O . GLY B 1 259 ? -14.672 1.205 21.141 1 75.12 259 GLY B O 1
ATOM 6251 N N . ASP B 1 260 ? -16.75 0.296 20.656 1 62.31 260 ASP B N 1
ATOM 6252 C CA . ASP B 1 260 ? -16.25 -0.974 20.125 1 62.31 260 ASP B CA 1
ATOM 6253 C C . ASP B 1 260 ? -15.477 -0.764 18.828 1 62.31 260 ASP B C 1
ATOM 6255 O O . ASP B 1 260 ? -14.586 -1.55 18.5 1 62.31 260 ASP B O 1
ATOM 6259 N N . SER B 1 261 ? -15.992 0.241 18.156 1 58.84 261 SER B N 1
ATOM 6260 C CA . SER B 1 261 ? -15.266 0.514 16.922 1 58.84 261 SER B CA 1
ATOM 6261 C C . SER B 1 261 ? -13.898 1.126 17.203 1 58.84 261 SER B C 1
ATOM 6263 O O . SER B 1 261 ? -13.773 2.039 18.031 1 58.84 261 SER B O 1
ATOM 6265 N N . ARG B 1 262 ? -12.914 0.26 17.219 1 53.75 262 ARG B N 1
ATOM 6266 C CA . ARG B 1 262 ? -11.516 0.439 17.625 1 53.75 262 ARG B CA 1
ATOM 6267 C C . ARG B 1 262 ? -11.164 1.919 17.734 1 53.75 262 ARG B C 1
ATOM 6269 O O . ARG B 1 262 ? -11.43 2.693 16.812 1 53.75 262 ARG B O 1
ATOM 6276 N N . PRO B 1 263 ? -10.805 2.297 19.047 1 49.94 263 PRO B N 1
ATOM 6277 C CA . PRO B 1 263 ? -10.258 3.643 19.234 1 49.94 263 PRO B CA 1
ATOM 6278 C C . PRO B 1 263 ? -9.305 4.059 18.125 1 49.94 263 PRO B C 1
ATOM 6280 O O . PRO B 1 263 ? -9.141 5.254 17.859 1 49.94 263 PRO B O 1
ATOM 6283 N N . ALA B 1 264 ? -8.586 3.104 17.594 1 60.75 264 ALA B N 1
ATOM 6284 C CA . ALA B 1 264 ? -7.719 3.486 16.469 1 60.75 264 ALA B CA 1
ATOM 6285 C C . ALA B 1 264 ? -7.977 2.609 15.25 1 60.75 264 ALA B C 1
ATOM 6287 O O . ALA B 1 264 ? -8.023 1.382 15.359 1 60.75 264 ALA B O 1
ATOM 6288 N N . PRO B 1 265 ? -8.211 3.504 14.25 1 65.06 265 PRO B N 1
ATOM 6289 C CA . PRO B 1 265 ? -8.531 2.857 12.977 1 65.06 265 PRO B CA 1
ATOM 6290 C C . PRO B 1 265 ? -7.297 2.316 12.258 1 65.06 265 PRO B C 1
ATOM 6292 O O . PRO B 1 265 ? -6.199 2.852 12.43 1 65.06 265 PRO B O 1
ATOM 6295 N N . GLY B 1 266 ? -7.156 0.985 12.047 1 73.81 266 GLY B N 1
ATOM 6296 C CA . GLY B 1 266 ? -6.117 0.47 11.172 1 73.81 266 GLY B CA 1
ATOM 6297 C C . GLY B 1 266 ? -5.125 -0.428 11.883 1 73.81 266 GLY B C 1
ATOM 6298 O O . GLY B 1 266 ? -5.516 -1.371 12.578 1 73.81 266 GLY B O 1
ATOM 6299 N N . MET B 1 267 ? -3.807 0.11 11.859 1 81.88 267 MET B N 1
ATOM 6300 C CA . MET B 1 267 ? -2.715 -0.702 12.391 1 81.88 267 MET B CA 1
ATOM 6301 C C . MET B 1 267 ? -2.48 -0.398 13.867 1 81.88 267 MET B C 1
ATOM 6303 O O . MET B 1 267 ? -2.818 0.687 14.344 1 81.88 267 MET B O 1
ATOM 6307 N N . SER B 1 268 ? -1.823 -1.284 14.641 1 88 268 SER B N 1
ATOM 6308 C CA . SER B 1 268 ? -1.445 -1.052 16.031 1 88 268 SER B CA 1
ATOM 6309 C C . SER B 1 268 ? -0.367 0.021 16.141 1 88 268 SER B C 1
ATOM 6311 O O . SER B 1 268 ? 0.306 0.333 15.156 1 88 268 SER B O 1
ATOM 6313 N N . PHE B 1 269 ? -0.256 0.617 17.297 1 90.56 269 PHE B N 1
ATOM 6314 C CA . PHE B 1 269 ? 0.757 1.637 17.547 1 90.56 269 PHE B CA 1
ATOM 6315 C C . PHE B 1 269 ? 2.15 1.1 17.25 1 90.56 269 PHE B C 1
ATOM 6317 O O . PHE B 1 269 ? 2.947 1.762 16.578 1 90.56 269 PHE B O 1
ATOM 6324 N N . GLY B 1 270 ? 2.488 -0.122 17.75 1 90.5 270 GLY B N 1
ATOM 6325 C CA . GLY B 1 270 ? 3.768 -0.75 17.453 1 90.5 270 GLY B CA 1
ATOM 6326 C C . GLY B 1 270 ? 4.039 -0.906 15.977 1 90.5 270 GLY B C 1
ATOM 6327 O O . GLY B 1 270 ? 5.168 -0.706 15.523 1 90.5 270 GLY B O 1
ATOM 6328 N N . SER B 1 271 ? 3.023 -1.214 15.211 1 89.62 271 SER B N 1
ATOM 6329 C CA . SER B 1 271 ? 3.152 -1.385 13.766 1 89.62 271 SER B CA 1
ATOM 6330 C C . SER B 1 271 ? 3.473 -0.061 13.078 1 89.62 271 SER B C 1
ATOM 6332 O O . SER B 1 271 ? 4.293 -0.015 12.156 1 89.62 271 SER B O 1
ATOM 6334 N N . VAL B 1 272 ? 2.857 0.965 13.539 1 91.19 272 VAL B N 1
ATOM 6335 C CA . VAL B 1 272 ? 3.072 2.281 12.945 1 91.19 272 VAL B CA 1
ATOM 6336 C C . VAL B 1 272 ? 4.516 2.723 13.18 1 91.19 272 VAL B C 1
ATOM 6338 O O . VAL B 1 272 ? 5.082 3.463 12.367 1 91.19 272 VAL B O 1
ATOM 6341 N N . VAL B 1 273 ? 5.137 2.209 14.164 1 93.56 273 VAL B N 1
ATOM 6342 C CA . VAL B 1 273 ? 6.496 2.602 14.516 1 93.56 273 VAL B CA 1
ATOM 6343 C C . VAL B 1 273 ? 7.496 1.686 13.812 1 93.56 273 VAL B C 1
ATOM 6345 O O . VAL B 1 273 ? 8.523 2.146 13.312 1 93.56 273 VAL B O 1
ATOM 6348 N N . ALA B 1 274 ? 7.07 0.402 13.664 1 93.5 274 ALA B N 1
ATOM 6349 C CA . ALA B 1 274 ? 8.156 -0.547 13.438 1 93.5 274 ALA B CA 1
ATOM 6350 C C . ALA B 1 274 ? 7.902 -1.385 12.188 1 93.5 274 ALA B C 1
ATOM 6352 O O . ALA B 1 274 ? 8.766 -2.158 11.766 1 93.5 274 ALA B O 1
ATOM 6353 N N . GLU B 1 275 ? 6.77 -1.291 11.602 1 93 275 GLU B N 1
ATOM 6354 C CA . GLU B 1 275 ? 6.559 -2.057 10.375 1 93 275 GLU B CA 1
ATOM 6355 C C . GLU B 1 275 ? 7.504 -1.595 9.266 1 93 275 GLU B C 1
ATOM 6357 O O . GLU B 1 275 ? 7.992 -0.463 9.289 1 93 275 GLU B O 1
ATOM 6362 N N . PRO B 1 276 ? 7.66 -2.436 8.297 1 94 276 PRO B N 1
ATOM 6363 C CA . PRO B 1 276 ? 8.672 -2.164 7.273 1 94 276 PRO B CA 1
ATOM 6364 C C . PRO B 1 276 ? 8.453 -0.829 6.566 1 94 276 PRO B C 1
ATOM 6366 O O . PRO B 1 276 ? 9.414 -0.112 6.277 1 94 276 PRO B O 1
ATOM 6369 N N . ILE B 1 277 ? 7.273 -0.482 6.344 1 92.62 277 ILE B N 1
ATOM 6370 C CA . ILE B 1 277 ? 6.977 0.738 5.598 1 92.62 277 ILE B CA 1
ATOM 6371 C C . ILE B 1 277 ? 7.336 1.957 6.445 1 92.62 277 ILE B C 1
ATOM 6373 O O . ILE B 1 277 ? 7.637 3.025 5.906 1 92.62 277 ILE B O 1
ATOM 6377 N N . TYR B 1 278 ? 7.438 1.833 7.797 1 94.69 278 TYR B N 1
ATOM 6378 C CA . TYR B 1 278 ? 7.582 2.984 8.68 1 94.69 278 TYR B CA 1
ATOM 6379 C C . TYR B 1 278 ? 8.938 2.973 9.375 1 94.69 278 TYR B C 1
ATOM 6381 O O . TYR B 1 278 ? 9.438 4.02 9.797 1 94.69 278 TYR B O 1
ATOM 6389 N N . LEU B 1 279 ? 9.57 1.87 9.523 1 96.44 279 LEU B N 1
ATOM 6390 C CA . LEU B 1 279 ? 10.75 1.705 10.367 1 96.44 279 LEU B CA 1
ATOM 6391 C C . LEU B 1 279 ? 11.867 2.645 9.93 1 96.44 279 LEU B C 1
ATOM 6393 O O . LEU B 1 279 ? 12.547 3.238 10.766 1 96.44 279 LEU B O 1
ATOM 6397 N N . GLY B 1 280 ? 12.07 2.754 8.609 1 96.94 280 GLY B N 1
ATOM 6398 C CA . GLY B 1 280 ? 13.094 3.676 8.133 1 96.94 280 GLY B CA 1
ATOM 6399 C C . GLY B 1 280 ? 12.867 5.102 8.586 1 96.94 280 GLY B C 1
ATOM 6400 O O . GLY B 1 280 ? 13.812 5.777 9.016 1 96.94 280 GLY B O 1
ATOM 6401 N N . GLY B 1 281 ? 11.641 5.586 8.461 1 97.12 281 GLY B N 1
ATOM 6402 C CA . GLY B 1 281 ? 11.305 6.918 8.938 1 97.12 281 GLY B CA 1
ATOM 6403 C C . GLY B 1 281 ? 11.492 7.078 10.438 1 97.12 281 GLY B C 1
ATOM 6404 O O . GLY B 1 281 ? 12.039 8.078 10.898 1 97.12 281 GLY B O 1
ATOM 6405 N N . SER B 1 282 ? 11.102 6.094 11.203 1 97.69 282 SER B N 1
ATOM 6406 C CA . SER B 1 282 ? 11.234 6.129 12.656 1 97.69 282 SER B CA 1
ATOM 6407 C C . SER B 1 282 ? 12.703 6.188 13.078 1 97.69 282 SER B C 1
ATOM 6409 O O . SER B 1 282 ? 13.07 6.973 13.953 1 97.69 282 SER B O 1
ATOM 6411 N N . LEU B 1 283 ? 13.531 5.371 12.461 1 98.25 283 LEU B N 1
ATOM 6412 C CA . LEU B 1 283 ? 14.953 5.363 12.773 1 98.25 283 LEU B CA 1
ATOM 6413 C C . LEU B 1 283 ? 15.602 6.691 12.383 1 98.25 283 LEU B C 1
ATOM 6415 O O . LEU B 1 283 ? 16.531 7.152 13.055 1 98.25 283 LEU B O 1
ATOM 6419 N N . THR B 1 284 ? 15.109 7.223 11.273 1 98.5 284 THR B N 1
ATOM 6420 C CA . THR B 1 284 ? 15.609 8.523 10.844 1 98.5 284 THR B CA 1
ATOM 6421 C C . THR B 1 284 ? 15.305 9.594 11.891 1 98.5 284 THR B C 1
ATOM 6423 O O . THR B 1 284 ? 16.141 10.445 12.18 1 98.5 284 THR B O 1
ATOM 6426 N N . LEU B 1 285 ? 14.086 9.57 12.461 1 98.5 285 LEU B N 1
ATOM 6427 C CA . LEU B 1 285 ? 13.719 10.508 13.523 1 98.5 285 LEU B CA 1
ATOM 6428 C C . LEU B 1 285 ? 14.617 10.32 14.742 1 98.5 285 LEU B C 1
ATOM 6430 O O . LEU B 1 285 ? 15.102 11.297 15.312 1 98.5 285 LEU B O 1
ATOM 6434 N N . ILE B 1 286 ? 14.93 9.125 15.125 1 98.56 286 ILE B N 1
ATOM 6435 C CA . ILE B 1 286 ? 15.812 8.828 16.25 1 98.56 286 ILE B CA 1
ATOM 6436 C C . ILE B 1 286 ? 17.219 9.344 15.953 1 98.56 286 ILE B C 1
ATOM 6438 O O . ILE B 1 286 ? 17.844 9.977 16.812 1 98.56 286 ILE B O 1
ATOM 6442 N N . ALA B 1 287 ? 17.641 9.086 14.766 1 98.5 287 ALA B N 1
ATOM 6443 C CA . ALA B 1 287 ? 18.969 9.57 14.367 1 98.5 287 ALA B CA 1
ATOM 6444 C C . ALA B 1 287 ? 19.031 11.094 14.445 1 98.5 287 ALA B C 1
ATOM 6446 O O . ALA B 1 287 ? 20.047 11.656 14.883 1 98.5 287 ALA B O 1
ATOM 6447 N N . ALA B 1 288 ? 18 11.734 13.992 1 98.62 288 ALA B N 1
ATOM 6448 C CA . ALA B 1 288 ? 17.969 13.188 14.055 1 98.62 288 ALA B CA 1
ATOM 6449 C C . ALA B 1 288 ? 18.141 13.68 15.492 1 98.62 288 ALA B C 1
ATOM 6451 O O . ALA B 1 288 ? 18.922 14.602 15.75 1 98.62 288 ALA B O 1
ATOM 6452 N N . VAL B 1 289 ? 17.438 13.055 16.422 1 98.44 289 VAL B N 1
ATOM 6453 C CA . VAL B 1 289 ? 17.531 13.422 17.828 1 98.44 289 VAL B CA 1
ATOM 6454 C C . VAL B 1 289 ? 18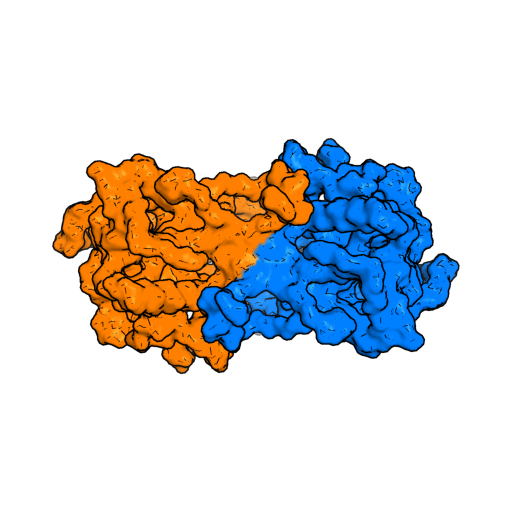.953 13.234 18.328 1 98.44 289 VAL B C 1
ATOM 6456 O O . VAL B 1 289 ? 19.547 14.141 18.922 1 98.44 289 VAL B O 1
ATOM 6459 N N . ILE B 1 290 ? 19.562 12.109 18.031 1 98.12 290 ILE B N 1
ATOM 6460 C CA . ILE B 1 290 ? 20.891 11.766 18.5 1 98.12 290 ILE B CA 1
ATOM 6461 C C . ILE B 1 290 ? 21.922 12.742 17.922 1 98.12 290 ILE B C 1
ATOM 6463 O O . ILE B 1 290 ? 22.703 13.328 18.672 1 98.12 290 ILE B O 1
ATOM 6467 N N . PHE B 1 291 ? 21.875 12.953 16.656 1 98.38 291 PHE B N 1
ATOM 6468 C CA . PHE B 1 291 ? 22.906 13.758 16.016 1 98.38 291 PHE B CA 1
ATOM 6469 C C . PHE B 1 291 ? 22.75 15.227 16.359 1 98.38 291 PHE B C 1
ATOM 6471 O O . PHE B 1 291 ? 23.734 15.961 16.469 1 98.38 291 PHE B O 1
ATOM 6478 N N . LEU B 1 292 ? 21.531 15.695 16.516 1 97.94 292 LEU B N 1
ATOM 6479 C CA . LEU B 1 292 ? 21.328 17.078 16.938 1 97.94 292 LEU B CA 1
ATOM 6480 C C . LEU B 1 292 ? 21.891 17.297 18.328 1 97.94 292 LEU B C 1
ATOM 6482 O O . LEU B 1 292 ? 22.547 18.312 18.594 1 97.94 292 LEU B O 1
ATOM 6486 N N . ARG B 1 293 ? 21.656 16.375 19.203 1 96.94 293 ARG B N 1
ATOM 6487 C CA . ARG B 1 293 ? 22.188 16.5 20.562 1 96.94 293 ARG B CA 1
ATOM 6488 C C . ARG B 1 293 ? 23.703 16.453 20.562 1 96.94 293 ARG B C 1
ATOM 6490 O O . ARG B 1 293 ? 24.359 17.219 21.281 1 96.94 293 ARG B O 1
ATOM 6497 N N . GLN B 1 294 ? 24.25 15.641 19.781 1 97.19 294 GLN B N 1
ATOM 6498 C CA . GLN B 1 294 ? 25.703 15.539 19.688 1 97.19 294 GLN B CA 1
ATOM 6499 C C . GLN B 1 294 ? 26.297 16.797 19.047 1 97.19 294 GLN B C 1
ATOM 6501 O O . GLN B 1 294 ? 27.438 17.156 19.344 1 97.19 294 GLN B O 1
ATOM 6506 N N . ALA B 1 295 ? 25.531 17.391 18.219 1 96.75 295 ALA B N 1
ATOM 6507 C CA . ALA B 1 295 ? 25.984 18.625 17.578 1 96.75 295 ALA B CA 1
ATOM 6508 C C . ALA B 1 295 ? 25.766 19.828 18.484 1 96.75 295 ALA B C 1
ATOM 6510 O O . ALA B 1 295 ? 25.875 20.969 18.031 1 96.75 295 ALA B O 1
ATOM 6511 N N . LYS B 1 296 ? 25.328 19.609 19.688 1 94.62 296 LYS B N 1
ATOM 6512 C CA . LYS B 1 296 ? 25.156 20.609 20.734 1 94.62 296 LYS B CA 1
ATOM 6513 C C . LYS B 1 296 ? 23.953 21.516 20.422 1 94.62 296 LYS B C 1
ATOM 6515 O O . LYS B 1 296 ? 23.953 22.688 20.797 1 94.62 296 LYS B O 1
ATOM 6520 N N . GLN B 1 297 ? 23.109 20.953 19.594 1 95.19 297 GLN B N 1
ATOM 6521 C CA . GLN B 1 297 ? 21.781 21.562 19.469 1 95.19 297 GLN B CA 1
ATOM 6522 C C . GLN B 1 297 ? 20.828 21 20.516 1 95.19 297 GLN B C 1
ATOM 6524 O O . GLN B 1 297 ? 19.875 20.297 20.188 1 95.19 297 GLN B O 1
ATOM 6529 N N . SER B 1 298 ? 21.016 21.344 21.703 1 92.81 298 SER B N 1
ATOM 6530 C CA . SER B 1 298 ? 20.438 20.656 22.859 1 92.81 298 SER B CA 1
ATOM 6531 C C . SER B 1 298 ? 18.938 20.891 22.953 1 92.81 298 SER B C 1
ATOM 6533 O O . SER B 1 298 ? 18.172 19.969 23.234 1 92.81 298 SER B O 1
ATOM 6535 N N . VAL B 1 299 ? 18.5 22.078 22.656 1 94.56 299 VAL B N 1
ATOM 6536 C CA . VAL B 1 299 ? 17.078 22.391 22.766 1 94.56 299 VAL B CA 1
ATOM 6537 C C . VAL B 1 299 ? 16.297 21.703 21.656 1 94.56 299 VAL B C 1
ATOM 6539 O O . VAL B 1 299 ? 15.289 21.047 21.922 1 94.56 299 VAL B O 1
ATOM 6542 N N . GLU B 1 300 ? 16.797 21.844 20.438 1 96.56 300 GLU B N 1
ATOM 6543 C CA . GLU B 1 300 ? 16.125 21.281 19.281 1 96.56 300 GLU B CA 1
ATOM 6544 C C . GLU B 1 300 ? 16.078 19.75 19.359 1 96.56 300 GLU B C 1
ATOM 6546 O O . GLU B 1 300 ? 15.047 19.141 19.078 1 96.56 300 GLU B O 1
ATOM 6551 N N . GLY B 1 301 ? 17.188 19.156 19.766 1 97.19 301 GLY B N 1
ATOM 6552 C CA . GLY B 1 301 ? 17.203 17.703 19.953 1 97.19 301 GLY B CA 1
ATOM 6553 C C . GLY B 1 301 ? 16.25 17.234 21.031 1 97.19 301 GLY B C 1
ATOM 6554 O O . GLY B 1 301 ? 15.57 16.219 20.859 1 97.19 301 GLY B O 1
ATOM 6555 N N . LEU B 1 302 ? 16.234 17.953 22.125 1 97.25 302 LEU B N 1
ATOM 6556 C CA . LEU B 1 302 ? 15.336 17.594 23.219 1 97.25 302 LEU B CA 1
ATOM 6557 C C . LEU B 1 302 ? 13.875 17.75 22.797 1 97.25 302 LEU B C 1
ATOM 6559 O O . LEU B 1 302 ? 13.047 16.891 23.109 1 97.25 302 LEU B O 1
ATOM 6563 N N . ALA B 1 303 ? 13.594 18.844 22.141 1 97.38 303 ALA B N 1
ATOM 6564 C CA . ALA B 1 303 ? 12.234 19.062 21.672 1 97.38 303 ALA B CA 1
ATOM 6565 C C . ALA B 1 303 ? 11.773 17.938 20.75 1 97.38 303 ALA B C 1
ATOM 6567 O O . ALA B 1 303 ? 10.656 17.422 20.906 1 97.38 303 ALA B O 1
ATOM 6568 N N . LEU B 1 304 ? 12.625 17.562 19.797 1 97.81 304 LEU B N 1
ATOM 6569 C CA . LEU B 1 304 ? 12.273 16.484 18.891 1 97.81 304 LEU B CA 1
ATOM 6570 C C . LEU B 1 304 ? 12.078 15.18 19.641 1 97.81 304 LEU B C 1
ATOM 6572 O O . LEU B 1 304 ? 11.203 14.375 19.281 1 97.81 304 LEU B O 1
ATOM 6576 N N . TYR B 1 305 ? 12.914 14.953 20.609 1 98.25 305 TYR B N 1
ATOM 6577 C CA . TYR B 1 305 ? 12.797 13.75 21.438 1 98.25 305 TYR B CA 1
ATOM 6578 C C . TYR B 1 305 ? 11.43 13.68 22.109 1 98.25 305 TYR B C 1
ATOM 6580 O O . TYR B 1 305 ? 10.773 12.641 22.094 1 98.25 305 TYR B O 1
ATOM 6588 N N . VAL B 1 306 ? 10.977 14.766 22.625 1 98.44 306 VAL B N 1
ATOM 6589 C CA . VAL B 1 306 ? 9.719 14.797 23.359 1 98.44 306 VAL B CA 1
ATOM 6590 C C . VAL B 1 306 ? 8.539 14.805 22.391 1 98.44 306 VAL B C 1
ATOM 6592 O O . VAL B 1 306 ? 7.469 14.273 22.703 1 98.44 306 VAL B O 1
ATOM 6595 N N . LEU B 1 307 ? 8.734 15.344 21.203 1 98.5 307 LEU B N 1
ATOM 6596 C CA . LEU B 1 307 ? 7.691 15.375 20.172 1 98.5 307 LEU B CA 1
ATOM 6597 C C . LEU B 1 307 ? 7.516 14 19.547 1 98.5 307 LEU B C 1
ATOM 6599 O O . LEU B 1 307 ? 6.465 13.695 18.984 1 98.5 307 LEU B O 1
ATOM 6603 N N . MET B 1 308 ? 8.523 13.133 19.578 1 98 308 MET B N 1
ATOM 6604 C CA . MET B 1 308 ? 8.594 11.867 18.859 1 98 308 MET B CA 1
ATOM 6605 C C . MET B 1 308 ? 7.391 10.992 19.172 1 98 308 MET B C 1
ATOM 6607 O O . MET B 1 308 ? 6.695 10.531 18.266 1 98 308 MET B O 1
ATOM 6611 N N . PRO B 1 309 ? 7.035 10.695 20.469 1 97.12 309 PRO B N 1
ATOM 6612 C CA . PRO B 1 309 ? 5.84 9.883 20.719 1 97.12 309 PRO B CA 1
ATOM 6613 C C . PRO B 1 309 ? 4.57 10.523 20.172 1 97.12 309 PRO B C 1
ATOM 6615 O O . PRO B 1 309 ? 3.652 9.82 19.75 1 97.12 309 PRO B O 1
ATOM 6618 N N . GLY B 1 310 ? 4.48 11.859 20.234 1 97.25 310 GLY B N 1
ATOM 6619 C CA . GLY B 1 310 ? 3.348 12.555 19.641 1 97.25 310 GLY B CA 1
ATOM 6620 C C . GLY B 1 310 ? 3.248 12.367 18.141 1 97.25 310 GLY B C 1
ATOM 6621 O O . GLY B 1 310 ? 2.152 12.195 17.594 1 97.25 310 GLY B O 1
ATOM 6622 N N . PHE B 1 311 ? 4.434 12.422 17.469 1 97.5 311 PHE B N 1
ATOM 6623 C CA . PHE B 1 311 ? 4.484 12.172 16.031 1 97.5 311 PHE B CA 1
ATOM 6624 C C . PHE B 1 311 ? 3.936 10.789 15.703 1 97.5 311 PHE B C 1
ATOM 6626 O O . PHE B 1 311 ? 3.09 10.648 14.82 1 97.5 311 PHE B O 1
ATOM 6633 N N . PHE B 1 312 ? 4.336 9.789 16.406 1 96.12 312 PHE B N 1
ATOM 6634 C CA . PHE B 1 312 ? 3.873 8.422 16.203 1 96.12 312 PHE B CA 1
ATOM 6635 C C . PHE B 1 312 ? 2.389 8.297 16.516 1 96.12 312 PHE B C 1
ATOM 6637 O O . PHE B 1 312 ? 1.653 7.602 15.82 1 96.12 312 PHE B O 1
ATOM 6644 N N . TYR B 1 313 ? 1.957 8.977 17.547 1 94.56 313 TYR B N 1
ATOM 6645 C CA . TYR B 1 313 ? 0.563 8.914 17.969 1 94.56 313 TYR B CA 1
ATOM 6646 C C . TYR B 1 313 ? -0.357 9.508 16.906 1 94.56 313 TYR B C 1
ATOM 6648 O O . TYR B 1 313 ? -1.426 8.961 16.625 1 94.56 313 TYR B O 1
ATOM 6656 N N . ILE B 1 314 ? 0.054 10.617 16.344 1 94.88 314 ILE B N 1
ATOM 6657 C CA . ILE B 1 314 ? -0.752 11.242 15.297 1 94.88 314 ILE B CA 1
ATOM 6658 C C . ILE B 1 314 ? -0.897 10.289 14.109 1 94.88 314 ILE B C 1
ATOM 6660 O O . ILE B 1 314 ? -1.992 10.125 13.57 1 94.88 314 ILE B O 1
ATOM 6664 N N . ALA B 1 315 ? 0.209 9.68 13.727 1 92.81 315 ALA B N 1
ATOM 6665 C CA . ALA B 1 315 ? 0.144 8.703 12.641 1 92.81 315 ALA B CA 1
ATOM 6666 C C . ALA B 1 315 ? -0.765 7.535 13 1 92.81 315 ALA B C 1
ATOM 6668 O O . ALA B 1 315 ? -1.575 7.094 12.188 1 92.81 315 ALA B O 1
ATOM 6669 N N . TYR B 1 316 ? -0.678 7.094 14.211 1 91.75 316 TYR B N 1
ATOM 6670 C CA . TYR B 1 316 ? -1.483 5.988 14.711 1 91.75 316 TYR B CA 1
ATOM 6671 C C . TYR B 1 316 ? -2.969 6.324 14.656 1 91.75 316 TYR B C 1
ATOM 6673 O O . TYR B 1 316 ? -3.785 5.5 14.242 1 91.75 316 TYR B O 1
ATOM 6681 N N . GLN B 1 317 ? -3.285 7.52 14.945 1 88.75 317 GLN B N 1
ATOM 6682 C CA . GLN B 1 317 ? -4.676 7.961 15.008 1 88.75 317 GLN B CA 1
ATOM 6683 C C . GLN B 1 317 ? -5.227 8.234 13.617 1 88.75 317 GLN B C 1
ATOM 6685 O O . GLN B 1 317 ? -6.441 8.344 13.43 1 88.75 317 GLN B O 1
ATOM 6690 N N . ASN B 1 318 ? -4.289 8.312 12.648 1 84.81 318 ASN B N 1
ATOM 6691 C CA . ASN B 1 318 ? -4.703 8.609 11.281 1 84.81 318 ASN B CA 1
ATOM 6692 C C . ASN B 1 318 ? -4.457 7.43 10.344 1 84.81 318 ASN B C 1
ATOM 6694 O O . ASN B 1 318 ? -3.871 7.594 9.273 1 84.81 318 ASN B O 1
ATOM 6698 N N . TRP B 1 319 ? -4.812 6.266 10.742 1 76.5 319 TRP B N 1
ATOM 6699 C CA . TRP B 1 319 ? -4.766 5.027 9.969 1 76.5 319 TRP B CA 1
ATOM 6700 C C . TRP B 1 319 ? -3.334 4.672 9.586 1 76.5 319 TRP B C 1
ATOM 6702 O O . TRP B 1 319 ? -3.096 4.02 8.57 1 76.5 319 TRP B O 1
ATOM 6712 N N . GLY B 1 320 ? -2.387 5.168 10.461 1 69.94 320 GLY B N 1
ATOM 6713 C CA . GLY B 1 320 ? -0.987 4.895 10.18 1 69.94 320 GLY B CA 1
ATOM 6714 C C . GLY B 1 320 ? -0.47 5.625 8.953 1 69.94 320 GLY B C 1
ATOM 6715 O O . GLY B 1 320 ? 0.663 5.398 8.523 1 69.94 320 GLY B O 1
ATOM 6716 N N . ASN B 1 321 ? -1.439 6.34 8.5 1 63 321 ASN B N 1
ATOM 6717 C CA . ASN B 1 321 ? -1.239 6.859 7.156 1 63 321 ASN B CA 1
ATOM 6718 C C . ASN B 1 321 ? -0.589 8.242 7.176 1 63 321 ASN B C 1
ATOM 6720 O O . ASN B 1 321 ? -0.963 9.094 7.984 1 63 321 ASN B O 1
ATOM 6724 N N . ASP B 1 322 ? 0.768 8.312 7.027 1 77.25 322 ASP B N 1
ATOM 6725 C CA . ASP B 1 322 ? 1.239 9.586 6.484 1 77.25 322 ASP B CA 1
ATOM 6726 C C . ASP B 1 322 ? 2.141 10.305 7.48 1 77.25 322 ASP B C 1
ATOM 6728 O O . ASP B 1 322 ? 1.727 11.289 8.102 1 77.25 322 ASP B O 1
ATOM 6732 N N . PRO B 1 323 ? 3.154 9.781 7.793 1 92.12 323 PRO B N 1
ATOM 6733 C CA . PRO B 1 323 ? 4.102 10.477 8.672 1 92.12 323 PRO B CA 1
ATOM 6734 C C . PRO B 1 323 ? 4.543 11.828 8.109 1 92.12 323 PRO B C 1
ATOM 6736 O O . PRO B 1 323 ? 5.711 12.008 7.766 1 92.12 323 PRO B O 1
ATOM 6739 N N . GLN B 1 324 ? 3.627 12.805 8.25 1 95.69 324 GLN B N 1
ATOM 6740 C CA . GLN B 1 324 ? 3.881 14.133 7.711 1 95.69 324 GLN B CA 1
ATOM 6741 C C . GLN B 1 324 ? 4.961 14.852 8.516 1 95.69 324 GLN B C 1
ATOM 6743 O O . GLN B 1 324 ? 5.465 15.898 8.094 1 95.69 324 GLN B O 1
ATOM 6748 N N . TRP B 1 325 ? 5.41 14.281 9.656 1 97.25 325 TRP B N 1
ATOM 6749 C CA . TRP B 1 325 ? 6.434 14.883 10.5 1 97.25 325 TRP B CA 1
ATOM 6750 C C . TRP B 1 325 ? 7.82 14.695 9.891 1 97.25 325 TRP B C 1
ATOM 6752 O O . TRP B 1 325 ? 8.781 15.359 10.305 1 97.25 325 TRP B O 1
ATOM 6762 N N . LEU B 1 326 ? 7.988 13.898 8.898 1 97.81 326 LEU B N 1
ATOM 6763 C CA . LEU B 1 326 ? 9.273 13.609 8.273 1 97.81 326 LEU B CA 1
ATOM 6764 C C . LEU B 1 326 ? 9.891 14.875 7.684 1 97.81 326 LEU B C 1
ATOM 6766 O O . LEU B 1 326 ? 11.109 15.07 7.758 1 97.81 326 LEU B O 1
ATOM 6770 N N . TYR B 1 327 ? 9.148 15.75 7.137 1 97.69 327 TYR B N 1
ATOM 6771 C CA . TYR B 1 327 ? 9.664 16.969 6.516 1 97.69 327 TYR B CA 1
ATOM 6772 C C . TYR B 1 327 ? 10.141 17.953 7.566 1 97.69 327 TYR B C 1
ATOM 6774 O O . TYR B 1 327 ? 11.039 18.766 7.309 1 97.69 327 TYR B O 1
ATOM 6782 N N . LEU B 1 328 ? 9.492 17.906 8.727 1 97.69 328 LEU B N 1
ATOM 6783 C CA . LEU B 1 328 ? 9.977 18.703 9.844 1 97.69 328 LEU B CA 1
ATOM 6784 C C . LEU B 1 328 ? 11.344 18.219 10.312 1 97.69 328 LEU B C 1
ATOM 6786 O O . LEU B 1 328 ? 12.219 19.016 10.641 1 97.69 328 LEU B O 1
ATOM 6790 N N . VAL B 1 329 ? 11.5 16.906 10.336 1 98.12 329 VAL B N 1
ATOM 6791 C CA . VAL B 1 329 ? 12.773 16.297 10.695 1 98.12 329 VAL B CA 1
ATOM 6792 C C . VAL B 1 329 ? 13.844 16.703 9.68 1 98.12 329 VAL B C 1
ATOM 6794 O O . VAL B 1 329 ? 14.961 17.062 10.062 1 98.12 329 VAL B O 1
ATOM 6797 N N . ALA B 1 330 ? 13.484 16.672 8.422 1 98.38 330 ALA B N 1
ATOM 6798 C CA . ALA B 1 330 ? 14.414 17.094 7.375 1 98.38 330 ALA B CA 1
ATOM 6799 C C . ALA B 1 330 ? 14.805 18.562 7.547 1 98.38 330 ALA B C 1
ATOM 6801 O O . ALA B 1 330 ? 15.977 18.922 7.449 1 98.38 330 ALA B O 1
ATOM 6802 N N . LEU B 1 331 ? 13.828 19.391 7.809 1 97.75 331 LEU B N 1
ATOM 6803 C CA . LEU B 1 331 ? 14.062 20.812 8.008 1 97.75 331 LEU B CA 1
ATOM 6804 C C . LEU B 1 331 ? 15.047 21.047 9.148 1 97.75 331 LEU B C 1
ATOM 6806 O O . LEU B 1 331 ? 16.016 21.781 8.992 1 97.75 331 LEU B O 1
ATOM 6810 N N . CYS B 1 332 ? 14.859 20.406 10.273 1 97.56 332 CYS B N 1
ATOM 6811 C CA . CYS B 1 332 ? 15.734 20.562 11.422 1 97.56 332 CYS B CA 1
ATOM 6812 C C . CYS B 1 332 ? 17.141 20.031 11.117 1 97.56 332 CYS B C 1
ATOM 6814 O O . CYS B 1 332 ? 18.125 20.672 11.453 1 97.56 332 CYS B O 1
ATOM 6816 N N . ALA B 1 333 ? 17.141 18.891 10.438 1 98.06 333 ALA B N 1
ATOM 6817 C CA . ALA B 1 333 ? 18.438 18.281 10.133 1 98.06 333 ALA B CA 1
ATOM 6818 C C . ALA B 1 333 ? 19.281 19.188 9.25 1 98.06 333 ALA B C 1
ATOM 6820 O O . ALA B 1 333 ? 20.484 19.359 9.5 1 98.06 333 ALA B O 1
ATOM 6821 N N . PHE B 1 334 ? 18.719 19.781 8.266 1 97.31 334 PHE B N 1
ATOM 6822 C CA . PHE B 1 334 ? 19.469 20.609 7.316 1 97.31 334 PHE B CA 1
ATOM 6823 C C . PHE B 1 334 ? 19.781 21.969 7.918 1 97.31 334 PHE B C 1
ATOM 6825 O O . PHE B 1 334 ? 20.891 22.5 7.727 1 97.31 334 PHE B O 1
ATOM 6832 N N . LEU B 1 335 ? 18.875 22.578 8.609 1 96.5 335 LEU B N 1
ATOM 6833 C CA . LEU B 1 335 ? 19.047 23.922 9.117 1 96.5 335 LEU B CA 1
ATOM 6834 C C . LEU B 1 335 ? 20.047 23.969 10.258 1 96.5 335 LEU B C 1
ATOM 6836 O O . LEU B 1 335 ? 20.766 24.953 10.438 1 96.5 335 LEU B O 1
ATOM 6840 N N . LEU B 1 336 ? 20.156 22.891 11.023 1 96.62 336 LEU B N 1
ATOM 6841 C CA . LEU B 1 336 ? 20.906 22.938 12.273 1 96.62 336 LEU B CA 1
ATOM 6842 C C . LEU B 1 336 ? 22.234 22.188 12.156 1 96.62 336 LEU B C 1
ATOM 6844 O O . LEU B 1 336 ? 22.891 21.922 13.164 1 96.62 336 LEU B O 1
ATOM 6848 N N . ARG B 1 337 ? 22.562 21.859 10.984 1 95.06 337 ARG B N 1
ATOM 6849 C CA . ARG B 1 337 ? 23.844 21.172 10.797 1 95.06 337 ARG B CA 1
ATOM 6850 C C . ARG B 1 337 ? 25 22.062 11.203 1 95.06 337 ARG B C 1
ATOM 6852 O O . ARG B 1 337 ? 25.016 23.25 10.906 1 95.06 337 ARG B O 1
ATOM 6859 N N . PRO B 1 338 ? 25.953 21.484 11.875 1 96.06 338 PRO B N 1
ATOM 6860 C CA . PRO B 1 338 ? 27.125 22.25 12.25 1 96.06 338 PRO B CA 1
ATOM 6861 C C . PRO B 1 338 ? 28.094 22.453 11.086 1 96.06 338 PRO B C 1
ATOM 6863 O O . PRO B 1 338 ? 27.828 21.984 9.977 1 96.06 338 PRO B O 1
ATOM 6866 N N . GLU B 1 339 ? 29.172 23.203 11.344 1 93.88 339 GLU B N 1
ATOM 6867 C CA . GLU B 1 339 ? 30.234 23.359 10.352 1 93.88 339 GLU B CA 1
ATOM 6868 C C . GLU B 1 339 ? 30.969 22.047 10.109 1 93.88 339 GLU B C 1
ATOM 6870 O O . GLU B 1 339 ? 30.906 21.141 10.938 1 93.88 339 GLU B O 1
ATOM 6875 N N . ARG B 1 340 ? 31.562 21.969 8.977 1 91.38 340 ARG B N 1
ATOM 6876 C CA . ARG B 1 340 ? 32.344 20.781 8.664 1 91.38 340 ARG B CA 1
ATOM 6877 C C . ARG B 1 340 ? 33.469 20.594 9.664 1 91.38 340 ARG B C 1
ATOM 6879 O O . ARG B 1 340 ? 34.094 21.562 10.086 1 91.38 340 ARG B O 1
ATOM 6886 N N . GLY B 1 341 ? 33.719 19.375 10.094 1 92 341 GLY B N 1
ATOM 6887 C CA . GLY B 1 341 ? 34.812 19.094 11.008 1 92 341 GLY B CA 1
ATOM 6888 C C . GLY B 1 341 ? 34.344 18.75 12.406 1 92 341 GLY B C 1
ATOM 6889 O O . GLY B 1 341 ? 35.094 18.203 13.203 1 92 341 GLY B O 1
ATOM 6890 N N . VAL B 1 342 ? 33.062 19.109 12.711 1 95.25 342 VAL B N 1
ATOM 6891 C CA . VAL B 1 342 ? 32.531 18.75 14.016 1 95.25 342 VAL B CA 1
ATOM 6892 C C . VAL B 1 342 ? 32.188 17.266 14.031 1 95.25 342 VAL B C 1
ATOM 6894 O O . VAL B 1 342 ? 31.344 16.812 13.242 1 95.25 342 VAL B O 1
ATOM 6897 N N . THR B 1 343 ? 32.812 16.469 14.922 1 96.31 343 THR B N 1
ATOM 6898 C CA . THR B 1 343 ? 32.656 15.016 14.93 1 96.31 343 THR B CA 1
ATOM 6899 C C . THR B 1 343 ? 32.031 14.555 16.25 1 96.31 343 THR B C 1
ATOM 6901 O O . THR B 1 343 ? 32.125 15.258 17.266 1 96.31 343 THR B O 1
ATOM 6904 N N . ASN B 1 344 ? 31.391 13.5 16.234 1 95.56 344 ASN B N 1
ATOM 6905 C CA . ASN B 1 344 ? 30.906 12.906 17.484 1 95.56 344 ASN B CA 1
ATOM 6906 C C . ASN B 1 344 ? 31.953 12.016 18.125 1 95.56 344 ASN B C 1
ATOM 6908 O O . ASN B 1 344 ? 33.125 12.047 17.75 1 95.56 344 ASN B O 1
ATOM 6912 N N . GLY B 1 345 ? 31.547 11.273 19.219 1 93.19 345 GLY B N 1
ATOM 6913 C CA . GLY B 1 345 ? 32.469 10.484 20.016 1 93.19 345 GLY B CA 1
ATOM 6914 C C . GLY B 1 345 ? 33.125 9.359 19.234 1 93.19 345 GLY B C 1
ATOM 6915 O O . GLY B 1 345 ? 34.219 8.898 19.578 1 93.19 345 GLY B O 1
ATOM 6916 N N . ILE B 1 346 ? 32.531 9.008 18.078 1 93.31 346 ILE B N 1
ATOM 6917 C CA . ILE B 1 346 ? 33.062 7.879 17.344 1 93.31 346 ILE B CA 1
ATOM 6918 C C . ILE B 1 346 ? 33.688 8.375 16.031 1 93.31 346 ILE B C 1
ATOM 6920 O O . ILE B 1 346 ? 33.938 7.586 15.125 1 93.31 346 ILE B O 1
ATOM 6924 N N . GLY B 1 347 ? 33.781 9.672 15.836 1 93.69 347 GLY B N 1
ATOM 6925 C CA . GLY B 1 347 ? 34.531 10.25 14.742 1 93.69 347 GLY B CA 1
ATOM 6926 C C . GLY B 1 347 ? 33.688 10.586 13.531 1 93.69 347 GLY B C 1
ATOM 6927 O O . GLY B 1 347 ? 34.219 10.984 12.492 1 93.69 347 GLY B O 1
ATOM 6928 N N . TRP B 1 348 ? 32.469 10.461 13.578 1 94.38 348 TRP B N 1
ATOM 6929 C CA . TRP B 1 348 ? 31.594 10.789 12.445 1 94.38 348 TRP B CA 1
ATOM 6930 C C . TRP B 1 348 ? 31.422 12.305 12.32 1 94.38 348 TRP B C 1
ATOM 6932 O O . TRP B 1 348 ? 31.188 12.992 13.32 1 94.38 348 TRP B O 1
ATOM 6942 N N . ASP B 1 349 ? 31.578 12.781 11.094 1 96.5 349 ASP B N 1
ATOM 6943 C CA . ASP B 1 349 ? 31.281 14.188 10.836 1 96.5 349 ASP B CA 1
ATOM 6944 C C . ASP B 1 349 ? 29.781 14.469 10.992 1 96.5 349 ASP B C 1
ATOM 6946 O O . ASP B 1 349 ? 28.969 13.898 10.266 1 96.5 349 ASP B O 1
ATOM 6950 N N . LEU B 1 350 ? 29.453 15.336 11.883 1 97.69 350 LEU B N 1
ATOM 6951 C CA . LEU B 1 350 ? 28.062 15.547 12.25 1 97.69 350 LEU B CA 1
ATOM 6952 C C . LEU B 1 350 ? 27.328 16.328 11.164 1 97.69 350 LEU B C 1
ATOM 6954 O O . LEU B 1 350 ? 26.094 16.25 11.055 1 97.69 350 LEU B O 1
ATOM 6958 N N . ARG B 1 351 ? 28.031 17.172 10.414 1 97.06 351 ARG B N 1
ATOM 6959 C CA . ARG B 1 351 ? 27.391 17.828 9.281 1 97.06 351 ARG B CA 1
ATOM 6960 C C . ARG B 1 351 ? 26.891 16.797 8.266 1 97.06 351 ARG B C 1
ATOM 6962 O O . ARG B 1 351 ? 25.766 16.875 7.785 1 97.06 351 ARG B O 1
ATOM 6969 N N . ASP B 1 352 ? 27.734 15.781 7.969 1 95.88 352 ASP B N 1
ATOM 6970 C CA . ASP B 1 352 ? 27.359 14.711 7.047 1 95.88 352 ASP B CA 1
ATOM 6971 C C . ASP B 1 352 ? 26.219 13.867 7.613 1 95.88 352 ASP B C 1
ATOM 6973 O O . ASP B 1 352 ? 25.266 13.547 6.902 1 95.88 352 ASP B O 1
ATOM 6977 N N . ALA B 1 353 ? 26.375 13.547 8.867 1 97.56 353 ALA B N 1
ATOM 6978 C CA . ALA B 1 353 ? 25.359 12.711 9.508 1 97.56 353 ALA B CA 1
ATOM 6979 C C . ALA B 1 353 ? 23.984 13.367 9.43 1 97.56 353 ALA B C 1
ATOM 6981 O O . ALA B 1 353 ? 23 12.711 9.086 1 97.56 353 ALA B O 1
ATOM 6982 N N . LEU B 1 354 ? 23.906 14.617 9.727 1 98.31 354 LEU B N 1
ATOM 6983 C CA . LEU B 1 354 ? 22.641 15.328 9.695 1 98.31 354 LEU B CA 1
ATOM 6984 C C . LEU B 1 354 ? 22.156 15.531 8.266 1 98.31 354 LEU B C 1
ATOM 6986 O O . LEU B 1 354 ? 20.953 15.516 8 1 98.31 354 LEU B O 1
ATOM 6990 N N . THR B 1 355 ? 23.094 15.719 7.34 1 97.88 355 THR B N 1
ATOM 6991 C CA . THR B 1 355 ? 22.703 15.812 5.938 1 97.88 355 THR B CA 1
ATOM 6992 C C . THR B 1 355 ? 22.062 14.516 5.469 1 97.88 355 THR B C 1
ATOM 6994 O O . THR B 1 355 ? 21 14.531 4.844 1 97.88 355 THR B O 1
ATOM 6997 N N . TYR B 1 356 ? 22.719 13.383 5.793 1 98 356 TYR B N 1
ATOM 6998 C CA . TYR B 1 356 ? 22.141 12.094 5.426 1 98 356 TYR B CA 1
ATOM 6999 C C . TYR B 1 356 ? 20.781 11.891 6.082 1 98 356 TYR B C 1
ATOM 7001 O O . TYR B 1 356 ? 19.859 11.359 5.457 1 98 356 TYR B O 1
ATOM 7009 N N . THR B 1 357 ? 20.688 12.328 7.312 1 98.44 357 THR B N 1
ATOM 7010 C CA . THR B 1 357 ? 19.422 12.234 8.031 1 98.44 357 THR B CA 1
ATOM 7011 C C . THR B 1 357 ? 18.328 13.039 7.328 1 98.44 357 THR B C 1
ATOM 7013 O O . THR B 1 357 ? 17.203 12.578 7.188 1 98.44 357 THR B O 1
ATOM 7016 N N . GLY B 1 358 ? 18.672 14.258 6.918 1 98.5 358 GLY B N 1
ATOM 7017 C CA . GLY B 1 358 ? 17.719 15.078 6.18 1 98.5 358 GLY B CA 1
ATOM 7018 C C . GLY B 1 358 ? 17.297 14.461 4.859 1 98.5 358 GLY B C 1
ATOM 7019 O O . GLY B 1 358 ? 16.109 14.453 4.527 1 98.5 358 GLY B O 1
ATOM 7020 N N . VAL B 1 359 ? 18.281 13.867 4.125 1 98.44 359 VAL B N 1
ATOM 7021 C CA . VAL B 1 359 ? 18 13.234 2.838 1 98.44 359 VAL B CA 1
ATOM 7022 C C . VAL B 1 359 ? 17.109 12.016 3.043 1 98.44 359 VAL B C 1
ATOM 7024 O O . VAL B 1 359 ? 16.141 11.812 2.291 1 98.44 359 VAL B O 1
ATOM 7027 N N . LEU B 1 360 ? 17.375 11.234 4.047 1 98.62 360 LEU B N 1
ATOM 7028 C CA . LEU B 1 360 ? 16.562 10.07 4.363 1 98.62 360 LEU B CA 1
ATOM 7029 C C . LEU B 1 360 ? 15.125 10.492 4.699 1 98.62 360 LEU B C 1
ATOM 7031 O O . LEU B 1 360 ? 14.172 9.891 4.211 1 98.62 360 LEU B O 1
ATOM 7035 N N . ALA B 1 361 ? 14.984 11.508 5.508 1 98.56 361 ALA B N 1
ATOM 7036 C CA . ALA B 1 361 ? 13.664 11.992 5.895 1 98.56 361 ALA B CA 1
ATOM 7037 C C . ALA B 1 361 ? 12.859 12.438 4.672 1 98.56 361 ALA B C 1
ATOM 7039 O O . ALA B 1 361 ? 11.688 12.094 4.539 1 98.56 361 ALA B O 1
ATOM 7040 N N . LEU B 1 362 ? 13.539 13.172 3.775 1 98.12 362 LEU B N 1
ATOM 7041 C CA . LEU B 1 362 ? 12.867 13.617 2.555 1 98.12 362 LEU B CA 1
ATOM 7042 C C . LEU B 1 362 ? 12.492 12.422 1.679 1 98.12 362 LEU B C 1
ATOM 7044 O O . LEU B 1 362 ? 11.422 12.406 1.077 1 98.12 362 LEU B O 1
ATOM 7048 N N . ALA B 1 363 ? 13.359 11.438 1.624 1 98.19 363 ALA B N 1
ATOM 7049 C CA . ALA B 1 363 ? 13.109 10.266 0.788 1 98.19 363 ALA B CA 1
ATOM 7050 C C . ALA B 1 363 ? 11.922 9.461 1.307 1 98.19 363 ALA B C 1
ATOM 7052 O O . ALA B 1 363 ? 11.039 9.07 0.535 1 98.19 363 ALA B O 1
ATOM 7053 N N . PHE B 1 364 ? 11.859 9.219 2.584 1 97.19 364 PHE B N 1
ATOM 7054 C CA . PHE B 1 364 ? 10.789 8.43 3.172 1 97.19 364 PHE B CA 1
ATOM 7055 C C . PHE B 1 364 ? 9.461 9.172 3.088 1 97.19 364 PHE B C 1
ATOM 7057 O O . PHE B 1 364 ? 8.398 8.547 3.033 1 97.19 364 PHE B O 1
ATOM 7064 N N . GLY B 1 365 ? 9.484 10.484 2.982 1 96.69 365 GLY B N 1
ATOM 7065 C CA . GLY B 1 365 ? 8.266 11.273 2.877 1 96.69 365 GLY B CA 1
ATOM 7066 C C . GLY B 1 365 ? 7.875 11.578 1.443 1 96.69 365 GLY B C 1
ATOM 7067 O O . GLY B 1 365 ? 6.762 12.039 1.181 1 96.69 365 GLY B O 1
ATOM 7068 N N . ALA B 1 366 ? 8.742 11.297 0.49 1 96.75 366 ALA B N 1
ATOM 7069 C CA . ALA B 1 366 ? 8.609 11.766 -0.886 1 96.75 366 ALA B CA 1
ATOM 7070 C C . ALA B 1 366 ? 7.332 11.227 -1.527 1 96.75 366 ALA B C 1
ATOM 7072 O O . ALA B 1 366 ? 6.613 11.969 -2.205 1 96.75 366 ALA B O 1
ATOM 7073 N N . PRO B 1 367 ? 6.996 9.953 -1.334 1 95.44 367 PRO B N 1
ATOM 7074 C CA . PRO B 1 367 ? 5.785 9.469 -2.002 1 95.44 367 PRO B CA 1
ATOM 7075 C C . PRO B 1 367 ? 4.535 10.25 -1.607 1 95.44 367 PRO B C 1
ATOM 7077 O O . PRO B 1 367 ? 3.734 10.617 -2.471 1 95.44 367 PRO B O 1
ATOM 7080 N N . SER B 1 368 ? 4.383 10.508 -0.377 1 96.31 368 SER B N 1
ATOM 7081 C CA . SER B 1 368 ? 3.23 11.273 0.1 1 96.31 368 SER B CA 1
ATOM 7082 C C . SER B 1 368 ? 3.266 12.711 -0.413 1 96.31 368 SER B C 1
ATOM 7084 O O . SER B 1 368 ? 2.25 13.234 -0.867 1 96.31 368 SER B O 1
ATOM 7086 N N . ALA B 1 369 ? 4.438 13.352 -0.359 1 96.94 369 ALA B N 1
ATOM 7087 C CA . ALA B 1 369 ? 4.566 14.734 -0.811 1 96.94 369 ALA B CA 1
ATOM 7088 C C . ALA B 1 369 ? 4.281 14.852 -2.305 1 96.94 369 ALA B C 1
ATOM 7090 O O . ALA B 1 369 ? 3.619 15.797 -2.744 1 96.94 369 ALA B O 1
ATOM 7091 N N . ILE B 1 370 ? 4.766 13.922 -3.045 1 96.94 370 ILE B N 1
ATOM 7092 C CA . ILE B 1 370 ? 4.531 13.906 -4.484 1 96.94 370 ILE B CA 1
ATOM 7093 C C . ILE B 1 370 ? 3.043 13.719 -4.766 1 96.94 370 ILE B C 1
ATOM 7095 O O . ILE B 1 370 ? 2.48 14.398 -5.629 1 96.94 370 ILE B O 1
ATOM 7099 N N . ASN B 1 371 ? 2.477 12.797 -4.02 1 97 371 ASN B N 1
ATOM 7100 C CA . ASN B 1 371 ? 1.047 12.555 -4.172 1 97 371 ASN B CA 1
ATOM 7101 C C . ASN B 1 371 ? 0.233 13.812 -3.895 1 97 371 ASN B C 1
ATOM 7103 O O . ASN B 1 371 ? -0.678 14.148 -4.652 1 97 371 ASN B O 1
ATOM 7107 N N . LEU B 1 372 ? 0.572 14.539 -2.879 1 97.31 372 LEU B N 1
ATOM 7108 C CA . LEU B 1 372 ? -0.09 15.789 -2.531 1 97.31 372 LEU B CA 1
ATOM 7109 C C . LEU B 1 372 ? 0.092 16.828 -3.635 1 97.31 372 LEU B C 1
ATOM 7111 O O . LEU B 1 372 ? -0.875 17.453 -4.062 1 97.31 372 LEU B O 1
ATOM 7115 N N . ALA B 1 373 ? 1.247 16.938 -4.121 1 97.06 373 ALA B N 1
ATOM 7116 C CA . ALA B 1 373 ? 1.61 18 -5.062 1 97.06 373 ALA B CA 1
ATOM 7117 C C . ALA B 1 373 ? 0.913 17.797 -6.406 1 97.06 373 ALA B C 1
ATOM 7119 O O . ALA B 1 373 ? 0.537 18.766 -7.066 1 97.06 373 ALA B O 1
ATOM 7120 N N . PHE B 1 374 ? 0.674 16.578 -6.766 1 96.75 374 PHE B N 1
ATOM 7121 C CA . PHE B 1 374 ? 0.168 16.312 -8.109 1 96.75 374 PHE B CA 1
ATOM 7122 C C . PHE B 1 374 ? -1.344 16.141 -8.086 1 96.75 374 PHE B C 1
ATOM 7124 O O . PHE B 1 374 ? -1.983 16.109 -9.141 1 96.75 374 PHE B O 1
ATOM 7131 N N . SER B 1 375 ? -1.961 15.969 -6.988 1 97.69 375 SER B N 1
ATOM 7132 C CA . SER B 1 375 ? -3.379 15.648 -6.867 1 97.69 375 SER B CA 1
ATOM 7133 C C . SER B 1 375 ? -4.246 16.688 -7.566 1 97.69 375 SER B C 1
ATOM 7135 O O . SER B 1 375 ? -5.203 16.344 -8.258 1 97.69 375 SER B O 1
ATOM 7137 N N . PRO B 1 376 ? -3.908 18.062 -7.512 1 97.75 376 PRO B N 1
ATOM 7138 C CA . PRO B 1 376 ? -4.754 19.016 -8.234 1 97.75 376 PRO B CA 1
ATOM 7139 C C . PRO B 1 376 ? -4.66 18.859 -9.75 1 97.75 376 PRO B C 1
ATOM 7141 O O . PRO B 1 376 ? -5.66 19.031 -10.453 1 97.75 376 PRO B O 1
ATOM 7144 N N . TRP B 1 377 ? -3.506 18.516 -10.211 1 96.62 377 TRP B N 1
ATOM 7145 C CA . TRP B 1 377 ? -3.305 18.312 -11.641 1 96.62 377 TRP B CA 1
ATOM 7146 C C . TRP B 1 377 ? -3.986 17.047 -12.117 1 96.62 377 TRP B C 1
ATOM 7148 O O . TRP B 1 377 ? -4.551 17 -13.219 1 96.62 377 TRP B O 1
ATOM 7158 N N . ARG B 1 378 ? -3.9 16.047 -11.336 1 96 378 ARG B N 1
ATOM 7159 C CA . ARG B 1 378 ? -4.602 14.812 -11.664 1 96 378 ARG B CA 1
ATOM 7160 C C . ARG B 1 378 ? -6.109 15.039 -11.703 1 96 378 ARG B C 1
ATOM 7162 O O . ARG B 1 378 ? -6.801 14.469 -12.555 1 96 378 ARG B O 1
ATOM 7169 N N . HIS B 1 379 ? -6.586 15.797 -10.773 1 97.88 379 HIS B N 1
ATOM 7170 C CA . HIS B 1 379 ? -8.008 16.141 -10.773 1 97.88 379 HIS B CA 1
ATOM 7171 C C . HIS B 1 379 ? -8.391 16.875 -12.055 1 97.88 379 HIS B C 1
ATOM 7173 O O . HIS B 1 379 ? -9.422 16.578 -12.664 1 97.88 379 HIS B O 1
ATOM 7179 N N . LEU B 1 380 ? -7.559 17.797 -12.492 1 97.19 380 LEU B N 1
ATOM 7180 C CA . LEU B 1 380 ? -7.812 18.578 -13.703 1 97.19 380 LEU B CA 1
ATOM 7181 C C . LEU B 1 380 ? -7.816 17.672 -14.93 1 97.19 380 LEU B C 1
ATOM 7183 O O . LEU B 1 380 ? -8.594 17.875 -15.859 1 97.19 380 LEU B O 1
ATOM 7187 N N . ALA B 1 381 ? -7.051 16.609 -14.859 1 94.75 381 ALA B N 1
ATOM 7188 C CA . ALA B 1 381 ? -6.902 15.711 -16 1 94.75 381 ALA B CA 1
ATOM 7189 C C . ALA B 1 381 ? -7.898 14.555 -15.922 1 94.75 381 ALA B C 1
ATOM 7191 O O . ALA B 1 381 ? -7.93 13.695 -16.797 1 94.75 381 ALA B O 1
ATOM 7192 N N . ALA B 1 382 ? -8.703 14.477 -14.938 1 92.69 382 ALA B N 1
ATOM 7193 C CA . ALA B 1 382 ? -9.586 13.344 -14.688 1 92.69 382 ALA B CA 1
ATOM 7194 C C . ALA B 1 382 ? -10.594 13.164 -15.82 1 92.69 382 ALA B C 1
ATOM 7196 O O . ALA B 1 382 ? -11.062 14.148 -16.391 1 92.69 382 ALA B O 1
ATOM 7197 N N . GLU B 1 383 ? -10.938 11.945 -16.109 1 90.19 383 GLU B N 1
ATOM 7198 C CA . GLU B 1 383 ? -12.016 11.633 -17.047 1 90.19 383 GLU B CA 1
ATOM 7199 C C . GLU B 1 383 ? -13.383 11.805 -16.391 1 90.19 383 GLU B C 1
ATOM 7201 O O . GLU B 1 383 ? -13.609 11.328 -15.273 1 90.19 383 GLU B O 1
ATOM 7206 N N . THR B 1 384 ? -14.305 12.477 -17.125 1 90.88 384 THR B N 1
ATOM 7207 C CA . THR B 1 384 ? -15.547 12.859 -16.469 1 90.88 384 THR B CA 1
ATOM 7208 C C . THR B 1 384 ? -16.75 12.266 -17.188 1 90.88 384 THR B C 1
ATOM 7210 O O . THR B 1 384 ? -17.891 12.43 -16.734 1 90.88 384 THR B O 1
ATOM 7213 N N . GLU B 1 385 ? -16.656 11.578 -18.25 1 90.19 385 GLU B N 1
ATOM 7214 C CA . GLU B 1 385 ? -17.766 11.156 -19.094 1 90.19 385 GLU B CA 1
ATOM 7215 C C . GLU B 1 385 ? -18.75 10.266 -18.328 1 90.19 385 GLU B C 1
ATOM 7217 O O . GLU B 1 385 ? -19.953 10.398 -18.469 1 90.19 385 GLU B O 1
ATOM 7222 N N . GLU B 1 386 ? -18.391 9.375 -17.531 1 93.12 386 GLU B N 1
ATOM 7223 C CA . GLU B 1 386 ? -19.297 8.438 -16.875 1 93.12 386 GLU B CA 1
ATOM 7224 C C . GLU B 1 386 ? -19.438 8.758 -15.391 1 93.12 386 GLU B C 1
ATOM 7226 O O . GLU B 1 386 ? -19.547 7.848 -14.562 1 93.12 386 GLU B O 1
ATOM 7231 N N . THR B 1 387 ? -19.547 10.055 -15.125 1 96.5 387 THR B N 1
ATOM 7232 C CA . THR B 1 387 ? -19.703 10.461 -13.734 1 96.5 387 THR B CA 1
ATOM 7233 C C . THR B 1 387 ? -21.078 11.055 -13.484 1 96.5 387 THR B C 1
ATOM 7235 O O . THR B 1 387 ? -21.688 11.641 -14.383 1 96.5 387 THR B O 1
ATOM 7238 N N . VAL B 1 388 ? -21.656 10.852 -12.336 1 96.69 388 VAL B N 1
ATOM 7239 C CA . VAL B 1 388 ? -22.938 11.391 -11.906 1 96.69 388 VAL B CA 1
ATOM 7240 C C . VAL B 1 388 ? -22.797 11.984 -10.508 1 96.69 388 VAL B C 1
ATOM 7242 O O . VAL B 1 388 ? -21.844 11.695 -9.789 1 96.69 388 VAL B O 1
ATOM 7245 N N . PRO B 1 389 ? -23.703 12.867 -10.086 1 97.5 389 PRO B N 1
ATOM 7246 C CA . PRO B 1 389 ? -23.641 13.469 -8.758 1 97.5 389 PRO B CA 1
ATOM 7247 C C . PRO B 1 389 ? -23.734 12.43 -7.637 1 97.5 389 PRO B C 1
ATOM 7249 O O . PRO B 1 389 ? -24.547 11.508 -7.707 1 97.5 389 PRO B O 1
ATOM 7252 N N . LEU B 1 390 ? -22.891 12.57 -6.648 1 97 390 LEU B N 1
ATOM 7253 C CA . LEU B 1 390 ? -22.938 11.727 -5.457 1 97 390 LEU B CA 1
ATOM 7254 C C . LEU B 1 390 ? -24.25 11.93 -4.703 1 97 390 LEU B C 1
ATOM 7256 O O . LEU B 1 390 ? -24.891 10.953 -4.297 1 97 390 LEU B O 1
ATOM 7260 N N . LEU B 1 391 ? -24.625 13.211 -4.488 1 96.88 391 LEU B N 1
ATOM 7261 C CA . LEU B 1 391 ? -25.891 13.57 -3.852 1 96.88 391 LEU B CA 1
ATOM 7262 C C . LEU B 1 391 ? -26.953 13.875 -4.895 1 96.88 391 LEU B C 1
ATOM 7264 O O . LEU B 1 391 ? -27.328 15.031 -5.098 1 96.88 391 LEU B O 1
ATOM 7268 N N . SER B 1 392 ? -27.547 12.875 -5.414 1 95.38 392 SER B N 1
ATOM 7269 C CA . SER B 1 392 ? -28.391 12.938 -6.598 1 95.38 392 SER B CA 1
ATOM 7270 C C . SER B 1 392 ? -29.703 13.672 -6.301 1 95.38 392 SER B C 1
ATOM 7272 O O . SER B 1 392 ? -30.359 14.18 -7.215 1 95.38 392 SER B O 1
ATOM 7274 N N . ARG B 1 393 ? -30.047 13.797 -5.066 1 96.69 393 ARG B N 1
ATOM 7275 C CA . ARG B 1 393 ? -31.344 14.367 -4.723 1 96.69 393 ARG B CA 1
ATOM 7276 C C . ARG B 1 393 ? -31.188 15.781 -4.164 1 96.69 393 ARG B C 1
ATOM 7278 O O . ARG B 1 393 ? -32.125 16.344 -3.602 1 96.69 393 ARG B O 1
ATOM 7285 N N . LEU B 1 394 ? -30.031 16.297 -4.23 1 97.12 394 LEU B N 1
ATOM 7286 C CA . LEU B 1 394 ? -29.75 17.672 -3.826 1 97.12 394 LEU B CA 1
ATOM 7287 C C . LEU B 1 394 ? -29.172 18.469 -4.984 1 97.12 394 LEU B C 1
ATOM 7289 O O . LEU B 1 394 ? -27.953 18.656 -5.062 1 97.12 394 LEU B O 1
ATOM 7293 N N . PRO B 1 395 ? -30.016 19.031 -5.781 1 96.75 395 PRO B N 1
ATOM 7294 C CA . PRO B 1 395 ? -29.547 19.703 -6.996 1 96.75 395 PRO B CA 1
ATOM 7295 C C . PRO B 1 395 ? -28.578 20.859 -6.699 1 96.75 395 PRO B C 1
ATOM 7297 O O . PRO B 1 395 ? -27.688 21.141 -7.504 1 96.75 395 PRO B O 1
ATOM 7300 N N . ALA B 1 396 ? -28.703 21.5 -5.559 1 97.31 396 ALA B N 1
ATOM 7301 C CA . ALA B 1 396 ? -27.812 22.594 -5.184 1 97.31 396 ALA B CA 1
ATOM 7302 C C . ALA B 1 396 ? -26.391 22.094 -4.953 1 97.31 396 ALA B C 1
ATOM 7304 O O . ALA B 1 396 ? -25.453 22.891 -4.938 1 97.31 396 ALA B O 1
ATOM 7305 N N . HIS B 1 397 ? -26.25 20.844 -4.785 1 98.25 397 HIS B N 1
ATOM 7306 C CA . HIS B 1 397 ? -24.953 20.25 -4.469 1 98.25 397 HIS B CA 1
ATOM 7307 C C . HIS B 1 397 ? -24.609 19.125 -5.441 1 98.25 397 HIS B C 1
ATOM 7309 O O . HIS B 1 397 ? -24.109 18.078 -5.035 1 98.25 397 HIS B O 1
ATOM 7315 N N . ASP B 1 398 ? -24.938 19.312 -6.73 1 97.56 398 ASP B N 1
ATOM 7316 C CA . ASP B 1 398 ? -24.703 18.297 -7.758 1 97.56 398 ASP B CA 1
ATOM 7317 C C . ASP B 1 398 ? -23.281 18.391 -8.297 1 97.56 398 ASP B C 1
ATOM 7319 O O . ASP B 1 398 ? -22.938 17.688 -9.258 1 97.56 398 ASP B O 1
ATOM 7323 N N . ASP B 1 399 ? -22.406 19.156 -7.629 1 98.25 399 ASP B N 1
ATOM 7324 C CA . ASP B 1 399 ? -21.062 19.406 -8.141 1 98.25 399 ASP B CA 1
ATOM 7325 C C . ASP B 1 399 ? -20.031 18.516 -7.43 1 98.25 399 ASP B C 1
ATOM 7327 O O . ASP B 1 399 ? -18.844 18.859 -7.387 1 98.25 399 ASP B O 1
ATOM 7331 N N . ILE B 1 400 ? -20.406 17.5 -6.711 1 97.94 400 ILE B N 1
ATOM 7332 C CA . ILE B 1 400 ? -19.562 16.359 -6.348 1 97.94 400 ILE B CA 1
ATOM 7333 C C . ILE B 1 400 ? -19.953 15.156 -7.203 1 97.94 400 ILE B C 1
ATOM 7335 O O . ILE B 1 400 ? -21.078 14.656 -7.121 1 97.94 400 ILE B O 1
ATOM 7339 N N . LYS B 1 401 ? -19.031 14.711 -7.949 1 97.94 401 LYS B N 1
ATOM 7340 C CA . LYS B 1 401 ? -19.359 13.68 -8.93 1 97.94 401 LYS B CA 1
ATOM 7341 C C . LYS B 1 401 ? -18.422 12.477 -8.789 1 97.94 401 LYS B C 1
ATOM 7343 O O . LYS B 1 401 ? -17.312 12.594 -8.266 1 97.94 401 LYS B O 1
ATOM 7348 N N . MET B 1 402 ? -18.906 11.352 -9.227 1 96.69 402 MET B N 1
ATOM 7349 C CA . MET B 1 402 ? -18.172 10.094 -9.188 1 96.69 402 MET B CA 1
ATOM 7350 C C . MET B 1 402 ? -18.688 9.133 -10.242 1 96.69 402 MET B C 1
ATOM 7352 O O . MET B 1 402 ? -19.75 9.352 -10.828 1 96.69 402 MET B O 1
ATOM 7356 N N . SER B 1 403 ? -17.953 8.102 -10.477 1 95.5 403 SER B N 1
ATOM 7357 C CA . SER B 1 403 ? -18.328 7.082 -11.445 1 95.5 403 SER B CA 1
ATOM 7358 C C . SER B 1 403 ? -19.719 6.539 -11.156 1 95.5 403 SER B C 1
ATOM 7360 O O . SER B 1 403 ? -20.031 6.156 -10.023 1 95.5 403 SER B O 1
ATOM 7362 N N . ARG B 1 404 ? -20.5 6.496 -12.203 1 95.69 404 ARG B N 1
ATOM 7363 C CA . ARG B 1 404 ? -21.859 5.988 -12.094 1 95.69 404 ARG B CA 1
ATOM 7364 C C . ARG B 1 404 ? -21.859 4.535 -11.633 1 95.69 404 ARG B C 1
ATOM 7366 O O . ARG B 1 404 ? -22.641 4.164 -10.742 1 95.69 404 ARG B O 1
ATOM 7373 N N . ALA B 1 405 ? -21.047 3.732 -12.156 1 94.31 405 ALA B N 1
ATOM 7374 C CA . ALA B 1 405 ? -20.969 2.312 -11.828 1 94.31 405 ALA B CA 1
ATOM 7375 C C . ALA B 1 405 ? -20.641 2.105 -10.352 1 94.31 405 ALA B C 1
ATOM 7377 O O . ALA B 1 405 ? -21.188 1.216 -9.703 1 94.31 405 ALA B O 1
ATOM 7378 N N . ARG B 1 406 ? -19.828 2.887 -9.844 1 92.88 406 ARG B N 1
ATOM 7379 C CA . ARG B 1 406 ? -19.422 2.762 -8.453 1 92.88 406 ARG B CA 1
ATOM 7380 C C . ARG B 1 406 ? -20.562 3.117 -7.508 1 92.88 406 ARG B C 1
ATOM 7382 O O . ARG B 1 406 ? -20.734 2.49 -6.461 1 92.88 406 ARG B O 1
ATOM 7389 N N . LEU B 1 407 ? -21.375 4.027 -7.914 1 95.75 407 LEU B N 1
ATOM 7390 C CA . LEU B 1 407 ? -22.438 4.535 -7.047 1 95.75 407 LEU B CA 1
ATOM 7391 C C . LEU B 1 407 ? -23.672 3.643 -7.102 1 95.75 407 LEU B C 1
ATOM 7393 O O . LEU B 1 407 ? -24.5 3.666 -6.195 1 95.75 407 LEU B O 1
ATOM 7397 N N . TYR B 1 408 ? -23.734 2.766 -8.172 1 96.19 408 TYR B N 1
ATOM 7398 C CA . TYR B 1 408 ? -25.031 2.15 -8.367 1 96.19 408 TYR B CA 1
ATOM 7399 C C . TYR B 1 408 ? -24.906 0.638 -8.516 1 96.19 408 TYR B C 1
ATOM 7401 O O . TYR B 1 408 ? -25.922 -0.074 -8.555 1 96.19 408 TYR B O 1
ATOM 7409 N N . THR B 1 409 ? -23.703 0.123 -8.523 1 94.25 409 THR B N 1
ATOM 7410 C CA . THR B 1 409 ? -23.547 -1.325 -8.578 1 94.25 409 THR B CA 1
ATOM 7411 C C . THR B 1 409 ? -23.703 -1.94 -7.191 1 94.25 409 THR B C 1
ATOM 7413 O O . THR B 1 409 ? -22.922 -1.65 -6.281 1 94.25 409 THR B O 1
ATOM 7416 N N . ASN B 1 410 ? -24.719 -2.824 -7.07 1 93.62 410 ASN B N 1
ATOM 7417 C CA . ASN B 1 410 ? -24.984 -3.445 -5.781 1 93.62 410 ASN B CA 1
ATOM 7418 C C . ASN B 1 410 ? -24.828 -4.961 -5.84 1 93.62 410 ASN B C 1
ATOM 7420 O O . ASN B 1 410 ? -25.234 -5.598 -6.812 1 93.62 410 ASN B O 1
ATOM 7424 N N . HIS B 1 411 ? -24.172 -5.422 -4.828 1 94.94 411 HIS B N 1
ATOM 7425 C CA . HIS B 1 411 ? -24.078 -6.859 -4.598 1 94.94 411 HIS B CA 1
ATOM 7426 C C . HIS B 1 411 ? -24.531 -7.219 -3.186 1 94.94 411 HIS B C 1
ATOM 7428 O O . HIS B 1 411 ? -24.516 -6.375 -2.289 1 94.94 411 HIS B O 1
ATOM 7434 N N . ILE B 1 412 ? -25.031 -8.406 -3.068 1 95.44 412 ILE B N 1
ATOM 7435 C CA . ILE B 1 412 ? -25.359 -8.961 -1.757 1 95.44 412 ILE B CA 1
ATOM 7436 C C . ILE B 1 412 ? -24.391 -10.109 -1.437 1 95.44 412 ILE B C 1
ATOM 7438 O O . ILE B 1 412 ? -24.047 -10.906 -2.316 1 95.44 412 ILE B O 1
ATOM 7442 N N . VAL B 1 413 ? -23.891 -10.117 -0.264 1 95.62 413 VAL B N 1
ATOM 7443 C CA . VAL B 1 413 ? -22.984 -11.156 0.217 1 95.62 413 VAL B CA 1
ATOM 7444 C C . VAL B 1 413 ? -23.656 -11.969 1.311 1 95.62 413 VAL B C 1
ATOM 7446 O O . VAL B 1 413 ? -24.141 -11.414 2.299 1 95.62 413 VAL B O 1
ATOM 7449 N N . LEU B 1 414 ? -23.672 -13.227 1.172 1 94.69 414 LEU B N 1
ATOM 7450 C CA . LEU B 1 414 ? -24.328 -14.133 2.102 1 94.69 414 LEU B CA 1
ATOM 7451 C C . LEU B 1 414 ? -23.375 -15.234 2.557 1 94.69 414 LEU B C 1
ATOM 7453 O O . LEU B 1 414 ? -22.516 -15.664 1.795 1 94.69 414 LEU B O 1
ATOM 7457 N N . PRO B 1 415 ? -23.562 -15.609 3.887 1 93.62 415 PRO B N 1
ATOM 7458 C CA . PRO B 1 415 ? -22.891 -16.875 4.215 1 93.62 415 PRO B CA 1
ATOM 7459 C C . PRO B 1 415 ? -23.359 -18.031 3.342 1 93.62 415 PRO B C 1
ATOM 7461 O O . PRO B 1 415 ? -24.516 -18.047 2.902 1 93.62 415 PRO B O 1
ATOM 7464 N N . TYR B 1 416 ? -22.5 -18.938 3.072 1 95.31 416 TYR B N 1
ATOM 7465 C CA . TYR B 1 416 ? -22.875 -20.062 2.232 1 95.31 416 TYR B CA 1
ATOM 7466 C C . TYR B 1 416 ? -22.672 -21.391 2.975 1 95.31 416 TYR B C 1
ATOM 7468 O O . TYR B 1 416 ? -22.391 -22.422 2.357 1 95.31 416 TYR B O 1
ATOM 7476 N N . ASP B 1 417 ? -22.719 -21.281 4.309 1 94.25 417 ASP B N 1
ATOM 7477 C CA . ASP B 1 417 ? -22.484 -22.453 5.145 1 94.25 417 ASP B CA 1
ATOM 7478 C C . ASP B 1 417 ? -23.609 -22.641 6.16 1 94.25 417 ASP B C 1
ATOM 7480 O O . ASP B 1 417 ? -23.406 -23.266 7.203 1 94.25 417 ASP B O 1
ATOM 7484 N N . ARG B 1 418 ? -24.781 -22.125 5.973 1 90.88 418 ARG B N 1
ATOM 7485 C CA . ARG B 1 418 ? -25.922 -22.266 6.871 1 90.88 418 ARG B CA 1
ATOM 7486 C C . ARG B 1 418 ? -26.547 -23.656 6.727 1 90.88 418 ARG B C 1
ATOM 7488 O O . ARG B 1 418 ? -26.25 -24.391 5.781 1 90.88 418 ARG B O 1
ATOM 7495 N N . PRO B 1 419 ? -27.484 -23.953 7.707 1 91.12 419 PRO B N 1
ATOM 7496 C CA . PRO B 1 419 ? -28.141 -25.25 7.609 1 91.12 419 PRO B CA 1
ATOM 7497 C C . PRO B 1 419 ? -28.859 -25.453 6.277 1 91.12 419 PRO B C 1
ATOM 7499 O O . PRO B 1 419 ? -29.656 -24.609 5.871 1 91.12 419 PRO B O 1
ATOM 7502 N N . GLY B 1 420 ? -28.578 -26.469 5.637 1 92.62 420 GLY B N 1
ATOM 7503 C CA . GLY B 1 420 ? -29.203 -26.766 4.359 1 92.62 420 GLY B CA 1
ATOM 7504 C C . GLY B 1 420 ? -28.375 -26.312 3.168 1 92.62 420 GLY B C 1
ATOM 7505 O O . GLY B 1 420 ? -28.656 -26.703 2.031 1 92.62 420 GLY B O 1
ATOM 7506 N N . GLU B 1 421 ? -27.406 -25.531 3.406 1 93.31 421 GLU B N 1
ATOM 7507 C CA . GLU B 1 421 ? -26.562 -25.016 2.326 1 93.31 421 GLU B CA 1
ATOM 7508 C C . GLU B 1 421 ? -25.391 -25.953 2.062 1 93.31 421 GLU B C 1
ATOM 7510 O O . GLU B 1 421 ? -25.062 -26.797 2.895 1 93.31 421 GLU B O 1
ATOM 7515 N N . PRO B 1 422 ? -24.766 -25.766 0.974 1 92.62 422 PRO B N 1
ATOM 7516 C CA . PRO B 1 422 ? -23.734 -26.719 0.543 1 92.62 422 PRO B CA 1
ATOM 7517 C C . PRO B 1 422 ? -22.562 -26.812 1.521 1 92.62 422 PRO B C 1
ATOM 7519 O O . PRO B 1 422 ? -22.016 -27.891 1.738 1 92.62 422 PRO B O 1
ATOM 7522 N N . PHE B 1 423 ? -22.203 -25.719 2.18 1 95.5 423 PHE B N 1
ATOM 7523 C CA . PHE B 1 423 ? -21 -25.719 3 1 95.5 423 PHE B CA 1
ATOM 7524 C C . PHE B 1 423 ? -21.344 -25.781 4.48 1 95.5 423 PHE B C 1
ATOM 7526 O O . PHE B 1 423 ? -20.562 -25.375 5.332 1 95.5 423 PHE B O 1
ATOM 7533 N N . GLU B 1 424 ? -22.453 -26.297 4.832 1 94.88 424 GLU B N 1
ATOM 7534 C CA . GLU B 1 424 ? -22.953 -26.391 6.203 1 94.88 424 GLU B CA 1
ATOM 7535 C C . GLU B 1 424 ? -21.938 -27.109 7.102 1 94.88 424 GLU B C 1
ATOM 7537 O O . GLU B 1 424 ? -21.734 -26.719 8.25 1 94.88 424 GLU B O 1
ATOM 7542 N N . ALA B 1 425 ? -21.312 -28.078 6.582 1 94 425 ALA B N 1
ATOM 7543 C CA . ALA B 1 425 ? -20.422 -28.922 7.363 1 94 425 ALA B CA 1
ATOM 7544 C C . ALA B 1 425 ? -19.203 -28.125 7.844 1 94 425 ALA B C 1
ATOM 7546 O O . ALA B 1 425 ? -18.531 -28.531 8.789 1 94 425 ALA B O 1
ATOM 7547 N N . TYR B 1 426 ? -18.938 -27.047 7.234 1 95.12 426 TYR B N 1
ATOM 7548 C CA . TYR B 1 426 ? -17.75 -26.266 7.555 1 95.12 426 TYR B CA 1
ATOM 7549 C C . TYR B 1 426 ? -18.109 -25.062 8.406 1 95.12 426 TYR B C 1
ATOM 7551 O O . TYR B 1 426 ? -17.234 -24.234 8.711 1 95.12 426 TYR B O 1
ATOM 7559 N N . HIS B 1 427 ? -19.297 -24.891 8.812 1 92.62 427 HIS B N 1
ATOM 7560 C CA . HIS B 1 427 ? -19.766 -23.734 9.562 1 92.62 427 HIS B CA 1
ATOM 7561 C C . HIS B 1 427 ? -18.953 -23.516 10.828 1 92.62 427 HIS B C 1
ATOM 7563 O O . HIS B 1 427 ? -18.641 -22.375 11.195 1 92.62 427 HIS B O 1
ATOM 7569 N N . GLU B 1 428 ? -18.516 -24.578 11.461 1 90.44 428 GLU B N 1
ATOM 7570 C CA . GLU B 1 428 ? -17.812 -24.5 12.734 1 90.44 428 GLU B CA 1
ATOM 7571 C C . GLU B 1 428 ? -16.391 -23.984 12.539 1 90.44 428 GLU B C 1
ATOM 7573 O O . GLU B 1 428 ? -15.766 -23.484 13.484 1 90.44 428 GLU B O 1
ATOM 7578 N N . TYR B 1 429 ? -15.883 -24.078 11.359 1 91.81 429 TYR B N 1
ATOM 7579 C CA . TYR B 1 429 ? -14.523 -23.641 11.078 1 91.81 429 TYR B CA 1
ATOM 7580 C C . TYR B 1 429 ? -14.5 -22.156 10.711 1 91.81 429 TYR B C 1
ATOM 7582 O O . TYR B 1 429 ? -13.438 -21.531 10.703 1 91.81 429 TYR B O 1
ATOM 7590 N N . ALA B 1 430 ? -15.695 -21.641 10.414 1 88.62 430 ALA B N 1
ATOM 7591 C CA . ALA B 1 430 ? -15.797 -20.266 9.906 1 88.62 430 ALA B CA 1
ATOM 7592 C C . ALA B 1 430 ? -15.766 -19.266 11.055 1 88.62 430 ALA B C 1
ATOM 7594 O O . ALA B 1 430 ? -16.094 -19.594 12.195 1 88.62 430 ALA B O 1
ATOM 7595 N N . ASP B 1 431 ? -15.148 -18.109 10.742 1 82.25 431 ASP B N 1
ATOM 7596 C CA . ASP B 1 431 ? -15.188 -16.984 11.664 1 82.25 431 ASP B CA 1
ATOM 7597 C C . ASP B 1 431 ? -16.453 -16.141 11.453 1 82.25 431 ASP B C 1
ATOM 7599 O O . ASP B 1 431 ? -16.516 -15.336 10.523 1 82.25 431 ASP B O 1
ATOM 7603 N N . ARG B 1 432 ? -17.484 -16.438 12.266 1 83.31 432 ARG B N 1
ATOM 7604 C CA . ARG B 1 432 ? -18.766 -15.75 12.125 1 83.31 432 ARG B CA 1
ATOM 7605 C C . ARG B 1 432 ? -19.156 -15.055 13.422 1 83.31 432 ARG B C 1
ATOM 7607 O O . ARG B 1 432 ? -18.938 -15.586 14.508 1 83.31 432 ARG B O 1
ATOM 7614 N N . GLU B 1 433 ? -19.594 -13.82 13.148 1 75.81 433 GLU B N 1
ATOM 7615 C CA . GLU B 1 433 ? -20.203 -13.133 14.281 1 75.81 433 GLU B CA 1
ATOM 7616 C C . GLU B 1 433 ? -21.656 -13.562 14.477 1 75.81 433 GLU B C 1
ATOM 7618 O O . GLU B 1 433 ? -22.312 -13.992 13.531 1 75.81 433 GLU B O 1
ATOM 7623 N N . GLY B 1 434 ? -22.156 -13.688 15.703 1 76.44 434 GLY B N 1
ATOM 7624 C CA . GLY B 1 434 ? -23.547 -14.031 15.969 1 76.44 434 GLY B CA 1
ATOM 7625 C C . GLY B 1 434 ? -24.531 -13.086 15.312 1 76.44 434 GLY B C 1
ATOM 7626 O O . GLY B 1 434 ? -24.203 -11.938 15.023 1 76.44 434 GLY B O 1
ATOM 7627 N N . PRO B 1 435 ? -25.672 -13.578 14.977 1 81 435 PRO B N 1
ATOM 7628 C CA . PRO B 1 435 ? -26.703 -12.758 14.32 1 81 435 PRO B CA 1
ATOM 7629 C C . PRO B 1 435 ? -27.125 -11.562 15.172 1 81 435 PRO B C 1
ATOM 7631 O O . PRO B 1 435 ? -27.094 -11.633 16.406 1 81 435 PRO B O 1
ATOM 7634 N N . ALA B 1 436 ? -27.422 -10.508 14.523 1 90.44 436 ALA B N 1
ATOM 7635 C CA . ALA B 1 436 ? -28.016 -9.359 15.203 1 90.44 436 ALA B CA 1
ATOM 7636 C C . ALA B 1 436 ? -29.469 -9.633 15.57 1 90.44 436 ALA B C 1
ATOM 7638 O O . ALA B 1 436 ? -30.172 -10.352 14.859 1 90.44 436 ALA B O 1
ATOM 7639 N N . MET B 1 437 ? -29.875 -9.109 16.719 1 91.69 437 MET B N 1
ATOM 7640 C CA . MET B 1 437 ? -31.219 -9.352 17.219 1 91.69 437 MET B CA 1
ATOM 7641 C C . MET B 1 437 ? -32.062 -8.078 17.188 1 91.69 437 MET B C 1
ATOM 7643 O O . MET B 1 437 ? -31.562 -7 17.531 1 91.69 437 MET B O 1
ATOM 7647 N N . LEU B 1 438 ? -33.25 -8.203 16.641 1 93.38 438 LEU B N 1
ATOM 7648 C CA . LEU B 1 438 ? -34.25 -7.148 16.734 1 93.38 438 LEU B CA 1
ATOM 7649 C C . LEU B 1 438 ? -35.469 -7.621 17.516 1 93.38 438 LEU B C 1
ATOM 7651 O O . LEU B 1 438 ? -36.219 -8.469 17.047 1 93.38 438 LEU B O 1
ATOM 7655 N N . ASN B 1 439 ? -35.719 -7.113 18.703 1 88.75 439 ASN B N 1
ATOM 7656 C CA . ASN B 1 439 ? -36.844 -7.477 19.547 1 88.75 439 ASN B CA 1
ATOM 7657 C C . ASN B 1 439 ? -36.938 -8.984 19.75 1 88.75 439 ASN B C 1
ATOM 7659 O O . ASN B 1 439 ? -38 -9.57 19.656 1 88.75 439 ASN B O 1
ATOM 7663 N N . GLY B 1 440 ? -35.781 -9.664 19.906 1 85.88 440 GLY B N 1
ATOM 7664 C CA . GLY B 1 440 ? -35.719 -11.086 20.188 1 85.88 440 GLY B CA 1
ATOM 7665 C C . GLY B 1 440 ? -35.625 -11.938 18.938 1 85.88 440 GLY B C 1
ATOM 7666 O O . GLY B 1 440 ? -35.344 -13.133 19 1 85.88 440 GLY B O 1
ATOM 7667 N N . ASP B 1 441 ? -35.844 -11.328 17.734 1 89.81 441 ASP B N 1
ATOM 7668 C CA . ASP B 1 441 ? -35.781 -12.062 16.469 1 89.81 441 ASP B CA 1
ATOM 7669 C C . ASP B 1 441 ? -34.406 -11.898 15.828 1 89.81 441 ASP B C 1
ATOM 7671 O O . ASP B 1 441 ? -33.812 -10.812 15.852 1 89.81 441 ASP B O 1
ATOM 7675 N N . GLU B 1 442 ? -33.969 -12.953 15.242 1 91.88 442 GLU B N 1
ATOM 7676 C CA . GLU B 1 442 ? -32.688 -12.922 14.531 1 91.88 442 GLU B CA 1
ATOM 7677 C C . GLU B 1 442 ? -32.844 -12.281 13.156 1 91.88 442 GLU B C 1
ATOM 7679 O O . GLU B 1 442 ? -33.812 -12.555 12.445 1 91.88 442 GLU B O 1
ATOM 7684 N N . LEU B 1 443 ? -31.953 -11.422 12.891 1 94 443 LEU B N 1
ATOM 7685 C CA . LEU B 1 443 ? -31.938 -10.797 11.578 1 94 443 LEU B CA 1
ATOM 7686 C C . LEU B 1 443 ? -31.047 -11.57 10.609 1 94 443 LEU B C 1
ATOM 7688 O O . LEU B 1 443 ? -30.203 -12.352 11.039 1 94 443 LEU B O 1
ATOM 7692 N N . ALA B 1 444 ? -31.297 -11.266 9.359 1 87.88 444 ALA B N 1
ATOM 7693 C CA . ALA B 1 444 ? -30.547 -11.953 8.312 1 87.88 444 ALA B CA 1
ATOM 7694 C C . ALA B 1 444 ? -29.062 -11.625 8.398 1 87.88 444 ALA B C 1
ATOM 7696 O O . ALA B 1 444 ? -28.688 -10.508 8.75 1 87.88 444 ALA B O 1
ATOM 7697 N N . ASP B 1 445 ? -28.25 -12.617 8.078 1 91.38 445 ASP B N 1
ATOM 7698 C CA . ASP B 1 445 ? -26.797 -12.461 8.008 1 91.38 445 ASP B CA 1
ATOM 7699 C C . ASP B 1 445 ? -26.344 -12.203 6.578 1 91.38 445 ASP B C 1
ATOM 7701 O O . ASP B 1 445 ? -25.859 -13.109 5.902 1 91.38 445 ASP B O 1
ATOM 7705 N N . CYS B 1 446 ? -26.531 -11.016 6.102 1 93.31 446 CYS B N 1
ATOM 7706 C CA . CYS B 1 446 ? -26.141 -10.602 4.758 1 93.31 446 CYS B CA 1
ATOM 7707 C C . CYS B 1 446 ? -25.609 -9.172 4.762 1 93.31 446 CYS B C 1
ATOM 7709 O O . CYS B 1 446 ? -25.875 -8.406 5.688 1 93.31 446 CYS B O 1
ATOM 7711 N N . GLU B 1 447 ? -24.828 -8.922 3.752 1 93.94 447 GLU B N 1
ATOM 7712 C CA . GLU B 1 447 ? -24.25 -7.582 3.631 1 93.94 447 GLU B CA 1
ATOM 7713 C C . GLU B 1 447 ? -24.406 -7.043 2.213 1 93.94 447 GLU B C 1
ATOM 7715 O O . GLU B 1 447 ? -24.297 -7.793 1.24 1 93.94 447 GLU B O 1
ATOM 7720 N N . LEU B 1 448 ? -24.672 -5.793 2.188 1 94.56 448 LEU B N 1
ATOM 7721 C CA . LEU B 1 448 ? -24.703 -5.09 0.909 1 94.56 448 LEU B CA 1
ATOM 7722 C C . LEU B 1 448 ? -23.344 -4.465 0.601 1 94.56 448 LEU B C 1
ATOM 7724 O O . LEU B 1 448 ? -22.75 -3.812 1.461 1 94.56 448 LEU B O 1
ATOM 7728 N N . THR B 1 449 ? -22.906 -4.715 -0.615 1 92.81 449 THR B N 1
ATOM 7729 C CA . THR B 1 449 ? -21.641 -4.094 -1.018 1 92.81 449 THR B CA 1
ATOM 7730 C C . THR B 1 449 ? -21.844 -3.209 -2.246 1 92.81 449 THR B C 1
ATOM 7732 O O . THR B 1 449 ? -22.531 -3.604 -3.193 1 92.81 449 THR B O 1
ATOM 7735 N N . GLY B 1 450 ? -21.328 -1.999 -2.125 1 88.56 450 GLY B N 1
ATOM 7736 C CA . GLY B 1 450 ? -21.453 -1.035 -3.207 1 88.56 450 GLY B CA 1
ATOM 7737 C C . GLY B 1 450 ? -22.812 -0.371 -3.264 1 88.56 450 GLY B C 1
ATOM 7738 O O . GLY B 1 450 ? -23.672 -0.622 -2.412 1 88.56 450 GLY B O 1
ATOM 7739 N N . GLY B 1 451 ? -22.969 0.59 -4.121 1 91 451 GLY B N 1
ATOM 7740 C CA . GLY B 1 451 ? -24.234 1.198 -4.492 1 91 451 GLY B CA 1
ATOM 7741 C C . GLY B 1 451 ? -24.875 1.981 -3.363 1 91 451 GLY B C 1
ATOM 7742 O O . GLY B 1 451 ? -26.062 1.799 -3.068 1 91 451 GLY B O 1
ATOM 7743 N N . PHE B 1 452 ? -24.172 2.791 -2.695 1 88.62 452 PHE B N 1
ATOM 7744 C CA . PHE B 1 452 ? -24.703 3.564 -1.582 1 88.62 452 PHE B CA 1
ATOM 7745 C C . PHE B 1 452 ? -25.828 4.492 -2.053 1 88.62 452 PHE B C 1
ATOM 7747 O O . PHE B 1 452 ? -26.844 4.637 -1.376 1 88.62 452 PHE B O 1
ATOM 7754 N N . SER B 1 453 ? -25.609 5.02 -3.25 1 93.88 453 SER B N 1
ATOM 7755 C CA . SER B 1 453 ? -26.609 5.941 -3.775 1 93.88 453 SER B CA 1
ATOM 7756 C C . SER B 1 453 ? -27.891 5.207 -4.137 1 93.88 453 SER B C 1
ATOM 7758 O O . SER B 1 453 ? -29 5.703 -3.863 1 93.88 453 SER B O 1
ATOM 7760 N N . ALA B 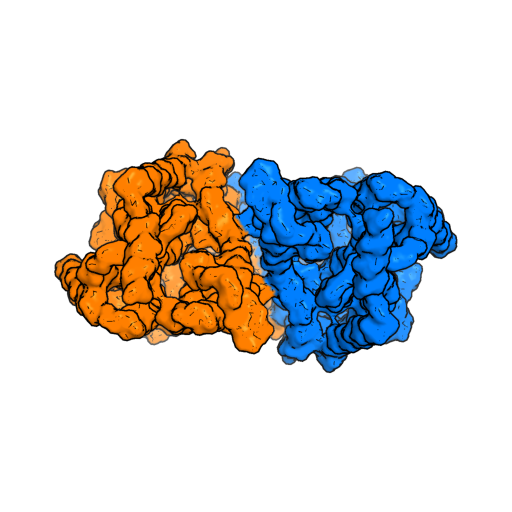1 454 ? -27.719 4.043 -4.691 1 95.12 454 ALA B N 1
ATOM 7761 C CA . ALA B 1 454 ? -28.891 3.238 -5.031 1 95.12 454 ALA B CA 1
ATOM 7762 C C . ALA B 1 454 ? -29.703 2.902 -3.785 1 95.12 454 ALA B C 1
ATOM 7764 O O . ALA B 1 454 ? -30.938 2.973 -3.803 1 95.12 454 ALA B O 1
ATOM 7765 N N . TRP B 1 455 ? -29.078 2.535 -2.723 1 95.62 455 TRP B N 1
ATOM 7766 C CA . TRP B 1 455 ? -29.75 2.186 -1.47 1 95.62 455 TRP B CA 1
ATOM 7767 C C . TRP B 1 455 ? -30.562 3.359 -0.943 1 95.62 455 TRP B C 1
ATOM 7769 O O . TRP B 1 455 ? -31.766 3.215 -0.67 1 95.62 455 TRP B O 1
ATOM 7779 N N . PHE B 1 456 ? -29.969 4.48 -0.832 1 96.88 456 PHE B N 1
ATOM 7780 C CA . PHE B 1 456 ? -30.641 5.621 -0.215 1 96.88 456 PHE B CA 1
ATOM 7781 C C . PHE B 1 456 ? -31.75 6.137 -1.109 1 96.88 456 PHE B C 1
ATOM 7783 O O . PHE B 1 456 ? -32.844 6.5 -0.622 1 96.88 456 PHE B O 1
ATOM 7790 N N . GLU B 1 457 ? -31.5 6.148 -2.441 1 97 457 GLU B N 1
ATOM 7791 C CA . GLU B 1 457 ? -32.562 6.57 -3.355 1 97 457 GLU B CA 1
ATOM 7792 C C . GLU B 1 457 ? -33.781 5.656 -3.25 1 97 457 GLU B C 1
ATOM 7794 O O . GLU B 1 457 ? -34.906 6.129 -3.092 1 97 457 GLU B O 1
ATOM 7799 N N . LEU B 1 458 ? -33.5 4.41 -3.279 1 96.81 458 LEU B N 1
ATOM 7800 C CA . LEU B 1 458 ? -34.594 3.424 -3.295 1 96.81 458 LEU B CA 1
ATOM 7801 C C . LEU B 1 458 ? -35.344 3.449 -1.984 1 96.81 458 LEU B C 1
ATOM 7803 O O . LEU B 1 458 ? -36.594 3.473 -1.991 1 96.81 458 LEU B O 1
ATOM 7807 N N . VAL B 1 459 ? -34.719 3.436 -0.864 1 97.19 459 VAL B N 1
ATOM 7808 C CA . VAL B 1 459 ? -35.375 3.33 0.445 1 97.19 459 VAL B CA 1
ATOM 7809 C C . VAL B 1 459 ? -36.125 4.625 0.764 1 97.19 459 VAL B C 1
ATOM 7811 O O . VAL B 1 459 ? -37.219 4.598 1.3 1 97.19 459 VAL B O 1
ATOM 7814 N N . THR B 1 460 ? -35.562 5.762 0.418 1 97.94 460 THR B N 1
ATOM 7815 C CA . THR B 1 460 ? -36.219 7.027 0.69 1 97.94 460 THR B CA 1
ATOM 7816 C C . THR B 1 460 ? -37.469 7.18 -0.182 1 97.94 460 THR B C 1
ATOM 7818 O O . THR B 1 460 ? -38.5 7.66 0.28 1 97.94 460 THR B O 1
ATOM 7821 N N . ASP B 1 461 ? -37.375 6.781 -1.45 1 97.88 461 ASP B N 1
ATOM 7822 C CA . ASP B 1 461 ? -38.531 6.793 -2.312 1 97.88 461 ASP B CA 1
ATOM 7823 C C . ASP B 1 461 ? -39.656 5.93 -1.729 1 97.88 461 ASP B C 1
ATOM 7825 O O . ASP B 1 461 ? -40.812 6.332 -1.721 1 97.88 461 ASP B O 1
ATOM 7829 N N . ASP B 1 462 ? -39.25 4.758 -1.273 1 98 462 ASP B N 1
ATOM 7830 C CA . ASP B 1 462 ? -40.219 3.828 -0.707 1 98 462 ASP B CA 1
ATOM 7831 C C . ASP B 1 462 ? -40.844 4.395 0.562 1 98 462 ASP B C 1
ATOM 7833 O O . ASP B 1 462 ? -42.062 4.293 0.759 1 98 462 ASP B O 1
ATOM 7837 N N . LEU B 1 463 ? -40.094 4.945 1.458 1 98.31 463 LEU B N 1
ATOM 7838 C CA . LEU B 1 463 ? -40.562 5.527 2.703 1 98.31 463 LEU B CA 1
ATOM 7839 C C . LEU B 1 463 ? -41.531 6.691 2.424 1 98.31 463 LEU B C 1
ATOM 7841 O O . LEU B 1 463 ? -42.562 6.836 3.09 1 98.31 463 LEU B O 1
ATOM 7845 N N . GLU B 1 464 ? -41.156 7.516 1.442 1 98.44 464 GLU B N 1
ATOM 7846 C CA . GLU B 1 464 ? -42.031 8.633 1.071 1 98.44 464 GLU B CA 1
ATOM 7847 C C . GLU B 1 464 ? -43.375 8.141 0.522 1 98.44 464 GLU B C 1
ATOM 7849 O O . GLU B 1 464 ? -44.438 8.641 0.908 1 98.44 464 GLU B O 1
ATOM 7854 N N . ALA B 1 465 ? -43.281 7.191 -0.345 1 98.12 465 ALA B N 1
ATOM 7855 C CA . ALA B 1 465 ? -44.5 6.621 -0.926 1 98.12 465 ALA B CA 1
ATOM 7856 C C . ALA B 1 465 ? -45.406 6.008 0.152 1 98.12 465 ALA B C 1
ATOM 7858 O O . ALA B 1 465 ? -46.625 6.027 0.035 1 98.12 465 ALA B O 1
ATOM 7859 N N . ALA B 1 466 ? -44.812 5.523 1.213 1 98.25 466 ALA B N 1
ATOM 7860 C CA . ALA B 1 466 ? -45.531 4.859 2.291 1 98.25 466 ALA B CA 1
ATOM 7861 C C . ALA B 1 466 ? -46.062 5.875 3.301 1 98.25 466 ALA B C 1
ATOM 7863 O O . ALA B 1 466 ? -46.719 5.504 4.277 1 98.25 466 ALA B O 1
ATOM 7864 N N . GLY B 1 467 ? -45.719 7.137 3.141 1 98.19 467 GLY B N 1
ATOM 7865 C CA . GLY B 1 467 ? -46.344 8.18 3.936 1 98.19 467 GLY B CA 1
ATOM 7866 C C . GLY B 1 467 ? -45.469 8.664 5.082 1 98.19 467 GLY B C 1
ATOM 7867 O O . GLY B 1 467 ? -45.969 9.289 6.02 1 98.19 467 GLY B O 1
ATOM 7868 N N . TYR B 1 468 ? -44.188 8.422 5.023 1 98.5 468 TYR B N 1
ATOM 7869 C CA . TYR B 1 468 ? -43.344 8.773 6.156 1 98.5 468 TYR B CA 1
ATOM 7870 C C . TYR B 1 468 ? -42.531 10.031 5.867 1 98.5 468 TYR B C 1
ATOM 7872 O O . TYR B 1 468 ? -41.625 10.359 6.609 1 98.5 468 TYR B O 1
ATOM 7880 N N . ALA B 1 469 ? -42.812 10.703 4.77 1 98.19 469 ALA B N 1
ATOM 7881 C CA . ALA B 1 469 ? -42.156 11.945 4.414 1 98.19 469 ALA B CA 1
ATOM 7882 C C . ALA B 1 469 ? -42.188 12.938 5.57 1 98.19 469 ALA B C 1
ATOM 7884 O O . ALA B 1 469 ? -43.156 12.992 6.32 1 98.19 469 ALA B O 1
ATOM 7885 N N . GLY B 1 470 ? -41.094 13.695 5.711 1 98.06 470 GLY B N 1
ATOM 7886 C CA . GLY B 1 470 ? -41.031 14.734 6.727 1 98.06 470 GLY B CA 1
ATOM 7887 C C . GLY B 1 470 ? -40.5 14.234 8.055 1 98.06 470 GLY B C 1
ATOM 7888 O O . GLY B 1 470 ? -40.125 15.023 8.93 1 98.06 470 GLY B O 1
ATOM 7889 N N . SER B 1 471 ? -40.344 12.945 8.273 1 98.31 471 SER B N 1
ATOM 7890 C CA . SER B 1 471 ? -39.906 12.359 9.539 1 98.31 471 SER B CA 1
ATOM 7891 C C . SER B 1 471 ? -38.406 12.414 9.688 1 98.31 471 SER B C 1
ATOM 7893 O O . SER B 1 471 ? -37.688 12.625 8.711 1 98.31 471 SER B O 1
ATOM 7895 N N . ALA B 1 472 ? -37.969 12.289 10.93 1 98.19 472 ALA B N 1
ATOM 7896 C CA . ALA B 1 472 ? -36.531 12.07 11.234 1 98.19 472 ALA B CA 1
ATOM 7897 C C . ALA B 1 472 ? -36.25 10.578 11.336 1 98.19 472 ALA B C 1
ATOM 7899 O O . ALA B 1 472 ? -36.656 9.906 12.281 1 98.19 472 ALA B O 1
ATOM 7900 N N . VAL B 1 473 ? -35.469 10.125 10.367 1 97.81 473 VAL B N 1
ATOM 7901 C CA . VAL B 1 473 ? -35.188 8.688 10.289 1 97.81 473 VAL B CA 1
ATOM 7902 C C . VAL B 1 473 ? -33.719 8.414 10.555 1 97.81 473 VAL B C 1
ATOM 7904 O O . VAL B 1 473 ? -32.844 9.062 9.977 1 97.81 473 VAL B O 1
ATOM 7907 N N . MET B 1 474 ? -33.406 7.555 11.461 1 96.06 474 MET B N 1
ATOM 7908 C CA . MET B 1 474 ? -32.062 7.074 11.68 1 96.06 474 MET B CA 1
ATOM 7909 C C . MET B 1 474 ? -31.922 5.613 11.258 1 96.06 474 MET B C 1
ATOM 7911 O O . MET B 1 474 ? -32.875 4.844 11.344 1 96.06 474 MET B O 1
ATOM 7915 N N . GLY B 1 475 ? -30.797 5.254 10.719 1 96.06 475 GLY B N 1
ATOM 7916 C CA . GLY B 1 475 ? -30.562 3.887 10.281 1 96.06 475 GLY B CA 1
ATOM 7917 C C . GLY B 1 475 ? -29.609 3.131 11.195 1 96.06 475 GLY B C 1
ATOM 7918 O O . GLY B 1 475 ? -28.656 3.701 11.711 1 96.06 475 GLY B O 1
ATOM 7919 N N . THR B 1 476 ? -29.875 1.817 11.398 1 95.75 476 THR B N 1
ATOM 7920 C CA . THR B 1 476 ? -28.953 0.954 12.117 1 95.75 476 THR B CA 1
ATOM 7921 C C . THR B 1 476 ? -27.922 0.34 11.164 1 95.75 476 THR B C 1
ATOM 7923 O O . THR B 1 476 ? -27.953 -0.868 10.914 1 95.75 476 THR B O 1
ATOM 7926 N N . ASP B 1 477 ? -27.062 1.107 10.633 1 94.12 477 ASP B N 1
ATOM 7927 C CA . ASP B 1 477 ? -25.969 0.808 9.703 1 94.12 477 ASP B CA 1
ATOM 7928 C C . ASP B 1 477 ? -24.828 1.794 9.867 1 94.12 477 ASP B C 1
ATOM 7930 O O . ASP B 1 477 ? -24.797 2.582 10.82 1 94.12 477 ASP B O 1
ATOM 7934 N N . LEU B 1 478 ? -23.938 1.697 8.984 1 92 478 LEU B N 1
ATOM 7935 C CA . LEU B 1 478 ? -22.828 2.639 9.047 1 92 478 LEU B CA 1
ATOM 7936 C C . LEU B 1 478 ? -23.281 4.055 8.727 1 92 478 LEU B C 1
ATOM 7938 O O . LEU B 1 478 ? -22.891 5.012 9.398 1 92 478 LEU B O 1
ATOM 7942 N N . PHE B 1 479 ? -24.234 4.148 7.75 1 90.88 479 PHE B N 1
ATOM 7943 C CA . PHE B 1 479 ? -24.656 5.465 7.305 1 90.88 479 PHE B CA 1
ATOM 7944 C C . PHE B 1 479 ? -26.141 5.688 7.617 1 90.88 479 PHE B C 1
ATOM 7946 O O . PHE B 1 479 ? -26.922 4.742 7.613 1 90.88 479 PHE B O 1
ATOM 7953 N N . SER B 1 480 ? -26.453 6.918 7.934 1 91.25 480 SER B N 1
ATOM 7954 C CA . SER B 1 480 ? -27.828 7.34 8.172 1 91.25 480 SER B CA 1
ATOM 7955 C C . SER B 1 480 ? -28.172 8.586 7.367 1 91.25 480 SER B C 1
ATOM 7957 O O . SER B 1 480 ? -28.688 9.562 7.918 1 91.25 480 SER B O 1
ATOM 7959 N N . ALA B 1 481 ? -27.984 8.57 6.09 1 92.44 481 ALA B N 1
ATOM 7960 C CA . ALA B 1 481 ? -28.016 9.773 5.266 1 92.44 481 ALA B CA 1
ATOM 7961 C C . ALA B 1 481 ? -29.391 9.93 4.59 1 92.44 481 ALA B C 1
ATOM 7963 O O . ALA B 1 481 ? -29.484 10.484 3.494 1 92.44 481 ALA B O 1
ATOM 7964 N N . TYR B 1 482 ? -30.469 9.516 5.176 1 96.81 482 TYR B N 1
ATOM 7965 C CA . TYR B 1 482 ? -31.781 9.484 4.551 1 96.81 482 TYR B CA 1
ATOM 7966 C C . TYR B 1 482 ? -32.25 10.891 4.176 1 96.81 482 TYR B C 1
ATOM 7968 O O . TYR B 1 482 ? -32.781 11.102 3.088 1 96.81 482 TYR B O 1
ATOM 7976 N N . TRP B 1 483 ? -31.969 11.859 5.004 1 97 483 TRP B N 1
ATOM 7977 C CA . TRP B 1 483 ? -32.469 13.219 4.801 1 97 483 TRP B CA 1
ATOM 7978 C C . TRP B 1 483 ? -31.766 13.883 3.619 1 97 483 TRP B C 1
ATOM 7980 O O . TRP B 1 483 ? -32.25 14.883 3.084 1 97 483 TRP B O 1
ATOM 7990 N N . MET B 1 484 ? -30.656 13.352 3.139 1 97.25 484 MET B N 1
ATOM 7991 C CA . MET B 1 484 ? -29.938 13.938 2.012 1 97.25 484 MET B CA 1
ATOM 7992 C C . MET B 1 484 ? -30.453 13.367 0.689 1 97.25 484 MET B C 1
ATOM 7994 O O . MET B 1 484 ? -30.078 13.852 -0.382 1 97.25 484 MET B O 1
ATOM 7998 N N . PHE B 1 485 ? -31.344 12.398 0.747 1 97.5 485 PHE B N 1
ATOM 7999 C CA . PHE B 1 485 ? -31.781 11.727 -0.47 1 97.5 485 PHE B CA 1
ATOM 8000 C C . PHE B 1 485 ? -33.281 11.773 -0.605 1 97.5 485 PHE B C 1
ATOM 8002 O O . PHE B 1 485 ? -33.844 11.312 -1.604 1 97.5 485 PHE B O 1
ATOM 8009 N N . GLY B 1 486 ? -33.969 12.336 0.386 1 97.31 486 GLY B N 1
ATOM 8010 C CA . GLY B 1 486 ? -35.438 12.414 0.357 1 97.31 486 GLY B CA 1
ATOM 8011 C C . GLY B 1 486 ? -36 13.492 1.27 1 97.31 486 GLY B C 1
ATOM 8012 O O . GLY B 1 486 ? -35.25 14.289 1.827 1 97.31 486 GLY B O 1
ATOM 8013 N N . ASP B 1 487 ? -37.344 13.492 1.322 1 97.75 487 ASP B N 1
ATOM 8014 C CA . ASP B 1 487 ? -38 14.484 2.148 1 97.75 487 ASP B CA 1
ATOM 8015 C C . ASP B 1 487 ? -38.062 14.047 3.611 1 97.75 487 ASP B C 1
ATOM 8017 O O . ASP B 1 487 ? -39.094 13.648 4.121 1 97.75 487 ASP B O 1
ATOM 8021 N N . PHE B 1 488 ? -36.938 14.172 4.238 1 98.25 488 PHE B N 1
ATOM 8022 C CA . PHE B 1 488 ? -36.75 13.812 5.645 1 98.25 488 PHE B CA 1
ATOM 8023 C C . PHE B 1 488 ? -35.969 14.891 6.383 1 98.25 488 PHE B C 1
ATOM 8025 O O . PHE B 1 488 ? -35.406 15.797 5.758 1 98.25 488 PHE B O 1
ATOM 8032 N N . ARG B 1 489 ? -35.969 14.859 7.676 1 97 489 ARG B N 1
ATOM 8033 C CA . ARG B 1 489 ? -35.219 15.789 8.508 1 97 489 ARG B CA 1
ATOM 8034 C C . ARG B 1 489 ? -34.031 15.109 9.148 1 97 489 ARG B C 1
ATOM 8036 O O . ARG B 1 489 ? -34.094 13.922 9.492 1 97 489 ARG B O 1
ATOM 8043 N N . PRO B 1 490 ? -32.938 15.859 9.289 1 96.69 490 PRO B N 1
ATOM 8044 C CA . PRO B 1 490 ? -31.844 15.258 10.062 1 96.69 490 PRO B CA 1
ATOM 8045 C C . PRO B 1 490 ? -32.219 15.008 11.523 1 96.69 490 PRO B C 1
ATOM 8047 O O . PRO B 1 490 ? -32.969 15.797 12.117 1 96.69 490 PRO B O 1
ATOM 8050 N N . VAL B 1 491 ? -31.688 13.969 12.086 1 97.44 491 VAL B N 1
ATOM 8051 C CA . VAL B 1 491 ? -31.984 13.594 13.461 1 97.44 491 VAL B CA 1
ATOM 8052 C C . VAL B 1 491 ? -31.188 14.469 14.43 1 97.44 491 VAL B C 1
ATOM 8054 O O . VAL B 1 491 ? -29.969 14.477 14.391 1 97.44 491 VAL B O 1
ATOM 8057 N N . LYS B 1 492 ? -31.922 15.148 15.289 1 96.69 492 LYS B N 1
ATOM 8058 C CA . LYS B 1 492 ? -31.234 15.93 16.312 1 96.69 492 LYS B CA 1
ATOM 8059 C C . LYS B 1 492 ? -30.359 15.039 17.188 1 96.69 492 LYS B C 1
ATOM 8061 O O . LYS B 1 492 ? -30.781 13.969 17.625 1 96.69 492 LYS B O 1
ATOM 8066 N N . GLY B 1 493 ? -29.125 15.5 17.359 1 96.19 493 GLY B N 1
ATOM 8067 C CA . GLY B 1 493 ? -28.188 14.75 18.172 1 96.19 493 GLY B CA 1
ATOM 8068 C C . GLY B 1 493 ? -27.578 13.562 17.453 1 96.19 493 GLY B C 1
ATOM 8069 O O . GLY B 1 493 ? -26.672 12.914 17.969 1 96.19 493 GLY B O 1
ATOM 8070 N N . GLY B 1 494 ? -28.109 13.281 16.281 1 95.88 494 GLY B N 1
ATOM 8071 C CA . GLY B 1 494 ? -27.656 12.117 15.539 1 95.88 494 GLY B CA 1
ATOM 8072 C C . GLY B 1 494 ? -26.25 12.281 14.984 1 95.88 494 GLY B C 1
ATOM 8073 O O . GLY B 1 494 ? -25.766 13.406 14.812 1 95.88 494 GLY B O 1
ATOM 8074 N N . ALA B 1 495 ? -25.547 11.18 14.711 1 94.88 495 ALA B N 1
ATOM 8075 C CA . ALA B 1 495 ? -24.234 11.156 14.055 1 94.88 495 ALA B CA 1
ATOM 8076 C C . ALA B 1 495 ? -24.375 10.852 12.57 1 94.88 495 ALA B C 1
ATOM 8078 O O . ALA B 1 495 ? -25.281 10.133 12.156 1 94.88 495 ALA B O 1
ATOM 8079 N N . PRO B 1 496 ? -23.484 11.445 11.758 1 92.5 496 PRO B N 1
ATOM 8080 C CA . PRO B 1 496 ? -23.562 11.172 10.328 1 92.5 496 PRO B CA 1
ATOM 8081 C C . PRO B 1 496 ? -23.312 9.703 9.992 1 92.5 496 PRO B C 1
ATOM 8083 O O . PRO B 1 496 ? -23.875 9.18 9.016 1 92.5 496 PRO B O 1
ATOM 8086 N N . TRP B 1 497 ? -22.453 9.078 10.688 1 91.62 497 TRP B N 1
ATOM 8087 C CA . TRP B 1 497 ? -22.297 7.629 10.656 1 91.62 497 TRP B CA 1
ATOM 8088 C C . TRP B 1 497 ? -22.078 7.066 12.055 1 91.62 497 TRP B C 1
ATOM 8090 O O . TRP B 1 497 ? -21.953 7.824 13.023 1 91.62 497 TRP B O 1
ATOM 8100 N N . TYR B 1 498 ? -22.156 5.82 12.188 1 90.94 498 TYR B N 1
ATOM 8101 C CA . TYR B 1 498 ? -22.172 5.203 13.508 1 90.94 498 TYR B CA 1
ATOM 8102 C C . TYR B 1 498 ? -20.766 5.145 14.094 1 90.94 498 TYR B C 1
ATOM 8104 O O . TYR B 1 498 ? -19.875 4.516 13.523 1 90.94 498 TYR B O 1
ATOM 8112 N N . TYR B 1 499 ? -20.641 5.836 15.25 1 90.12 499 TYR B N 1
ATOM 8113 C CA . TYR B 1 499 ? -19.422 5.738 16.031 1 90.12 499 TYR B CA 1
ATOM 8114 C C . TYR B 1 499 ? -19.594 4.781 17.203 1 90.12 499 TYR B C 1
ATOM 8116 O O . TYR B 1 499 ? -18.797 3.863 17.391 1 90.12 499 TYR B O 1
ATOM 8124 N N . SER B 1 500 ? -20.594 5.102 17.984 1 89.69 500 SER B N 1
ATOM 8125 C CA . SER B 1 500 ? -20.906 4.344 19.188 1 89.69 500 SER B CA 1
ATOM 8126 C C . SER B 1 500 ? -22.25 4.762 19.766 1 89.69 500 SER B C 1
ATOM 8128 O O . SER B 1 500 ? -22.75 5.84 19.453 1 89.69 500 SER B O 1
ATOM 8130 N N . GLY B 1 501 ? -22.797 3.84 20.453 1 90.69 501 GLY B N 1
ATOM 8131 C CA . GLY B 1 501 ? -24.016 4.16 21.188 1 90.69 501 GLY B CA 1
ATOM 8132 C C . GLY B 1 501 ? -25.203 4.402 20.281 1 90.69 501 GLY B C 1
ATOM 8133 O O . GLY B 1 501 ? -25.375 3.723 19.266 1 90.69 501 GLY B O 1
ATOM 8134 N N . THR B 1 502 ? -26.109 5.301 20.797 1 92.62 502 THR B N 1
ATOM 8135 C CA . THR B 1 502 ? -27.328 5.598 20.062 1 92.62 502 THR B CA 1
ATOM 8136 C C . THR B 1 502 ? -27.609 7.098 20.062 1 92.62 502 THR B C 1
ATOM 8138 O O . THR B 1 502 ? -28.688 7.531 20.469 1 92.62 502 THR B O 1
ATOM 8141 N N . PRO B 1 503 ? -26.703 7.793 19.484 1 93.06 503 PRO B N 1
ATOM 8142 C CA . PRO B 1 503 ? -26.875 9.25 19.531 1 93.06 503 PRO B CA 1
ATOM 8143 C C . PRO B 1 503 ? -28.141 9.703 18.781 1 93.06 503 PRO B C 1
ATOM 8145 O O . PRO B 1 503 ? -28.328 9.367 17.609 1 93.06 503 PRO B O 1
ATOM 8148 N N . GLY B 1 504 ? -28.969 10.461 19.516 1 95.31 504 GLY B N 1
ATOM 8149 C CA . GLY B 1 504 ? -30.125 11.117 18.906 1 95.31 504 GLY B CA 1
ATOM 8150 C C . GLY B 1 504 ? -31.359 10.234 18.859 1 95.31 504 GLY B C 1
ATOM 8151 O O . GLY B 1 504 ? -32.406 10.641 18.344 1 95.31 504 GLY B O 1
ATOM 8152 N N . ILE B 1 505 ? -31.281 9.047 19.391 1 96.56 505 ILE B N 1
ATOM 8153 C CA . ILE B 1 505 ? -32.375 8.102 19.25 1 96.56 505 ILE B CA 1
ATOM 8154 C C . ILE B 1 505 ? -33.656 8.68 19.875 1 96.56 505 ILE B C 1
ATOM 8156 O O . ILE B 1 505 ? -34.75 8.422 19.406 1 96.56 505 ILE B O 1
ATOM 8160 N N . GLU B 1 506 ? -33.562 9.555 20.906 1 96 506 GLU B N 1
ATOM 8161 C CA . GLU B 1 506 ? -34.719 10.148 21.578 1 96 506 GLU B CA 1
ATOM 8162 C C . GLU B 1 506 ? -35.438 11.125 20.672 1 96 506 GLU B C 1
ATOM 8164 O O . GLU B 1 506 ? -36.594 11.445 20.906 1 96 506 GLU B O 1
ATOM 8169 N N . TYR B 1 507 ? -34.75 11.578 19.641 1 97.06 507 TYR B N 1
ATOM 8170 C CA . TYR B 1 507 ? -35.344 12.57 18.766 1 97.06 507 TYR B CA 1
ATOM 8171 C C . TYR B 1 507 ? -35.688 11.961 17.406 1 97.06 507 TYR B C 1
ATOM 8173 O O . TYR B 1 507 ? -36.219 12.641 16.531 1 97.06 507 TYR B O 1
ATOM 8181 N N . ALA B 1 508 ? -35.438 10.727 17.219 1 97.88 508 ALA B N 1
ATOM 8182 C CA . ALA B 1 508 ? -35.781 10.039 15.984 1 97.88 508 ALA B CA 1
ATOM 8183 C C . ALA B 1 508 ? -37.281 9.641 15.992 1 97.88 508 ALA B C 1
ATOM 8185 O O . ALA B 1 508 ? -37.75 9.086 16.969 1 97.88 508 ALA B O 1
ATOM 8186 N N . ASP B 1 509 ? -37.938 9.961 14.891 1 98.31 509 ASP B N 1
ATOM 8187 C CA . ASP B 1 509 ? -39.281 9.477 14.734 1 98.31 509 ASP B CA 1
ATOM 8188 C C . ASP B 1 509 ? -39.312 7.977 14.43 1 98.31 509 ASP B C 1
ATOM 8190 O O . ASP B 1 509 ? -40.188 7.25 14.922 1 98.31 509 ASP B O 1
ATOM 8194 N N . TYR B 1 510 ? -38.344 7.594 13.609 1 98.38 510 TYR B N 1
ATOM 8195 C CA . TYR B 1 510 ? -38.25 6.195 13.203 1 98.38 510 TYR B CA 1
ATOM 8196 C C . TYR B 1 510 ? -36.812 5.727 13.141 1 98.38 510 TYR B C 1
ATOM 8198 O O . TYR B 1 510 ? -35.875 6.539 12.977 1 98.38 510 TYR B O 1
ATOM 8206 N N . VAL B 1 511 ? -36.625 4.445 13.328 1 98.25 511 VAL B N 1
ATOM 8207 C CA . VAL B 1 511 ? -35.375 3.746 13.148 1 98.25 511 VAL B CA 1
ATOM 8208 C C . VAL B 1 511 ? -35.5 2.701 12.047 1 98.25 511 VAL B C 1
ATOM 8210 O O . VAL B 1 511 ? -36.312 1.766 12.164 1 98.25 511 VAL B O 1
ATOM 8213 N N . ALA B 1 512 ? -34.75 2.949 10.969 1 98.06 512 ALA B N 1
ATOM 8214 C CA . ALA B 1 512 ? -34.75 1.979 9.875 1 98.06 512 ALA B CA 1
ATOM 8215 C C . ALA B 1 512 ? -33.688 0.894 10.125 1 98.06 512 ALA B C 1
ATOM 8217 O O . ALA B 1 512 ? -32.531 1.194 10.359 1 98.06 512 ALA B O 1
ATOM 8218 N N . VAL B 1 513 ? -34.031 -0.311 10.07 1 97.69 513 VAL B N 1
ATOM 8219 C CA . VAL B 1 513 ? -33.156 -1.46 10.25 1 97.69 513 VAL B CA 1
ATOM 8220 C C . VAL B 1 513 ? -33 -2.209 8.93 1 97.69 513 VAL B C 1
ATOM 8222 O O . VAL B 1 513 ? -33.844 -3.023 8.57 1 97.69 513 VAL B O 1
ATOM 8225 N N . PRO B 1 514 ? -31.938 -1.944 8.266 1 96.38 514 PRO B N 1
ATOM 8226 C CA . PRO B 1 514 ? -31.734 -2.721 7.043 1 96.38 514 PRO B CA 1
ATOM 8227 C C . PRO B 1 514 ? -31.594 -4.219 7.309 1 96.38 514 PRO B C 1
ATOM 8229 O O . PRO B 1 514 ? -30.953 -4.617 8.289 1 96.38 514 PRO B O 1
ATOM 8232 N N . LEU B 1 515 ? -32.219 -4.934 6.48 1 95.44 515 LEU B N 1
ATOM 8233 C CA . LEU B 1 515 ? -32.094 -6.379 6.617 1 95.44 515 LEU B CA 1
ATOM 8234 C C . LEU B 1 515 ? -30.703 -6.84 6.211 1 95.44 515 LEU B C 1
ATOM 8236 O O . LEU B 1 515 ? -30.062 -7.609 6.93 1 95.44 515 LEU B O 1
ATOM 8240 N N . CYS B 1 516 ? -30.203 -6.32 5.074 1 94.44 516 CYS B N 1
ATOM 8241 C CA . CYS B 1 516 ? -28.828 -6.504 4.672 1 94.44 516 CYS B CA 1
ATOM 8242 C C . CYS B 1 516 ? -28.078 -5.172 4.66 1 94.44 516 CYS B C 1
ATOM 8244 O O . CYS B 1 516 ? -28.078 -4.461 3.654 1 94.44 516 CYS B O 1
ATOM 8246 N N . PRO B 1 517 ? -27.375 -4.949 5.797 1 94.62 517 PRO B N 1
ATOM 8247 C CA . PRO B 1 517 ? -26.703 -3.65 5.941 1 94.62 517 PRO B CA 1
ATOM 8248 C C . PRO B 1 517 ? -25.406 -3.562 5.148 1 94.62 517 PRO B C 1
ATOM 8250 O O . PRO B 1 517 ? -24.953 -4.562 4.59 1 94.62 517 PRO B O 1
ATOM 8253 N N . THR B 1 518 ? -24.875 -2.359 5.031 1 92.69 518 THR B N 1
ATOM 8254 C CA . THR B 1 518 ? -23.547 -2.166 4.441 1 92.69 518 THR B CA 1
ATOM 8255 C C . THR B 1 518 ? -22.453 -2.66 5.387 1 92.69 518 THR B C 1
ATOM 8257 O O . THR B 1 518 ? -21.344 -2.967 4.949 1 92.69 518 THR B O 1
ATOM 8260 N N . SER B 1 519 ? -22.828 -2.67 6.684 1 91.38 519 SER B N 1
ATOM 8261 C CA . SER B 1 519 ? -21.906 -3.193 7.695 1 91.38 519 SER B CA 1
ATOM 8262 C C . SER B 1 519 ? -22.656 -4.016 8.742 1 91.38 519 SER B C 1
ATOM 8264 O O . SER B 1 519 ? -23.359 -3.463 9.594 1 91.38 519 SER B O 1
ATOM 8266 N N . LEU B 1 520 ? -22.391 -5.273 8.773 1 91.06 520 LEU B N 1
ATOM 8267 C CA . LEU B 1 520 ? -23.031 -6.195 9.711 1 91.06 520 LEU B CA 1
ATOM 8268 C C . LEU B 1 520 ? -22.641 -5.875 11.148 1 91.06 520 LEU B C 1
ATOM 8270 O O . LEU B 1 520 ? -23.484 -5.906 12.047 1 91.06 520 LEU B O 1
ATOM 8274 N N . SER B 1 521 ? -21.406 -5.574 11.273 1 88.81 521 SER B N 1
ATOM 8275 C CA . SER B 1 521 ? -20.891 -5.328 12.617 1 88.81 521 SER B CA 1
ATOM 8276 C C . SER B 1 521 ? -21.484 -4.055 13.211 1 88.81 521 SER B C 1
ATOM 8278 O O . SER B 1 521 ? -21.828 -4.012 14.398 1 88.81 521 SER B O 1
ATOM 8280 N N . ARG B 1 522 ? -21.688 -3.072 12.391 1 91.19 522 ARG B N 1
ATOM 8281 C CA . ARG B 1 522 ? -22.219 -1.807 12.891 1 91.19 522 ARG B CA 1
ATOM 8282 C C . ARG B 1 522 ? -23.703 -1.921 13.195 1 91.19 522 ARG B C 1
ATOM 8284 O O . ARG B 1 522 ? -24.188 -1.347 14.172 1 91.19 522 ARG B O 1
ATOM 8291 N N . ARG B 1 523 ? -24.406 -2.598 12.352 1 93.81 523 ARG B N 1
ATOM 8292 C CA . ARG B 1 523 ? -25.812 -2.822 12.656 1 93.81 523 ARG B CA 1
ATOM 8293 C C . ARG B 1 523 ? -25.984 -3.553 13.984 1 93.81 523 ARG B C 1
ATOM 8295 O O . ARG B 1 523 ? -26.797 -3.162 14.812 1 93.81 523 ARG B O 1
ATOM 8302 N N . ALA B 1 524 ? -25.188 -4.59 14.148 1 92.38 524 ALA B N 1
ATOM 8303 C CA . ALA B 1 524 ? -25.266 -5.387 15.375 1 92.38 524 ALA B CA 1
ATOM 8304 C C . ALA B 1 524 ? -24.922 -4.547 16.594 1 92.38 524 ALA B C 1
ATOM 8306 O O . ALA B 1 524 ? -25.609 -4.605 17.625 1 92.38 524 ALA B O 1
ATOM 8307 N N . SER B 1 525 ? -23.875 -3.795 16.484 1 91.5 525 SER B N 1
ATOM 8308 C CA . SER B 1 525 ? -23.422 -2.969 17.594 1 91.5 525 SER B CA 1
ATOM 8309 C C . SER B 1 525 ? -24.453 -1.919 17.984 1 91.5 525 SER B C 1
ATOM 8311 O O . SER B 1 525 ? -24.672 -1.647 19.156 1 91.5 525 SER B O 1
ATOM 8313 N N . MET B 1 526 ? -25.062 -1.351 17 1 93.81 526 MET B N 1
ATOM 8314 C CA . MET B 1 526 ? -26.062 -0.322 17.281 1 93.81 526 MET B CA 1
ATOM 8315 C C . MET B 1 526 ? -27.312 -0.929 17.922 1 93.81 526 MET B C 1
ATOM 8317 O O . MET B 1 526 ? -27.859 -0.364 18.875 1 93.81 526 MET B O 1
ATOM 8321 N N . LEU B 1 527 ? -27.719 -2.014 17.422 1 95.44 527 LEU B N 1
ATOM 8322 C CA . LEU B 1 527 ? -28.891 -2.684 18 1 95.44 527 LEU B CA 1
ATOM 8323 C C . LEU B 1 527 ? -28.609 -3.117 19.422 1 95.44 527 LEU B C 1
ATOM 8325 O O . LEU B 1 527 ? -29.5 -3.043 20.281 1 95.44 527 LEU B O 1
ATOM 8329 N N . GLU B 1 528 ? -27.422 -3.582 19.641 1 92.69 528 GLU B N 1
ATOM 8330 C CA . GLU B 1 528 ? -27.031 -3.926 21 1 92.69 528 GLU B CA 1
ATOM 8331 C C . GLU B 1 528 ? -27.062 -2.701 21.922 1 92.69 528 GLU B C 1
ATOM 8333 O O . GLU B 1 528 ? -27.531 -2.777 23.047 1 92.69 528 GLU B O 1
ATOM 8338 N N . ALA B 1 529 ? -26.547 -1.619 21.438 1 92.88 529 ALA B N 1
ATOM 8339 C CA . ALA B 1 529 ? -26.547 -0.375 22.203 1 92.88 529 ALA B CA 1
ATOM 8340 C C . ALA B 1 529 ? -27.984 0.078 22.5 1 92.88 529 ALA B C 1
ATOM 8342 O O . ALA B 1 529 ? -28.25 0.602 23.578 1 92.88 529 ALA B O 1
ATOM 8343 N N . ILE B 1 530 ? -28.859 -0.075 21.547 1 95.19 530 ILE B N 1
ATOM 8344 C CA . ILE B 1 530 ? -30.266 0.296 21.719 1 95.19 530 ILE B CA 1
ATOM 8345 C C . ILE B 1 530 ? -30.891 -0.55 22.828 1 95.19 530 ILE B C 1
ATOM 8347 O O . ILE B 1 530 ? -31.578 -0.021 23.719 1 95.19 530 ILE B O 1
ATOM 8351 N N . ASN B 1 531 ? -30.609 -1.787 22.766 1 93.5 531 ASN B N 1
ATOM 8352 C CA . ASN B 1 531 ? -31.125 -2.697 23.781 1 93.5 531 ASN B CA 1
ATOM 8353 C C . ASN B 1 531 ? -30.562 -2.379 25.156 1 93.5 531 ASN B C 1
ATOM 8355 O O . ASN B 1 531 ? -31.297 -2.359 26.141 1 93.5 531 ASN B O 1
ATOM 8359 N N . GLU B 1 532 ? -29.328 -2.176 25.219 1 92.06 532 GLU B N 1
ATOM 8360 C CA . GLU B 1 532 ? -28.672 -1.871 26.484 1 92.06 532 GLU B CA 1
ATOM 8361 C C . GLU B 1 532 ? -29.188 -0.559 27.062 1 92.06 532 GLU B C 1
ATOM 8363 O O . GLU B 1 532 ? -29.219 -0.389 28.297 1 92.06 532 GLU B O 1
ATOM 8368 N N . GLY B 1 533 ? -29.578 0.308 26.156 1 93.06 533 GLY B N 1
ATOM 8369 C CA . GLY B 1 533 ? -30.125 1.588 26.594 1 93.06 533 GLY B CA 1
ATOM 8370 C C . GLY B 1 533 ? -31.562 1.504 27.062 1 93.06 533 GLY B C 1
ATOM 8371 O O . GLY B 1 533 ? -32.125 2.49 27.547 1 93.06 533 GLY B O 1
ATOM 8372 N N . GLY B 1 534 ? -32.156 0.372 26.984 1 92.94 534 GLY B N 1
ATOM 8373 C CA . GLY B 1 534 ? -33.5 0.17 27.438 1 92.94 534 GLY B CA 1
ATOM 8374 C C . GLY B 1 534 ? -34.562 0.565 26.422 1 92.94 534 GLY B C 1
ATOM 8375 O O . GLY B 1 534 ? -35.75 0.608 26.734 1 92.94 534 GLY B O 1
ATOM 8376 N N . TRP B 1 535 ? -34.125 0.866 25.203 1 94.5 535 TRP B N 1
ATOM 8377 C CA . TRP B 1 535 ? -35.062 1.243 24.156 1 94.5 535 TRP B CA 1
ATOM 8378 C C . TRP B 1 535 ? -35.75 0.012 23.562 1 94.5 535 TRP B C 1
ATOM 8380 O O . TRP B 1 535 ? -35.156 -1.062 23.484 1 94.5 535 TRP B O 1
ATOM 8390 N N . THR B 1 536 ? -36.969 0.157 23.203 1 93.62 536 THR B N 1
ATOM 8391 C CA . THR B 1 536 ? -37.688 -0.848 22.438 1 93.62 536 THR B CA 1
ATOM 8392 C C . THR B 1 536 ? -38.062 -0.315 21.047 1 93.62 536 THR B C 1
ATOM 8394 O O . THR B 1 536 ? -38.438 0.848 20.906 1 93.62 536 THR B O 1
ATOM 8397 N N . LEU B 1 537 ? -37.938 -1.123 20.078 1 97.06 537 LEU B N 1
ATOM 8398 C CA . LEU B 1 537 ? -38.25 -0.737 18.703 1 97.06 537 LEU B CA 1
ATOM 8399 C C . LEU B 1 537 ? -39.562 -1.363 18.25 1 97.06 537 LEU B C 1
ATOM 8401 O O . LEU B 1 537 ? -39.594 -2.539 17.875 1 97.06 537 LEU B O 1
ATOM 8405 N N . ARG B 1 538 ? -40.594 -0.579 18.203 1 97.62 538 ARG B N 1
ATOM 8406 C CA . ARG B 1 538 ? -41.875 -1.068 17.75 1 97.62 538 ARG B CA 1
ATOM 8407 C C . ARG B 1 538 ? -41.969 -1.056 16.219 1 97.62 538 ARG B C 1
ATOM 8409 O O . ARG B 1 538 ? -41.906 0.006 15.602 1 97.62 538 ARG B O 1
ATOM 8416 N N . GLU B 1 539 ? -42.219 -2.207 15.664 1 97.44 539 GLU B N 1
ATOM 8417 C CA . GLU B 1 539 ? -42.281 -2.314 14.211 1 97.44 539 GLU B CA 1
ATOM 8418 C C . GLU B 1 539 ? -43.531 -1.6 13.672 1 97.44 539 GLU B C 1
ATOM 8420 O O . GLU B 1 539 ? -44.625 -1.79 14.172 1 97.44 539 GLU B O 1
ATOM 8425 N N . VAL B 1 540 ? -43.312 -0.797 12.617 1 97.94 540 VAL B N 1
ATOM 8426 C CA . VAL B 1 540 ? -44.438 -0.085 12.023 1 97.94 540 VAL B CA 1
ATOM 8427 C C . VAL B 1 540 ? -44.562 -0.454 10.547 1 97.94 540 VAL B C 1
ATOM 8429 O O . VAL B 1 540 ? -45.625 -0.282 9.938 1 97.94 540 VAL B O 1
ATOM 8432 N N . ARG B 1 541 ? -43.406 -0.957 9.969 1 97.19 541 ARG B N 1
ATOM 8433 C CA . ARG B 1 541 ? -43.406 -1.384 8.57 1 97.19 541 ARG B CA 1
ATOM 8434 C C . ARG B 1 541 ? -42.312 -2.416 8.328 1 97.19 541 ARG B C 1
ATOM 8436 O O . ARG B 1 541 ? -41.188 -2.291 8.844 1 97.19 541 ARG B O 1
ATOM 8443 N N . ARG B 1 542 ? -42.625 -3.439 7.566 1 96.19 542 ARG B N 1
ATOM 8444 C CA . ARG B 1 542 ? -41.656 -4.453 7.172 1 96.19 542 ARG B CA 1
ATOM 8445 C C . ARG B 1 542 ? -41.656 -4.648 5.66 1 96.19 542 ARG B C 1
ATOM 8447 O O . ARG B 1 542 ? -42.719 -4.781 5.043 1 96.19 542 ARG B O 1
ATOM 8454 N N . THR B 1 543 ? -40.531 -4.496 5.109 1 95.69 543 THR B N 1
ATOM 8455 C CA . THR B 1 543 ? -40.344 -4.746 3.682 1 95.69 543 THR B CA 1
ATOM 8456 C C . THR B 1 543 ? -39.281 -5.82 3.455 1 95.69 543 THR B C 1
ATOM 8458 O O . THR B 1 543 ? -38.75 -6.398 4.41 1 95.69 543 THR B O 1
ATOM 8461 N N . ALA B 1 544 ? -39 -6.027 2.146 1 92.62 544 ALA B N 1
ATOM 8462 C CA . ALA B 1 544 ? -37.938 -6.984 1.789 1 92.62 544 ALA B CA 1
ATOM 8463 C C . ALA B 1 544 ? -36.562 -6.398 2.031 1 92.62 544 ALA B C 1
ATOM 8465 O O . ALA B 1 544 ? -35.594 -7.133 2.121 1 92.62 544 ALA B O 1
ATOM 8466 N N . LEU B 1 545 ? -36.469 -5.074 2.236 1 95.25 545 LEU B N 1
ATOM 8467 C CA . LEU B 1 545 ? -35.156 -4.418 2.322 1 95.25 545 LEU B CA 1
ATOM 8468 C C . LEU B 1 545 ? -34.906 -3.932 3.74 1 95.25 545 LEU B C 1
ATOM 8470 O O . LEU B 1 545 ? -33.75 -3.865 4.168 1 95.25 545 LEU B O 1
ATOM 8474 N N . TYR B 1 546 ? -36 -3.512 4.395 1 97.12 546 TYR B N 1
ATOM 8475 C CA . TYR B 1 546 ? -35.781 -2.916 5.711 1 97.12 546 TYR B CA 1
ATOM 8476 C C . TYR B 1 546 ? -37.031 -3.049 6.574 1 97.12 546 TYR B C 1
ATOM 8478 O O . TYR B 1 546 ? -38.125 -3.34 6.066 1 97.12 546 TYR B O 1
ATOM 8486 N N . ILE B 1 547 ? -36.781 -2.957 7.875 1 97.81 547 ILE B N 1
ATOM 8487 C CA . ILE B 1 547 ? -37.844 -2.846 8.867 1 97.81 547 ILE B CA 1
ATOM 8488 C C . ILE B 1 547 ? -37.844 -1.445 9.477 1 97.81 547 ILE B C 1
ATOM 8490 O O . ILE B 1 547 ? -36.812 -0.965 9.93 1 97.81 547 ILE B O 1
ATOM 8494 N N . LEU B 1 548 ? -38.938 -0.812 9.344 1 98.5 548 LEU B N 1
ATOM 8495 C CA . LEU B 1 548 ? -39.094 0.491 9.984 1 98.5 548 LEU B CA 1
ATOM 8496 C C . LEU B 1 548 ? -39.688 0.35 11.383 1 98.5 548 LEU B C 1
ATOM 8498 O O . LEU B 1 548 ? -40.688 -0.351 11.562 1 98.5 548 LEU B O 1
ATOM 8502 N N . THR B 1 549 ? -39.062 0.992 12.344 1 98.38 549 THR B N 1
ATOM 8503 C CA . THR B 1 549 ? -39.5 0.873 13.719 1 98.38 549 THR B CA 1
ATOM 8504 C C . THR B 1 549 ? -39.625 2.248 14.367 1 98.38 549 THR B C 1
ATOM 8506 O O . THR B 1 549 ? -39.062 3.229 13.875 1 98.38 549 THR B O 1
ATOM 8509 N N . GLN B 1 550 ? -40.438 2.344 15.367 1 98.19 550 GLN B N 1
ATOM 8510 C CA . GLN B 1 550 ? -40.531 3.51 16.234 1 98.19 550 GLN B CA 1
ATOM 8511 C C . GLN B 1 550 ? -39.844 3.254 17.578 1 98.19 550 GLN B C 1
ATOM 8513 O O . GLN B 1 550 ? -40.156 2.283 18.266 1 98.19 550 GLN B O 1
ATOM 8518 N N . PRO B 1 551 ? -38.875 4.078 17.844 1 97.62 551 PRO B N 1
ATOM 8519 C CA . PRO B 1 551 ? -38.219 3.879 19.141 1 97.62 551 PRO B CA 1
ATOM 8520 C C . PRO B 1 551 ? -39.125 4.293 20.312 1 97.62 551 PRO B C 1
ATOM 8522 O O . PRO B 1 551 ? -39.75 5.355 20.266 1 97.62 551 PRO B O 1
ATOM 8525 N N . VAL B 1 552 ? -39.188 3.412 21.297 1 95.56 552 VAL B N 1
ATOM 8526 C CA . VAL B 1 552 ? -39.938 3.668 22.531 1 95.56 552 VAL B CA 1
ATOM 8527 C C . VAL B 1 552 ? -39 3.699 23.719 1 95.56 552 VAL B C 1
ATOM 8529 O O . VAL B 1 552 ? -38.281 2.727 23.984 1 95.56 552 VAL B O 1
ATOM 8532 N N . GLY B 1 553 ? -39 4.773 24.359 1 91.06 553 GLY B N 1
ATOM 8533 C CA . GLY B 1 553 ? -38.094 4.992 25.453 1 91.06 553 GLY B CA 1
ATOM 8534 C C . GLY B 1 553 ? -38.312 4.059 26.641 1 91.06 553 GLY B C 1
ATOM 8535 O O . GLY B 1 553 ? -39.375 3.422 26.734 1 91.06 553 GLY B O 1
ATOM 8536 N N . PRO B 1 554 ? -37.312 3.938 27.438 1 86.19 554 PRO B N 1
ATOM 8537 C CA . PRO B 1 554 ? -37.5 3.162 28.656 1 86.19 554 PRO B CA 1
ATOM 8538 C C . PRO B 1 554 ? -38.438 3.84 29.656 1 86.19 554 PRO B C 1
ATOM 8540 O O . PRO B 1 554 ? -38.594 5.062 29.641 1 86.19 554 PRO B O 1
#

Sequence (1108 aa):
MWLKNGNNLRIEAQMGRSSTARLTAFLIVLIAILGTAPILKGAFYLGKHEGDTMHLAELVLRMADGQWPHLDFMTPIGVLALAPMAIFVKAGAGLGHAIFYSQILVAAVLLLPVLRVATSRLTGIWPYAYGGFVMLLCLALVHGEAQSDISISMHYNRWAWAVSYIIIPLAVLAPHDRPRPWLDGALIGIGLAVLVLTKVTYVVALAPGILVALLARRNFCMIVSAFLSGLVIAVVFTALAGFDFWFAYVRDLLSVAQGDSRPAPGMSFGSVVAEPIYLGGSLTLIAAVIFLRQAKQSVEGLALYVLMPGFFYIAYQNWGNDPQWLYLVALCAFLLRPERGVTNGIGWDLRDALTYTGVLALAFGAPSAINLAFSPWRHLAAETEETVPLLSRLPAHDDIKMSRARLYTNHIVLPYDRPGEPFEAYHEYADREGPAMLNGDELADCELTGGFSAWFELVTDDLEAAGYAGSAVMGTDLFSAYWMFGDFRPVKGGAPWYYSGTPGIEYADYVAVPLCPTSLSRRASMLEAINEGGWTLREVRRTALYILTQPVGPMWLKNGNNLRIEAQMGRSSTARLTAFLIVLIAILGTAPILKGAFYLGKHEGDTMHLAELVLRMADGQWPHLDFMTPIGVLALAPMAIFVKAGAGLGHAIFYSQILVAAVLLLPVLRVATSRLTGIWPYAYGGFVMLLCLALVHGEAQSDISISMHYNRWAWAVSYIIIPLAVLAPHDRPRPWLDGALIGIGLAVLVLTKVTYVVALAPGILVALLARRNFCMIVSAFLSGLVIAVVFTALAGFDFWFAYVRDLLSVAQGDSRPAPGMSFGSVVAEPIYLGGSLTLIAAVIFLRQAKQSVEGLALYVLMPGFFYIAYQNWGNDPQWLYLVALCAFLLRPERGVTNGIGWDLRDALTYTGVLALAFGAPSAINLAFSPWRHLAAETEETVPLLSRLPAHDDIKMSRARLYTNHIVLPYDRPGEPFEAYHEYADREGPAMLNGDELADCELTGGFSAWFELVTDDLEAAGYAGSAVMGTDLFSAYWMFGDFRPVKGGAPWYYSGTPGIEYADYVAVPLCPTSLSRRASMLEAINEGGWTLREVRRTALYILTQPVGP

Nearest PDB structures (foldseek):
  8pnl-assembly2_C  TM=1.709E-01  e=3.553E+00  Mycolicibacterium hassiacum DSM 44199
  8pnl-assembly2_C  TM=1.716E-01  e=6.191E+00  Mycolicibacterium hassiacum DSM 44199

Secondary structure (DSSP, 8-state):
-TTHHHHHHHHTTS--HHHHHHHHHHHHHHHHHHHHHHHHTSSEE--S-HHHHHHHHHHHHHHHTT--BTTTB--SS-GGGTHHHHHHHHTT--HHHHHHHHHHHHHHHHHHHHHHHHHHH--TTHHHHHHHHHHHHHH-SS-SSS--S---TTHHHHHHHHHHHHHHHHHHSPPSSS--HHHHHHHHHHHHHHHHTT-THHHHHHHHHHHHHHHHTT-HHHHHHHHHHHHHHHHHHHHHH-THHHHHHHHHHHHHHHSSS-SSSSS-HHHHHHSHHHHHHHHHHHHHHHHHHHTT-HHHHHHHHHHHHHHHHHHHHTTT---TTHHHHHHHHHHT---TT-B-TT--BHHHHHHHHHHHHHHHHHHHHHHHHHHHHHHHT---TTEEESSTT-GGG--EEEEHHHHH--EEEEES-STTSTTGGGGGGS--PPPPEETTEEPP--EEES-HHHHHHHHHHHHHHTT-TT-BEEESSSB--GGGTSS-BPPTT--SB--SS-TTGGG-SEEEEESS-S-HHHHHHHHHHHHHTT-EEEEEEE-SSEEEEEEE--/-HHHHHHHHHHTTS--HHHHHHHHHHHHHHHHHHHHHHHHTSSEE--S-HHHHHHHHHHHHHHHTT--BTTTB--SS-GGGTHHHHHHHHTT--HHHHHHHHHHHHHHHHHHHHHHHHHHH--TTHHHHHHHHHHHHHH-SS-SSS--S---TTHHHHHHHHHHHHHHHHHHSPPSSS--HHHHHHHHHHHHHHHHTT-THHHHHHHHHHHHHHHHTT-HHHHHHHHHHHHHHHHHHHHHH-THHHHHHHHHHHHHHHSSS-SS-SS-HHHHHHSHHHHHHHHHHHHHHHHHHHTT-HHHHHHHHHHHHHHHHHHHHTTT---TTHHHHHHHHHHT---TT-B-TT--BHHHHHHHHHHHHHHHHHHHHHHHHHHHHHHHT---TTEEESSTT-GGG--EEEEHHHHH--EEEEES-STTSTTGGGGGGS--PPPPEETTEEPP--EEES-HHHHHHHHHHHHHHTT-TT-BEEESSSB--GGGTSS-BPPTT--SB--SS-TTGGG-SEEEEESS-S-HHHHHHHHHHHHHTT-EEEEEEE-SSEEEEEEE--

Radius of gyration: 32.39 Å; Cα contacts (8 Å, |Δi|>4): 2001; chains: 2; bounding box: 102×86×62 Å